Protein AF-0000000081794416 (afdb_homodimer)

Sequence (906 aa):
MSKEKRDVIIVGGGISGLSAAKLLQDQGQNVLVLEARDRVGGRTYTVRDPAFQYLDLGGAYIGPTQNRIIRVAKELGIQNLIVNEKERTIFFRNGKPNAFRGAIPTLPGFFTTLDINNALRLLDSLGEEVPAAAPWDAPRAVEWDSMTVQSWADATCWCQFTKEAINIICRLGFATEPCNVSFLFFLWYLKVGGGVLRFMSTTNGGQERRFIGGSMQVSEGLAKKLGKENVLLEHAVSSIVQSDDGVKVTTRNGDVFEASHMISAVPIALLSKITFQPPLPSLKNQLIQHMPMGSVIKTFMFYKKTFWRDRDYNGIILGLEGPIVGCFEDIKPDGSHPAIMGFINGENARKLCLLTKEERKKAICEYYAKAFGTGEALHPINYVEQNWMEEEFSGGCYMAAAAPGVFTQFGKVLREPMGRVYFAGTETANYWSGYMEGAIQAGERAAREHNVIMSKEKRDVIIVGGGISGLSAAKLLQDQGQNVLVLEARDRVGGRTYTVRDPAFQYLDLGGAYIGPTQNRIIRVAKELGIQNLIVNEKERTIFFRNGKPNAFRGAIPTLPGFFTTLDINNALRLLDSLGEEVPAAAPWDAPRAVEWDSMTVQSWADATCWCQFTKEAINIICRLGFATEPCNVSFLFFLWYLKVGGGVLRFMSTTNGGQERRFIGGSMQVSEGLAKKLGKENVLLEHAVSSIVQSDDGVKVTTRNGDVFEASHMISAVPIALLSKITFQPPLPSLKNQLIQHMPMGSVIKTFMFYKKTFWRDRDYNGIILGLEGPIVGCFEDIKPDGSHPAIMGFINGENARKLCLLTKEERKKAICEYYAKAFGTGEALHPINYVEQNWMEEEFSGGCYMAAAAPGVFTQFGKVLREPMGRVYFAGTETANYWSGYMEGAIQAGERAAREHNVI

Solvent-accessible surface area (backbone atoms only — not comparable to full-atom values): 44276 Å² total; per-residue (Å²): 123,89,58,73,71,30,49,31,35,24,38,26,34,18,49,14,20,38,38,18,45,48,56,39,40,76,71,70,44,49,53,35,31,31,11,50,43,91,56,62,12,64,66,21,37,49,48,72,39,88,90,58,53,53,42,52,61,32,52,47,53,41,26,80,84,34,54,62,45,51,50,53,29,56,76,65,68,53,50,66,45,73,58,71,66,85,39,28,34,30,42,36,53,93,91,38,56,42,72,27,68,82,66,58,74,78,64,95,38,71,67,49,44,53,40,37,52,48,51,53,50,49,48,40,58,57,13,69,57,36,42,61,85,45,48,54,69,19,92,56,24,67,65,35,15,40,33,26,38,40,59,49,38,65,74,70,44,84,39,70,68,44,45,48,51,51,38,50,51,31,23,74,67,33,11,31,54,32,33,45,28,7,30,37,53,51,30,42,54,32,40,35,52,67,23,58,68,25,68,59,14,40,79,77,6,55,49,22,26,32,40,59,82,24,41,26,49,54,28,49,47,45,46,58,73,62,29,72,91,29,45,41,58,61,36,36,67,36,35,37,39,55,57,98,83,21,32,40,40,27,25,74,88,65,51,67,45,38,17,50,27,35,38,36,26,48,53,58,54,54,49,60,41,39,46,46,35,71,65,65,55,40,60,49,51,43,39,38,33,48,23,25,49,16,28,34,28,36,34,34,42,24,32,94,57,61,67,48,51,78,68,49,25,31,47,33,39,37,31,82,63,67,58,44,38,40,33,34,54,42,56,45,97,88,62,46,62,24,26,41,32,32,33,19,31,17,69,41,22,66,58,48,67,76,45,53,71,66,57,45,50,49,52,47,21,55,45,44,15,59,53,71,67,39,72,70,47,63,56,55,77,46,77,50,73,38,59,32,31,61,34,85,92,60,44,15,30,68,34,59,48,42,30,27,36,38,49,64,72,35,42,83,47,64,57,56,57,58,88,55,37,33,48,11,18,26,80,57,22,53,42,32,50,51,39,68,35,0,10,36,49,11,6,45,48,38,41,50,59,53,68,74,102,123,91,58,72,71,30,48,31,35,26,38,24,34,19,48,12,21,38,38,18,45,47,55,40,40,75,71,71,44,48,52,37,31,31,11,51,43,91,56,62,10,63,67,21,37,48,49,72,40,89,90,59,54,52,41,51,61,32,53,48,52,39,26,80,86,35,54,61,43,50,50,53,30,55,74,66,66,51,49,66,46,71,55,69,66,85,38,28,34,30,43,35,53,95,91,37,56,41,72,28,66,82,68,58,72,77,63,94,38,71,68,47,44,52,41,37,52,48,50,52,50,48,48,40,58,56,14,68,57,36,43,61,86,46,47,53,69,18,92,57,24,67,66,35,16,41,34,27,38,38,57,50,39,65,74,71,44,85,37,67,67,43,47,50,52,52,40,50,51,30,23,73,66,34,11,30,56,32,34,43,28,7,31,37,54,52,31,43,55,31,40,35,54,68,24,60,68,24,67,62,16,42,78,78,5,54,48,22,27,34,41,61,82,26,41,24,49,55,27,50,49,46,46,58,73,62,29,73,90,29,46,42,58,61,36,37,65,35,34,37,39,55,57,98,82,21,30,39,40,28,25,74,88,65,52,67,45,39,17,49,26,35,37,35,26,51,53,57,54,54,50,61,42,40,46,49,35,70,65,63,55,39,61,49,50,43,40,38,33,48,23,26,48,16,28,32,29,35,36,36,42,25,32,91,57,61,65,47,50,79,69,50,26,31,47,34,40,38,30,82,64,68,57,44,40,40,32,35,54,43,59,44,96,88,63,45,63,25,26,40,32,33,33,19,31,17,68,41,23,65,58,47,67,76,45,52,72,66,56,47,50,51,52,46,22,54,44,46,15,57,54,72,68,39,72,72,46,63,56,56,78,45,76,50,73,37,62,32,32,61,34,86,93,58,44,16,29,70,33,58,47,42,31,27,36,39,49,66,73,35,42,83,46,65,56,56,59,58,88,56,37,33,47,12,20,26,80,56,22,54,42,33,51,52,39,68,35,0,10,35,50,10,7,43,48,37,41,52,59,53,68,76,103

Secondary structure (DSSP, 8-state):
-----EEEEEE--SHHHHHHHHHHHHTT--EEEE-SSSSS-TT--EEEETTTEEEESS--EE-TT-HHHHHHHHHHT--EEEPP-SSEEEEEETTEEEEE-SSSPPPS-HHHHHHHHHHHHHHHHHHHTS-SS-GGGSTTHHHHHTSBHHHHHHHH--SHHHHHHHHHHHHHHHSS-GGGSBHHHHHHHHHHTT-HHHHH-STTSTTSEEETT-THHHHHHHHHHH-GGGEESS--EEEEEE-SS-EEEEETTS-EEEEEEEEE-S-GGGGGGSEEESPPPHHHHHHHTT--B--EEEEEEE-SS-HHHHTTEEEEEE-SSSS-SEEEEE--TTS-S-EEEEEEEHHHHHHHTTS-HHHHHHHHHHHHHHHHTSGGGG--SEEEEEEGGG-TTTSSSS-B-PPTTHHHHHGGGSS--BTTEEE--GGG-SSSTTSHHHHHHHHHHHHHHHHT-/-----EEEEEE--SHHHHHHHHHHHHTT--EEEE-SSSSS-TT--EEEETTTEEEESS--EE-TT-HHHHHHHHHHT--EEEPP-SSEEEEEETTEEEEE-SSSPPPS-HHHHHHHHHHHHHHHHHHHTS-SS-GGGSTTHHHHHTSBHHHHHHHH--SHHHHHHHHHHHHHHHSS-GGGSBHHHHHHHHHHTT-HHHHH-TTTTTTSEEETT-THHHHHHHHHHH-GGGEESS--EEEEEE-SS-EEEEETTS-EEEEEEEEE-S-GGGGGGSEEESPPPHHHHHHHTT--B--EEEEEEE-SS-HHHHTTEEEEEE-SSSS-SEEEEE--TTS-S-EEEEEEEHHHHHHHTTS-HHHHHHHHHHHHHHHHTSGGGG--SEEEEEEGGG-TTTSSSS-B-PPTTHHHHHGGGSS--BTTEEE--GGG-SSSTTSHHHHHHHHHHHHHHHHT-

Structure (mmCIF, N/CA/C/O backbone):
data_AF-0000000081794416-model_v1
#
loop_
_entity.id
_entity.type
_entity.pdbx_description
1 polymer 'Amine oxidase'
#
loop_
_atom_site.group_PDB
_atom_site.id
_atom_site.type_symbol
_atom_site.label_atom_id
_atom_site.label_alt_id
_atom_site.label_comp_id
_atom_site.label_asym_id
_atom_site.label_entity_id
_atom_site.label_seq_id
_atom_site.pdbx_PDB_ins_code
_atom_site.Cartn_x
_atom_site.Cartn_y
_atom_site.Cartn_z
_atom_site.occupancy
_atom_site.B_iso_or_equiv
_atom_site.auth_seq_id
_atom_site.auth_comp_id
_atom_site.auth_asym_id
_atom_site.auth_atom_id
_atom_site.pdbx_PDB_model_num
ATOM 1 N N . MET A 1 1 ? -32 -16.703 10.547 1 35.88 1 MET A N 1
ATOM 2 C CA . MET A 1 1 ? -31.531 -17.797 11.391 1 35.88 1 MET A CA 1
ATOM 3 C C . MET A 1 1 ? -30.797 -17.266 12.609 1 35.88 1 MET A C 1
ATOM 5 O O . MET A 1 1 ? -29.875 -16.453 12.477 1 35.88 1 MET A O 1
ATOM 9 N N . SER A 1 2 ? -31.5 -17.172 13.641 1 45.66 2 SER A N 1
ATOM 10 C CA . SER A 1 2 ? -31 -16.734 14.945 1 45.66 2 SER A CA 1
ATOM 11 C C . SER A 1 2 ? -29.656 -17.359 15.258 1 45.66 2 SER A C 1
ATOM 13 O O . SER A 1 2 ? -29.562 -18.547 15.555 1 45.66 2 SER A O 1
ATOM 15 N N . LYS A 1 3 ? -28.656 -17.109 14.477 1 59.53 3 LYS A N 1
ATOM 16 C CA . LYS A 1 3 ? -27.422 -17.906 14.383 1 59.53 3 LYS A CA 1
ATOM 17 C C . LYS A 1 3 ? -26.719 -18 15.727 1 59.53 3 LYS A C 1
ATOM 19 O O . LYS A 1 3 ? -26.484 -17 16.391 1 59.53 3 LYS A O 1
ATOM 24 N N . GLU A 1 4 ? -26.719 -19.172 16.469 1 82.81 4 GLU A N 1
ATOM 25 C CA . GLU A 1 4 ? -26.031 -19.5 17.719 1 82.81 4 GLU A CA 1
ATOM 26 C C . GLU A 1 4 ? -24.594 -18.984 17.703 1 82.81 4 GLU A C 1
ATOM 28 O O . GLU A 1 4 ? -23.938 -18.984 16.656 1 82.81 4 GLU A O 1
ATOM 33 N N . LYS A 1 5 ? -24.281 -18.406 18.812 1 93.44 5 LYS A N 1
ATOM 34 C CA . LYS A 1 5 ? -22.938 -17.859 19 1 93.44 5 LYS A CA 1
ATOM 35 C C . LYS A 1 5 ? -21.875 -18.938 18.922 1 93.44 5 LYS A C 1
ATOM 37 O O . LYS A 1 5 ? -22 -19.984 19.578 1 93.44 5 LYS A O 1
ATOM 42 N N . ARG A 1 6 ? -20.969 -18.828 18.016 1 97.25 6 ARG A N 1
ATOM 43 C CA . ARG A 1 6 ? -19.859 -19.766 17.844 1 97.25 6 ARG A CA 1
ATOM 44 C C . ARG A 1 6 ? -18.719 -19.438 18.797 1 97.25 6 ARG A C 1
ATOM 46 O O . ARG A 1 6 ? -18.688 -18.344 19.375 1 97.25 6 ARG A O 1
ATOM 53 N N . ASP A 1 7 ? -17.859 -20.422 19.031 1 97.25 7 ASP A N 1
ATOM 54 C CA . ASP A 1 7 ? -16.641 -20.125 19.781 1 97.25 7 ASP A CA 1
ATOM 55 C C . ASP A 1 7 ? -15.695 -19.234 18.953 1 97.25 7 ASP A C 1
ATOM 57 O O . ASP A 1 7 ? -15.203 -18.219 19.453 1 97.25 7 ASP A O 1
ATOM 61 N N . VAL A 1 8 ? -15.477 -19.672 17.719 1 98.31 8 VAL A N 1
ATOM 62 C CA . VAL A 1 8 ? -14.547 -18.922 16.875 1 98.31 8 VAL A CA 1
ATOM 63 C C . VAL A 1 8 ? -15.109 -18.812 15.453 1 98.31 8 VAL A C 1
ATOM 65 O O . VAL A 1 8 ? -15.586 -19.812 14.898 1 98.31 8 VAL A O 1
ATOM 68 N N . ILE A 1 9 ? -15.109 -17.656 14.867 1 98.62 9 ILE A N 1
ATOM 69 C CA . ILE A 1 9 ? -15.375 -17.453 13.445 1 98.62 9 ILE A CA 1
ATOM 70 C C . ILE A 1 9 ? -14.055 -17.266 12.695 1 98.62 9 ILE A C 1
ATOM 72 O O . ILE A 1 9 ? -13.172 -16.531 13.156 1 98.62 9 ILE A O 1
ATOM 76 N N . ILE A 1 10 ? -13.883 -18.016 11.648 1 98.81 10 ILE A N 1
ATOM 77 C CA . ILE A 1 10 ? -12.734 -17.859 10.758 1 98.81 10 ILE A CA 1
ATOM 78 C C . ILE A 1 10 ? -13.164 -17.156 9.477 1 98.81 10 ILE A C 1
ATOM 80 O O . ILE A 1 10 ? -14.102 -17.609 8.797 1 98.81 10 ILE A O 1
ATOM 84 N N . VAL A 1 11 ? -12.5 -16.062 9.156 1 98.69 11 VAL A N 1
ATOM 85 C CA . VAL A 1 11 ? -12.797 -15.344 7.922 1 98.69 11 VAL A CA 1
ATOM 86 C C . VAL A 1 11 ? -11.758 -15.703 6.859 1 98.69 11 VAL A C 1
ATOM 88 O O . VAL A 1 11 ? -10.586 -15.328 6.973 1 98.69 11 VAL A O 1
ATOM 91 N N . GLY A 1 12 ? -12.18 -16.344 5.812 1 98.44 12 GLY A N 1
ATOM 92 C CA . GLY A 1 12 ? -11.32 -16.844 4.75 1 98.44 12 GLY A CA 1
ATOM 93 C C . GLY A 1 12 ? -11.258 -18.359 4.68 1 98.44 12 GLY A C 1
ATOM 94 O O . GLY A 1 12 ? -10.82 -19.016 5.629 1 98.44 12 GLY A O 1
ATOM 95 N N . GLY A 1 13 ? -11.672 -18.844 3.602 1 98.56 13 GLY A N 1
ATOM 96 C CA . GLY A 1 13 ? -11.711 -20.281 3.408 1 98.56 13 GLY A CA 1
ATOM 97 C C . GLY A 1 13 ? -10.562 -20.812 2.566 1 98.56 13 GLY A C 1
ATOM 98 O O . GLY A 1 13 ? -10.727 -21.75 1.781 1 98.56 13 GLY A O 1
ATOM 99 N N . GLY A 1 14 ? -9.398 -20.172 2.629 1 98.31 14 GLY A N 1
ATOM 100 C CA . GLY A 1 14 ? -8.172 -20.719 2.078 1 98.31 14 GLY A CA 1
ATOM 101 C C . GLY A 1 14 ? -7.508 -21.719 2.994 1 98.31 14 GLY A C 1
ATOM 102 O O . GLY A 1 14 ? -8.07 -22.094 4.027 1 98.31 14 GLY A O 1
ATOM 103 N N . ILE A 1 15 ? -6.305 -22.062 2.648 1 98.62 15 ILE A N 1
ATOM 104 C CA . ILE A 1 15 ? -5.594 -23.094 3.398 1 98.62 15 ILE A CA 1
ATOM 105 C C . ILE A 1 15 ? -5.359 -22.625 4.832 1 98.62 15 ILE A C 1
ATOM 107 O O . ILE A 1 15 ? -5.543 -23.391 5.781 1 98.62 15 ILE A O 1
ATOM 111 N N . SER A 1 16 ? -5 -21.391 5.027 1 98.62 16 SER A N 1
ATOM 112 C CA . SER A 1 16 ? -4.727 -20.844 6.352 1 98.62 16 SER A CA 1
ATOM 113 C C . SER A 1 16 ? -5.957 -20.938 7.25 1 98.62 16 SER A C 1
ATOM 115 O O . SER A 1 16 ? -5.891 -21.469 8.359 1 98.62 16 SER A O 1
ATOM 117 N N . GLY A 1 17 ? -7.059 -20.438 6.75 1 98.81 17 GLY A N 1
ATOM 118 C CA . GLY A 1 17 ? -8.281 -20.422 7.531 1 98.81 17 GLY A CA 1
ATOM 119 C C . GLY A 1 17 ? -8.812 -21.797 7.844 1 98.81 17 GLY A C 1
ATOM 120 O O . GLY A 1 17 ? -9.203 -22.078 8.977 1 98.81 17 GLY A O 1
ATOM 121 N N . LEU A 1 18 ? -8.797 -22.656 6.859 1 98.88 18 LEU A N 1
ATOM 122 C CA . LEU A 1 18 ? -9.32 -24 7.039 1 98.88 18 LEU A CA 1
ATOM 123 C C . LEU A 1 18 ? -8.445 -24.797 7.992 1 98.88 18 LEU A C 1
ATOM 125 O O . LEU A 1 18 ? -8.945 -25.641 8.75 1 98.88 18 LEU A O 1
ATOM 129 N N . SER A 1 19 ? -7.109 -24.547 7.887 1 98.69 19 SER A N 1
ATOM 130 C CA . SER A 1 19 ? -6.211 -25.234 8.812 1 98.69 19 SER A CA 1
ATOM 131 C C . SER A 1 19 ? -6.445 -24.766 10.25 1 98.69 19 SER A C 1
ATOM 133 O O . SER A 1 19 ? -6.406 -25.578 11.18 1 98.69 19 SER A O 1
ATOM 135 N N . ALA A 1 20 ? -6.645 -23.469 10.445 1 98.75 20 ALA A N 1
ATOM 136 C CA . ALA A 1 20 ? -6.988 -22.938 11.766 1 98.75 20 ALA A CA 1
ATOM 137 C C . ALA A 1 20 ? -8.281 -23.562 12.281 1 98.75 20 ALA A C 1
ATOM 139 O O . ALA A 1 20 ? -8.344 -24.031 13.422 1 98.75 20 ALA A O 1
ATOM 140 N N . ALA A 1 21 ? -9.297 -23.594 11.422 1 98.75 21 ALA A N 1
ATOM 141 C CA . ALA A 1 21 ? -10.602 -24.141 11.781 1 98.75 21 ALA A CA 1
ATOM 142 C C . ALA A 1 21 ? -10.5 -25.609 12.172 1 98.75 21 ALA A C 1
ATOM 144 O O . ALA A 1 21 ? -11.062 -26.031 13.188 1 98.75 21 ALA A O 1
ATOM 145 N N . LYS A 1 22 ? -9.82 -26.375 11.383 1 98.56 22 LYS A N 1
ATOM 146 C CA . LYS A 1 22 ? -9.672 -27.812 11.633 1 98.56 22 LYS A CA 1
ATOM 147 C C . LYS A 1 22 ? -9.008 -28.062 12.984 1 98.56 22 LYS A C 1
ATOM 149 O O . LYS A 1 22 ? -9.477 -28.906 13.758 1 98.56 22 LYS A O 1
ATOM 154 N N . LEU A 1 23 ? -7.906 -27.344 13.219 1 98.19 23 LEU A N 1
ATOM 155 C CA . LEU A 1 23 ? -7.203 -27.516 14.484 1 98.19 23 LEU A CA 1
ATOM 156 C C . LEU A 1 23 ? -8.109 -27.188 15.664 1 98.19 23 LEU A C 1
ATOM 158 O O . LEU A 1 23 ? -8.156 -27.922 16.656 1 98.19 23 LEU A O 1
ATOM 162 N N . LEU A 1 24 ? -8.812 -26.094 15.578 1 98.38 24 LEU A N 1
ATOM 163 C CA . LEU A 1 24 ? -9.711 -25.672 16.641 1 98.38 24 LEU A CA 1
ATOM 164 C C . LEU A 1 24 ? -10.844 -26.672 16.828 1 98.38 24 LEU A C 1
ATOM 166 O O . LEU A 1 24 ? -11.219 -26.984 17.969 1 98.38 24 LEU A O 1
ATOM 170 N N . GLN A 1 25 ? -11.406 -27.094 15.727 1 97.81 25 GLN A N 1
ATOM 171 C CA . GLN A 1 25 ? -12.469 -28.094 15.812 1 97.81 25 GLN A CA 1
ATOM 172 C C . GLN A 1 25 ? -11.961 -29.375 16.484 1 97.81 25 GLN A C 1
ATOM 174 O O . GLN A 1 25 ? -12.656 -29.969 17.297 1 97.81 25 GLN A O 1
ATOM 179 N N . ASP A 1 26 ? -10.773 -29.828 16.094 1 96.88 26 ASP A N 1
ATOM 180 C CA . ASP A 1 26 ? -10.164 -31 16.703 1 96.88 26 ASP A CA 1
ATOM 181 C C . ASP A 1 26 ? -10.008 -30.812 18.219 1 96.88 26 ASP A C 1
ATOM 183 O O . ASP A 1 26 ? -9.969 -31.781 18.969 1 96.88 26 ASP A O 1
ATOM 187 N N . GLN A 1 27 ? -9.914 -29.609 18.625 1 96.5 27 GLN A N 1
ATOM 188 C CA . GLN A 1 27 ? -9.75 -29.297 20.047 1 96.5 27 GLN A CA 1
ATOM 189 C C . GLN A 1 27 ? -11.109 -29.109 20.719 1 96.5 27 GLN A C 1
ATOM 191 O O . GLN A 1 27 ? -11.18 -28.688 21.875 1 96.5 27 GLN A O 1
ATOM 196 N N . GLY A 1 28 ? -12.203 -29.281 20.031 1 96.44 28 GLY A N 1
ATOM 197 C CA . GLY A 1 28 ? -13.539 -29.312 20.609 1 96.44 28 GLY A CA 1
ATOM 198 C C . GLY A 1 28 ? -14.25 -27.969 20.5 1 96.44 28 GLY A C 1
ATOM 199 O O . GLY A 1 28 ? -15.305 -27.781 21.125 1 96.44 28 GLY A O 1
ATOM 200 N N . GLN A 1 29 ? -13.75 -27.062 19.75 1 97.25 29 GLN A N 1
ATOM 201 C CA . GLN A 1 29 ? -14.359 -25.75 19.641 1 97.25 29 GLN A CA 1
ATOM 202 C C . GLN A 1 29 ? -15.391 -25.719 18.516 1 97.25 29 GLN A C 1
ATOM 204 O O . GLN A 1 29 ? -15.219 -26.375 17.484 1 97.25 29 GLN A O 1
ATOM 209 N N . ASN A 1 30 ? -16.422 -24.984 18.766 1 97.5 30 ASN A N 1
ATOM 210 C CA . ASN A 1 30 ? -17.422 -24.703 17.734 1 97.5 30 ASN A CA 1
ATOM 211 C C . ASN A 1 30 ? -16.984 -23.594 16.797 1 97.5 30 ASN A C 1
ATOM 213 O O . ASN A 1 30 ? -17 -22.422 17.172 1 97.5 30 ASN A O 1
ATOM 217 N N . VAL A 1 31 ? -16.672 -23.969 15.531 1 98.12 31 VAL A N 1
ATOM 218 C CA . VAL A 1 31 ? -16.062 -23.016 14.625 1 98.12 31 VAL A CA 1
ATOM 219 C C . VAL A 1 31 ? -16.953 -22.797 13.414 1 98.12 31 VAL A C 1
ATOM 221 O O . VAL A 1 31 ? -17.766 -23.656 13.062 1 98.12 31 VAL A O 1
ATOM 224 N N . LEU A 1 32 ? -16.875 -21.641 12.828 1 98.69 32 LEU A N 1
ATOM 225 C CA . LEU A 1 32 ? -17.547 -21.281 11.586 1 98.69 32 LEU A CA 1
ATOM 226 C C . LEU A 1 32 ? -16.594 -20.578 10.633 1 98.69 32 LEU A C 1
ATOM 228 O O . LEU A 1 32 ? -15.945 -19.594 11.008 1 98.69 32 LEU A O 1
ATOM 232 N N . VAL A 1 33 ? -16.453 -21.141 9.422 1 98.88 33 VAL A N 1
ATOM 233 C CA . VAL A 1 33 ? -15.633 -20.516 8.391 1 98.88 33 VAL A CA 1
ATOM 234 C C . VAL A 1 33 ? -16.531 -19.75 7.418 1 98.88 33 VAL A C 1
ATOM 236 O O . VAL A 1 33 ? -17.5 -20.297 6.898 1 98.88 33 VAL A O 1
ATOM 239 N N . LEU A 1 34 ? -16.25 -18.5 7.25 1 98.75 34 LEU A N 1
ATOM 240 C CA . LEU A 1 34 ? -16.906 -17.672 6.242 1 98.75 34 LEU A CA 1
ATOM 241 C C . LEU A 1 34 ? -15.984 -17.422 5.059 1 98.75 34 LEU A C 1
ATOM 243 O O . LEU A 1 34 ? -14.891 -16.859 5.227 1 98.75 34 LEU A O 1
ATOM 247 N N . GLU A 1 35 ? -16.344 -17.859 3.902 1 98.69 35 GLU A N 1
ATOM 248 C CA . GLU A 1 35 ? -15.578 -17.672 2.672 1 98.69 35 GLU A CA 1
ATOM 249 C C . GLU A 1 35 ? -16.328 -16.797 1.677 1 98.69 35 GLU A C 1
ATOM 251 O O . GLU A 1 35 ? -17.531 -16.953 1.482 1 98.69 35 GLU A O 1
ATOM 256 N N . ALA A 1 36 ? -15.609 -15.852 1.109 1 97.38 36 ALA A N 1
ATOM 257 C CA . ALA A 1 36 ? -16.203 -14.852 0.226 1 97.38 36 ALA A CA 1
ATOM 258 C C . ALA A 1 36 ? -16.625 -15.469 -1.104 1 97.38 36 ALA A C 1
ATOM 260 O O . ALA A 1 36 ? -17.672 -15.117 -1.659 1 97.38 36 ALA A O 1
ATOM 261 N N . ARG A 1 37 ? -15.844 -16.406 -1.67 1 97.44 37 ARG A N 1
ATOM 262 C CA . ARG A 1 37 ? -16.078 -17 -2.986 1 97.44 37 ARG A CA 1
ATOM 263 C C . ARG A 1 37 ? -17.078 -18.141 -2.904 1 97.44 37 ARG A C 1
ATOM 265 O O . ARG A 1 37 ? -17.531 -18.5 -1.818 1 97.44 37 ARG A O 1
ATOM 272 N N . ASP A 1 38 ? -17.453 -18.672 -4.062 1 97.81 38 ASP A N 1
ATOM 273 C CA . ASP A 1 38 ? -18.344 -19.828 -4.137 1 97.81 38 ASP A CA 1
ATOM 274 C C . ASP A 1 38 ? -17.562 -21.141 -4.047 1 97.81 38 ASP A C 1
ATOM 276 O O . ASP A 1 38 ? -18.078 -22.203 -4.387 1 97.81 38 ASP A O 1
ATOM 280 N N . ARG A 1 39 ? -16.359 -20.969 -3.646 1 98.12 39 ARG A N 1
ATOM 281 C CA . ARG A 1 39 ? -15.453 -22.109 -3.48 1 98.12 39 ARG A CA 1
ATOM 282 C C . ARG A 1 39 ? -14.469 -21.859 -2.346 1 98.12 39 ARG A C 1
ATOM 284 O O . ARG A 1 39 ? -14.164 -20.703 -2.018 1 98.12 39 ARG A O 1
ATOM 291 N N . VAL A 1 40 ? -13.938 -22.969 -1.736 1 98.5 40 VAL A N 1
ATOM 292 C CA . VAL A 1 40 ? -12.805 -22.859 -0.828 1 98.5 40 VAL A CA 1
ATOM 293 C C . VAL A 1 40 ? -11.5 -22.844 -1.627 1 98.5 40 VAL A C 1
ATOM 295 O O . VAL A 1 40 ? -11.508 -23.078 -2.838 1 98.5 40 VAL A O 1
ATOM 298 N N . GLY A 1 41 ? -10.461 -22.5 -0.968 1 97.88 41 GLY A N 1
ATOM 299 C CA . GLY A 1 41 ? -9.156 -22.672 -1.577 1 97.88 41 GLY A CA 1
ATOM 300 C C . GLY A 1 41 ? -8.359 -21.391 -1.676 1 97.88 41 GLY A C 1
ATOM 301 O O . GLY A 1 41 ? -7.133 -21.422 -1.803 1 97.88 41 GLY A O 1
ATOM 302 N N . GLY A 1 42 ? -9.055 -20.219 -1.606 1 96.44 42 GLY A N 1
ATOM 303 C CA . GLY A 1 42 ? -8.336 -18.953 -1.716 1 96.44 42 GLY A CA 1
ATOM 304 C C . GLY A 1 42 ? -7.473 -18.875 -2.961 1 96.44 42 GLY A C 1
ATOM 305 O O . GLY A 1 42 ? -7.969 -19.016 -4.078 1 96.44 42 GLY A O 1
ATOM 306 N N . ARG A 1 43 ? -6.137 -18.812 -2.822 1 96.25 43 ARG A N 1
ATOM 307 C CA . ARG A 1 43 ? -5.211 -18.625 -3.938 1 96.25 43 ARG A CA 1
ATOM 308 C C . ARG A 1 43 ? -4.781 -19.969 -4.52 1 96.25 43 ARG A C 1
ATOM 310 O O . ARG A 1 43 ? -3.955 -20.031 -5.43 1 96.25 43 ARG A O 1
ATOM 317 N N . THR A 1 44 ? -5.328 -20.984 -3.896 1 97.12 44 THR A N 1
ATOM 318 C CA . THR A 1 44 ? -5.309 -22.266 -4.582 1 97.12 44 THR A CA 1
ATOM 319 C C . THR A 1 44 ? -6.594 -22.484 -5.379 1 97.12 44 THR A C 1
ATOM 321 O O . THR A 1 44 ? -7.691 -22.406 -4.828 1 97.12 44 THR A O 1
ATOM 324 N N . TYR A 1 45 ? -6.539 -22.484 -6.688 1 97.75 45 TYR A N 1
ATOM 325 C CA . TYR A 1 45 ? -7.699 -22.594 -7.562 1 97.75 45 TYR A CA 1
ATOM 326 C C . TYR A 1 45 ? -7.469 -23.656 -8.641 1 97.75 45 TYR A C 1
ATOM 328 O O . TYR A 1 45 ? -6.641 -23.469 -9.539 1 97.75 45 TYR A O 1
ATOM 336 N N . THR A 1 46 ? -8.156 -24.766 -8.516 1 98.5 46 THR A N 1
ATOM 337 C CA . THR A 1 46 ? -8.117 -25.844 -9.5 1 98.5 46 THR A CA 1
ATOM 338 C C . THR A 1 46 ? -9.406 -25.891 -10.305 1 98.5 46 THR A C 1
ATOM 340 O O . THR A 1 46 ? -10.5 -26 -9.742 1 98.5 46 THR A O 1
ATOM 343 N N . VAL A 1 47 ? -9.266 -25.75 -11.562 1 97.88 47 VAL A N 1
ATOM 344 C CA . VAL A 1 47 ? -10.422 -25.891 -12.438 1 97.88 47 VAL A CA 1
ATOM 345 C C . VAL A 1 47 ? -10.461 -27.297 -13.016 1 97.88 47 VAL A C 1
ATOM 347 O O . VAL A 1 47 ? -9.422 -27.859 -13.367 1 97.88 47 VAL A O 1
ATOM 350 N N . ARG A 1 48 ? -11.602 -27.844 -13.016 1 97.44 48 ARG A N 1
ATOM 351 C CA . ARG A 1 48 ? -11.797 -29.172 -13.57 1 97.44 48 ARG A CA 1
ATOM 352 C C . ARG A 1 48 ? -12.641 -29.125 -14.844 1 97.44 48 ARG A C 1
ATOM 354 O O . ARG A 1 48 ? -13.672 -28.453 -14.883 1 97.44 48 ARG A O 1
ATOM 361 N N . ASP A 1 49 ? -12.148 -29.719 -15.781 1 96.62 49 ASP A N 1
ATOM 362 C CA . ASP A 1 49 ? -12.789 -29.766 -17.094 1 96.62 49 ASP A CA 1
ATOM 363 C C . ASP A 1 49 ? -12.359 -31.016 -17.875 1 96.62 49 ASP A C 1
ATOM 365 O O . ASP A 1 49 ? -11.18 -31.375 -17.859 1 96.62 49 ASP A O 1
ATOM 369 N N . PRO A 1 50 ? -13.344 -31.719 -18.5 1 94.12 50 PRO A N 1
ATOM 370 C CA . PRO A 1 50 ? -12.984 -32.906 -19.281 1 94.12 50 PRO A CA 1
ATOM 371 C C . PRO A 1 50 ? -11.938 -32.625 -20.344 1 94.12 50 PRO A C 1
ATOM 373 O O . PRO A 1 50 ? -11.164 -33.5 -20.719 1 94.12 50 PRO A O 1
ATOM 376 N N . ALA A 1 51 ? -11.867 -31.422 -20.797 1 93.88 51 ALA A N 1
ATOM 377 C CA . ALA A 1 51 ? -10.938 -31.047 -21.859 1 93.88 51 ALA A CA 1
ATOM 378 C C . ALA A 1 51 ? -9.492 -31.188 -21.391 1 93.88 51 ALA A C 1
ATOM 380 O O . ALA A 1 51 ? -8.586 -31.375 -22.219 1 93.88 51 ALA A O 1
ATOM 381 N N . PHE A 1 52 ? -9.258 -31.094 -20.062 1 95.75 52 PHE A N 1
ATOM 382 C CA . PHE A 1 52 ? -7.887 -31.188 -19.578 1 95.75 52 PHE A CA 1
ATOM 383 C C . PHE A 1 52 ? -7.836 -31.844 -18.203 1 95.75 52 PHE A C 1
ATOM 385 O O . PHE A 1 52 ? -6.809 -31.797 -17.531 1 95.75 52 PHE A O 1
ATOM 392 N N . GLN A 1 53 ? -8.922 -32.438 -17.719 1 95.88 53 GLN A N 1
ATOM 393 C CA . GLN A 1 53 ? -9.07 -33.125 -16.438 1 95.88 53 GLN A CA 1
ATOM 394 C C . GLN A 1 53 ? -9.055 -32.125 -15.273 1 95.88 53 GLN A C 1
ATOM 396 O O . GLN A 1 53 ? -10.109 -31.797 -14.727 1 95.88 53 GLN A O 1
ATOM 401 N N . TYR A 1 54 ? -7.934 -31.578 -14.891 1 97.56 54 TYR A N 1
ATOM 402 C CA . TYR A 1 54 ? -7.812 -30.547 -13.859 1 97.56 54 TYR A CA 1
ATOM 403 C C . TYR A 1 54 ? -6.625 -29.641 -14.141 1 97.56 54 TYR A C 1
ATOM 405 O O . TYR A 1 54 ? -5.66 -30.047 -14.789 1 97.56 54 TYR A O 1
ATOM 413 N N . LEU A 1 55 ? -6.762 -28.391 -13.703 1 97.62 55 LEU A N 1
ATOM 414 C CA . LEU A 1 55 ? -5.723 -27.375 -13.891 1 97.62 55 LEU A CA 1
ATOM 415 C C . LEU A 1 55 ? -5.609 -26.484 -12.672 1 97.62 55 LEU A C 1
ATOM 417 O O . LEU A 1 55 ? -6.602 -25.891 -12.227 1 97.62 55 LEU A O 1
ATOM 421 N N . ASP A 1 56 ? -4.418 -26.422 -12.117 1 98.12 56 ASP A N 1
ATOM 422 C CA . ASP A 1 56 ? -4.191 -25.484 -11.016 1 98.12 56 ASP A CA 1
ATOM 423 C C . ASP A 1 56 ? -3.926 -24.078 -11.531 1 98.12 56 ASP A C 1
ATOM 425 O O . ASP A 1 56 ? -2.793 -23.75 -11.883 1 98.12 56 ASP A O 1
ATOM 429 N N . LEU A 1 57 ? -4.914 -23.234 -11.438 1 97.81 57 LEU A N 1
ATOM 430 C CA . LEU A 1 57 ? -4.762 -21.828 -11.828 1 97.81 57 LEU A CA 1
ATOM 431 C C . LEU A 1 57 ? -4.07 -21.031 -10.727 1 97.81 57 LEU A C 1
ATOM 433 O O . LEU A 1 57 ? -3.529 -19.953 -10.984 1 97.81 57 LEU A O 1
ATOM 437 N N . GLY A 1 58 ? -4.141 -21.516 -9.508 1 97 58 GLY A N 1
ATOM 438 C CA . GLY A 1 58 ? -3.457 -20.906 -8.375 1 97 58 GLY A CA 1
ATOM 439 C C . GLY A 1 58 ? -2.24 -21.688 -7.922 1 97 58 GLY A C 1
ATOM 440 O O . GLY A 1 58 ? -1.512 -22.25 -8.75 1 97 58 GLY A O 1
ATOM 441 N N . GLY A 1 59 ? -1.896 -21.656 -6.652 1 96.31 59 GLY A N 1
ATOM 442 C CA . GLY A 1 59 ? -0.761 -22.391 -6.113 1 96.31 59 GLY A CA 1
ATOM 443 C C . GLY A 1 59 ? -0.8 -23.875 -6.445 1 96.31 59 GLY A C 1
ATOM 444 O O . GLY A 1 59 ? -1.855 -24.5 -6.363 1 96.31 59 GLY A O 1
ATOM 445 N N . ALA A 1 60 ? 0.398 -24.406 -6.801 1 97 60 ALA A N 1
ATOM 446 C CA . ALA A 1 60 ? 0.354 -25.766 -7.34 1 97 60 ALA A CA 1
ATOM 447 C C . ALA A 1 60 ? 1.514 -26.594 -6.812 1 97 60 ALA A C 1
ATOM 449 O O . ALA A 1 60 ? 1.465 -27.828 -6.848 1 97 60 ALA A O 1
ATOM 450 N N . TYR A 1 61 ? 2.529 -25.969 -6.305 1 95.69 61 TYR A N 1
ATOM 451 C CA . TYR A 1 61 ? 3.771 -26.703 -6.094 1 95.69 61 TYR A CA 1
ATOM 452 C C . TYR A 1 61 ? 4.109 -26.781 -4.609 1 95.69 61 TYR A C 1
ATOM 454 O O . TYR A 1 61 ? 3.744 -25.891 -3.832 1 95.69 61 TYR A O 1
ATOM 462 N N . ILE A 1 62 ? 4.762 -27.859 -4.238 1 96.06 62 ILE A N 1
ATOM 463 C CA . ILE A 1 62 ? 5.254 -28.047 -2.879 1 96.06 62 ILE A CA 1
ATOM 464 C C . ILE A 1 62 ? 6.664 -28.641 -2.916 1 96.06 62 ILE A C 1
ATOM 466 O O . ILE A 1 62 ? 7.082 -29.203 -3.934 1 96.06 62 ILE A O 1
ATOM 470 N N . GLY A 1 63 ? 7.367 -28.422 -1.848 1 93.88 63 GLY A N 1
ATOM 471 C CA . GLY A 1 63 ? 8.727 -28.922 -1.741 1 93.88 63 GLY A CA 1
ATOM 472 C C . GLY A 1 63 ? 8.93 -29.875 -0.573 1 93.88 63 GLY A C 1
ATOM 473 O O . GLY A 1 63 ? 8.023 -30.078 0.231 1 93.88 63 GLY A O 1
ATOM 474 N N . PRO A 1 64 ? 10.148 -30.422 -0.464 1 91.5 64 PRO A N 1
ATOM 475 C CA . PRO A 1 64 ? 10.383 -31.516 0.489 1 91.5 64 PRO A CA 1
ATOM 476 C C . PRO A 1 64 ? 10.445 -31.016 1.936 1 91.5 64 PRO A C 1
ATOM 478 O O . PRO A 1 64 ? 10.242 -31.812 2.865 1 91.5 64 PRO A O 1
ATOM 481 N N . THR A 1 65 ? 10.758 -29.766 2.154 1 92.56 65 THR A N 1
ATOM 482 C CA . THR A 1 65 ? 10.859 -29.281 3.529 1 92.56 65 THR A CA 1
ATOM 483 C C . THR A 1 65 ? 9.539 -28.688 3.99 1 92.56 65 THR A C 1
ATOM 485 O O . THR A 1 65 ? 9.453 -28.125 5.09 1 92.56 65 THR A O 1
ATOM 488 N N . GLN A 1 66 ? 8.578 -28.766 3.119 1 96.25 66 GLN A N 1
ATOM 489 C CA . GLN A 1 66 ? 7.25 -28.25 3.447 1 96.25 66 GLN A CA 1
ATOM 490 C C . GLN A 1 66 ? 6.395 -29.328 4.113 1 96.25 66 GLN A C 1
ATOM 492 O O . GLN A 1 66 ? 5.449 -29.844 3.51 1 96.25 66 GLN A O 1
ATOM 497 N N . ASN A 1 67 ? 6.664 -29.547 5.375 1 96.62 67 ASN A N 1
ATOM 498 C CA . ASN A 1 67 ? 6.203 -30.719 6.109 1 96.62 67 ASN A CA 1
ATOM 499 C C . ASN A 1 67 ? 4.723 -30.625 6.453 1 96.62 67 ASN A C 1
ATOM 501 O O . ASN A 1 67 ? 4.012 -31.625 6.469 1 96.62 67 ASN A O 1
ATOM 505 N N . ARG A 1 68 ? 4.246 -29.484 6.711 1 97.81 68 ARG A N 1
ATOM 506 C CA . ARG A 1 68 ? 2.857 -29.344 7.141 1 97.81 68 ARG A CA 1
ATOM 507 C C . ARG A 1 68 ? 1.899 -29.641 5.992 1 97.81 68 ARG A C 1
ATOM 509 O O . ARG A 1 68 ? 0.901 -30.344 6.18 1 97.81 68 ARG A O 1
ATOM 516 N N . ILE A 1 69 ? 2.223 -29.109 4.84 1 98.19 69 ILE A N 1
ATOM 517 C CA . ILE A 1 69 ? 1.338 -29.359 3.705 1 98.19 69 ILE A CA 1
ATOM 518 C C . ILE A 1 69 ? 1.414 -30.828 3.299 1 98.19 69 ILE A C 1
ATOM 520 O O . ILE A 1 69 ? 0.412 -31.406 2.885 1 98.19 69 ILE A O 1
ATOM 524 N N . ILE A 1 70 ? 2.6 -31.391 3.404 1 97.56 70 ILE A N 1
ATOM 525 C CA . ILE A 1 70 ? 2.77 -32.812 3.105 1 97.56 70 ILE A CA 1
ATOM 526 C C . ILE A 1 70 ? 1.957 -33.656 4.09 1 97.56 70 ILE A C 1
ATOM 528 O O . ILE A 1 70 ? 1.276 -34.594 3.693 1 97.56 70 ILE A O 1
ATOM 532 N N . ARG A 1 71 ? 2.018 -33.25 5.328 1 97.94 71 ARG A N 1
ATOM 533 C CA . ARG A 1 71 ? 1.255 -33.938 6.363 1 97.94 71 ARG A CA 1
ATOM 534 C C . ARG A 1 71 ? -0.241 -33.875 6.074 1 97.94 71 ARG A C 1
ATOM 536 O O . ARG A 1 71 ? -0.927 -34.906 6.113 1 97.94 71 ARG A O 1
ATOM 543 N N . VAL A 1 72 ? -0.75 -32.719 5.773 1 98.25 72 VAL A N 1
ATOM 544 C CA . VAL A 1 72 ? -2.176 -32.531 5.523 1 98.25 72 VAL A CA 1
ATOM 545 C C . VAL A 1 72 ? -2.584 -33.312 4.273 1 98.25 72 VAL A C 1
ATOM 547 O O . VAL A 1 72 ? -3.635 -33.969 4.25 1 98.25 72 VAL A O 1
ATOM 550 N N . ALA A 1 73 ? -1.808 -33.281 3.248 1 98.25 73 ALA A N 1
ATOM 551 C CA . ALA A 1 73 ? -2.09 -34 2.018 1 98.25 73 ALA A CA 1
ATOM 552 C C . ALA A 1 73 ? -2.17 -35.5 2.279 1 98.25 73 ALA A C 1
ATOM 554 O O . ALA A 1 73 ? -3.062 -36.188 1.767 1 98.25 73 ALA A O 1
ATOM 555 N N . LYS A 1 74 ? -1.231 -35.969 3.064 1 97.94 74 LYS A N 1
ATOM 556 C CA . LYS A 1 74 ? -1.221 -37.375 3.414 1 97.94 74 LYS A CA 1
ATOM 557 C C . LYS A 1 74 ? -2.484 -37.75 4.176 1 97.94 74 LYS A C 1
ATOM 559 O O . LYS A 1 74 ? -3.092 -38.781 3.895 1 97.94 74 LYS A O 1
ATOM 564 N N . GLU A 1 75 ? -2.822 -36.938 5.109 1 98 75 GLU A N 1
ATOM 565 C CA . GLU A 1 75 ? -4.035 -37.188 5.883 1 98 75 GLU A CA 1
ATOM 566 C C . GLU A 1 75 ? -5.266 -37.25 4.98 1 98 75 GLU A C 1
ATOM 568 O O . GLU A 1 75 ? -6.207 -38 5.258 1 98 75 GLU A O 1
ATOM 573 N N . LEU A 1 76 ? -5.262 -36.531 3.934 1 98.31 76 LEU A N 1
ATOM 574 C CA . LEU A 1 76 ? -6.418 -36.406 3.051 1 98.31 76 LEU A CA 1
ATOM 575 C C . LEU A 1 76 ? -6.324 -37.406 1.907 1 98.31 76 LEU A C 1
ATOM 577 O O . LEU A 1 76 ? -7.23 -37.5 1.074 1 98.31 76 LEU A O 1
ATOM 581 N N . GLY A 1 77 ? -5.195 -38.125 1.853 1 98.25 77 GLY A N 1
ATOM 582 C CA . GLY A 1 77 ? -5.008 -39.125 0.819 1 98.25 77 GLY A CA 1
ATOM 583 C C . GLY A 1 77 ? -4.699 -38.531 -0.542 1 98.25 77 GLY A C 1
ATOM 584 O O . GLY A 1 77 ? -5.02 -39.125 -1.572 1 98.25 77 GLY A O 1
ATOM 585 N N . ILE A 1 78 ? -4.152 -37.375 -0.551 1 98.38 78 ILE A N 1
ATOM 586 C CA . ILE A 1 78 ? -3.859 -36.688 -1.808 1 98.38 78 ILE A CA 1
ATOM 587 C C . ILE A 1 78 ? -2.488 -37.125 -2.322 1 98.38 78 ILE A C 1
ATOM 589 O O . ILE A 1 78 ? -1.493 -37.031 -1.6 1 98.38 78 ILE A O 1
ATOM 593 N N . GLN A 1 79 ? -2.461 -37.562 -3.51 1 97.94 79 GLN A N 1
ATOM 594 C CA . GLN A 1 79 ? -1.219 -38.031 -4.129 1 97.94 79 GLN A CA 1
ATOM 595 C C . GLN A 1 79 ? -0.503 -36.875 -4.824 1 97.94 79 GLN A C 1
ATOM 597 O O . GLN A 1 79 ? -1.105 -35.812 -5.09 1 97.94 79 GLN A O 1
ATOM 602 N N . ASN A 1 80 ? 0.741 -37.031 -4.984 1 96.12 80 ASN A N 1
ATOM 603 C CA . ASN A 1 80 ? 1.521 -36 -5.68 1 96.12 80 ASN A CA 1
ATOM 604 C C . ASN A 1 80 ? 2.438 -36.625 -6.73 1 96.12 80 ASN A C 1
ATOM 606 O O . ASN A 1 80 ? 2.594 -37.844 -6.781 1 96.12 80 ASN A O 1
ATOM 610 N N . LEU A 1 81 ? 2.959 -35.906 -7.613 1 95.31 81 LEU A N 1
ATOM 611 C CA . LEU A 1 81 ? 3.928 -36.281 -8.625 1 95.31 81 LEU A CA 1
ATOM 612 C C . LEU A 1 81 ? 5.102 -35.312 -8.664 1 95.31 81 LEU A C 1
ATOM 614 O O . LEU A 1 81 ? 4.953 -34.156 -8.305 1 95.31 81 LEU A O 1
ATOM 618 N N . ILE A 1 82 ? 6.215 -35.812 -9.062 1 94.25 82 ILE A N 1
ATOM 619 C CA . ILE A 1 82 ? 7.438 -35.031 -9.141 1 94.25 82 ILE A CA 1
ATOM 620 C C . ILE A 1 82 ? 7.445 -34.188 -10.43 1 94.25 82 ILE A C 1
ATOM 622 O O . ILE A 1 82 ? 7.059 -34.688 -11.492 1 94.25 82 ILE A O 1
ATOM 626 N N . VAL A 1 83 ? 7.84 -32.969 -10.305 1 93.5 83 VAL A N 1
ATOM 627 C CA . VAL A 1 83 ? 8.023 -32.125 -11.484 1 93.5 83 VAL A CA 1
ATOM 628 C C . VAL A 1 83 ? 9.211 -32.625 -12.305 1 93.5 83 VAL A C 1
ATOM 630 O O . VAL A 1 83 ? 10.266 -32.938 -11.75 1 93.5 83 VAL A O 1
ATOM 633 N N . ASN A 1 84 ? 9 -32.719 -13.578 1 91.88 84 ASN A N 1
ATOM 634 C CA . ASN A 1 84 ? 10.016 -33.281 -14.469 1 91.88 84 ASN A CA 1
ATOM 635 C C . ASN A 1 84 ? 11.219 -32.344 -14.594 1 91.88 84 ASN A C 1
ATOM 637 O O . ASN A 1 84 ? 11.062 -31.156 -14.891 1 91.88 84 ASN A O 1
ATOM 641 N N . GLU A 1 85 ? 12.328 -32.875 -14.289 1 91.19 85 GLU A N 1
ATOM 642 C CA . GLU A 1 85 ? 13.586 -32.156 -14.5 1 91.19 85 GLU A CA 1
ATOM 643 C C . GLU A 1 85 ? 14.641 -33.094 -15.102 1 91.19 85 GLU A C 1
ATOM 645 O O . GLU A 1 85 ? 15.844 -32.906 -14.875 1 91.19 85 GLU A O 1
ATOM 650 N N . LYS A 1 86 ? 14.172 -34.094 -15.75 1 90.94 86 LYS A N 1
ATOM 651 C CA . LYS A 1 86 ? 15.086 -35.094 -16.328 1 90.94 86 LYS A CA 1
ATOM 652 C C . LYS A 1 86 ? 15.828 -34.5 -17.531 1 90.94 86 LYS A C 1
ATOM 654 O O . LYS A 1 86 ? 17.047 -34.656 -17.641 1 90.94 86 LYS A O 1
ATOM 659 N N . GLU A 1 87 ? 15.062 -33.812 -18.422 1 94.19 87 GLU A N 1
ATOM 660 C CA . GLU A 1 87 ? 15.664 -33.188 -19.594 1 94.19 87 GLU A CA 1
ATOM 661 C C . GLU A 1 87 ? 16.266 -31.812 -19.25 1 94.19 87 GLU A C 1
ATOM 663 O O . GLU A 1 87 ? 16.438 -31.484 -18.062 1 94.19 87 GLU A O 1
ATOM 668 N N . ARG A 1 88 ? 16.719 -31.125 -20.328 1 94.12 88 ARG A N 1
ATOM 669 C CA . ARG A 1 88 ? 17.438 -29.859 -20.125 1 94.12 88 ARG A CA 1
ATOM 670 C C . ARG A 1 88 ? 16.469 -28.703 -19.891 1 94.12 88 ARG A C 1
ATOM 672 O O . ARG A 1 88 ? 15.383 -28.688 -20.453 1 94.12 88 ARG A O 1
ATOM 679 N N . THR A 1 89 ? 16.859 -27.844 -19.031 1 95.5 89 THR A N 1
ATOM 680 C CA . THR A 1 89 ? 16.172 -26.578 -18.797 1 95.5 89 THR A CA 1
ATOM 681 C C . THR A 1 89 ? 16.719 -25.484 -19.703 1 95.5 89 THR A C 1
ATOM 683 O O . THR A 1 89 ? 17.906 -25.5 -20.047 1 95.5 89 THR A O 1
ATOM 686 N N . ILE A 1 90 ? 15.875 -24.531 -20.125 1 95.44 90 ILE A N 1
ATOM 687 C CA . ILE A 1 90 ? 16.312 -23.453 -21 1 95.44 90 ILE A CA 1
ATOM 688 C C . ILE A 1 90 ? 16.438 -22.156 -20.203 1 95.44 90 ILE A C 1
ATOM 690 O O . ILE A 1 90 ? 15.5 -21.766 -19.5 1 95.44 90 ILE A O 1
ATOM 694 N N . PHE A 1 91 ? 17.562 -21.562 -20.234 1 94.5 91 PHE A N 1
ATOM 695 C CA . PHE A 1 91 ? 17.703 -20.156 -19.891 1 94.5 91 PHE A CA 1
ATOM 696 C C . PHE A 1 91 ? 17.688 -19.281 -21.125 1 94.5 91 PHE A C 1
ATOM 698 O O . PHE A 1 91 ? 18.625 -19.297 -21.922 1 94.5 91 PHE A O 1
ATOM 705 N N . PHE A 1 92 ? 16.656 -18.547 -21.375 1 95 92 PHE A N 1
ATOM 706 C CA . PHE A 1 92 ? 16.484 -17.75 -22.578 1 95 92 PHE A CA 1
ATOM 707 C C . PHE A 1 92 ? 17.031 -16.344 -22.391 1 95 92 PHE A C 1
ATOM 709 O O . PHE A 1 92 ? 16.531 -15.586 -21.562 1 95 92 PHE A O 1
ATOM 716 N N . ARG A 1 93 ? 18 -15.984 -23.125 1 93.25 93 ARG A N 1
ATOM 717 C CA . ARG A 1 93 ? 18.688 -14.703 -22.984 1 93.25 93 ARG A CA 1
ATOM 718 C C . ARG A 1 93 ? 19.312 -14.266 -24.312 1 93.25 93 ARG A C 1
ATOM 720 O O . ARG A 1 93 ? 19.859 -15.094 -25.047 1 93.25 93 ARG A O 1
ATOM 727 N N . ASN A 1 94 ? 19.203 -12.961 -24.531 1 92.44 94 ASN A N 1
ATOM 728 C CA . ASN A 1 94 ? 19.781 -12.367 -25.75 1 92.44 94 ASN A CA 1
ATOM 729 C C . ASN A 1 94 ? 19.219 -13.031 -27 1 92.44 94 ASN A C 1
ATOM 731 O O . ASN A 1 94 ? 19.969 -13.328 -27.938 1 92.44 94 ASN A O 1
ATOM 735 N N . GLY A 1 95 ? 18.016 -13.445 -26.922 1 92.56 95 GLY A N 1
ATOM 736 C CA . GLY A 1 95 ? 17.297 -13.977 -28.078 1 92.56 95 GLY A CA 1
ATOM 737 C C . GLY A 1 95 ? 17.641 -15.422 -28.375 1 92.56 95 GLY A C 1
ATOM 738 O O . GLY A 1 95 ? 17.281 -15.938 -29.438 1 92.56 95 GLY A O 1
ATOM 739 N N . LYS A 1 96 ? 18.312 -16.047 -27.469 1 93 96 LYS A N 1
ATOM 740 C CA . LYS A 1 96 ? 18.734 -17.406 -27.734 1 93 96 LYS A CA 1
ATOM 741 C C . LYS A 1 96 ? 18.469 -18.312 -26.531 1 93 96 LYS A C 1
ATOM 743 O O . LYS A 1 96 ? 18.609 -17.891 -25.391 1 93 96 LYS A O 1
ATOM 748 N N . PRO A 1 97 ? 18.094 -19.531 -26.844 1 94.62 97 PRO A N 1
ATOM 749 C CA . PRO A 1 97 ? 17.969 -20.516 -25.766 1 94.62 97 PRO A CA 1
ATOM 750 C C . PRO A 1 97 ? 19.328 -21.047 -25.297 1 94.62 97 PRO A C 1
ATOM 752 O O . PRO A 1 97 ? 20.188 -21.391 -26.125 1 94.62 97 PRO A O 1
ATOM 755 N N . ASN A 1 98 ? 19.578 -21.016 -24.062 1 92.94 98 ASN A N 1
ATOM 756 C CA . ASN A 1 98 ? 20.734 -21.641 -23.438 1 92.94 98 ASN A CA 1
ATOM 757 C C . ASN A 1 98 ? 20.328 -22.828 -22.562 1 92.94 98 ASN A C 1
ATOM 759 O O . ASN A 1 98 ? 19.844 -22.641 -21.438 1 92.94 98 ASN A O 1
ATOM 763 N N . ALA A 1 99 ? 20.641 -23.984 -23.016 1 93.44 99 ALA A N 1
ATOM 764 C CA . ALA A 1 99 ? 20.203 -25.188 -22.328 1 93.44 99 ALA A CA 1
ATOM 765 C C . ALA A 1 99 ? 21.203 -25.578 -21.234 1 93.44 99 ALA A C 1
ATOM 767 O O . ALA A 1 99 ? 22.406 -25.422 -21.406 1 93.44 99 ALA A O 1
ATOM 768 N N . PHE A 1 100 ? 20.656 -26.016 -20.172 1 91.25 100 PHE A N 1
ATOM 769 C CA . PHE A 1 100 ? 21.531 -26.484 -19.094 1 91.25 100 PHE A CA 1
ATOM 770 C C . PHE A 1 100 ? 20.828 -27.547 -18.25 1 91.25 100 PHE A C 1
ATOM 772 O O . PHE A 1 100 ? 19.641 -27.797 -18.422 1 91.25 100 PHE A O 1
ATOM 779 N N . ARG A 1 101 ? 21.609 -28.203 -17.391 1 88 101 ARG A N 1
ATOM 780 C CA . ARG A 1 101 ? 21.109 -29.172 -16.422 1 88 101 ARG A CA 1
ATOM 781 C C . ARG A 1 101 ? 21.422 -28.719 -15 1 88 101 ARG A C 1
ATOM 783 O O . ARG A 1 101 ? 22.453 -28.109 -14.742 1 88 101 ARG A O 1
ATOM 790 N N . GLY A 1 102 ? 20.516 -28.969 -14.117 1 76.5 102 GLY A N 1
ATOM 791 C CA . GLY A 1 102 ? 20.734 -28.609 -12.727 1 76.5 102 GLY A CA 1
ATOM 792 C C . GLY A 1 102 ? 20.016 -27.344 -12.328 1 76.5 102 GLY A C 1
ATOM 793 O O . GLY A 1 102 ? 19.094 -26.891 -13.023 1 76.5 102 GLY A O 1
ATOM 794 N N . ALA A 1 103 ? 20.422 -26.812 -11.164 1 70.94 103 ALA A N 1
ATOM 795 C CA . ALA A 1 103 ? 19.719 -25.688 -10.562 1 70.94 103 ALA A CA 1
ATOM 796 C C . ALA A 1 103 ? 20.188 -24.359 -11.148 1 70.94 103 ALA A C 1
ATOM 798 O O . ALA A 1 103 ? 19.422 -23.391 -11.234 1 70.94 103 ALA A O 1
ATOM 799 N N . ILE A 1 104 ? 21.406 -24.266 -11.57 1 73.81 104 ILE A N 1
ATOM 800 C CA . ILE A 1 104 ? 22 -23 -12.016 1 73.81 104 ILE A CA 1
ATOM 801 C C . ILE A 1 104 ? 22.406 -23.125 -13.484 1 73.81 104 ILE A C 1
ATOM 803 O O . ILE A 1 104 ? 23.031 -24.125 -13.875 1 73.81 104 ILE A O 1
ATOM 807 N N . PRO A 1 105 ? 22.016 -22.094 -14.219 1 78.75 105 PRO A N 1
ATOM 808 C CA . PRO A 1 105 ? 22.422 -22.125 -15.625 1 78.75 105 PRO A CA 1
ATOM 809 C C . PRO A 1 105 ? 23.938 -22.141 -15.797 1 78.75 105 PRO A C 1
ATOM 811 O O . PRO A 1 105 ? 24.672 -21.641 -14.938 1 78.75 105 PRO A O 1
ATOM 814 N N . THR A 1 106 ? 24.312 -22.812 -16.891 1 72.25 106 THR A N 1
ATOM 815 C CA . THR A 1 106 ? 25.719 -22.766 -17.234 1 72.25 106 THR A CA 1
ATOM 816 C C . THR A 1 106 ? 26.156 -21.344 -17.562 1 72.25 106 THR A C 1
ATOM 818 O O . THR A 1 106 ? 25.5 -20.656 -18.359 1 72.25 106 THR A O 1
ATOM 821 N N . LEU A 1 107 ? 27.125 -20.859 -16.844 1 73.19 107 LEU A N 1
ATOM 822 C CA . LEU A 1 107 ? 27.484 -19.438 -16.859 1 73.19 107 LEU A CA 1
ATOM 823 C C . LEU A 1 107 ? 28.562 -19.156 -17.906 1 73.19 107 LEU A C 1
ATOM 825 O O . LEU A 1 107 ? 29.453 -19.984 -18.109 1 73.19 107 LEU A O 1
ATOM 829 N N . PRO A 1 108 ? 28.312 -18.141 -18.656 1 66.94 108 PRO A N 1
ATOM 830 C CA . PRO A 1 108 ? 29.141 -17.859 -19.844 1 66.94 108 PRO A CA 1
ATOM 831 C C . PRO A 1 108 ? 30.594 -17.578 -19.484 1 66.94 108 PRO A C 1
ATOM 833 O O . PRO A 1 108 ? 31.469 -17.625 -20.359 1 66.94 108 PRO A O 1
ATOM 836 N N . GLY A 1 109 ? 30.953 -17.266 -18.266 1 81.06 109 GLY A N 1
ATOM 837 C CA . GLY A 1 109 ? 32.312 -16.797 -18.047 1 81.06 109 GLY A CA 1
ATOM 838 C C . GLY A 1 109 ? 32.781 -16.906 -16.609 1 81.06 109 GLY A C 1
ATOM 839 O O . GLY A 1 109 ? 31.938 -17.047 -15.703 1 81.06 109 GLY A O 1
ATOM 840 N N . PHE A 1 110 ? 34.062 -16.828 -16.547 1 88.19 110 PHE A N 1
ATOM 841 C CA . PHE A 1 110 ? 34.688 -16.953 -15.25 1 88.19 110 PHE A CA 1
ATOM 842 C C . PHE A 1 110 ? 34.219 -15.867 -14.289 1 88.19 110 PHE A C 1
ATOM 844 O O . PHE A 1 110 ? 33.812 -16.172 -13.172 1 88.19 110 PHE A O 1
ATOM 851 N N . PHE A 1 111 ? 34.188 -14.633 -14.727 1 90.62 111 PHE A N 1
ATOM 852 C CA . PHE A 1 111 ? 33.812 -13.516 -13.875 1 90.62 111 PHE A CA 1
ATOM 853 C C . PHE A 1 111 ? 32.312 -13.602 -13.5 1 90.62 111 PHE A C 1
ATOM 855 O O . PHE A 1 111 ? 31.938 -13.258 -12.383 1 90.62 111 PHE A O 1
ATOM 862 N N . THR A 1 112 ? 31.562 -14.047 -14.406 1 92 112 THR A N 1
ATOM 863 C CA . THR A 1 112 ? 30.141 -14.227 -14.141 1 92 112 THR A CA 1
ATOM 864 C C . THR A 1 112 ? 29.906 -15.305 -13.086 1 92 112 THR A C 1
ATOM 866 O O . THR A 1 112 ? 29.094 -15.133 -12.18 1 92 112 THR A O 1
ATOM 869 N N . THR A 1 113 ? 30.672 -16.359 -13.227 1 91.62 113 THR A N 1
ATOM 870 C CA . THR A 1 113 ? 30.562 -17.438 -12.266 1 91.62 113 THR A CA 1
ATOM 871 C C . THR A 1 113 ? 30.969 -16.969 -10.867 1 91.62 113 THR A C 1
ATOM 873 O O . THR A 1 113 ? 30.297 -17.281 -9.883 1 91.62 113 THR A O 1
ATOM 876 N N . LEU A 1 114 ? 32.031 -16.25 -10.859 1 93.62 114 LEU A N 1
ATOM 877 C CA . LEU A 1 114 ? 32.5 -15.719 -9.578 1 93.62 114 LEU A CA 1
ATOM 878 C C . LEU A 1 114 ? 31.469 -14.766 -8.984 1 93.62 114 LEU A C 1
ATOM 880 O O . LEU A 1 114 ? 31.219 -14.797 -7.781 1 93.62 114 LEU A O 1
ATOM 884 N N . ASP A 1 115 ? 30.938 -13.953 -9.797 1 95.12 115 ASP A N 1
ATOM 885 C CA . ASP A 1 115 ? 30 -12.922 -9.367 1 95.12 115 ASP A CA 1
ATOM 886 C C . ASP A 1 115 ? 28.719 -13.547 -8.812 1 95.12 115 ASP A C 1
ATOM 888 O O . ASP A 1 115 ? 28.281 -13.195 -7.719 1 95.12 115 ASP A O 1
ATOM 892 N N . ILE A 1 116 ? 28.188 -14.477 -9.555 1 92.94 116 ILE A N 1
ATOM 893 C CA . ILE A 1 116 ? 26.922 -15.078 -9.141 1 92.94 116 ILE A CA 1
ATOM 894 C C . ILE A 1 116 ? 27.141 -15.922 -7.891 1 92.94 116 ILE A C 1
ATOM 896 O O . ILE A 1 116 ? 26.297 -15.922 -6.984 1 92.94 116 ILE A O 1
ATOM 900 N N . ASN A 1 117 ? 28.219 -16.656 -7.828 1 92.94 117 ASN A N 1
ATOM 901 C CA . ASN A 1 117 ? 28.516 -17.422 -6.625 1 92.94 117 ASN A CA 1
ATOM 902 C C . ASN A 1 117 ? 28.656 -16.531 -5.402 1 92.94 117 ASN A C 1
ATOM 904 O O . ASN A 1 117 ? 28.172 -16.859 -4.32 1 92.94 117 ASN A O 1
ATOM 908 N N . ASN A 1 118 ? 29.344 -15.477 -5.625 1 95.56 118 ASN A N 1
ATOM 909 C CA . ASN A 1 118 ? 29.5 -14.516 -4.535 1 95.56 118 ASN A CA 1
ATOM 910 C C . ASN A 1 118 ? 28.156 -13.961 -4.082 1 95.56 118 ASN A C 1
ATOM 912 O O . ASN A 1 118 ? 27.875 -13.898 -2.883 1 95.56 118 ASN A O 1
ATOM 916 N N . ALA A 1 119 ? 27.344 -13.555 -4.996 1 95.56 119 ALA A N 1
ATOM 917 C CA . ALA A 1 119 ? 26.047 -12.977 -4.684 1 95.56 119 ALA A CA 1
ATOM 918 C C . ALA A 1 119 ? 25.172 -13.977 -3.916 1 95.56 119 ALA A C 1
ATOM 920 O O . ALA A 1 119 ? 24.594 -13.633 -2.889 1 95.56 119 ALA A O 1
ATOM 921 N N . LEU A 1 120 ? 25.125 -15.188 -4.387 1 93.69 120 LEU A N 1
ATOM 922 C CA . LEU A 1 120 ? 24.297 -16.203 -3.764 1 93.69 120 LEU A CA 1
ATOM 923 C C . LEU A 1 120 ? 24.781 -16.531 -2.361 1 93.69 120 LEU A C 1
ATOM 925 O O . LEU A 1 120 ? 24 -16.656 -1.429 1 93.69 120 LEU A O 1
ATOM 929 N N . ARG A 1 121 ? 26.062 -16.625 -2.213 1 95.19 121 ARG A N 1
ATOM 930 C CA . ARG A 1 121 ? 26.641 -16.906 -0.902 1 95.19 121 ARG A CA 1
ATOM 931 C C . ARG A 1 121 ? 26.375 -15.758 0.066 1 95.19 121 ARG A C 1
ATOM 933 O O . ARG A 1 121 ? 26.078 -15.984 1.239 1 95.19 121 ARG A O 1
ATOM 940 N N . LEU A 1 122 ? 26.547 -14.602 -0.429 1 97 122 LEU A N 1
ATOM 941 C CA . LEU A 1 122 ? 26.297 -13.422 0.397 1 97 122 LEU A CA 1
ATOM 942 C C . LEU A 1 122 ? 24.844 -13.359 0.845 1 97 122 LEU A C 1
ATOM 944 O O . LEU A 1 122 ? 24.562 -13.062 2.008 1 97 122 LEU A O 1
ATOM 948 N N . LEU A 1 123 ? 23.953 -13.625 -0.047 1 97.19 123 LEU A N 1
ATOM 949 C CA . LEU A 1 123 ? 22.531 -13.625 0.293 1 97.19 123 LEU A CA 1
ATOM 950 C C . LEU A 1 123 ? 22.234 -14.625 1.4 1 97.19 123 LEU A C 1
ATOM 952 O O . LEU A 1 123 ? 21.547 -14.305 2.369 1 97.19 123 LEU A O 1
ATOM 956 N N . ASP A 1 124 ? 22.766 -15.781 1.267 1 96.81 124 ASP A N 1
ATOM 957 C CA . ASP A 1 124 ? 22.531 -16.812 2.275 1 96.81 124 ASP A CA 1
ATOM 958 C C . ASP A 1 124 ? 23.188 -16.438 3.604 1 96.81 124 ASP A C 1
ATOM 960 O O . ASP A 1 124 ? 22.578 -16.609 4.668 1 96.81 124 ASP A O 1
ATOM 964 N N . SER A 1 125 ? 24.438 -15.953 3.535 1 97.5 125 SER A N 1
ATOM 965 C CA . SER A 1 125 ? 25.141 -15.562 4.75 1 97.5 125 SER A CA 1
ATOM 966 C C . SER A 1 125 ? 24.406 -14.438 5.477 1 97.5 125 SER A C 1
ATOM 968 O O . SER A 1 125 ? 24.234 -14.484 6.695 1 97.5 125 SER A O 1
ATOM 970 N N . LEU A 1 126 ? 24 -13.414 4.77 1 97.81 126 LEU A N 1
ATOM 971 C CA . LEU A 1 126 ? 23.234 -12.312 5.359 1 97.81 126 LEU A CA 1
ATOM 972 C C . LEU A 1 126 ? 21.891 -12.797 5.887 1 97.81 126 LEU A C 1
ATOM 974 O O . LEU A 1 126 ? 21.453 -12.375 6.957 1 97.81 126 LEU A O 1
ATOM 978 N N . GLY A 1 127 ? 21.25 -13.727 5.098 1 97.31 127 GLY A N 1
ATOM 979 C CA . GLY A 1 127 ? 19.969 -14.289 5.527 1 97.31 127 GLY A CA 1
ATOM 980 C C . GLY A 1 127 ? 20.062 -14.992 6.867 1 97.31 127 GLY A C 1
ATOM 981 O O . GLY A 1 127 ? 19.094 -14.977 7.645 1 97.31 127 GLY A O 1
ATOM 982 N N . GLU A 1 128 ? 21.125 -15.57 7.121 1 96.62 128 GLU A N 1
ATOM 983 C CA . GLU A 1 128 ? 21.312 -16.297 8.375 1 96.62 128 GLU A CA 1
ATOM 984 C C . GLU A 1 128 ? 21.25 -15.359 9.578 1 96.62 128 GLU A C 1
ATOM 986 O O . GLU A 1 128 ? 20.906 -15.781 10.68 1 96.62 128 GLU A O 1
ATOM 991 N N . GLU A 1 129 ? 21.547 -14.141 9.375 1 97.5 129 GLU A N 1
ATOM 992 C CA . GLU A 1 129 ? 21.547 -13.164 10.461 1 97.5 129 GLU A CA 1
ATOM 993 C C . GLU A 1 129 ? 20.141 -12.656 10.742 1 97.5 129 GLU A C 1
ATOM 995 O O . GLU A 1 129 ? 19.906 -11.961 11.734 1 97.5 129 GLU A O 1
ATOM 1000 N N . VAL A 1 130 ? 19.188 -12.992 9.93 1 98 130 VAL A N 1
ATOM 1001 C CA . VAL A 1 130 ? 17.812 -12.492 10.055 1 98 130 VAL A CA 1
ATOM 1002 C C . VAL A 1 130 ? 16.969 -13.477 10.852 1 98 130 VAL A C 1
ATOM 1004 O O . VAL A 1 130 ? 16.734 -14.602 10.406 1 98 130 VAL A O 1
ATOM 1007 N N . PRO A 1 131 ? 16.484 -13.094 12.023 1 97.94 131 PRO A N 1
ATOM 1008 C CA . PRO A 1 131 ? 15.586 -13.992 12.75 1 97.94 131 PRO A CA 1
ATOM 1009 C C . PRO A 1 131 ? 14.273 -14.25 12.008 1 97.94 131 PRO A C 1
ATOM 1011 O O . PRO A 1 131 ? 13.609 -13.297 11.578 1 97.94 131 PRO A O 1
ATOM 1014 N N . ALA A 1 132 ? 13.867 -15.5 11.922 1 95.94 132 ALA A N 1
ATOM 1015 C CA . ALA A 1 132 ? 12.672 -15.898 11.172 1 95.94 132 ALA A CA 1
ATOM 1016 C C . ALA A 1 132 ? 11.422 -15.258 11.758 1 95.94 132 ALA A C 1
ATOM 1018 O O . ALA A 1 132 ? 10.57 -14.758 11.023 1 95.94 132 ALA A O 1
ATOM 1019 N N . ALA A 1 133 ? 11.328 -15.195 13.039 1 95.88 133 ALA A N 1
ATOM 1020 C CA . ALA A 1 133 ? 10.102 -14.758 13.703 1 95.88 133 ALA A CA 1
ATOM 1021 C C . ALA A 1 133 ? 10.055 -13.234 13.82 1 95.88 133 ALA A C 1
ATOM 1023 O O . ALA A 1 133 ? 8.977 -12.648 13.961 1 95.88 133 ALA A O 1
ATOM 1024 N N . ALA A 1 134 ? 11.203 -12.562 13.82 1 97.62 134 ALA A N 1
ATOM 1025 C CA . ALA A 1 134 ? 11.281 -11.117 14.016 1 97.62 134 ALA A CA 1
ATOM 1026 C C . ALA A 1 134 ? 12.391 -10.508 13.172 1 97.62 134 ALA A C 1
ATOM 1028 O O . ALA A 1 134 ? 13.383 -10.008 13.711 1 97.62 134 ALA A O 1
ATOM 1029 N N . PRO A 1 135 ? 12.195 -10.461 11.859 1 97.88 135 PRO A N 1
ATOM 1030 C CA . PRO A 1 135 ? 13.25 -9.953 10.984 1 97.88 135 PRO A CA 1
ATOM 1031 C C . PRO A 1 135 ? 13.641 -8.508 11.312 1 97.88 135 PRO A C 1
ATOM 1033 O O . PRO A 1 135 ? 14.781 -8.102 11.07 1 97.88 135 PRO A O 1
ATOM 1036 N N . TRP A 1 136 ? 12.812 -7.723 11.922 1 97.88 136 TRP A N 1
ATOM 1037 C CA . TRP A 1 136 ? 13.078 -6.336 12.289 1 97.88 136 TRP A CA 1
ATOM 1038 C C . TRP A 1 136 ? 14.055 -6.258 13.453 1 97.88 136 TRP A C 1
ATOM 1040 O O . TRP A 1 136 ? 14.531 -5.172 13.805 1 97.88 136 TRP A O 1
ATOM 1050 N N . ASP A 1 137 ? 14.375 -7.379 14.023 1 97.75 137 ASP A N 1
ATOM 1051 C CA . ASP A 1 137 ? 15.336 -7.422 15.125 1 97.75 137 ASP A CA 1
ATOM 1052 C C . ASP A 1 137 ? 16.719 -7.852 14.633 1 97.75 137 ASP A C 1
ATOM 1054 O O . ASP A 1 137 ? 17.641 -8.039 15.43 1 97.75 137 ASP A O 1
ATOM 1058 N N . ALA A 1 138 ? 16.891 -8.039 13.344 1 98.19 138 ALA A N 1
ATOM 1059 C CA . ALA A 1 138 ? 18.203 -8.375 12.812 1 98.19 138 ALA A CA 1
ATOM 1060 C C . ALA A 1 138 ? 19.234 -7.289 13.141 1 98.19 138 ALA A C 1
ATOM 1062 O O . ALA A 1 138 ? 18.875 -6.113 13.281 1 98.19 138 ALA A O 1
ATOM 1063 N N . PRO A 1 139 ? 20.547 -7.621 13.281 1 97.38 139 PRO A N 1
ATOM 1064 C CA . PRO A 1 139 ? 21.562 -6.645 13.656 1 97.38 139 PRO A CA 1
ATOM 1065 C C . PRO A 1 139 ? 21.625 -5.457 12.703 1 97.38 139 PRO A C 1
ATOM 1067 O O . PRO A 1 139 ? 21.844 -4.32 13.133 1 97.38 139 PRO A O 1
ATOM 1070 N N . ARG A 1 140 ? 21.422 -5.684 11.445 1 97.81 140 ARG A N 1
ATOM 1071 C CA . ARG A 1 140 ? 21.469 -4.617 10.453 1 97.81 140 ARG A CA 1
ATOM 1072 C C . ARG A 1 140 ? 20.109 -4.414 9.797 1 97.81 140 ARG A C 1
ATOM 1074 O O . ARG A 1 140 ? 20.031 -4.109 8.609 1 97.81 140 ARG A O 1
ATOM 1081 N N . ALA A 1 141 ? 19.078 -4.625 10.578 1 98.5 141 ALA A N 1
ATOM 1082 C CA . ALA A 1 141 ? 17.719 -4.586 10.055 1 98.5 141 ALA A CA 1
ATOM 1083 C C . ALA A 1 141 ? 17.406 -3.225 9.438 1 98.5 141 ALA A C 1
ATOM 1085 O O . ALA A 1 141 ? 16.891 -3.146 8.328 1 98.5 141 ALA A O 1
ATOM 1086 N N . VAL A 1 142 ? 17.703 -2.086 10.109 1 97.5 142 VAL A N 1
ATOM 1087 C CA . VAL A 1 142 ? 17.359 -0.748 9.641 1 97.5 142 VAL A CA 1
ATOM 1088 C C . VAL A 1 142 ? 18.062 -0.47 8.312 1 97.5 142 VAL A C 1
ATOM 1090 O O . VAL A 1 142 ? 17.453 0.026 7.367 1 97.5 142 VAL A O 1
ATOM 1093 N N . GLU A 1 143 ? 19.344 -0.827 8.258 1 97.56 143 GLU A N 1
ATOM 1094 C CA . GLU A 1 143 ? 20.109 -0.638 7.035 1 97.56 143 GLU A CA 1
ATOM 1095 C C . GLU A 1 143 ? 19.531 -1.446 5.879 1 97.56 143 GLU A C 1
ATOM 109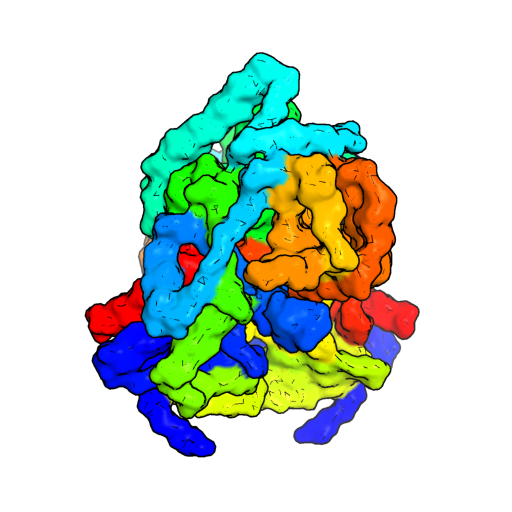7 O O . GLU A 1 143 ? 19.234 -0.895 4.82 1 97.56 143 GLU A O 1
ATOM 1102 N N . TRP A 1 144 ? 19.312 -2.76 6.109 1 98.44 144 TRP A N 1
ATOM 1103 C CA . TRP A 1 144 ? 18.844 -3.658 5.059 1 98.44 144 TRP A CA 1
ATOM 1104 C C . TRP A 1 144 ? 17.422 -3.322 4.645 1 98.44 144 TRP A C 1
ATOM 1106 O O . TRP A 1 144 ? 17.047 -3.48 3.479 1 98.44 144 TRP A O 1
ATOM 1116 N N . ASP A 1 145 ? 16.625 -2.812 5.562 1 98.44 145 ASP A N 1
ATOM 1117 C CA . ASP A 1 145 ? 15.227 -2.5 5.281 1 98.44 145 ASP A CA 1
ATOM 1118 C C . ASP A 1 145 ? 15.094 -1.146 4.586 1 98.44 145 ASP A C 1
ATOM 1120 O O . ASP A 1 145 ? 14.031 -0.814 4.059 1 98.44 145 ASP A O 1
ATOM 1124 N N . SER A 1 146 ? 16.141 -0.344 4.586 1 97.12 146 SER A N 1
ATOM 1125 C CA . SER A 1 146 ? 16.062 0.99 4 1 97.12 146 SER A CA 1
ATOM 1126 C C . SER A 1 146 ? 16.484 0.974 2.533 1 97.12 146 SER A C 1
ATOM 1128 O O . SER A 1 146 ? 16.438 2.004 1.857 1 97.12 146 SER A O 1
ATOM 1130 N N . MET A 1 147 ? 16.875 -0.121 2.014 1 96.25 147 MET A N 1
ATOM 1131 C CA . MET A 1 147 ? 17.297 -0.208 0.617 1 96.25 147 MET A CA 1
ATOM 1132 C C . MET A 1 147 ? 16.438 -1.214 -0.144 1 96.25 147 MET A C 1
ATOM 1134 O O . MET A 1 147 ? 15.758 -2.047 0.464 1 96.25 147 MET A O 1
ATOM 1138 N N . THR A 1 148 ? 16.422 -1.139 -1.45 1 97.75 148 THR A N 1
ATOM 1139 C CA . THR A 1 148 ? 15.719 -2.092 -2.307 1 97.75 148 THR A CA 1
ATOM 1140 C C . THR A 1 148 ? 16.641 -3.246 -2.691 1 97.75 148 THR A C 1
ATOM 1142 O O . THR A 1 148 ? 17.859 -3.129 -2.596 1 97.75 148 THR A O 1
ATOM 1145 N N . VAL A 1 149 ? 16.031 -4.32 -3.113 1 98.25 149 VAL A N 1
ATOM 1146 C CA . VAL A 1 149 ? 16.812 -5.422 -3.658 1 98.25 149 VAL A CA 1
ATOM 1147 C C . VAL A 1 149 ? 17.641 -4.926 -4.844 1 98.25 149 VAL A C 1
ATOM 1149 O O . VAL A 1 149 ? 18.812 -5.309 -5 1 98.25 149 VAL A O 1
ATOM 1152 N N . GLN A 1 150 ? 17.078 -4.07 -5.676 1 98 150 GLN A N 1
ATOM 1153 C CA . GLN A 1 150 ? 17.781 -3.539 -6.84 1 98 150 GLN A CA 1
ATOM 1154 C C . GLN A 1 150 ? 19.016 -2.758 -6.422 1 98 150 GLN A C 1
ATOM 1156 O O . GLN A 1 150 ? 20.094 -2.93 -7.008 1 98 150 GLN A O 1
ATOM 1161 N N . SER A 1 151 ? 18.859 -1.874 -5.41 1 96.56 151 SER A N 1
ATOM 1162 C CA . SER A 1 151 ? 20 -1.07 -4.996 1 96.56 151 SER A CA 1
ATOM 1163 C C . SER A 1 151 ? 21.109 -1.945 -4.426 1 96.56 151 SER A C 1
ATOM 1165 O O . SER A 1 151 ? 22.297 -1.664 -4.625 1 96.56 151 SER A O 1
ATOM 1167 N N . TRP A 1 152 ? 20.75 -2.973 -3.701 1 97.38 152 TRP A N 1
ATOM 1168 C CA . TRP A 1 152 ? 21.75 -3.91 -3.211 1 97.38 152 TRP A CA 1
ATOM 1169 C C . TRP A 1 152 ? 22.484 -4.586 -4.367 1 97.38 152 TRP A C 1
ATOM 1171 O O . TRP A 1 152 ? 23.719 -4.66 -4.379 1 97.38 152 TRP A O 1
ATOM 1181 N N . ALA A 1 153 ? 21.719 -5.121 -5.34 1 97.81 153 ALA A N 1
ATOM 1182 C CA . ALA A 1 153 ? 22.297 -5.816 -6.484 1 97.81 153 ALA A CA 1
ATOM 1183 C C . ALA A 1 153 ? 23.234 -4.898 -7.27 1 97.81 153 ALA A C 1
ATOM 1185 O O . ALA A 1 153 ? 24.312 -5.312 -7.68 1 97.81 153 ALA A O 1
ATOM 1186 N N . ASP A 1 154 ? 22.797 -3.686 -7.477 1 96.44 154 ASP A N 1
ATOM 1187 C CA . ASP A 1 154 ? 23.594 -2.717 -8.227 1 96.44 154 ASP A CA 1
ATOM 1188 C C . ASP A 1 154 ? 24.906 -2.434 -7.512 1 96.44 154 ASP A C 1
ATOM 1190 O O . ASP A 1 154 ? 25.938 -2.221 -8.164 1 96.44 154 ASP A O 1
ATOM 1194 N N . ALA A 1 155 ? 24.891 -2.406 -6.223 1 95.44 155 ALA A N 1
ATOM 1195 C CA . ALA A 1 155 ? 26.062 -2.078 -5.43 1 95.44 155 ALA A CA 1
ATOM 1196 C C . ALA A 1 155 ? 27 -3.283 -5.305 1 95.44 155 ALA A C 1
ATOM 1198 O O . ALA A 1 155 ? 28.219 -3.127 -5.191 1 95.44 155 ALA A O 1
ATOM 1199 N N . THR A 1 156 ? 26.453 -4.453 -5.375 1 96.69 156 THR A N 1
ATOM 1200 C CA . THR A 1 156 ? 27.203 -5.641 -4.961 1 96.69 156 THR A CA 1
ATOM 1201 C C . THR A 1 156 ? 27.578 -6.488 -6.172 1 96.69 156 THR A C 1
ATOM 1203 O O . THR A 1 156 ? 28.656 -7.09 -6.195 1 96.69 156 THR A O 1
ATOM 1206 N N . CYS A 1 157 ? 26.688 -6.551 -7.176 1 96.5 157 CYS A N 1
ATOM 1207 C CA . CYS A 1 157 ? 26.891 -7.43 -8.32 1 96.5 157 CYS A CA 1
ATOM 1208 C C . CYS A 1 157 ? 27.562 -6.688 -9.469 1 96.5 157 CYS A C 1
ATOM 1210 O O . CYS A 1 157 ? 27.156 -5.582 -9.82 1 96.5 157 CYS A O 1
ATOM 1212 N N . TRP A 1 158 ? 28.547 -7.297 -10.102 1 94.88 158 TRP A N 1
ATOM 1213 C CA . TRP A 1 158 ? 29.328 -6.637 -11.133 1 94.88 158 TRP A CA 1
ATOM 1214 C C . TRP A 1 158 ? 28.859 -7.047 -12.523 1 94.88 158 TRP A C 1
ATOM 1216 O O . TRP A 1 158 ? 29.078 -6.324 -13.5 1 94.88 158 TRP A O 1
ATOM 1226 N N . CYS A 1 159 ? 28.188 -8.227 -12.594 1 94.56 159 CYS A N 1
ATOM 1227 C CA . CYS A 1 159 ? 27.812 -8.758 -13.898 1 94.56 159 CYS A CA 1
ATOM 1228 C C . CYS A 1 159 ? 26.312 -8.617 -14.125 1 94.56 159 CYS A C 1
ATOM 1230 O O . CYS A 1 159 ? 25.516 -8.828 -13.203 1 94.56 159 CYS A O 1
ATOM 1232 N N . GLN A 1 160 ? 26.016 -8.289 -15.359 1 93.56 160 GLN A N 1
ATOM 1233 C CA . GLN A 1 160 ? 24.609 -8.133 -15.734 1 93.56 160 GLN A CA 1
ATOM 1234 C C . GLN A 1 160 ? 23.844 -9.438 -15.547 1 93.56 160 GLN A C 1
ATOM 1236 O O . GLN A 1 160 ? 22.672 -9.422 -15.141 1 93.56 160 GLN A O 1
ATOM 1241 N N . PHE A 1 161 ? 24.469 -10.523 -15.828 1 92.75 161 PHE A N 1
ATOM 1242 C CA . PHE A 1 161 ? 23.828 -11.828 -15.664 1 92.75 161 PHE A CA 1
ATOM 1243 C C . PHE A 1 161 ? 23.359 -12.016 -14.234 1 92.75 161 PHE A C 1
ATOM 1245 O O . PHE A 1 161 ? 22.25 -12.508 -14 1 92.75 161 PHE A O 1
ATOM 1252 N N . THR A 1 162 ? 24.203 -11.648 -13.289 1 94.38 162 THR A N 1
ATOM 1253 C CA . THR A 1 162 ? 23.875 -11.828 -11.875 1 94.38 162 THR A CA 1
ATOM 1254 C C . THR A 1 162 ? 22.688 -10.953 -11.477 1 94.38 162 THR A C 1
ATOM 1256 O O . THR A 1 162 ? 21.781 -11.406 -10.781 1 94.38 162 THR A O 1
ATOM 1259 N N . LYS A 1 163 ? 22.672 -9.758 -11.953 1 96 163 LYS A N 1
ATOM 1260 C CA . LYS A 1 163 ? 21.562 -8.852 -11.695 1 96 163 LYS A CA 1
ATOM 1261 C C . LYS A 1 163 ? 20.266 -9.391 -12.289 1 96 163 LYS A C 1
ATOM 1263 O O . LYS A 1 163 ? 19.203 -9.305 -11.664 1 96 163 LYS A O 1
ATOM 1268 N N . GLU A 1 164 ? 20.359 -9.977 -13.43 1 94.25 164 GLU A N 1
ATOM 1269 C CA . GLU A 1 164 ? 19.203 -10.586 -14.07 1 94.25 164 GLU A CA 1
ATOM 1270 C C . GLU A 1 164 ? 18.688 -11.773 -13.266 1 94.25 164 GLU A C 1
ATOM 1272 O O . GLU A 1 164 ? 17.469 -11.961 -13.141 1 94.25 164 GLU A O 1
ATOM 1277 N N . ALA A 1 165 ? 19.594 -12.57 -12.766 1 92.75 165 ALA A N 1
ATOM 1278 C CA . ALA A 1 165 ? 19.203 -13.719 -11.945 1 92.75 165 ALA A CA 1
ATOM 1279 C C . ALA A 1 165 ? 18.453 -13.266 -10.703 1 92.75 165 ALA A C 1
ATOM 1281 O O . ALA A 1 165 ? 17.422 -13.852 -10.352 1 92.75 165 ALA A O 1
ATOM 1282 N N . ILE A 1 166 ? 18.891 -12.211 -10.094 1 95.5 166 ILE A N 1
ATOM 1283 C CA . ILE A 1 166 ? 18.234 -11.664 -8.922 1 95.5 166 ILE A CA 1
ATOM 1284 C C . ILE A 1 166 ? 16.844 -11.156 -9.297 1 95.5 166 ILE A C 1
ATOM 1286 O O . ILE A 1 166 ? 15.883 -11.344 -8.547 1 95.5 166 ILE A O 1
ATOM 1290 N N . ASN A 1 167 ? 16.781 -10.531 -10.414 1 96.5 167 ASN A N 1
ATOM 1291 C CA . ASN A 1 167 ? 15.492 -10.062 -10.914 1 96.5 167 ASN A CA 1
ATOM 1292 C C . ASN A 1 167 ? 14.516 -11.219 -11.125 1 96.5 167 ASN A C 1
ATOM 1294 O O . ASN A 1 167 ? 13.344 -11.125 -10.758 1 96.5 167 ASN A O 1
ATOM 1298 N N . ILE A 1 168 ? 14.977 -12.305 -11.656 1 94.81 168 ILE A N 1
ATOM 1299 C CA . ILE A 1 168 ? 14.156 -13.484 -11.875 1 94.81 168 ILE A CA 1
ATOM 1300 C C . ILE A 1 168 ? 13.656 -14.023 -10.539 1 94.81 168 ILE A C 1
ATOM 1302 O O . ILE A 1 168 ? 12.477 -14.352 -10.391 1 94.81 168 ILE A O 1
ATOM 1306 N N . ILE A 1 169 ? 14.523 -14.047 -9.547 1 93.75 169 ILE A N 1
ATOM 1307 C CA . ILE A 1 169 ? 14.141 -14.516 -8.219 1 93.75 169 ILE A CA 1
ATOM 1308 C C . ILE A 1 169 ? 13.031 -13.633 -7.656 1 93.75 169 ILE A C 1
ATOM 1310 O O . ILE A 1 169 ? 12.039 -14.133 -7.121 1 93.75 169 ILE A O 1
ATOM 1314 N N . CYS A 1 170 ? 13.141 -12.336 -7.828 1 95.44 170 CYS A N 1
ATOM 1315 C CA . CYS A 1 170 ? 12.148 -11.398 -7.32 1 95.44 170 CYS A CA 1
ATOM 1316 C C . CYS A 1 170 ? 10.805 -11.586 -8.023 1 95.44 170 CYS A C 1
ATOM 1318 O O . CYS A 1 170 ? 9.758 -11.633 -7.375 1 95.44 170 CYS A O 1
ATOM 1320 N N . ARG A 1 171 ? 10.875 -11.75 -9.297 1 96.12 171 ARG A N 1
ATOM 1321 C CA . ARG A 1 171 ? 9.633 -11.867 -10.062 1 96.12 171 ARG A CA 1
ATOM 1322 C C . ARG A 1 171 ? 8.945 -13.203 -9.789 1 96.12 171 ARG A C 1
ATOM 1324 O O . ARG A 1 171 ? 7.727 -13.258 -9.641 1 96.12 171 ARG A O 1
ATOM 1331 N N . LEU A 1 172 ? 9.695 -14.211 -9.703 1 93.75 172 LEU A N 1
ATOM 1332 C CA . LEU A 1 172 ? 9.102 -15.516 -9.461 1 93.75 172 LEU A CA 1
ATOM 1333 C C . LEU A 1 172 ? 8.656 -15.648 -8.008 1 93.75 172 LEU A C 1
ATOM 1335 O O . LEU A 1 172 ? 7.672 -16.328 -7.711 1 93.75 172 LEU A O 1
ATOM 1339 N N . GLY A 1 173 ? 9.359 -14.984 -7.137 1 93.75 173 GLY A N 1
ATOM 1340 C CA . GLY A 1 173 ? 9.031 -15.086 -5.723 1 93.75 173 GLY A CA 1
ATOM 1341 C C . GLY A 1 173 ? 7.91 -14.156 -5.305 1 93.75 173 GLY A C 1
ATOM 1342 O O . GLY A 1 173 ? 7.059 -14.523 -4.492 1 93.75 173 GLY A O 1
ATOM 1343 N N . PHE A 1 174 ? 7.898 -12.922 -5.887 1 95.12 174 PHE A N 1
ATOM 1344 C CA . PHE A 1 174 ? 7.008 -11.891 -5.367 1 95.12 174 PHE A CA 1
ATOM 1345 C C . PHE A 1 174 ? 6.137 -11.32 -6.48 1 95.12 174 PHE A C 1
ATOM 1347 O O . PHE A 1 174 ? 5.273 -10.477 -6.227 1 95.12 174 PHE A O 1
ATOM 1354 N N . ALA A 1 175 ? 6.305 -11.719 -7.684 1 97.12 175 ALA A N 1
ATOM 1355 C CA . ALA A 1 175 ? 5.59 -11.211 -8.852 1 97.12 175 ALA A CA 1
ATOM 1356 C C . ALA A 1 175 ? 5.742 -9.695 -8.969 1 97.12 175 ALA A C 1
ATOM 1358 O O . ALA A 1 175 ? 4.785 -9 -9.32 1 97.12 175 ALA A O 1
ATOM 1359 N N . THR A 1 176 ? 6.867 -9.18 -8.578 1 96.69 176 THR A N 1
ATOM 1360 C CA . THR A 1 176 ? 7.176 -7.762 -8.695 1 96.69 176 THR A CA 1
ATOM 1361 C C . THR A 1 176 ? 8.664 -7.547 -8.969 1 96.69 176 THR A C 1
ATOM 1363 O O . THR A 1 176 ? 9.391 -8.508 -9.227 1 96.69 176 THR A O 1
ATOM 1366 N N . GLU A 1 177 ? 9.141 -6.285 -9.039 1 97.62 177 GLU A N 1
ATOM 1367 C CA . GLU A 1 177 ? 10.5 -5.934 -9.43 1 97.62 177 GLU A CA 1
ATOM 1368 C C . GLU A 1 177 ? 11.398 -5.742 -8.211 1 97.62 177 GLU A C 1
ATOM 1370 O O . GLU A 1 177 ? 10.914 -5.426 -7.121 1 97.62 177 GLU A O 1
ATOM 1375 N N . PRO A 1 178 ? 12.703 -5.898 -8.438 1 98 178 PRO A N 1
ATOM 1376 C CA . PRO A 1 178 ? 13.648 -5.723 -7.328 1 98 178 PRO A CA 1
ATOM 1377 C C . PRO A 1 178 ? 13.586 -4.324 -6.715 1 98 178 PRO A C 1
ATOM 1379 O O . PRO A 1 178 ? 13.938 -4.141 -5.547 1 98 178 PRO A O 1
ATOM 1382 N N . CYS A 1 179 ? 13.109 -3.352 -7.43 1 97.88 179 CYS A N 1
ATOM 1383 C CA . CYS A 1 179 ? 13.07 -1.992 -6.902 1 97.88 179 CYS A CA 1
ATOM 1384 C C . CYS A 1 179 ? 11.875 -1.797 -5.98 1 97.88 179 CYS A C 1
ATOM 1386 O O . CYS A 1 179 ? 11.805 -0.805 -5.25 1 97.88 179 CYS A O 1
ATOM 1388 N N . ASN A 1 180 ? 10.977 -2.75 -6.008 1 97.44 180 ASN A N 1
ATOM 1389 C CA . ASN A 1 180 ? 9.773 -2.639 -5.191 1 97.44 180 ASN A CA 1
ATOM 1390 C C . ASN A 1 180 ? 9.945 -3.316 -3.838 1 97.44 180 ASN A C 1
ATOM 1392 O O . ASN A 1 180 ? 9.109 -3.158 -2.945 1 97.44 180 ASN A O 1
ATOM 1396 N N . VAL A 1 181 ? 11.055 -4.062 -3.633 1 97.75 181 VAL A N 1
ATOM 1397 C CA . VAL A 1 181 ? 11.141 -4.98 -2.502 1 97.75 181 VAL A CA 1
ATOM 1398 C C . VAL A 1 181 ? 12.273 -4.555 -1.573 1 97.75 181 VAL A C 1
ATOM 1400 O O . VAL A 1 181 ? 13.383 -4.27 -2.029 1 97.75 181 VAL A O 1
ATOM 1403 N N . SER A 1 182 ? 11.953 -4.453 -0.246 1 98.38 182 SER A N 1
ATOM 1404 C CA . SER A 1 182 ? 12.992 -4.258 0.763 1 98.38 182 SER A CA 1
ATOM 1405 C C . SER A 1 182 ? 14.023 -5.387 0.726 1 98.38 182 SER A C 1
ATOM 1407 O O . SER A 1 182 ? 13.656 -6.559 0.624 1 98.38 182 SER A O 1
ATOM 1409 N N . PHE A 1 183 ? 15.289 -5 0.88 1 98.56 183 PHE A N 1
ATOM 1410 C CA . PHE A 1 183 ? 16.328 -6.023 0.911 1 98.56 183 PHE A CA 1
ATOM 1411 C C . PHE A 1 183 ? 16.203 -6.895 2.152 1 98.56 183 PHE A C 1
ATOM 1413 O O . PHE A 1 183 ? 16.406 -8.109 2.09 1 98.56 183 PHE A O 1
ATOM 1420 N N . LEU A 1 184 ? 15.812 -6.309 3.291 1 98.75 184 LEU A N 1
ATOM 1421 C CA . LEU A 1 184 ? 15.586 -7.105 4.492 1 98.75 184 LEU A CA 1
ATOM 1422 C C . LEU A 1 184 ? 14.477 -8.125 4.27 1 98.75 184 LEU A C 1
ATOM 1424 O O . LEU A 1 184 ? 14.609 -9.289 4.652 1 98.75 184 LEU A O 1
ATOM 1428 N N . PHE A 1 185 ? 13.398 -7.699 3.736 1 98.38 185 PHE A N 1
ATOM 1429 C CA . PHE A 1 185 ? 12.281 -8.602 3.453 1 98.38 185 PHE A CA 1
ATOM 1430 C C . PHE A 1 185 ? 12.727 -9.742 2.547 1 98.38 185 PHE A C 1
ATOM 1432 O O . PHE A 1 185 ? 12.359 -10.898 2.771 1 98.38 185 PHE A O 1
ATOM 1439 N N . PHE A 1 186 ? 13.484 -9.367 1.507 1 98.31 186 PHE A N 1
ATOM 1440 C CA . PHE A 1 186 ? 14.01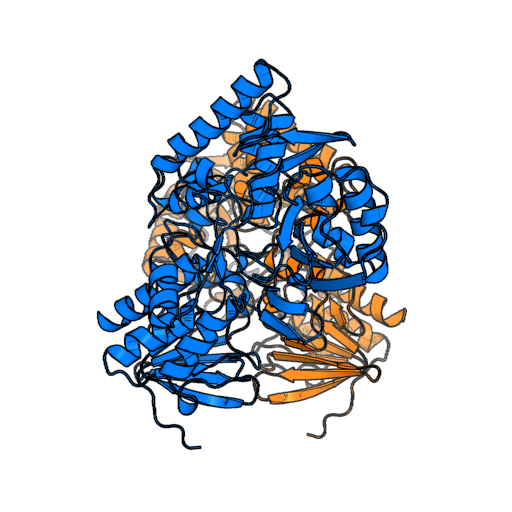6 -10.352 0.568 1 98.31 186 PHE A CA 1
ATOM 1441 C C . PHE A 1 186 ? 14.875 -11.383 1.289 1 98.31 186 PHE A C 1
ATOM 1443 O O . PHE A 1 186 ? 14.703 -12.586 1.094 1 98.31 186 PHE A O 1
ATOM 1450 N N . LEU A 1 187 ? 15.773 -10.906 2.109 1 98.31 187 LEU A N 1
ATOM 1451 C CA . LEU A 1 187 ? 16.625 -11.789 2.891 1 98.31 187 LEU A CA 1
ATOM 1452 C C . LEU A 1 187 ? 15.789 -12.719 3.771 1 98.31 187 LEU A C 1
ATOM 1454 O O . LEU A 1 187 ? 16.062 -13.914 3.842 1 98.31 187 LEU A O 1
ATOM 1458 N N . TRP A 1 188 ? 14.852 -12.133 4.406 1 98.06 188 TRP A N 1
ATOM 1459 C CA . TRP A 1 188 ? 13.969 -12.891 5.285 1 98.06 188 TRP A CA 1
ATOM 1460 C C . TRP A 1 188 ? 13.242 -13.992 4.516 1 98.06 188 TRP A C 1
ATOM 1462 O O . TRP A 1 188 ? 13.203 -15.141 4.953 1 98.06 188 TRP A O 1
ATOM 1472 N N . TYR A 1 189 ? 12.711 -13.648 3.393 1 96.88 189 TYR A N 1
ATOM 1473 C CA . TYR A 1 189 ? 11.953 -14.586 2.57 1 96.88 189 TYR A CA 1
ATOM 1474 C C . TYR A 1 189 ? 12.828 -15.766 2.154 1 96.88 189 TYR A C 1
ATOM 1476 O O . TYR A 1 189 ? 12.391 -16.922 2.232 1 96.88 189 TYR A O 1
ATOM 1484 N N . LEU A 1 190 ? 14.062 -15.492 1.702 1 96 190 LEU A N 1
ATOM 1485 C CA . LEU A 1 190 ? 14.992 -16.547 1.317 1 96 190 LEU A CA 1
ATOM 1486 C C . LEU A 1 190 ? 15.336 -17.438 2.512 1 96 190 LEU A C 1
ATOM 1488 O O . LEU A 1 190 ? 15.352 -18.656 2.398 1 96 190 LEU A O 1
ATOM 1492 N N . LYS A 1 191 ? 15.523 -16.781 3.592 1 95.75 191 LYS A N 1
ATOM 1493 C CA . LYS A 1 191 ? 15.914 -17.484 4.809 1 95.75 191 LYS A CA 1
ATOM 1494 C C . LYS A 1 191 ? 14.82 -18.453 5.25 1 95.75 191 LYS A C 1
ATOM 1496 O O . LYS A 1 191 ? 15.094 -19.625 5.527 1 95.75 191 LYS A O 1
ATOM 1501 N N . VAL A 1 192 ? 13.609 -18 5.273 1 94.56 192 VAL A N 1
ATOM 1502 C CA . VAL A 1 192 ? 12.523 -18.812 5.832 1 94.56 192 VAL A CA 1
ATOM 1503 C C . VAL A 1 192 ? 12.117 -19.891 4.836 1 94.56 192 VAL A C 1
ATOM 1505 O O . VAL A 1 192 ? 11.406 -20.828 5.188 1 94.56 192 VAL A O 1
ATOM 1508 N N . GLY A 1 193 ? 12.562 -19.766 3.586 1 92.75 193 GLY A N 1
ATOM 1509 C CA . GLY A 1 193 ? 12.367 -20.797 2.59 1 92.75 193 GLY A CA 1
ATOM 1510 C C . GLY A 1 193 ? 13.516 -21.797 2.525 1 92.75 193 GLY A C 1
ATOM 1511 O O . GLY A 1 193 ? 13.477 -22.75 1.752 1 92.75 193 GLY A O 1
ATOM 1512 N N . GLY A 1 194 ? 14.547 -21.578 3.242 1 91.06 194 GLY A N 1
ATOM 1513 C CA . GLY A 1 194 ? 15.641 -22.531 3.336 1 91.06 194 GLY A CA 1
ATOM 1514 C C . GLY A 1 194 ? 16.859 -22.125 2.535 1 91.06 194 GLY A C 1
ATOM 1515 O O . GLY A 1 194 ? 17.703 -22.953 2.213 1 91.06 194 GLY A O 1
ATOM 1516 N N . GLY A 1 195 ? 16.891 -20.906 2.033 1 90.88 195 GLY A N 1
ATOM 1517 C CA . GLY A 1 195 ? 18.062 -20.422 1.33 1 90.88 195 GLY A CA 1
ATOM 1518 C C . GLY A 1 195 ? 17.828 -20.203 -0.15 1 90.88 195 GLY A C 1
ATOM 1519 O O . GLY A 1 195 ? 16.812 -20.641 -0.695 1 90.88 195 GLY A O 1
ATOM 1520 N N . VAL A 1 196 ? 18.781 -19.562 -0.78 1 89 196 VAL A N 1
ATOM 1521 C CA . VAL A 1 196 ? 18.609 -19.109 -2.154 1 89 196 VAL A CA 1
ATOM 1522 C C . VAL A 1 196 ? 18.594 -20.297 -3.102 1 89 196 VAL A C 1
ATOM 1524 O O . VAL A 1 196 ? 17.828 -20.328 -4.059 1 89 196 VAL A O 1
ATOM 1527 N N . LEU A 1 197 ? 19.422 -21.297 -2.859 1 81.69 197 LEU A N 1
ATOM 1528 C CA . LEU A 1 197 ? 19.5 -22.453 -3.746 1 81.69 197 LEU A CA 1
ATOM 1529 C C . LEU A 1 197 ? 18.188 -23.219 -3.744 1 81.69 197 LEU A C 1
ATOM 1531 O O . LEU A 1 197 ? 17.734 -23.703 -4.789 1 81.69 197 LEU A O 1
ATOM 1535 N N . ARG A 1 198 ? 17.594 -23.328 -2.654 1 83.5 198 ARG A N 1
ATOM 1536 C CA . ARG A 1 198 ? 16.312 -24 -2.566 1 83.5 198 ARG A CA 1
ATOM 1537 C C . ARG A 1 198 ? 15.234 -23.234 -3.334 1 83.5 198 ARG A C 1
ATOM 1539 O O . ARG A 1 198 ? 14.352 -23.844 -3.945 1 83.5 198 ARG A O 1
ATOM 1546 N N . PHE A 1 199 ? 15.32 -22 -3.289 1 80.31 199 PHE A N 1
ATOM 1547 C CA . PHE A 1 199 ? 14.352 -21.172 -4.004 1 80.31 199 PHE A CA 1
ATOM 1548 C C . PHE A 1 199 ? 14.555 -21.297 -5.512 1 80.31 199 PHE A C 1
ATOM 1550 O O . PHE A 1 199 ? 13.594 -21.188 -6.277 1 80.31 199 PHE A O 1
ATOM 1557 N N . MET A 1 200 ? 15.711 -21.5 -5.902 1 78.75 200 MET A N 1
ATOM 1558 C CA . MET A 1 200 ? 16.031 -21.5 -7.324 1 78.75 200 MET A CA 1
ATOM 1559 C C . MET A 1 200 ? 15.914 -22.906 -7.906 1 78.75 200 MET A C 1
ATOM 1561 O O . MET A 1 200 ? 15.898 -23.078 -9.125 1 78.75 200 MET A O 1
ATOM 1565 N N . SER A 1 201 ? 15.766 -23.844 -7.078 1 80 201 SER A N 1
ATOM 1566 C CA . SER A 1 201 ? 15.773 -25.234 -7.539 1 80 201 SER A CA 1
ATOM 1567 C C . SER A 1 201 ? 14.359 -25.797 -7.625 1 80 201 SER A C 1
ATOM 1569 O O . SER A 1 201 ? 13.461 -25.344 -6.914 1 80 201 SER A O 1
ATOM 1571 N N . THR A 1 202 ? 14.273 -26.703 -8.562 1 85.88 202 THR A N 1
ATOM 1572 C CA . THR A 1 202 ? 13.055 -27.5 -8.594 1 85.88 202 THR A CA 1
ATOM 1573 C C . THR A 1 202 ? 13.188 -28.734 -7.691 1 85.88 202 THR A C 1
ATOM 1575 O O . THR A 1 202 ? 12.492 -28.844 -6.684 1 85.88 202 THR A O 1
ATOM 1578 N N . THR A 1 203 ? 14.227 -29.516 -8.031 1 83.75 203 THR A N 1
ATOM 1579 C CA . THR A 1 203 ? 14.523 -30.641 -7.152 1 83.75 203 THR A CA 1
ATOM 1580 C C . THR A 1 203 ? 15.055 -30.141 -5.809 1 83.75 203 THR A C 1
ATOM 1582 O O . THR A 1 203 ? 15.961 -29.312 -5.762 1 83.75 203 THR A O 1
ATOM 1585 N N . ASN A 1 204 ? 14.398 -30.609 -4.824 1 84.19 204 ASN A N 1
ATOM 1586 C CA . ASN A 1 204 ? 14.727 -30.203 -3.465 1 84.19 204 ASN A CA 1
ATOM 1587 C C . ASN A 1 204 ? 14.383 -28.734 -3.221 1 84.19 204 ASN A C 1
ATOM 1589 O O . ASN A 1 204 ? 14.906 -28.109 -2.291 1 84.19 204 ASN A O 1
ATOM 1593 N N . GLY A 1 205 ? 13.664 -28.188 -4.09 1 87.12 205 GLY A N 1
ATOM 1594 C CA . GLY A 1 205 ? 13.219 -26.812 -3.959 1 87.12 205 GLY A CA 1
ATOM 1595 C C . GLY A 1 205 ? 11.758 -26.688 -3.551 1 87.12 205 GLY A C 1
ATOM 1596 O O . GLY A 1 205 ? 11.156 -27.672 -3.1 1 87.12 205 GLY A O 1
ATOM 1597 N N . GLY A 1 206 ? 11.227 -25.5 -3.619 1 85.31 206 GLY A N 1
ATOM 1598 C CA . GLY A 1 206 ? 9.852 -25.25 -3.229 1 85.31 206 GLY A CA 1
ATOM 1599 C C . GLY A 1 206 ? 8.836 -25.703 -4.262 1 85.31 206 GLY A C 1
ATOM 1600 O O . GLY A 1 206 ? 7.637 -25.734 -3.99 1 85.31 206 GLY A O 1
ATOM 1601 N N . GLN A 1 207 ? 9.289 -26.094 -5.469 1 89 207 GLN A N 1
ATOM 1602 C CA . GLN A 1 207 ? 8.406 -26.469 -6.57 1 89 207 GLN A CA 1
ATOM 1603 C C . GLN A 1 207 ? 8.711 -27.891 -7.059 1 89 207 GLN A C 1
ATOM 1605 O O . GLN A 1 207 ? 8.625 -28.172 -8.258 1 89 207 GLN A O 1
ATOM 1610 N N . GLU A 1 208 ? 9.031 -28.766 -6.191 1 91.44 208 GLU A N 1
ATOM 1611 C CA . GLU A 1 208 ? 9.492 -30.109 -6.543 1 91.44 208 GLU A CA 1
ATOM 1612 C C . GLU A 1 208 ? 8.32 -31 -6.965 1 91.44 208 GLU A C 1
ATOM 1614 O O . GLU A 1 208 ? 8.477 -31.875 -7.816 1 91.44 208 GLU A O 1
ATOM 1619 N N . ARG A 1 209 ? 7.184 -30.766 -6.367 1 95.88 209 ARG A N 1
ATOM 1620 C CA . ARG A 1 209 ? 6.051 -31.656 -6.578 1 95.88 209 ARG A CA 1
ATOM 1621 C C . ARG A 1 209 ? 4.77 -30.875 -6.816 1 95.88 209 ARG A C 1
ATOM 1623 O O . ARG A 1 209 ? 4.695 -29.688 -6.496 1 95.88 209 ARG A O 1
ATOM 1630 N N . ARG A 1 210 ? 3.83 -31.547 -7.391 1 96.75 210 ARG A N 1
ATOM 1631 C CA . ARG A 1 210 ? 2.463 -31.047 -7.516 1 96.75 210 ARG A CA 1
ATOM 1632 C C . ARG A 1 210 ? 1.453 -32.125 -7.137 1 96.75 210 ARG A C 1
ATOM 1634 O O . ARG A 1 210 ? 1.748 -33.312 -7.227 1 96.75 210 ARG A O 1
ATOM 1641 N N . PHE A 1 211 ? 0.318 -31.75 -6.742 1 97.94 211 PHE A N 1
ATOM 1642 C CA . PHE A 1 211 ? -0.699 -32.688 -6.32 1 97.94 211 PHE A CA 1
ATOM 1643 C C . PHE A 1 211 ? -1.451 -33.25 -7.52 1 97.94 211 PHE A C 1
ATOM 1645 O O . PHE A 1 211 ? -1.884 -32.5 -8.391 1 97.94 211 PHE A O 1
ATOM 1652 N N . ILE A 1 212 ? -1.579 -34.562 -7.562 1 98 212 ILE A N 1
ATOM 1653 C CA . ILE A 1 212 ? -2.443 -35.188 -8.555 1 98 212 ILE A CA 1
ATOM 1654 C C . ILE A 1 212 ? -3.9 -34.844 -8.266 1 98 212 ILE A C 1
ATOM 1656 O O . ILE A 1 212 ? -4.398 -35.094 -7.168 1 98 212 ILE A O 1
ATOM 1660 N N . GLY A 1 213 ? -4.543 -34.281 -9.164 1 97.44 213 GLY A N 1
ATOM 1661 C CA . GLY A 1 213 ? -5.918 -33.875 -8.969 1 97.44 213 GLY A CA 1
ATOM 1662 C C . GLY A 1 213 ? -6.039 -32.406 -8.594 1 97.44 213 GLY A C 1
ATOM 1663 O O . GLY A 1 213 ? -7.148 -31.875 -8.5 1 97.44 213 GLY A O 1
ATOM 1664 N N . GLY A 1 214 ? -4.906 -31.75 -8.336 1 98 214 GLY A N 1
ATOM 1665 C CA . GLY A 1 214 ? -4.91 -30.328 -8.094 1 98 214 GLY A CA 1
ATOM 1666 C C . GLY A 1 214 ? -4.773 -29.969 -6.621 1 98 214 GLY A C 1
ATOM 1667 O O . GLY A 1 214 ? -5.156 -30.766 -5.75 1 98 214 GLY A O 1
ATOM 1668 N N . SER A 1 215 ? -4.34 -28.781 -6.367 1 98.19 215 SER A N 1
ATOM 1669 C CA . SER A 1 215 ? -3.988 -28.359 -5.016 1 98.19 215 SER A CA 1
ATOM 1670 C C . SER A 1 215 ? -5.23 -27.984 -4.215 1 98.19 215 SER A C 1
ATOM 1672 O O . SER A 1 215 ? -5.215 -28.016 -2.982 1 98.19 215 SER A O 1
ATOM 1674 N N . MET A 1 216 ? -6.305 -27.609 -4.895 1 98.5 216 MET A N 1
ATOM 1675 C CA . MET A 1 216 ? -7.52 -27.188 -4.207 1 98.5 216 MET A CA 1
ATOM 1676 C C . MET A 1 216 ? -8.117 -28.328 -3.398 1 98.5 216 MET A C 1
ATOM 1678 O O . MET A 1 216 ? -8.969 -28.109 -2.537 1 98.5 216 MET A O 1
ATOM 1682 N N . GLN A 1 217 ? -7.664 -29.578 -3.707 1 98.5 217 GLN A N 1
ATOM 1683 C CA . GLN A 1 217 ? -8.109 -30.75 -2.967 1 98.5 217 GLN A CA 1
ATOM 1684 C C . GLN A 1 217 ? -7.82 -30.609 -1.476 1 98.5 217 GLN A C 1
ATOM 1686 O O . GLN A 1 217 ? -8.562 -31.125 -0.639 1 98.5 217 GLN A O 1
ATOM 1691 N N . VAL A 1 218 ? -6.742 -29.891 -1.175 1 98.69 218 VAL A N 1
ATOM 1692 C CA . VAL A 1 218 ? -6.367 -29.688 0.222 1 98.69 218 VAL A CA 1
ATOM 1693 C C . VAL A 1 218 ? -7.48 -28.938 0.953 1 98.69 218 VAL A C 1
ATOM 1695 O O . VAL A 1 218 ? -7.973 -29.406 1.985 1 98.69 218 VAL A O 1
ATOM 1698 N N . SER A 1 219 ? -7.875 -27.844 0.382 1 98.81 219 SER A N 1
ATOM 1699 C CA . SER A 1 219 ? -8.922 -27.031 0.985 1 98.81 219 SER A CA 1
ATOM 1700 C C . SER A 1 219 ? -10.266 -27.75 0.966 1 98.81 219 SER A C 1
ATOM 1702 O O . SER A 1 219 ? -11.031 -27.672 1.931 1 98.81 219 SER A O 1
ATOM 1704 N N . GLU A 1 220 ? -10.555 -28.406 -0.122 1 98.75 220 GLU A N 1
ATOM 1705 C CA . GLU A 1 220 ? -11.797 -29.172 -0.219 1 98.75 220 GLU A CA 1
ATOM 1706 C C . GLU A 1 220 ? -11.859 -30.266 0.845 1 98.75 220 GLU A C 1
ATOM 1708 O O . GLU A 1 220 ? -12.898 -30.469 1.476 1 98.75 220 GLU A O 1
ATOM 1713 N N . GLY A 1 221 ? -10.742 -31 0.988 1 98.75 221 GLY A N 1
ATOM 1714 C CA . GLY A 1 221 ? -10.672 -32.031 2 1 98.75 221 GLY A CA 1
ATOM 1715 C C . GLY A 1 221 ? -10.852 -31.516 3.412 1 98.75 221 GLY A C 1
ATOM 1716 O O . GLY A 1 221 ? -11.586 -32.094 4.211 1 98.75 221 GLY A O 1
ATOM 1717 N N . LEU A 1 222 ? -10.164 -30.375 3.734 1 98.81 222 LEU A N 1
ATOM 1718 C CA . LEU A 1 222 ? -10.297 -29.766 5.051 1 98.81 222 LEU A CA 1
ATOM 1719 C C . LEU A 1 222 ? -11.727 -29.297 5.297 1 98.81 222 LEU A C 1
ATOM 1721 O O . LEU A 1 222 ? -12.266 -29.484 6.391 1 98.81 222 LEU A O 1
ATOM 1725 N N . ALA A 1 223 ? -12.281 -28.672 4.273 1 98.81 223 ALA A N 1
ATOM 1726 C CA . ALA A 1 223 ? -13.664 -28.203 4.391 1 98.81 223 ALA A CA 1
ATOM 1727 C C . ALA A 1 223 ? -14.617 -29.359 4.656 1 98.81 223 ALA A C 1
ATOM 1729 O O . ALA A 1 223 ? -15.539 -29.25 5.465 1 98.81 223 ALA A O 1
ATOM 1730 N N . LYS A 1 224 ? -14.422 -30.453 3.971 1 98.5 224 LYS A N 1
ATOM 1731 C CA . LYS A 1 224 ? -15.25 -31.656 4.156 1 98.5 224 LYS A CA 1
ATOM 1732 C C . LYS A 1 224 ? -15.156 -32.156 5.59 1 98.5 224 LYS A C 1
ATOM 1734 O O . LYS A 1 224 ? -16.172 -32.531 6.188 1 98.5 224 LYS A O 1
ATOM 1739 N N . LYS A 1 225 ? -13.992 -32.188 6.129 1 98.06 225 LYS A N 1
ATOM 1740 C CA . LYS A 1 225 ? -13.797 -32.625 7.504 1 98.06 225 LYS A CA 1
ATOM 1741 C C . LYS A 1 225 ? -14.516 -31.703 8.492 1 98.06 225 LYS A C 1
ATOM 1743 O O . LYS A 1 225 ? -15.008 -32.156 9.523 1 98.06 225 LYS A O 1
ATOM 1748 N N . LEU A 1 226 ? -14.539 -30.438 8.18 1 98.31 226 LEU A N 1
ATOM 1749 C CA . LEU A 1 226 ? -15.172 -29.453 9.062 1 98.31 226 LEU A CA 1
ATOM 1750 C C . LEU A 1 226 ? -16.688 -29.594 9.023 1 98.31 226 LEU A C 1
ATOM 1752 O O . LEU A 1 226 ? -17.375 -29.266 10 1 98.31 226 LEU A O 1
ATOM 1756 N N . GLY A 1 227 ? -17.234 -30.016 7.859 1 97.94 227 GLY A N 1
ATOM 1757 C CA . GLY A 1 227 ? -18.672 -30.109 7.684 1 97.94 227 GLY A CA 1
ATOM 1758 C C . GLY A 1 227 ? -19.266 -28.906 6.98 1 97.94 227 GLY A C 1
ATOM 1759 O O . GLY A 1 227 ? -18.922 -27.766 7.281 1 97.94 227 GLY A O 1
ATOM 1760 N N . LYS A 1 228 ? -20.172 -29.219 6.102 1 96.38 228 LYS A N 1
ATOM 1761 C CA . LYS A 1 228 ? -20.781 -28.188 5.25 1 96.38 228 LYS A CA 1
ATOM 1762 C C . LYS A 1 228 ? -21.453 -27.109 6.082 1 96.38 228 LYS A C 1
ATOM 1764 O O . LYS A 1 228 ? -21.516 -25.953 5.668 1 96.38 228 LYS A O 1
ATOM 1769 N N . GLU A 1 229 ? -21.922 -27.469 7.199 1 96.31 229 GLU A N 1
ATOM 1770 C CA . GLU A 1 229 ? -22.625 -26.531 8.055 1 96.31 229 GLU A CA 1
ATOM 1771 C C . GLU A 1 229 ? -21.656 -25.547 8.711 1 96.31 229 GLU A C 1
ATOM 1773 O O . GLU A 1 229 ? -22.062 -24.5 9.227 1 96.31 229 GLU A O 1
ATOM 1778 N N . ASN A 1 230 ? -20.391 -25.906 8.703 1 98.12 230 ASN A N 1
ATOM 1779 C CA . ASN A 1 230 ? -19.391 -25.094 9.383 1 98.12 230 ASN A CA 1
ATOM 1780 C C . ASN A 1 230 ? -18.547 -24.297 8.398 1 98.12 230 ASN A C 1
ATOM 1782 O O . ASN A 1 230 ? -17.609 -23.609 8.789 1 98.12 230 ASN A O 1
ATOM 1786 N N . VAL A 1 231 ? -18.797 -24.438 7.137 1 98.81 231 VAL A N 1
ATOM 1787 C CA . VAL A 1 231 ? -18.109 -23.688 6.086 1 98.81 231 VAL A CA 1
ATOM 1788 C C . VAL A 1 231 ? -19.141 -23.047 5.16 1 98.81 231 VAL A C 1
ATOM 1790 O O . VAL A 1 231 ? -19.766 -23.734 4.344 1 98.81 231 VAL A O 1
ATOM 1793 N N . LEU A 1 232 ? -19.297 -21.781 5.309 1 98.5 232 LEU A N 1
ATOM 1794 C CA . LEU A 1 232 ? -20.281 -21.062 4.496 1 98.5 232 LEU A CA 1
ATOM 1795 C C . LEU A 1 232 ? -19.594 -20.328 3.35 1 98.5 232 LEU A C 1
ATOM 1797 O O . LEU A 1 232 ? -18.75 -19.469 3.584 1 98.5 232 LEU A O 1
ATOM 1801 N N . LEU A 1 233 ? -19.953 -20.656 2.139 1 98.44 233 LEU A N 1
ATOM 1802 C CA . LEU A 1 233 ? -19.453 -20 0.938 1 98.44 233 LEU A CA 1
ATOM 1803 C C . LEU A 1 233 ? -20.297 -18.766 0.591 1 98.44 233 LEU A C 1
ATOM 1805 O O . LEU A 1 233 ? -21.375 -18.578 1.152 1 98.44 233 LEU A O 1
ATOM 1809 N N . GLU A 1 234 ? -19.766 -17.891 -0.257 1 97.62 234 GLU A N 1
ATOM 1810 C CA . GLU A 1 234 ? -20.453 -16.688 -0.729 1 97.62 234 GLU A CA 1
ATOM 1811 C C . GLU A 1 234 ? -20.875 -15.789 0.435 1 97.62 234 GLU A C 1
ATOM 1813 O O . GLU A 1 234 ? -21.969 -15.234 0.437 1 97.62 234 GLU A O 1
ATOM 1818 N N . HIS A 1 235 ? -20.078 -15.797 1.45 1 97.94 235 HIS A N 1
ATOM 1819 C CA . HIS A 1 235 ? -20.25 -14.93 2.611 1 97.94 235 HIS A CA 1
ATOM 1820 C C . HIS A 1 235 ? -19.047 -14.008 2.783 1 97.94 235 HIS A C 1
ATOM 1822 O O . HIS A 1 235 ? -18.219 -14.219 3.674 1 97.94 235 HIS A O 1
ATOM 1828 N N . ALA A 1 236 ? -18.953 -12.953 1.922 1 96.25 236 ALA A N 1
ATOM 1829 C CA . ALA A 1 236 ? -17.906 -11.953 2.021 1 96.25 236 ALA A CA 1
ATOM 1830 C C . ALA A 1 236 ? -18.109 -11.039 3.225 1 96.25 236 ALA A C 1
ATOM 1832 O O . ALA A 1 236 ? -19.141 -10.359 3.318 1 96.25 236 ALA A O 1
ATOM 1833 N N . VAL A 1 237 ? -17.172 -11.078 4.121 1 96.94 237 VAL A N 1
ATOM 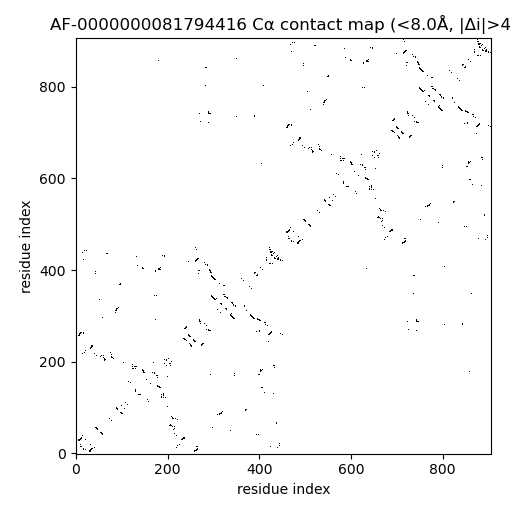1834 C CA . VAL A 1 237 ? -17.297 -10.281 5.34 1 96.94 237 VAL A CA 1
ATOM 1835 C C . VAL A 1 237 ? -17.016 -8.812 5.031 1 96.94 237 VAL A C 1
ATOM 1837 O O . VAL A 1 237 ? -16.047 -8.492 4.324 1 96.94 237 VAL A O 1
ATOM 1840 N N . SER A 1 238 ? -17.828 -7.91 5.617 1 94 238 SER A N 1
ATOM 1841 C CA . SER A 1 238 ? -17.688 -6.484 5.34 1 94 238 SER A CA 1
ATOM 1842 C C . SER A 1 238 ? -17.359 -5.703 6.605 1 94 238 SER A C 1
ATOM 1844 O O . SER A 1 238 ? -16.75 -4.633 6.543 1 94 238 SER A O 1
ATOM 1846 N N . SER A 1 239 ? -17.781 -6.246 7.734 1 94.81 239 SER A N 1
ATOM 1847 C CA . SER A 1 239 ? -17.562 -5.5 8.969 1 94.81 239 SER A CA 1
ATOM 1848 C C . SER A 1 239 ? -17.438 -6.438 10.164 1 94.81 239 SER A C 1
ATOM 1850 O O . SER A 1 239 ? -18.062 -7.504 10.195 1 94.81 239 SER A O 1
ATOM 1852 N N . ILE A 1 240 ? -16.641 -6.031 11.102 1 96.75 240 ILE A N 1
ATOM 1853 C CA . ILE A 1 240 ? -16.406 -6.746 12.352 1 96.75 240 ILE A CA 1
ATOM 1854 C C . ILE A 1 240 ? -16.562 -5.793 13.531 1 96.75 240 ILE A C 1
ATOM 1856 O O . ILE A 1 240 ? -15.922 -4.742 13.578 1 96.75 240 ILE A O 1
ATOM 1860 N N . VAL A 1 241 ? -17.391 -6.102 14.43 1 96.62 241 VAL A N 1
ATOM 1861 C CA . VAL A 1 241 ? -17.562 -5.352 15.672 1 96.62 241 VAL A CA 1
ATOM 1862 C C . VAL A 1 241 ? -17.125 -6.207 16.859 1 96.62 241 VAL A C 1
ATOM 1864 O O . VAL A 1 241 ? -17.594 -7.34 17.016 1 96.62 241 VAL A O 1
ATOM 1867 N N . GLN A 1 242 ? -16.203 -5.734 17.578 1 96.19 242 GLN A N 1
ATOM 1868 C CA . GLN A 1 242 ? -15.758 -6.473 18.75 1 96.19 242 GLN A CA 1
ATOM 1869 C C . GLN A 1 242 ? -16.156 -5.754 20.031 1 96.19 242 GLN A C 1
ATOM 1871 O O . GLN A 1 242 ? -16.188 -4.523 20.078 1 96.19 242 GLN A O 1
ATOM 1876 N N . SER A 1 243 ? -16.547 -6.473 21.031 1 94.5 243 SER A N 1
ATOM 1877 C CA . SER A 1 243 ? -16.812 -6.027 22.391 1 94.5 243 SER A CA 1
ATOM 1878 C C . SER A 1 243 ? -16.219 -6.98 23.422 1 94.5 243 SER A C 1
ATOM 1880 O O . SER A 1 243 ? -15.5 -7.918 23.062 1 94.5 243 SER A O 1
ATOM 1882 N N . ASP A 1 244 ? -16.422 -6.695 24.703 1 92.31 244 ASP A N 1
ATOM 1883 C CA . ASP A 1 244 ? -15.922 -7.562 25.766 1 92.31 244 ASP A CA 1
ATOM 1884 C C . ASP A 1 244 ? -16.609 -8.93 25.734 1 92.31 244 ASP A C 1
ATOM 1886 O O . ASP A 1 244 ? -16.078 -9.914 26.25 1 92.31 244 ASP A O 1
ATOM 1890 N N . ASP A 1 245 ? -17.75 -8.938 25.078 1 92.12 245 ASP A N 1
ATOM 1891 C CA . ASP A 1 245 ? -18.547 -10.156 25.109 1 92.12 245 ASP A CA 1
ATOM 1892 C C . ASP A 1 245 ? -18.281 -11.031 23.891 1 92.12 245 ASP A C 1
ATOM 1894 O O . ASP A 1 245 ? -18.672 -12.195 23.844 1 92.12 245 ASP A O 1
ATOM 1898 N N . GLY A 1 246 ? -17.703 -10.422 22.938 1 97 246 GLY A N 1
ATOM 1899 C CA . GLY A 1 246 ? -17.438 -11.219 21.75 1 97 246 GLY A CA 1
ATOM 1900 C C . GLY A 1 246 ? -17.266 -10.391 20.5 1 97 246 GLY A C 1
ATOM 1901 O O . GLY A 1 246 ? -16.953 -9.203 20.578 1 97 246 GLY A O 1
ATOM 1902 N N . VAL A 1 247 ? -17.391 -11.102 19.328 1 97.94 247 VAL A N 1
ATOM 1903 C CA . VAL A 1 247 ? -17.25 -10.453 18.031 1 97.94 247 VAL A CA 1
ATOM 1904 C C . VAL A 1 247 ? -18.531 -10.664 17.219 1 97.94 247 VAL A C 1
ATOM 1906 O O . VAL A 1 247 ? -19.141 -11.727 17.281 1 97.94 247 VAL A O 1
ATOM 1909 N N . LYS A 1 248 ? -18.938 -9.672 16.547 1 97.94 248 LYS A N 1
ATOM 1910 C CA . LYS A 1 248 ? -20.016 -9.703 15.578 1 97.94 248 LYS A CA 1
ATOM 1911 C C . LYS A 1 248 ? -19.5 -9.469 14.164 1 97.94 248 LYS A C 1
ATOM 1913 O O . LYS A 1 248 ? -18.859 -8.453 13.883 1 97.94 248 LYS A O 1
ATOM 1918 N N . VAL A 1 249 ? -19.734 -10.445 13.258 1 97.94 249 VAL A N 1
ATOM 1919 C CA . VAL A 1 249 ? -19.25 -10.414 11.883 1 97.94 249 VAL A CA 1
ATOM 1920 C C . VAL A 1 249 ? -20.422 -10.227 10.922 1 97.94 249 VAL A C 1
ATOM 1922 O O . VAL A 1 249 ? -21.375 -11.008 10.938 1 97.94 249 VAL A O 1
ATOM 1925 N N . THR A 1 250 ? -20.359 -9.203 10.117 1 96.38 250 THR A N 1
ATOM 1926 C CA . THR A 1 250 ? -21.406 -8.938 9.141 1 96.38 250 THR A CA 1
ATOM 1927 C C . THR A 1 250 ? -20.891 -9.117 7.719 1 96.38 250 THR A C 1
ATOM 1929 O O . THR A 1 250 ? -19.797 -8.648 7.391 1 96.38 250 THR A O 1
ATOM 1932 N N . THR A 1 251 ? -21.641 -9.797 6.883 1 95.88 251 THR A N 1
ATOM 1933 C CA . THR A 1 251 ? -21.234 -10.008 5.496 1 95.88 251 THR A CA 1
ATOM 1934 C C . THR A 1 251 ? -21.812 -8.914 4.598 1 95.88 251 THR A C 1
ATOM 1936 O O . THR A 1 251 ? -22.672 -8.141 5.027 1 95.88 251 THR A O 1
ATOM 1939 N N . ARG A 1 252 ? -21.375 -8.828 3.379 1 90.75 252 ARG A N 1
ATOM 1940 C CA . ARG A 1 252 ? -21.828 -7.848 2.396 1 90.75 252 ARG A CA 1
ATOM 1941 C C . ARG A 1 252 ? -23.328 -7.996 2.127 1 90.75 252 ARG A C 1
ATOM 1943 O O . ARG A 1 252 ? -24 -7.016 1.818 1 90.75 252 ARG A O 1
ATOM 1950 N N . ASN A 1 253 ? -23.812 -9.211 2.279 1 88.75 253 ASN A N 1
ATOM 1951 C CA . ASN A 1 253 ? -25.234 -9.461 2.02 1 88.75 253 ASN A CA 1
ATOM 1952 C C . ASN A 1 253 ? -26.094 -9.148 3.242 1 88.75 253 ASN A C 1
ATOM 1954 O O . ASN A 1 253 ? -27.312 -9.336 3.213 1 88.75 253 ASN A O 1
ATOM 1958 N N . GLY A 1 254 ? -25.469 -8.844 4.359 1 90.44 254 GLY A N 1
ATOM 1959 C CA . GLY A 1 254 ? -26.219 -8.406 5.527 1 90.44 254 GLY A CA 1
ATOM 1960 C C . GLY A 1 254 ? -26.359 -9.484 6.586 1 90.44 254 GLY A C 1
ATOM 1961 O O . GLY A 1 254 ? -26.938 -9.25 7.648 1 90.44 254 GLY A O 1
ATOM 1962 N N . ASP A 1 255 ? -25.828 -10.688 6.324 1 95.5 255 ASP A N 1
ATOM 1963 C CA . ASP A 1 255 ? -25.859 -11.734 7.34 1 95.5 255 ASP A CA 1
ATOM 1964 C C . ASP A 1 255 ? -24.953 -11.375 8.523 1 95.5 255 ASP A C 1
ATOM 1966 O O . ASP A 1 255 ? -23.891 -10.781 8.336 1 95.5 255 ASP A O 1
ATOM 1970 N N . VAL A 1 256 ? -25.438 -11.75 9.68 1 96.88 256 VAL A N 1
ATOM 1971 C CA . VAL A 1 256 ? -24.688 -11.445 10.891 1 96.88 256 VAL A CA 1
ATOM 1972 C C . VAL A 1 256 ? -24.375 -12.734 11.648 1 96.88 256 VAL A C 1
ATOM 1974 O O . VAL A 1 256 ? -25.25 -13.578 11.836 1 96.88 256 VAL A O 1
ATOM 1977 N N . PHE A 1 257 ? -23.188 -12.875 12.047 1 97.94 257 PHE A N 1
ATOM 1978 C CA . PHE A 1 257 ? -22.703 -14.016 12.828 1 97.94 257 PHE A CA 1
ATOM 1979 C C . PHE A 1 257 ? -22 -13.539 14.094 1 97.94 257 PHE A C 1
ATOM 1981 O O . PHE A 1 257 ? -21.391 -12.477 14.109 1 97.94 257 PHE A O 1
ATOM 1988 N N . GLU A 1 258 ? -22.109 -14.305 15.141 1 98 258 GLU A N 1
ATOM 1989 C CA . GLU A 1 258 ? -21.484 -13.938 16.406 1 98 258 GLU A CA 1
ATOM 1990 C C . GLU A 1 258 ? -20.562 -15.062 16.906 1 98 258 GLU A C 1
ATOM 1992 O O . GLU A 1 258 ? -20.844 -16.234 16.672 1 98 258 GLU A O 1
ATOM 1997 N N . ALA A 1 259 ? -19.484 -14.68 17.562 1 98 259 ALA A N 1
ATOM 1998 C CA . ALA A 1 259 ? -18.547 -15.633 18.172 1 98 259 ALA A CA 1
ATOM 1999 C C . ALA A 1 259 ? -17.797 -14.992 19.328 1 98 259 ALA A C 1
ATOM 2001 O O . ALA A 1 259 ? -17.922 -13.789 19.578 1 98 259 ALA A O 1
ATOM 2002 N N . SER A 1 260 ? -17.109 -15.836 20.125 1 97.38 260 SER A N 1
ATOM 2003 C CA . SER A 1 260 ? -16.25 -15.328 21.188 1 97.38 260 SER A CA 1
ATOM 2004 C C . SER A 1 260 ? -15 -14.664 20.609 1 97.38 260 SER A C 1
ATOM 2006 O O . SER A 1 260 ? -14.531 -13.648 21.125 1 97.38 260 SER A O 1
ATOM 2008 N N . HIS A 1 261 ? -14.438 -15.266 19.578 1 97.69 261 HIS A N 1
ATOM 2009 C CA . HIS A 1 261 ? -13.219 -14.789 18.938 1 97.69 261 HIS A CA 1
ATOM 2010 C C . HIS A 1 261 ? -13.305 -14.93 17.422 1 97.69 261 HIS A C 1
ATOM 2012 O O . HIS A 1 261 ? -14.227 -15.562 16.906 1 97.69 261 HIS A O 1
ATOM 2018 N N . MET A 1 262 ? -12.406 -14.297 16.812 1 98.06 262 MET A N 1
ATOM 2019 C CA . MET A 1 262 ? -12.336 -14.383 15.352 1 98.06 262 MET A CA 1
ATOM 2020 C C . MET A 1 262 ? -10.891 -14.539 14.891 1 98.06 262 MET A C 1
ATOM 2022 O O . MET A 1 262 ? -9.977 -13.969 15.484 1 98.06 262 MET A O 1
ATOM 2026 N N . ILE A 1 263 ? -10.641 -15.344 13.867 1 98.56 263 ILE A N 1
ATOM 2027 C CA . ILE A 1 263 ? -9.367 -15.43 13.156 1 98.56 263 ILE A CA 1
ATOM 2028 C C . ILE A 1 263 ? -9.539 -14.945 11.719 1 98.56 263 ILE A C 1
ATOM 2030 O O . ILE A 1 263 ? -10.398 -15.445 10.992 1 98.56 263 ILE A O 1
ATOM 2034 N N . SER A 1 264 ? -8.82 -13.961 11.367 1 98.38 264 SER A N 1
ATOM 2035 C CA . SER A 1 264 ? -8.812 -13.492 9.984 1 98.38 264 SER A CA 1
ATOM 2036 C C . SER A 1 264 ? -7.707 -14.172 9.18 1 98.38 264 SER A C 1
ATOM 2038 O O . SER A 1 264 ? -6.523 -13.992 9.461 1 98.38 264 SER A O 1
ATOM 2040 N N . ALA A 1 265 ? -8.078 -14.883 8.188 1 98.12 265 ALA A N 1
ATOM 2041 C CA . ALA A 1 265 ? -7.129 -15.492 7.258 1 98.12 265 ALA A CA 1
ATOM 2042 C C . ALA A 1 265 ? -7.129 -14.766 5.918 1 98.12 265 ALA A C 1
ATOM 2044 O O . ALA A 1 265 ? -6.715 -15.32 4.898 1 98.12 265 ALA A O 1
ATOM 2045 N N . VAL A 1 266 ? -7.605 -13.508 5.895 1 95.94 266 VAL A N 1
ATOM 2046 C CA . VAL A 1 266 ? -7.605 -12.641 4.723 1 95.94 266 VAL A CA 1
ATOM 2047 C C . VAL A 1 266 ? -6.195 -12.109 4.469 1 95.94 266 VAL A C 1
ATOM 2049 O O . VAL A 1 266 ? -5.465 -11.797 5.41 1 95.94 266 VAL A O 1
ATOM 2052 N N . PRO A 1 267 ? -5.82 -12.078 3.113 1 94.25 267 PRO A N 1
ATOM 2053 C CA . PRO A 1 267 ? -4.523 -11.453 2.84 1 94.25 267 PRO A CA 1
ATOM 2054 C C . PRO A 1 267 ? -4.395 -10.062 3.447 1 94.25 267 PRO A C 1
ATOM 2056 O O . PRO A 1 267 ? -5.359 -9.289 3.438 1 94.25 267 PRO A O 1
ATOM 2059 N N . ILE A 1 268 ? -3.238 -9.734 3.957 1 93.44 268 ILE A N 1
ATOM 2060 C CA . ILE A 1 268 ? -2.994 -8.492 4.684 1 93.44 268 ILE A CA 1
ATOM 2061 C C . ILE A 1 268 ? -3.359 -7.301 3.807 1 93.44 268 ILE A C 1
ATOM 2063 O O . ILE A 1 268 ? -3.93 -6.32 4.289 1 93.44 268 ILE A O 1
ATOM 2067 N N . ALA A 1 269 ? -3.055 -7.367 2.504 1 91.12 269 ALA A N 1
ATOM 2068 C CA . ALA A 1 269 ? -3.303 -6.266 1.577 1 91.12 269 ALA A CA 1
ATOM 2069 C C . ALA A 1 269 ? -4.797 -5.988 1.443 1 91.12 269 ALA A C 1
ATOM 2071 O O . ALA A 1 269 ? -5.195 -4.891 1.046 1 91.12 269 ALA A O 1
ATOM 2072 N N . LEU A 1 270 ? -5.668 -6.941 1.812 1 91.94 270 LEU A N 1
ATOM 2073 C CA . LEU A 1 270 ? -7.102 -6.816 1.561 1 91.94 270 LEU A CA 1
ATOM 2074 C C . LEU A 1 270 ? -7.863 -6.586 2.861 1 91.94 270 LEU A C 1
ATOM 2076 O O . LEU A 1 270 ? -9.086 -6.426 2.85 1 91.94 270 LEU A O 1
ATOM 2080 N N . LEU A 1 271 ? -7.16 -6.535 3.949 1 93.25 271 LEU A N 1
ATOM 2081 C CA . LEU A 1 271 ? -7.793 -6.332 5.25 1 93.25 271 LEU A CA 1
ATOM 2082 C C . LEU A 1 271 ? -8.508 -4.988 5.301 1 93.25 271 LEU A C 1
ATOM 2084 O O . LEU A 1 271 ? -9.477 -4.82 6.051 1 93.25 271 LEU A O 1
ATOM 2088 N N . SER A 1 272 ? -8.07 -4.07 4.461 1 90 272 SER A N 1
ATOM 2089 C CA . SER A 1 272 ? -8.672 -2.74 4.461 1 90 272 SER A CA 1
ATOM 2090 C C . SER A 1 272 ? -10.109 -2.789 3.945 1 90 272 SER A C 1
ATOM 2092 O O . SER A 1 272 ? -10.883 -1.856 4.164 1 90 272 SER A O 1
ATOM 2094 N N . LYS A 1 273 ? -10.469 -3.848 3.268 1 91.69 273 LYS A N 1
ATOM 2095 C CA . LYS A 1 273 ? -11.82 -3.998 2.727 1 91.69 273 LYS A CA 1
ATOM 2096 C C . LYS A 1 273 ? -12.836 -4.242 3.84 1 91.69 273 LYS A C 1
ATOM 2098 O O . LYS A 1 273 ? -14.039 -4.102 3.629 1 91.69 273 LYS A O 1
ATOM 2103 N N . ILE A 1 274 ? -12.336 -4.605 4.984 1 93.88 274 ILE A N 1
ATOM 2104 C CA . ILE A 1 274 ? -13.203 -4.922 6.117 1 93.88 274 ILE A CA 1
ATOM 2105 C C . ILE A 1 274 ? -13.195 -3.758 7.109 1 93.88 274 ILE A C 1
ATOM 2107 O O . ILE A 1 274 ? -12.141 -3.205 7.422 1 93.88 274 ILE A O 1
ATOM 2111 N N . THR A 1 275 ? -14.367 -3.361 7.523 1 92.5 275 THR A N 1
ATOM 2112 C CA . THR A 1 275 ? -14.484 -2.322 8.539 1 92.5 275 THR A CA 1
ATOM 2113 C C . THR A 1 275 ? -14.422 -2.928 9.938 1 92.5 275 THR A C 1
ATOM 2115 O O . THR A 1 275 ? -15.133 -3.891 10.242 1 92.5 275 THR A O 1
ATOM 2118 N N . PHE A 1 276 ? -13.586 -2.42 10.773 1 93.81 276 PHE A N 1
ATOM 2119 C CA . PHE A 1 276 ? -13.438 -2.891 12.148 1 93.81 276 PHE A CA 1
ATOM 2120 C C . PHE A 1 276 ? -13.969 -1.859 13.133 1 93.81 276 PHE A C 1
ATOM 2122 O O . PHE A 1 276 ? -13.75 -0.658 12.961 1 93.81 276 PHE A O 1
ATOM 2129 N N . GLN A 1 277 ? -14.664 -2.277 14.062 1 93.62 277 GLN A N 1
ATOM 2130 C CA . GLN A 1 277 ? -15.094 -1.482 15.211 1 93.62 277 GLN A CA 1
ATOM 2131 C C . GLN A 1 277 ? -14.797 -2.199 16.516 1 93.62 277 GLN A C 1
ATOM 2133 O O . GLN A 1 277 ? -15.336 -3.275 16.781 1 93.62 277 GLN A O 1
ATOM 2138 N N . PRO A 1 278 ? -14.039 -1.583 17.453 1 93 278 PRO A N 1
ATOM 2139 C CA . PRO A 1 278 ? -13.25 -0.371 17.203 1 93 278 PRO A CA 1
ATOM 2140 C C . PRO A 1 278 ? -12.312 -0.51 16 1 93 278 PRO A C 1
ATOM 2142 O O . PRO A 1 278 ? -12.062 -1.624 15.547 1 93 278 PRO A O 1
ATOM 2145 N N . PRO A 1 279 ? -11.844 0.635 15.453 1 91.31 279 PRO A N 1
ATOM 2146 C CA . PRO A 1 279 ? -10.922 0.566 14.32 1 91.31 279 PRO A CA 1
ATOM 2147 C C . PRO A 1 279 ? -9.609 -0.144 14.672 1 91.31 279 PRO A C 1
ATOM 2149 O O . PRO A 1 279 ? -9.25 -0.223 15.852 1 91.31 279 PRO A O 1
ATOM 2152 N N . LEU A 1 280 ? -8.977 -0.66 13.641 1 92.06 280 LEU A N 1
ATOM 2153 C CA . LEU A 1 280 ? -7.652 -1.241 13.828 1 92.06 280 LEU A CA 1
ATOM 2154 C C . LEU A 1 280 ? -6.695 -0.225 14.445 1 92.06 280 LEU A C 1
ATOM 2156 O O . LEU A 1 280 ? -6.805 0.974 14.18 1 92.06 280 LEU A O 1
ATOM 2160 N N . PRO A 1 281 ? -5.762 -0.741 15.258 1 93.44 281 PRO A N 1
ATOM 2161 C CA . PRO A 1 281 ? -4.746 0.173 15.789 1 93.44 281 PRO A CA 1
ATOM 2162 C C . PRO A 1 281 ? -3.967 0.89 14.688 1 93.44 281 PRO A C 1
ATOM 2164 O O . PRO A 1 281 ? -3.826 0.361 13.578 1 93.44 281 PRO A O 1
ATOM 2167 N N . SER A 1 282 ? -3.416 2.055 15.031 1 94.31 282 SER A N 1
ATOM 2168 C CA . SER A 1 282 ? -2.76 2.951 14.086 1 94.31 282 SER A CA 1
ATOM 2169 C C . SER A 1 282 ? -1.693 2.219 13.281 1 94.31 282 SER A C 1
ATOM 2171 O O . SER A 1 282 ? -1.68 2.291 12.047 1 94.31 282 SER A O 1
ATOM 2173 N N . LEU A 1 283 ? -0.862 1.481 13.938 1 95.94 283 LEU A N 1
ATOM 2174 C CA . LEU A 1 283 ? 0.263 0.845 13.258 1 95.94 283 LEU A CA 1
ATOM 2175 C C . LEU A 1 283 ? -0.217 -0.27 12.336 1 95.94 283 LEU A C 1
ATOM 2177 O O . LEU A 1 283 ? 0.331 -0.46 11.25 1 95.94 283 LEU A O 1
ATOM 2181 N N . LYS A 1 284 ? -1.237 -1.014 12.766 1 95.12 284 LYS A N 1
ATOM 2182 C CA . LYS A 1 284 ? -1.793 -2.066 11.922 1 95.12 284 LYS A CA 1
ATOM 2183 C C . LYS A 1 284 ? -2.465 -1.479 10.68 1 95.12 284 LYS A C 1
ATOM 2185 O O . LYS A 1 284 ? -2.293 -1.992 9.578 1 95.12 284 LYS A O 1
ATOM 2190 N N . ASN A 1 285 ? -3.182 -0.399 10.93 1 92.75 285 ASN A N 1
ATOM 2191 C CA . ASN A 1 285 ? -3.816 0.292 9.812 1 92.75 285 ASN A CA 1
ATOM 2192 C C . ASN A 1 285 ? -2.789 0.784 8.797 1 92.75 285 ASN A C 1
ATOM 2194 O O . ASN A 1 285 ? -3.02 0.714 7.59 1 92.75 285 ASN A O 1
ATOM 2198 N N . GLN A 1 286 ? -1.698 1.24 9.289 1 93.81 286 GLN A N 1
ATOM 2199 C CA . GLN A 1 286 ? -0.623 1.701 8.414 1 93.81 286 GLN A CA 1
ATOM 2200 C C . GLN A 1 286 ? 0.059 0.529 7.715 1 93.81 286 GLN A C 1
ATOM 2202 O O . GLN A 1 286 ? 0.343 0.594 6.516 1 93.81 286 GLN A O 1
ATOM 2207 N N . LEU A 1 287 ? 0.303 -0.524 8.422 1 95.12 287 LEU A N 1
ATOM 2208 C CA . LEU A 1 287 ? 0.955 -1.699 7.855 1 95.12 287 LEU A CA 1
ATOM 2209 C C . LEU A 1 287 ? 0.179 -2.221 6.648 1 95.12 287 LEU A C 1
ATOM 2211 O O . LEU A 1 287 ? 0.767 -2.512 5.605 1 95.12 287 LEU A O 1
ATOM 2215 N N . ILE A 1 288 ? -1.11 -2.307 6.754 1 93.06 288 ILE A N 1
ATOM 2216 C CA . ILE A 1 288 ? -1.981 -2.867 5.727 1 93.06 288 ILE A CA 1
ATOM 2217 C C . ILE A 1 288 ? -1.847 -2.057 4.438 1 93.06 288 ILE A C 1
ATOM 2219 O O . ILE A 1 288 ? -1.917 -2.609 3.338 1 93.06 288 ILE A O 1
ATOM 2223 N N . GLN A 1 289 ? -1.512 -0.778 4.547 1 93.5 289 GLN A N 1
ATOM 2224 C CA . GLN A 1 289 ? -1.377 0.1 3.391 1 93.5 289 GLN A CA 1
ATOM 2225 C C . GLN A 1 289 ? -0.01 -0.062 2.732 1 93.5 289 GLN A C 1
ATOM 2227 O O . GLN A 1 289 ? 0.225 0.458 1.64 1 93.5 289 GLN A O 1
ATOM 2232 N N . HIS A 1 290 ? 0.908 -0.852 3.391 1 94.56 290 HIS A N 1
ATOM 2233 C CA . HIS A 1 290 ? 2.303 -0.856 2.967 1 94.56 290 HIS A CA 1
ATOM 2234 C C . HIS A 1 290 ? 2.713 -2.225 2.434 1 94.56 290 HIS A C 1
ATOM 2236 O O . HIS A 1 290 ? 3.885 -2.451 2.123 1 94.56 290 HIS A O 1
ATOM 2242 N N . MET A 1 291 ? 1.79 -3.113 2.311 1 94.06 291 MET A N 1
ATOM 2243 C CA . MET A 1 291 ? 2.129 -4.469 1.89 1 94.06 291 MET A CA 1
ATOM 2244 C C . MET A 1 291 ? 1.304 -4.887 0.677 1 94.06 291 MET A C 1
ATOM 2246 O O . MET A 1 291 ? 0.385 -5.699 0.796 1 94.06 291 MET A O 1
ATOM 2250 N N . PRO A 1 292 ? 1.691 -4.391 -0.507 1 95.12 292 PRO A N 1
ATOM 2251 C CA . PRO A 1 292 ? 0.907 -4.676 -1.71 1 95.12 292 PRO A CA 1
ATOM 2252 C C . PRO A 1 292 ? 1.16 -6.078 -2.258 1 95.12 292 PRO A C 1
ATOM 2254 O O . PRO A 1 292 ? 2.201 -6.676 -1.978 1 95.12 292 PRO A O 1
ATOM 2257 N N . MET A 1 293 ? 0.206 -6.547 -3.008 1 95.56 293 MET A N 1
ATOM 2258 C CA . MET A 1 293 ? 0.333 -7.797 -3.75 1 95.56 293 MET A CA 1
ATOM 2259 C C . MET A 1 293 ? 1.097 -7.582 -5.051 1 95.56 293 MET A C 1
ATOM 2261 O O . MET A 1 293 ? 1.125 -6.473 -5.582 1 95.56 293 MET A O 1
ATOM 2265 N N . GLY A 1 294 ? 1.731 -8.68 -5.527 1 96.38 294 GLY A N 1
ATOM 2266 C CA . GLY A 1 294 ? 2.395 -8.633 -6.82 1 96.38 294 GLY A CA 1
ATOM 2267 C C . GLY A 1 294 ? 1.441 -8.82 -7.984 1 96.38 294 GLY A C 1
ATOM 2268 O O . GLY A 1 294 ? 0.226 -8.898 -7.793 1 96.38 294 GLY A O 1
ATOM 2269 N N . SER A 1 295 ? 2.027 -8.812 -9.227 1 97.56 295 SER A N 1
ATOM 2270 C CA . SER A 1 295 ? 1.265 -8.938 -10.469 1 97.56 295 SER A CA 1
ATOM 2271 C C . SER A 1 295 ? 1.604 -10.227 -11.203 1 97.56 295 SER A C 1
ATOM 2273 O O . SER A 1 295 ? 2.76 -10.453 -11.57 1 97.56 295 SER A O 1
ATOM 2275 N N . VAL A 1 296 ? 0.498 -11.031 -11.422 1 98.06 296 VAL A N 1
ATOM 2276 C CA . VAL A 1 296 ? 0.826 -12.273 -12.109 1 98.06 296 VAL A CA 1
ATOM 2277 C C . VAL A 1 296 ? -0.382 -12.758 -12.906 1 98.06 296 VAL A C 1
ATOM 2279 O O . VAL A 1 296 ? -1.524 -12.625 -12.469 1 98.06 296 VAL A O 1
ATOM 2282 N N . ILE A 1 297 ? -0.152 -13.234 -14.07 1 98.38 297 ILE A N 1
ATOM 2283 C CA . ILE A 1 297 ? -1.063 -14.023 -14.891 1 98.38 297 ILE A CA 1
ATOM 2284 C C . ILE A 1 297 ? -0.487 -15.422 -15.094 1 98.38 297 ILE A C 1
ATOM 2286 O O . ILE A 1 297 ? 0.632 -15.57 -15.594 1 98.38 297 ILE A O 1
ATOM 2290 N N . LYS A 1 298 ? -1.196 -16.391 -14.617 1 98.5 298 LYS A N 1
ATOM 2291 C CA . LYS A 1 298 ? -0.792 -17.766 -14.844 1 98.5 298 LYS A CA 1
ATOM 2292 C C . LYS A 1 298 ? -1.422 -18.328 -16.109 1 98.5 298 LYS A C 1
ATOM 2294 O O . LYS A 1 298 ? -2.615 -18.125 -16.359 1 98.5 298 LYS A O 1
ATOM 2299 N N . THR A 1 299 ? -0.629 -19 -16.938 1 98.62 299 THR A N 1
ATOM 2300 C CA . THR A 1 299 ? -1.111 -19.438 -18.25 1 98.62 299 THR A CA 1
ATOM 2301 C C . THR A 1 299 ? -0.828 -20.922 -18.469 1 98.62 299 THR A C 1
ATOM 2303 O O . THR A 1 299 ? 0.103 -21.469 -17.891 1 98.62 299 THR A O 1
ATOM 2306 N N . PHE A 1 300 ? -1.666 -21.531 -19.328 1 98.69 300 PHE A N 1
ATOM 2307 C CA . PHE A 1 300 ? -1.497 -22.906 -19.766 1 98.69 300 PHE A CA 1
ATOM 2308 C C . PHE A 1 300 ? -1.697 -23.031 -21.266 1 98.69 300 PHE A C 1
ATOM 2310 O O . PHE A 1 300 ? -2.779 -22.734 -21.781 1 98.69 300 PHE A O 1
ATOM 2317 N N . MET A 1 301 ? -0.674 -23.453 -21.922 1 98.62 301 MET A N 1
ATOM 2318 C CA . MET A 1 301 ? -0.738 -23.75 -23.359 1 98.62 301 MET A CA 1
ATOM 2319 C C . MET A 1 301 ? -0.732 -25.25 -23.594 1 98.62 301 MET A C 1
ATOM 2321 O O . MET A 1 301 ? 0.26 -25.938 -23.328 1 98.62 301 MET A O 1
ATOM 2325 N N . PHE A 1 302 ? -1.801 -25.75 -24.156 1 98.5 302 PHE A N 1
ATOM 2326 C CA . PHE A 1 302 ? -1.917 -27.188 -24.391 1 98.5 302 PHE A CA 1
ATOM 2327 C C . PHE A 1 302 ? -1.486 -27.531 -25.812 1 98.5 302 PHE A C 1
ATOM 2329 O O . PHE A 1 302 ? -1.803 -26.797 -26.766 1 98.5 302 PHE A O 1
ATOM 2336 N N . TYR A 1 303 ? -0.811 -28.625 -25.938 1 98.31 303 TYR A N 1
ATOM 2337 C CA . TYR A 1 303 ? -0.344 -29.094 -27.234 1 98.31 303 TYR A CA 1
ATOM 2338 C C . TYR A 1 303 ? -0.774 -30.531 -27.469 1 98.31 303 TYR A C 1
ATOM 2340 O O . TYR A 1 303 ? -1.212 -31.219 -26.547 1 98.31 303 TYR A O 1
ATOM 2348 N N . LYS A 1 304 ? -0.689 -30.938 -28.734 1 97 304 LYS A N 1
ATOM 2349 C CA . LYS A 1 304 ? -1.055 -32.281 -29.125 1 97 304 LYS A CA 1
ATOM 2350 C C . LYS A 1 304 ? -0.045 -33.312 -28.578 1 97 304 LYS A C 1
ATOM 2352 O O . LYS A 1 304 ? -0.405 -34.438 -28.266 1 97 304 LYS A O 1
ATOM 2357 N N . LYS A 1 305 ? 1.151 -32.938 -28.531 1 96.5 305 LYS A N 1
ATOM 2358 C CA . LYS A 1 305 ? 2.219 -33.812 -28.062 1 96.5 305 LYS A CA 1
ATOM 2359 C C . LYS A 1 305 ? 3.256 -33.031 -27.25 1 96.5 305 LYS A C 1
ATOM 2361 O O . LYS A 1 305 ? 3.213 -31.797 -27.203 1 96.5 305 LYS A O 1
ATOM 2366 N N . THR A 1 306 ? 4.109 -33.75 -26.641 1 97.44 306 THR A N 1
ATOM 2367 C CA . THR A 1 306 ? 5.176 -33.188 -25.828 1 97.44 306 THR A CA 1
ATOM 2368 C C . THR A 1 306 ? 6.398 -32.875 -26.703 1 97.44 306 THR A C 1
ATOM 2370 O O . THR A 1 306 ? 7.488 -33.375 -26.422 1 97.44 306 THR A O 1
ATOM 2373 N N . PHE A 1 307 ? 6.316 -31.953 -27.672 1 97.62 307 PHE A N 1
ATOM 2374 C CA . PHE A 1 307 ? 7.379 -31.688 -28.625 1 97.62 307 PHE A CA 1
ATOM 2375 C C . PHE A 1 307 ? 8.656 -31.266 -27.922 1 97.62 307 PHE A C 1
ATOM 2377 O O . PHE A 1 307 ? 9.758 -31.484 -28.422 1 97.62 307 PHE A O 1
ATOM 2384 N N . TRP A 1 308 ? 8.539 -30.625 -26.734 1 97.94 308 TRP A N 1
ATOM 2385 C CA . TRP A 1 308 ? 9.727 -30.156 -26.031 1 97.94 308 TRP A CA 1
ATOM 2386 C C . TRP A 1 308 ? 10.547 -31.328 -25.516 1 97.94 308 TRP A C 1
ATOM 2388 O O . TRP A 1 308 ? 11.781 -31.281 -25.516 1 97.94 308 TRP A O 1
ATOM 2398 N N . ARG A 1 309 ? 9.914 -32.375 -25.125 1 96.94 309 ARG A N 1
ATOM 2399 C CA . ARG A 1 309 ? 10.664 -33.562 -24.688 1 96.94 309 ARG A CA 1
ATOM 2400 C C . ARG A 1 309 ? 11.406 -34.188 -25.859 1 96.94 309 ARG A C 1
ATOM 2402 O O . ARG A 1 309 ? 12.516 -34.688 -25.703 1 96.94 309 ARG A O 1
ATOM 2409 N N . ASP A 1 310 ? 10.797 -34.156 -27.016 1 96.38 310 ASP A N 1
ATOM 2410 C CA . ASP A 1 310 ? 11.438 -34.688 -28.219 1 96.38 310 ASP A CA 1
ATOM 2411 C C . ASP A 1 310 ? 12.734 -33.938 -28.516 1 96.38 310 ASP A C 1
ATOM 2413 O O . ASP A 1 310 ? 13.617 -34.469 -29.188 1 96.38 310 ASP A O 1
ATOM 2417 N N . ARG A 1 311 ? 12.875 -32.844 -27.953 1 96.19 311 ARG A N 1
ATOM 2418 C CA . ARG A 1 311 ? 14.047 -31.984 -28.188 1 96.19 311 ARG A CA 1
ATOM 2419 C C . ARG A 1 311 ? 14.961 -31.969 -26.969 1 96.19 311 ARG A C 1
ATOM 2421 O O . ARG A 1 311 ? 15.82 -31.094 -26.844 1 96.19 311 ARG A O 1
ATOM 2428 N N . ASP A 1 312 ? 14.672 -32.781 -26.031 1 97 312 ASP A N 1
ATOM 2429 C CA . ASP A 1 312 ? 15.461 -32.969 -24.812 1 97 312 ASP A CA 1
ATOM 2430 C C . ASP A 1 312 ? 15.305 -31.766 -23.875 1 97 312 ASP A C 1
ATOM 2432 O O . ASP A 1 312 ? 16.281 -31.312 -23.281 1 97 312 ASP A O 1
ATOM 2436 N N . TYR A 1 313 ? 14.195 -31.172 -23.922 1 97.12 313 TYR A N 1
ATOM 2437 C CA . TYR A 1 313 ? 13.867 -30.156 -22.938 1 97.12 313 TYR A CA 1
ATOM 2438 C C . TYR A 1 313 ? 12.82 -30.656 -21.953 1 97.12 313 TYR A C 1
ATOM 2440 O O . TYR A 1 313 ? 11.969 -31.469 -22.312 1 97.12 313 TYR A O 1
ATOM 2448 N N . ASN A 1 314 ? 12.844 -30.203 -20.734 1 95.62 314 ASN A N 1
ATOM 2449 C CA . ASN A 1 314 ? 11.906 -30.609 -19.703 1 95.62 314 ASN A CA 1
ATOM 2450 C C . ASN A 1 314 ? 10.719 -29.656 -19.609 1 95.62 314 ASN A C 1
ATOM 2452 O O . ASN A 1 314 ? 9.875 -29.797 -18.719 1 95.62 314 ASN A O 1
ATOM 2456 N N . GLY A 1 315 ? 10.648 -28.625 -20.469 1 96.12 315 GLY A N 1
ATOM 2457 C CA . GLY A 1 315 ? 9.547 -27.672 -20.469 1 96.12 315 GLY A CA 1
ATOM 2458 C C . GLY A 1 315 ? 9.812 -26.438 -19.625 1 96.12 315 GLY A C 1
ATOM 2459 O O . GLY A 1 315 ? 9.031 -25.484 -19.641 1 96.12 315 GLY A O 1
ATOM 2460 N N . ILE A 1 316 ? 10.906 -26.375 -18.891 1 96 316 ILE A N 1
ATOM 2461 C CA . ILE A 1 316 ? 11.227 -25.25 -18.016 1 96 316 ILE A CA 1
ATOM 2462 C C . ILE A 1 316 ? 12.031 -24.219 -18.797 1 96 316 ILE A C 1
ATOM 2464 O O . ILE A 1 316 ? 13.047 -24.547 -19.422 1 96 316 ILE A O 1
ATOM 2468 N N . ILE A 1 317 ? 11.555 -23.016 -18.875 1 95.81 317 ILE A N 1
ATOM 2469 C CA . ILE A 1 317 ? 12.258 -21.859 -19.422 1 95.81 317 ILE A CA 1
ATOM 2470 C C . ILE A 1 317 ? 12.344 -20.766 -18.359 1 95.81 317 ILE A C 1
ATOM 2472 O O . ILE A 1 317 ? 11.352 -20.469 -17.688 1 95.81 317 ILE A O 1
ATOM 2476 N N . LEU A 1 318 ? 13.492 -20.219 -18.141 1 94.44 318 LEU A N 1
ATOM 2477 C CA . LEU A 1 318 ? 13.711 -19.062 -17.297 1 94.44 318 LEU A CA 1
ATOM 2478 C C . LEU A 1 318 ? 14.289 -17.891 -18.094 1 94.44 318 LEU A C 1
ATOM 2480 O O . LEU A 1 318 ? 15.117 -18.109 -18.984 1 94.44 318 LEU A O 1
ATOM 2484 N N . GLY A 1 319 ? 13.852 -16.75 -17.859 1 93.56 319 GLY A N 1
ATOM 2485 C CA . GLY A 1 319 ? 14.414 -15.578 -18.516 1 93.56 319 GLY A CA 1
ATOM 2486 C C . GLY A 1 319 ? 13.57 -14.328 -18.328 1 93.56 319 GLY A C 1
ATOM 2487 O O . GLY A 1 319 ? 12.43 -14.406 -17.875 1 93.56 319 GLY A O 1
ATOM 2488 N N . LEU A 1 320 ? 14.141 -13.219 -18.688 1 93.62 320 LEU A N 1
ATOM 2489 C CA . LEU A 1 320 ? 13.461 -11.938 -18.531 1 93.62 320 LEU A CA 1
ATOM 2490 C C . LEU A 1 320 ? 12.984 -11.406 -19.875 1 93.62 320 LEU A C 1
ATOM 2492 O O . LEU A 1 320 ? 12.281 -10.391 -19.938 1 93.62 320 LEU A O 1
ATOM 2496 N N . GLU A 1 321 ? 13.453 -12.188 -20.906 1 94.38 321 GLU A N 1
ATOM 2497 C CA . GLU A 1 321 ? 13.055 -11.773 -22.25 1 94.38 321 GLU A CA 1
ATOM 2498 C C . GLU A 1 321 ? 11.742 -12.438 -22.656 1 94.38 321 GLU A C 1
ATOM 2500 O O . GLU A 1 321 ? 11.562 -13.641 -22.469 1 94.38 321 GLU A O 1
ATOM 2505 N N . GLY A 1 322 ? 10.734 -11.641 -23.109 1 94.81 322 GLY A N 1
ATOM 2506 C CA . GLY A 1 322 ? 9.438 -12.172 -23.5 1 94.81 322 GLY A CA 1
ATOM 2507 C C . GLY A 1 322 ? 8.398 -12.086 -22.391 1 94.81 322 GLY A C 1
ATOM 2508 O O . GLY A 1 322 ? 8.656 -11.5 -21.344 1 94.81 322 GLY A O 1
ATOM 2509 N N . PRO A 1 323 ? 7.234 -12.688 -22.625 1 97.69 323 PRO A N 1
ATOM 2510 C CA . PRO A 1 323 ? 6.109 -12.539 -21.688 1 97.69 323 PRO A CA 1
ATOM 2511 C C . PRO A 1 323 ? 6.25 -13.406 -20.453 1 97.69 323 PRO A C 1
ATOM 2513 O O . PRO A 1 323 ? 5.711 -13.07 -19.391 1 97.69 323 PRO A O 1
ATOM 2516 N N . ILE A 1 324 ? 7.008 -14.539 -20.609 1 98.12 324 ILE A N 1
ATOM 2517 C CA . ILE A 1 324 ? 7.059 -15.547 -19.562 1 98.12 324 ILE A CA 1
ATOM 2518 C C . ILE A 1 324 ? 8.414 -15.492 -18.859 1 98.12 324 ILE A C 1
ATOM 2520 O O . ILE A 1 324 ? 9.461 -15.57 -19.5 1 98.12 324 ILE A O 1
ATOM 2524 N N . VAL A 1 325 ? 8.336 -15.398 -17.516 1 96.88 325 VAL A N 1
ATOM 2525 C CA . VAL A 1 325 ? 9.57 -15.375 -16.734 1 96.88 325 VAL A CA 1
ATOM 2526 C C . VAL A 1 325 ? 10 -16.797 -16.406 1 96.88 325 VAL A C 1
ATOM 2528 O O . VAL A 1 325 ? 11.195 -17.109 -16.391 1 96.88 325 VAL A O 1
ATOM 2531 N N . GLY A 1 326 ? 9 -17.594 -16.078 1 95.94 326 GLY A N 1
ATOM 2532 C CA . GLY A 1 326 ? 9.203 -19 -15.766 1 95.94 326 GLY A CA 1
ATOM 2533 C C . GLY A 1 326 ? 8.039 -19.875 -16.188 1 95.94 326 GLY A C 1
ATOM 2534 O O . GLY A 1 326 ? 6.883 -19.453 -16.125 1 95.94 326 GLY A O 1
ATOM 2535 N N . CYS A 1 327 ? 8.422 -21.047 -16.625 1 96.75 327 CYS A N 1
ATOM 2536 C CA . CYS A 1 327 ? 7.371 -21.984 -17.016 1 96.75 327 CYS A CA 1
ATOM 2537 C C . CYS A 1 327 ? 7.77 -23.422 -16.672 1 96.75 327 CYS A C 1
ATOM 2539 O O . CYS A 1 327 ? 8.945 -23.688 -16.406 1 96.75 327 CYS A O 1
ATOM 2541 N N . PHE A 1 328 ? 6.801 -24.25 -16.609 1 96.56 328 PHE A N 1
ATOM 2542 C CA . PHE A 1 328 ? 6.938 -25.672 -16.312 1 96.56 328 PHE A CA 1
ATOM 2543 C C . PHE A 1 328 ? 6.02 -26.5 -17.219 1 96.56 328 PHE A C 1
ATOM 2545 O O . PHE A 1 328 ? 4.992 -26 -17.688 1 96.56 328 PHE A O 1
ATOM 2552 N N . GLU A 1 329 ? 6.449 -27.719 -17.469 1 96.75 329 GLU A N 1
ATOM 2553 C CA . GLU A 1 329 ? 5.484 -28.594 -18.141 1 96.75 329 GLU A CA 1
ATOM 2554 C C . GLU A 1 329 ? 4.363 -29 -17.188 1 96.75 329 GLU A C 1
ATOM 2556 O O . GLU A 1 329 ? 4.574 -29.109 -15.977 1 96.75 329 GLU A O 1
ATOM 2561 N N . ASP A 1 330 ? 3.227 -29.109 -17.625 1 97.12 330 ASP A N 1
ATOM 2562 C CA . ASP A 1 330 ? 2.049 -29.641 -16.938 1 97.12 330 ASP A CA 1
ATOM 2563 C C . ASP A 1 330 ? 1.411 -30.766 -17.734 1 97.12 330 ASP A C 1
ATOM 2565 O O . ASP A 1 330 ? 0.675 -30.531 -18.688 1 97.12 330 ASP A O 1
ATOM 2569 N N . ILE A 1 331 ? 1.752 -31.922 -17.312 1 96.56 331 ILE A N 1
ATOM 2570 C CA . ILE A 1 331 ? 1.277 -33.156 -17.953 1 96.56 331 ILE A CA 1
ATOM 2571 C C . ILE A 1 331 ? 0.586 -34.031 -16.938 1 96.56 331 ILE A C 1
ATOM 2573 O O . ILE A 1 331 ? 1.064 -34.188 -15.805 1 96.56 331 ILE A O 1
ATOM 2577 N N . LYS A 1 332 ? -0.558 -34.594 -17.281 1 96.38 332 LYS A N 1
ATOM 2578 C CA . LYS A 1 332 ? -1.256 -35.5 -16.359 1 96.38 332 LYS A CA 1
ATOM 2579 C C . LYS A 1 332 ? -0.464 -36.781 -16.125 1 96.38 332 LYS A C 1
ATOM 2581 O O . LYS A 1 332 ? 0.376 -37.156 -16.953 1 96.38 332 LYS A O 1
ATOM 2586 N N . PRO A 1 333 ? -0.714 -37.438 -15.016 1 94.31 333 PRO A N 1
ATOM 2587 C CA . PRO A 1 333 ? 0.046 -38.656 -14.695 1 94.31 333 PRO A CA 1
ATOM 2588 C C . PRO A 1 333 ? -0.012 -39.688 -15.812 1 94.31 333 PRO A C 1
ATOM 2590 O O . PRO A 1 333 ? 0.935 -40.469 -16 1 94.31 333 PRO A O 1
ATOM 2593 N N . ASP A 1 334 ? -1.09 -39.719 -16.578 1 94.5 334 ASP A N 1
ATOM 2594 C CA . ASP A 1 334 ? -1.254 -40.719 -17.641 1 94.5 334 ASP A CA 1
ATOM 2595 C C . ASP A 1 334 ? -0.65 -40.219 -18.953 1 94.5 334 ASP A C 1
ATOM 2597 O O . ASP A 1 334 ? -0.812 -40.844 -20 1 94.5 334 ASP A O 1
ATOM 2601 N N . GLY A 1 335 ? 0.004 -39.062 -18.875 1 94.25 335 GLY A N 1
ATOM 2602 C CA . GLY A 1 335 ? 0.673 -38.531 -20.031 1 94.25 335 GLY A CA 1
ATOM 2603 C C . GLY A 1 335 ? -0.245 -37.688 -20.922 1 94.25 335 GLY A C 1
ATOM 2604 O O . GLY A 1 335 ? 0.195 -37.125 -21.922 1 94.25 335 GLY A O 1
ATOM 2605 N N . SER A 1 336 ? -1.433 -37.562 -20.469 1 96.06 336 SER A N 1
ATOM 2606 C CA . SER A 1 336 ? -2.404 -36.844 -21.312 1 96.06 336 SER A CA 1
ATOM 2607 C C . SER A 1 336 ? -2.344 -35.344 -21.078 1 96.06 336 SER A C 1
ATOM 2609 O O . SER A 1 336 ? -1.71 -34.906 -20.125 1 96.06 336 SER A O 1
ATOM 2611 N N . HIS A 1 337 ? -2.842 -34.625 -22.078 1 97 337 HIS A N 1
ATOM 2612 C CA . HIS A 1 337 ? -3.033 -33.188 -22.031 1 97 337 HIS A CA 1
ATOM 2613 C C . HIS A 1 337 ? -1.718 -32.469 -21.766 1 97 337 HIS A C 1
ATOM 2615 O O . HIS A 1 337 ? -1.621 -31.672 -20.828 1 97 337 HIS A O 1
ATOM 2621 N N . PRO A 1 338 ? -0.744 -32.781 -22.594 1 97.62 338 PRO A N 1
ATOM 2622 C CA . PRO A 1 338 ? 0.521 -32.062 -22.406 1 97.62 338 PRO A CA 1
ATOM 2623 C C . PRO A 1 338 ? 0.365 -30.547 -22.531 1 97.62 338 PRO A C 1
ATOM 2625 O O . PRO A 1 338 ? -0.256 -30.062 -23.469 1 97.62 338 PRO A O 1
ATOM 2628 N N . ALA A 1 339 ? 0.907 -29.844 -21.578 1 98.31 339 ALA A N 1
ATOM 2629 C CA . ALA A 1 339 ? 0.81 -28.375 -21.578 1 98.31 339 ALA A CA 1
ATOM 2630 C C . ALA A 1 339 ? 2.078 -27.75 -21 1 98.31 339 ALA A C 1
ATOM 2632 O O . ALA A 1 339 ? 2.873 -28.422 -20.344 1 98.31 339 ALA A O 1
ATOM 2633 N N . ILE A 1 340 ? 2.322 -26.516 -21.344 1 98.44 340 ILE A N 1
ATOM 2634 C CA . ILE A 1 340 ? 3.318 -25.672 -20.703 1 98.44 340 ILE A CA 1
ATOM 2635 C C . ILE A 1 340 ? 2.619 -24.609 -19.859 1 98.44 340 ILE A C 1
ATOM 2637 O O . ILE A 1 340 ? 1.839 -23.797 -20.359 1 98.44 340 ILE A O 1
ATOM 2641 N N . MET A 1 341 ? 2.834 -24.75 -18.594 1 98.25 341 MET A N 1
ATOM 2642 C CA . MET A 1 341 ? 2.375 -23.719 -17.672 1 98.25 341 MET A CA 1
ATOM 2643 C C . MET A 1 341 ? 3.377 -22.578 -17.578 1 98.25 341 MET A C 1
ATOM 2645 O O . MET A 1 341 ? 4.582 -22.812 -17.484 1 98.25 341 MET A O 1
ATOM 2649 N N . GLY A 1 342 ? 2.934 -21.312 -17.75 1 98.38 342 GLY A N 1
ATOM 2650 C CA . GLY A 1 342 ? 3.822 -20.156 -17.703 1 98.38 342 GLY A CA 1
ATOM 2651 C C . GLY A 1 342 ? 3.34 -19.078 -16.766 1 98.38 342 GLY A C 1
ATOM 2652 O O . GLY A 1 342 ? 2.133 -18.891 -16.594 1 98.38 342 GLY A O 1
ATOM 2653 N N . PHE A 1 343 ? 4.301 -18.375 -16.203 1 98.25 343 PHE A N 1
ATOM 2654 C CA . PHE A 1 343 ? 4.012 -17.234 -15.336 1 98.25 343 PHE A CA 1
ATOM 2655 C C . PHE A 1 343 ? 4.355 -15.93 -16.047 1 98.25 343 PHE A C 1
ATOM 2657 O O . PHE A 1 343 ? 5.516 -15.68 -16.375 1 98.25 343 PHE A O 1
ATOM 2664 N N . ILE A 1 344 ? 3.348 -15.117 -16.312 1 98.44 344 ILE A N 1
ATOM 2665 C CA . ILE A 1 344 ? 3.564 -13.719 -16.641 1 98.44 344 ILE A CA 1
ATOM 2666 C C . ILE A 1 344 ? 3.631 -12.883 -15.367 1 98.44 344 ILE A C 1
ATOM 2668 O O . ILE A 1 344 ? 2.607 -12.648 -14.719 1 98.44 344 ILE A O 1
ATOM 2672 N N . ASN A 1 345 ? 4.812 -12.391 -15.031 1 96.81 345 ASN A N 1
ATOM 2673 C CA . ASN A 1 345 ? 5.023 -11.766 -13.734 1 96.81 345 ASN A CA 1
ATOM 2674 C C . ASN A 1 345 ? 5.414 -10.297 -13.875 1 96.81 345 ASN A C 1
ATOM 2676 O O . ASN A 1 345 ? 6.008 -9.898 -14.883 1 96.81 345 ASN A O 1
ATOM 2680 N N . GLY A 1 346 ? 5.117 -9.578 -12.789 1 96.69 346 GLY A N 1
ATOM 2681 C CA . GLY A 1 346 ? 5.668 -8.242 -12.641 1 96.69 346 GLY A CA 1
ATOM 2682 C C . GLY A 1 346 ? 5.305 -7.316 -13.781 1 96.69 346 GLY A C 1
ATOM 2683 O O . GLY A 1 346 ? 4.133 -7.195 -14.148 1 96.69 346 GLY A O 1
ATOM 2684 N N . GLU A 1 347 ? 6.309 -6.781 -14.344 1 96.44 347 GLU A N 1
ATOM 2685 C CA . GLU A 1 347 ? 6.152 -5.812 -15.422 1 96.44 347 GLU A CA 1
ATOM 2686 C C . GLU A 1 347 ? 5.414 -6.426 -16.609 1 96.44 347 GLU A C 1
ATOM 2688 O O . GLU A 1 347 ? 4.566 -5.777 -17.219 1 96.44 347 GLU A O 1
ATOM 2693 N N . ASN A 1 348 ? 5.746 -7.664 -16.891 1 97.88 348 ASN A N 1
ATOM 2694 C CA . ASN A 1 348 ? 5.098 -8.336 -18.016 1 97.88 348 ASN A CA 1
ATOM 2695 C C . ASN A 1 348 ? 3.594 -8.461 -17.797 1 97.88 348 ASN A C 1
ATOM 2697 O O . ASN A 1 348 ? 2.809 -8.242 -18.719 1 97.88 348 ASN A O 1
ATOM 2701 N N . ALA A 1 349 ? 3.262 -8.82 -16.609 1 98 349 ALA A N 1
ATOM 2702 C CA . ALA A 1 349 ? 1.842 -8.961 -16.297 1 98 349 ALA A CA 1
ATOM 2703 C C . ALA A 1 349 ? 1.115 -7.625 -16.422 1 98 349 ALA A C 1
ATOM 2705 O O . ALA A 1 349 ? 0.005 -7.566 -16.953 1 98 349 ALA A O 1
ATOM 2706 N N . ARG A 1 350 ? 1.708 -6.57 -15.984 1 96.81 350 ARG A N 1
ATOM 2707 C CA . ARG A 1 350 ? 1.104 -5.242 -16.016 1 96.81 350 ARG A CA 1
ATOM 2708 C C . ARG A 1 350 ? 0.958 -4.738 -17.453 1 96.81 350 ARG A C 1
ATOM 2710 O O . ARG A 1 350 ? -0.013 -4.051 -17.766 1 96.81 350 ARG A O 1
ATOM 2717 N N . LYS A 1 351 ? 1.922 -5.086 -18.266 1 96.62 351 LYS A N 1
ATOM 2718 C CA . LYS A 1 351 ? 1.863 -4.699 -19.672 1 96.62 351 LYS A CA 1
ATOM 2719 C C . LYS A 1 351 ? 0.858 -5.559 -20.438 1 96.62 351 LYS A C 1
ATOM 2721 O O . LYS A 1 351 ? 0.032 -5.035 -21.188 1 96.62 351 LYS A O 1
ATOM 2726 N N . LEU A 1 352 ? 0.859 -6.809 -20.172 1 97.88 352 LEU A N 1
ATOM 2727 C CA . LEU A 1 352 ? 0.112 -7.746 -21 1 97.88 352 LEU A CA 1
ATOM 2728 C C . LEU A 1 352 ? -1.34 -7.84 -20.547 1 97.88 352 LEU A C 1
ATOM 2730 O O . LEU A 1 352 ? -2.193 -8.344 -21.281 1 97.88 352 LEU A O 1
ATOM 2734 N N . CYS A 1 353 ? -1.577 -7.398 -19.344 1 96.31 353 CYS A N 1
ATOM 2735 C CA . CYS A 1 353 ? -2.965 -7.418 -18.891 1 96.31 353 CYS A CA 1
ATOM 2736 C C . CYS A 1 353 ? -3.824 -6.48 -19.734 1 96.31 353 CYS A C 1
ATOM 2738 O O . CYS A 1 353 ? -5.051 -6.578 -19.719 1 96.31 353 CYS A O 1
ATOM 2740 N N . LEU A 1 354 ? -3.209 -5.57 -20.516 1 95.19 354 LEU A N 1
ATOM 2741 C CA . LEU A 1 354 ? -3.922 -4.602 -21.344 1 95.19 354 LEU A CA 1
ATOM 2742 C C . LEU A 1 354 ? -4.242 -5.191 -22.703 1 95.19 354 LEU A C 1
ATOM 2744 O O . LEU A 1 354 ? -5.023 -4.617 -23.469 1 95.19 354 LEU A O 1
ATOM 2748 N N . LEU A 1 355 ? -3.643 -6.328 -23.016 1 97.31 355 LEU A N 1
ATOM 2749 C CA . LEU A 1 355 ? -3.891 -7.012 -24.281 1 97.31 355 LEU A CA 1
ATOM 2750 C C . LEU A 1 355 ? -5.082 -7.961 -24.172 1 97.31 355 LEU A C 1
ATOM 2752 O O . LEU A 1 355 ? -5.457 -8.352 -23.062 1 97.31 355 LEU A O 1
ATOM 2756 N N . THR A 1 356 ? -5.668 -8.258 -25.297 1 97.44 356 THR A N 1
ATOM 2757 C CA . THR A 1 356 ? -6.707 -9.281 -25.312 1 97.44 356 THR A CA 1
ATOM 2758 C C . THR A 1 356 ? -6.109 -10.656 -25.047 1 97.44 356 THR A C 1
ATOM 2760 O O . THR A 1 356 ? -4.902 -10.852 -25.188 1 97.44 356 THR A O 1
ATOM 2763 N N . LYS A 1 357 ? -6.961 -11.594 -24.641 1 97.75 357 LYS A N 1
ATOM 2764 C CA . LYS A 1 357 ? -6.539 -12.969 -24.406 1 97.75 357 LYS A CA 1
ATOM 2765 C C . LYS A 1 357 ? -5.844 -13.555 -25.625 1 97.75 357 LYS A C 1
ATOM 2767 O O . LYS A 1 357 ? -4.809 -14.211 -25.516 1 97.75 357 LYS A O 1
ATOM 2772 N N . GLU A 1 358 ? -6.348 -13.227 -26.828 1 98.19 358 GLU A N 1
ATOM 2773 C CA . GLU A 1 358 ? -5.789 -13.758 -28.062 1 98.19 358 GLU A CA 1
ATOM 2774 C C . GLU A 1 358 ? -4.418 -13.156 -28.359 1 98.19 358 GLU A C 1
ATOM 2776 O O . GLU A 1 358 ? -3.514 -13.844 -28.828 1 98.19 358 GLU A O 1
ATOM 2781 N N . GLU A 1 359 ? -4.285 -11.875 -28.062 1 98.44 359 GLU A N 1
ATOM 2782 C CA . GLU A 1 359 ? -2.992 -11.227 -28.266 1 98.44 359 GLU A CA 1
ATOM 2783 C C . GLU A 1 359 ? -1.938 -11.789 -27.312 1 98.44 359 GLU A C 1
ATOM 2785 O O . GLU A 1 359 ? -0.786 -11.992 -27.703 1 98.44 359 GLU A O 1
ATOM 2790 N N . ARG A 1 360 ? -2.332 -12.039 -26.078 1 98.5 360 ARG A N 1
ATOM 2791 C CA . ARG A 1 360 ? -1.431 -12.648 -25.109 1 98.5 360 ARG A CA 1
ATOM 2792 C C . ARG A 1 360 ? -1.032 -14.055 -25.531 1 98.5 360 ARG A C 1
ATOM 2794 O O . ARG A 1 360 ? 0.149 -14.414 -25.484 1 98.5 360 ARG A O 1
ATOM 2801 N N . LYS A 1 361 ? -2.031 -14.812 -25.953 1 98.69 361 LYS A N 1
ATOM 2802 C CA . LYS A 1 361 ? -1.785 -16.156 -26.453 1 98.69 361 LYS A CA 1
ATOM 2803 C C . LYS A 1 361 ? -0.758 -16.156 -27.578 1 98.69 361 LYS A C 1
ATOM 2805 O O . LYS A 1 361 ? 0.193 -16.938 -27.562 1 98.69 361 LYS A O 1
ATOM 2810 N N . LYS A 1 362 ? -0.947 -15.25 -28.516 1 98.5 362 LYS A N 1
ATOM 2811 C CA . LYS A 1 362 ? -0.045 -15.164 -29.656 1 98.5 362 LYS A CA 1
ATOM 2812 C C . LYS A 1 362 ? 1.377 -14.828 -29.219 1 98.5 362 LYS A C 1
ATOM 2814 O O . LYS A 1 362 ? 2.338 -15.445 -29.688 1 98.5 362 LYS A O 1
ATOM 2819 N N . ALA A 1 363 ? 1.48 -13.883 -28.312 1 98.5 363 ALA A N 1
ATOM 2820 C CA . ALA A 1 363 ? 2.793 -13.477 -27.812 1 98.5 363 ALA A CA 1
ATOM 2821 C C . ALA A 1 363 ? 3.502 -14.641 -27.125 1 98.5 363 ALA A C 1
ATOM 2823 O O . ALA A 1 363 ? 4.707 -14.828 -27.297 1 98.5 363 ALA A O 1
ATOM 2824 N N . ILE A 1 364 ? 2.766 -15.406 -26.359 1 98.69 364 ILE A N 1
ATOM 2825 C CA . ILE A 1 364 ? 3.334 -16.531 -25.641 1 98.69 364 ILE A CA 1
ATOM 2826 C C . ILE A 1 364 ? 3.768 -17.609 -26.625 1 98.69 364 ILE A C 1
ATOM 2828 O O . ILE A 1 364 ? 4.855 -18.188 -26.5 1 98.69 364 ILE A O 1
ATOM 2832 N N . CYS A 1 365 ? 2.979 -17.859 -27.625 1 98.5 365 CYS A N 1
ATOM 2833 C CA . CYS A 1 365 ? 3.309 -18.844 -28.641 1 98.5 365 CYS A CA 1
ATOM 2834 C C . CYS A 1 365 ? 4.609 -18.484 -29.344 1 98.5 365 CYS A C 1
ATOM 2836 O O . CYS A 1 365 ? 5.477 -19.344 -29.531 1 98.5 365 CYS A O 1
ATOM 2838 N N . GLU A 1 366 ? 4.66 -17.266 -29.719 1 98.44 366 GLU A N 1
ATOM 2839 C CA . GLU A 1 366 ? 5.859 -16.812 -30.406 1 98.44 366 GLU A CA 1
ATOM 2840 C C . GLU A 1 366 ? 7.098 -16.953 -29.531 1 98.44 366 GLU A C 1
ATOM 2842 O O . GLU A 1 366 ? 8.164 -17.359 -30 1 98.44 366 GLU A O 1
ATOM 2847 N N . TYR A 1 367 ? 6.934 -16.656 -28.312 1 98.25 367 TYR A N 1
ATOM 2848 C CA . TYR A 1 367 ? 8.031 -16.797 -27.359 1 98.25 367 TYR A CA 1
ATOM 2849 C C . TYR A 1 367 ? 8.453 -18.25 -27.219 1 98.25 367 TYR A C 1
ATOM 2851 O O . TYR A 1 367 ? 9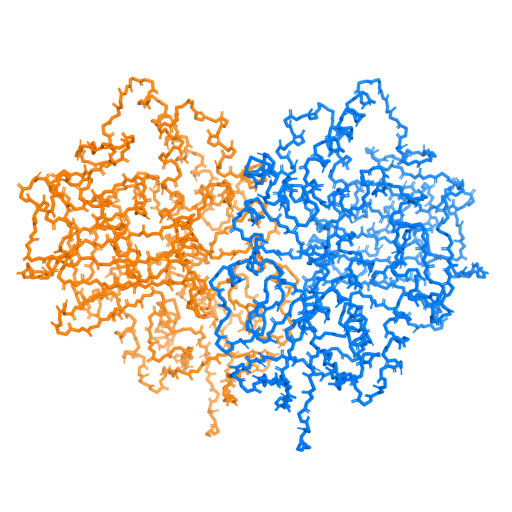.641 -18.562 -27.281 1 98.25 367 TYR A O 1
ATOM 2859 N N . TYR A 1 368 ? 7.477 -19.141 -27 1 98.44 368 TYR A N 1
ATOM 2860 C CA . TYR A 1 368 ? 7.781 -20.562 -26.844 1 98.44 368 TYR A CA 1
ATOM 2861 C C . TYR A 1 368 ? 8.438 -21.109 -28.109 1 98.44 368 TYR A C 1
ATOM 2863 O O . TYR A 1 368 ? 9.359 -21.922 -28.016 1 98.44 368 TYR A O 1
ATOM 2871 N N . ALA A 1 369 ? 7.965 -20.625 -29.266 1 98.25 369 ALA A N 1
ATOM 2872 C CA . ALA A 1 369 ? 8.555 -21.078 -30.516 1 98.25 369 ALA A CA 1
ATOM 2873 C C . ALA A 1 369 ? 10.031 -20.719 -30.594 1 98.25 369 ALA A C 1
ATOM 2875 O O . ALA A 1 369 ? 10.859 -21.547 -31 1 98.25 369 ALA A O 1
ATOM 2876 N N . LYS A 1 370 ? 10.328 -19.547 -30.203 1 97.75 370 LYS A N 1
ATOM 2877 C CA . LYS A 1 370 ? 11.719 -19.094 -30.219 1 97.75 370 LYS A CA 1
ATOM 2878 C C . LYS A 1 370 ? 12.539 -19.844 -29.172 1 97.75 370 LYS A C 1
ATOM 2880 O O . LYS A 1 370 ? 13.656 -20.281 -29.453 1 97.75 370 LYS A O 1
ATOM 2885 N N . ALA A 1 371 ? 12.008 -20.016 -28.031 1 97.69 371 ALA A N 1
ATOM 2886 C CA . ALA A 1 371 ? 12.742 -20.594 -26.906 1 97.69 371 ALA A CA 1
ATOM 2887 C C . ALA A 1 371 ? 12.992 -22.094 -27.141 1 97.69 371 ALA A C 1
ATOM 2889 O O . ALA A 1 371 ? 14.102 -22.578 -26.906 1 97.69 371 ALA A O 1
ATOM 2890 N N . PHE A 1 372 ? 11.977 -22.766 -27.625 1 97.44 372 PHE A N 1
ATOM 2891 C CA . PHE A 1 372 ? 12.109 -24.203 -27.844 1 97.44 372 PHE A CA 1
ATOM 2892 C C . PHE A 1 372 ? 12.68 -24.484 -29.219 1 97.44 372 PHE A C 1
ATOM 2894 O O . PHE A 1 372 ? 13.039 -25.625 -29.531 1 97.44 372 PHE A O 1
ATOM 2901 N N . GLY A 1 373 ? 12.727 -23.469 -30.109 1 96.44 373 GLY A N 1
ATOM 2902 C CA . GLY A 1 373 ? 13.336 -23.594 -31.422 1 96.44 373 GLY A CA 1
ATOM 2903 C C . GLY A 1 373 ? 12.5 -24.422 -32.375 1 96.44 373 GLY A C 1
ATOM 2904 O O . GLY A 1 373 ? 13.039 -25.219 -33.156 1 96.44 373 GLY A O 1
ATOM 2905 N N . THR A 1 374 ? 11.242 -24.312 -32.281 1 97 374 THR A N 1
ATOM 2906 C CA . THR A 1 374 ? 10.391 -25.125 -33.156 1 97 374 THR A CA 1
ATOM 2907 C C . THR A 1 374 ? 9.078 -24.406 -33.438 1 97 374 THR A C 1
ATOM 2909 O O . THR A 1 374 ? 8.531 -23.719 -32.562 1 97 374 THR A O 1
ATOM 2912 N N . GLY A 1 375 ? 8.477 -24.562 -34.562 1 97.31 375 GLY A N 1
ATOM 2913 C CA . GLY A 1 375 ? 7.188 -24.016 -34.969 1 97.31 375 GLY A CA 1
ATOM 2914 C C . GLY A 1 375 ? 6.016 -24.75 -34.312 1 97.31 375 GLY A C 1
ATOM 2915 O O . GLY A 1 375 ? 4.895 -24.234 -34.312 1 97.31 375 GLY A O 1
ATOM 2916 N N . GLU A 1 376 ? 6.215 -25.922 -33.75 1 97.06 376 GLU A N 1
ATOM 2917 C CA . GLU A 1 376 ? 5.152 -26.672 -33.094 1 97.06 376 GLU A CA 1
ATOM 2918 C C . GLU A 1 376 ? 4.543 -25.859 -31.953 1 97.06 376 GLU A C 1
ATOM 2920 O O . GLU A 1 376 ? 3.355 -25.984 -31.656 1 97.06 376 GLU A O 1
ATOM 2925 N N . ALA A 1 377 ? 5.359 -25.047 -31.375 1 98.06 377 ALA A N 1
ATOM 2926 C CA . ALA A 1 377 ? 4.93 -24.234 -30.25 1 98.06 377 ALA A CA 1
ATOM 2927 C C . ALA A 1 377 ? 3.92 -23.172 -30.672 1 98.06 377 ALA A C 1
ATOM 2929 O O . ALA A 1 377 ? 3.238 -22.578 -29.844 1 98.06 377 ALA A O 1
ATOM 2930 N N . LEU A 1 378 ? 3.76 -22.922 -31.969 1 98.5 378 LEU A N 1
ATOM 2931 C CA . LEU A 1 378 ? 2.859 -21.891 -32.5 1 98.5 378 LEU A CA 1
ATOM 2932 C C . LEU A 1 378 ? 1.433 -22.422 -32.594 1 98.5 378 LEU A C 1
ATOM 2934 O O . LEU A 1 378 ? 0.497 -21.656 -32.812 1 98.5 378 LEU A O 1
ATOM 2938 N N . HIS A 1 379 ? 1.275 -23.688 -32.312 1 97.62 379 HIS A N 1
ATOM 2939 C CA . HIS A 1 379 ? -0.021 -24.297 -32.625 1 97.62 379 HIS A CA 1
ATOM 2940 C C . HIS A 1 379 ? -0.588 -25 -31.391 1 97.62 379 HIS A C 1
ATOM 2942 O O . HIS A 1 379 ? -0.804 -26.219 -31.406 1 97.62 379 HIS A O 1
ATOM 2948 N N . PRO A 1 380 ? -0.869 -24.281 -30.375 1 98.31 380 PRO A N 1
ATOM 2949 C CA . PRO A 1 380 ? -1.542 -24.906 -29.234 1 98.31 380 PRO A CA 1
ATOM 2950 C C . PRO A 1 380 ? -2.965 -25.359 -29.547 1 98.31 380 PRO A C 1
ATOM 2952 O O . PRO A 1 380 ? -3.611 -24.781 -30.438 1 98.31 380 PRO A O 1
ATOM 2955 N N . ILE A 1 381 ? -3.457 -26.359 -28.859 1 97.81 381 ILE A N 1
ATOM 2956 C CA . ILE A 1 381 ? -4.797 -26.859 -29.125 1 97.81 381 ILE A CA 1
ATOM 2957 C C . ILE A 1 381 ? -5.781 -26.297 -28.109 1 97.81 381 ILE A C 1
ATOM 2959 O O . ILE A 1 381 ? -6.996 -26.453 -28.25 1 97.81 381 ILE A O 1
ATOM 2963 N N . ASN A 1 382 ? -5.328 -25.734 -27.062 1 97.38 382 ASN A N 1
ATOM 2964 C CA . ASN A 1 382 ? -6.121 -25.062 -26.031 1 97.38 382 ASN A CA 1
ATOM 2965 C C . ASN A 1 382 ? -5.285 -24.062 -25.25 1 97.38 382 ASN A C 1
ATOM 2967 O O . ASN A 1 382 ? -4.055 -24.141 -25.234 1 97.38 382 ASN A O 1
ATOM 2971 N N . TYR A 1 383 ? -5.879 -23.031 -24.75 1 98.25 383 TYR A N 1
ATOM 2972 C CA . TYR A 1 383 ? -5.234 -21.984 -23.969 1 98.25 383 TYR A CA 1
ATOM 2973 C C . TYR A 1 383 ? -6.113 -21.547 -22.797 1 98.25 383 TYR A C 1
ATOM 2975 O O . TYR A 1 383 ? -7.281 -21.203 -22.984 1 98.25 383 TYR A O 1
ATOM 2983 N N . VAL A 1 384 ? -5.559 -21.688 -21.562 1 98.31 384 VAL A N 1
ATOM 2984 C CA . VAL A 1 384 ? -6.25 -21.266 -20.344 1 98.31 384 VAL A CA 1
ATOM 2985 C C . VAL A 1 384 ? -5.379 -20.266 -19.578 1 98.31 384 VAL A C 1
ATOM 2987 O O . VAL A 1 384 ? -4.152 -20.406 -19.547 1 98.31 384 VAL A O 1
ATOM 2990 N N . GLU A 1 385 ? -5.938 -19.219 -19.047 1 98.12 385 GLU A N 1
ATOM 2991 C CA . GLU A 1 385 ? -5.18 -18.266 -18.234 1 98.12 385 GLU A CA 1
ATOM 2992 C C . GLU A 1 385 ? -5.988 -17.812 -17.031 1 98.12 385 GLU A C 1
ATOM 2994 O O . GLU A 1 385 ? -7.203 -17.984 -16.984 1 98.12 385 GLU A O 1
ATOM 2999 N N . GLN A 1 386 ? -5.344 -17.344 -16.062 1 97.81 386 GLN A N 1
ATOM 3000 C CA . GLN A 1 386 ? -5.922 -16.703 -14.883 1 97.81 386 GLN A CA 1
ATOM 3001 C C . GLN A 1 386 ? -5.156 -15.438 -14.508 1 97.81 386 GLN A C 1
ATOM 3003 O O . GLN A 1 386 ? -3.967 -15.5 -14.188 1 97.81 386 GLN A O 1
ATOM 3008 N N . ASN A 1 387 ? -5.805 -14.266 -14.672 1 97 387 ASN A N 1
ATOM 3009 C CA . ASN A 1 387 ? -5.25 -12.992 -14.211 1 97 387 ASN A CA 1
ATOM 3010 C C . ASN A 1 387 ? -5.602 -12.727 -12.75 1 97 387 ASN A C 1
ATOM 3012 O O . ASN A 1 387 ? -6.723 -12.336 -12.43 1 97 387 ASN A O 1
ATOM 3016 N N . TRP A 1 388 ? -4.68 -12.852 -11.891 1 96.81 388 TRP A N 1
ATOM 3017 C CA . TRP A 1 388 ? -4.938 -12.773 -10.453 1 96.81 388 TRP A CA 1
ATOM 3018 C C . TRP A 1 388 ? -5.094 -11.32 -10.016 1 96.81 388 TRP A C 1
ATOM 3020 O O . TRP A 1 388 ? -5.641 -11.047 -8.938 1 96.81 388 TRP A O 1
ATOM 3030 N N . MET A 1 389 ? -4.605 -10.328 -10.742 1 94.06 389 MET A N 1
ATOM 3031 C CA . MET A 1 389 ? -4.789 -8.914 -10.422 1 94.06 389 MET A CA 1
ATOM 3032 C C . MET A 1 389 ? -6.266 -8.531 -10.492 1 94.06 389 MET A C 1
ATOM 3034 O O . MET A 1 389 ? -6.688 -7.559 -9.867 1 94.06 389 MET A O 1
ATOM 3038 N N . GLU A 1 390 ? -6.977 -9.289 -11.242 1 91.5 390 GLU A N 1
ATOM 3039 C CA . GLU A 1 390 ? -8.375 -8.938 -11.492 1 91.5 390 GLU A CA 1
ATOM 3040 C C . GLU A 1 390 ? -9.297 -9.57 -10.453 1 91.5 390 GLU A C 1
ATOM 3042 O O . GLU A 1 390 ? -10.477 -9.234 -10.383 1 91.5 390 GLU A O 1
ATOM 3047 N N . GLU A 1 391 ? -8.75 -10.445 -9.633 1 91.38 391 GLU A N 1
ATOM 3048 C CA . GLU A 1 391 ? -9.562 -11.141 -8.641 1 91.38 391 GLU A CA 1
ATOM 3049 C C . GLU A 1 391 ? -9.805 -10.273 -7.414 1 91.38 391 GLU A C 1
ATOM 3051 O O . GLU A 1 391 ? -8.859 -9.891 -6.719 1 91.38 391 GLU A O 1
ATOM 3056 N N . GLU A 1 392 ? -11.016 -10.055 -7.082 1 89.56 392 GLU A N 1
ATOM 3057 C CA . GLU A 1 392 ? -11.406 -9.133 -6.016 1 89.56 392 GLU A CA 1
ATOM 3058 C C . GLU A 1 392 ? -10.836 -9.578 -4.672 1 89.56 392 GLU A C 1
ATOM 3060 O O . GLU A 1 392 ? -10.406 -8.75 -3.865 1 89.56 392 GLU A O 1
ATOM 3065 N N . PHE A 1 393 ? -10.789 -10.867 -4.426 1 93.56 393 PHE A N 1
ATOM 3066 C CA . PHE A 1 393 ? -10.477 -11.336 -3.082 1 93.56 393 PHE A CA 1
ATOM 3067 C C . PHE A 1 393 ? -9.031 -11.82 -3.004 1 93.56 393 PHE A C 1
ATOM 3069 O O . PHE A 1 393 ? -8.633 -12.445 -2.02 1 93.56 393 PHE A O 1
ATOM 3076 N N . SER A 1 394 ? -8.258 -11.578 -4.055 1 92.19 394 SER A N 1
ATOM 3077 C CA . SER A 1 394 ? -6.828 -11.875 -4.031 1 92.19 394 SER A CA 1
ATOM 3078 C C . SER A 1 394 ? -5.996 -10.609 -4.238 1 92.19 394 SER A C 1
ATOM 3080 O O . SER A 1 394 ? -4.98 -10.414 -3.568 1 92.19 394 SER A O 1
ATOM 3082 N N . GLY A 1 395 ? -6.527 -9.781 -5.195 1 88 395 GLY A N 1
ATOM 3083 C CA . GLY A 1 395 ? -5.871 -8.508 -5.445 1 88 395 GLY A CA 1
ATOM 3084 C C . GLY A 1 395 ? -4.531 -8.648 -6.137 1 88 395 GLY A C 1
ATOM 3085 O O . GLY A 1 395 ? -3.867 -7.652 -6.43 1 88 395 GLY A O 1
ATOM 3086 N N . GLY A 1 396 ? -4.066 -9.781 -6.332 1 93.12 396 GLY A N 1
ATOM 3087 C CA . GLY A 1 396 ? -2.779 -10.172 -6.887 1 93.12 396 GLY A CA 1
ATOM 3088 C C . GLY A 1 396 ? -2.297 -11.516 -6.383 1 93.12 396 GLY A C 1
ATOM 3089 O O . GLY A 1 396 ? -3.092 -12.328 -5.91 1 93.12 396 GLY A O 1
ATOM 3090 N N . CYS A 1 397 ? -1.203 -11.742 -6.496 1 88.81 397 CYS A N 1
ATOM 3091 C CA . CYS A 1 397 ? -0.539 -12.977 -6.094 1 88.81 397 CYS A CA 1
ATOM 3092 C C . CYS A 1 397 ? 0.974 -12.852 -6.219 1 88.81 397 CYS A C 1
ATOM 3094 O O . CYS A 1 397 ? 1.471 -11.961 -6.914 1 88.81 397 CYS A O 1
ATOM 3096 N N . TYR A 1 398 ? 1.744 -13.633 -5.355 1 92.44 398 TYR A N 1
ATOM 3097 C CA . TYR A 1 398 ? 1.493 -14.812 -4.535 1 92.44 398 TYR A CA 1
ATOM 3098 C C . TYR A 1 398 ? 1.238 -14.43 -3.084 1 92.44 398 TYR A C 1
ATOM 3100 O O . TYR A 1 398 ? 0.407 -15.039 -2.408 1 92.44 398 TYR A O 1
ATOM 3108 N N . MET A 1 399 ? 1.945 -13.43 -2.672 1 93 399 MET A N 1
ATOM 3109 C CA . MET A 1 399 ? 1.855 -12.844 -1.336 1 93 399 MET A CA 1
ATOM 3110 C C . MET A 1 399 ? 2.178 -11.359 -1.367 1 93 399 MET A C 1
ATOM 3112 O O . MET A 1 399 ? 2.758 -10.867 -2.336 1 93 399 MET A O 1
ATOM 3116 N N . ALA A 1 400 ? 1.778 -10.711 -0.374 1 94.94 400 ALA A N 1
ATOM 3117 C CA . ALA A 1 400 ? 2.17 -9.312 -0.237 1 94.94 400 ALA A CA 1
ATOM 3118 C C . ALA A 1 400 ? 3.662 -9.18 0.062 1 94.94 400 ALA A C 1
ATOM 3120 O O . ALA A 1 400 ? 4.227 -10.008 0.782 1 94.94 400 ALA A O 1
ATOM 3121 N N . ALA A 1 401 ? 4.277 -8.188 -0.538 1 95.12 401 ALA A N 1
ATOM 3122 C CA . ALA A 1 401 ? 5.699 -7.945 -0.316 1 95.12 401 ALA A CA 1
ATOM 3123 C C . ALA A 1 401 ? 5.934 -6.559 0.279 1 95.12 401 ALA A C 1
ATOM 3125 O O . ALA A 1 401 ? 5.289 -5.586 -0.125 1 95.12 401 ALA A O 1
ATOM 3126 N N . ALA A 1 402 ? 6.855 -6.492 1.196 1 96.44 402 ALA A N 1
ATOM 3127 C CA . ALA A 1 402 ? 7.129 -5.238 1.895 1 96.44 402 ALA A CA 1
ATOM 3128 C C . ALA A 1 402 ? 8.07 -4.352 1.083 1 96.44 402 ALA A C 1
ATOM 3130 O O . ALA A 1 402 ? 9.062 -4.828 0.537 1 96.44 402 ALA A O 1
ATOM 3131 N N . ALA A 1 403 ? 7.734 -3.084 0.971 1 96.06 403 ALA A N 1
ATOM 3132 C CA . ALA A 1 403 ? 8.617 -2.066 0.416 1 96.06 403 ALA A CA 1
ATOM 3133 C C . ALA A 1 403 ? 9.68 -1.646 1.434 1 96.06 403 ALA A C 1
ATOM 3135 O O . ALA A 1 403 ? 9.633 -2.064 2.592 1 96.06 403 ALA A O 1
ATOM 3136 N N . PRO A 1 404 ? 10.672 -0.875 1.035 1 97.25 404 PRO A N 1
ATOM 3137 C CA . PRO A 1 404 ? 11.719 -0.461 1.966 1 97.25 404 PRO A CA 1
ATOM 3138 C C . PRO A 1 404 ? 11.172 0.245 3.203 1 97.25 404 PRO A C 1
ATOM 3140 O O . PRO A 1 404 ? 10.258 1.07 3.094 1 97.25 404 PRO A O 1
ATOM 3143 N N . GLY A 1 405 ? 11.664 -0.187 4.344 1 97.5 405 GLY A N 1
ATOM 3144 C CA . GLY A 1 405 ? 11.352 0.438 5.617 1 97.5 405 GLY A CA 1
ATOM 3145 C C . GLY A 1 405 ? 10.203 -0.236 6.348 1 97.5 405 GLY A C 1
ATOM 3146 O O . GLY A 1 405 ? 10.055 -0.075 7.562 1 97.5 405 GLY A O 1
ATOM 3147 N N . VAL A 1 406 ? 9.43 -1.052 5.734 1 97.19 406 VAL A N 1
ATOM 3148 C CA . VAL A 1 406 ? 8.141 -1.504 6.25 1 97.19 406 VAL A CA 1
ATOM 3149 C C . VAL A 1 406 ? 8.367 -2.471 7.41 1 97.19 406 VAL A C 1
ATOM 3151 O O . VAL A 1 406 ? 7.691 -2.379 8.445 1 97.19 406 VAL A O 1
ATOM 3154 N N . PHE A 1 407 ? 9.312 -3.412 7.293 1 97.75 407 PHE A N 1
ATOM 3155 C CA . PHE A 1 407 ? 9.539 -4.402 8.336 1 97.75 407 PHE A CA 1
ATOM 3156 C C . PHE A 1 407 ? 9.961 -3.729 9.641 1 97.75 407 PHE A C 1
ATOM 3158 O O . PHE A 1 407 ? 9.422 -4.027 10.703 1 97.75 407 PHE A O 1
ATOM 3165 N N . THR A 1 408 ? 10.875 -2.773 9.523 1 97.88 408 THR A N 1
ATOM 3166 C CA . THR A 1 408 ? 11.383 -2.152 10.742 1 97.88 408 THR A CA 1
ATOM 3167 C C . THR A 1 408 ? 10.375 -1.15 11.297 1 97.88 408 THR A C 1
ATOM 3169 O O . THR A 1 408 ? 10.328 -0.914 12.508 1 97.88 408 THR A O 1
ATOM 3172 N N . GLN A 1 409 ? 9.594 -0.613 10.477 1 97.25 409 GLN A N 1
ATOM 3173 C CA . GLN A 1 409 ? 8.68 0.443 10.898 1 97.25 409 GLN A CA 1
ATOM 3174 C C . GLN A 1 409 ? 7.355 -0.138 11.398 1 97.25 409 GLN A C 1
ATOM 3176 O O . GLN A 1 409 ? 6.742 0.407 12.32 1 97.25 409 GLN A O 1
ATOM 3181 N N . PHE A 1 410 ? 6.922 -1.272 10.836 1 96.81 410 PHE A N 1
ATOM 3182 C CA . PHE A 1 410 ? 5.582 -1.767 11.141 1 96.81 410 PHE A CA 1
ATOM 3183 C C . PHE A 1 410 ? 5.605 -3.268 11.406 1 96.81 410 PHE A C 1
ATOM 3185 O O . PHE A 1 410 ? 4.617 -3.838 11.867 1 96.81 410 PHE A O 1
ATOM 3192 N N . GLY A 1 411 ? 6.695 -3.988 11.172 1 95.81 411 GLY A N 1
ATOM 3193 C CA . GLY A 1 411 ? 6.75 -5.441 11.172 1 95.81 411 GLY A CA 1
ATOM 3194 C C . GLY A 1 411 ? 6.27 -6.062 12.469 1 95.81 411 GLY A C 1
ATOM 3195 O O . GLY A 1 411 ? 5.672 -7.141 12.461 1 95.81 411 GLY A O 1
ATOM 3196 N N . LYS A 1 412 ? 6.418 -5.395 13.57 1 95.12 412 LYS A N 1
ATOM 3197 C CA . LYS A 1 412 ? 6.113 -5.926 14.891 1 95.12 412 LYS A CA 1
ATOM 3198 C C . LYS A 1 412 ? 4.621 -6.215 15.039 1 95.12 412 LYS A C 1
ATOM 3200 O O . LYS A 1 412 ? 4.227 -7.102 15.797 1 95.12 412 LYS A O 1
ATOM 3205 N N . VAL A 1 413 ? 3.805 -5.523 14.281 1 96.31 413 VAL A N 1
ATOM 3206 C CA . VAL A 1 413 ? 2.367 -5.672 14.492 1 96.31 413 VAL A CA 1
ATOM 3207 C C . VAL A 1 413 ? 1.784 -6.598 13.422 1 96.31 413 VAL A C 1
ATOM 3209 O O . VAL A 1 413 ? 0.566 -6.773 13.344 1 96.31 413 VAL A O 1
ATOM 3212 N N . LEU A 1 414 ? 2.627 -7.223 12.641 1 95.94 414 LEU A N 1
ATOM 3213 C CA . LEU A 1 414 ? 2.186 -8.102 11.562 1 95.94 414 LEU A CA 1
ATOM 3214 C C . LEU A 1 414 ? 1.286 -9.211 12.094 1 95.94 414 LEU A C 1
ATOM 3216 O O . LEU A 1 414 ? 0.215 -9.461 11.539 1 95.94 414 LEU A O 1
ATOM 3220 N N . ARG A 1 415 ? 1.653 -9.812 13.242 1 96.19 415 ARG A N 1
ATOM 3221 C CA . ARG A 1 415 ? 0.974 -10.977 13.781 1 96.19 415 ARG A CA 1
ATOM 3222 C C . ARG A 1 415 ? 0.173 -10.617 15.031 1 96.19 415 ARG A C 1
ATOM 3224 O O . ARG A 1 415 ? -0.606 -11.43 15.531 1 96.19 415 ARG A O 1
ATOM 3231 N N . GLU A 1 416 ? 0.359 -9.398 15.547 1 95.25 416 GLU A N 1
ATOM 3232 C CA . GLU A 1 416 ? -0.236 -9.008 16.828 1 95.25 416 GLU A CA 1
ATOM 3233 C C . GLU A 1 416 ? -1.76 -9.016 16.75 1 95.25 416 GLU A C 1
ATOM 3235 O O . GLU A 1 416 ? -2.348 -8.406 15.852 1 95.25 416 GLU A O 1
ATOM 3240 N N . PRO A 1 417 ? -2.383 -9.812 17.609 1 95.69 417 PRO A N 1
ATOM 3241 C CA . PRO A 1 417 ? -3.848 -9.773 17.656 1 95.69 417 PRO A CA 1
ATOM 3242 C C . PRO A 1 417 ? -4.395 -8.406 18.062 1 95.69 417 PRO A C 1
ATOM 3244 O O . PRO A 1 417 ? -3.658 -7.586 18.625 1 95.69 417 PRO A O 1
ATOM 3247 N N . MET A 1 418 ? -5.539 -8.133 17.781 1 94.12 418 MET A N 1
ATOM 3248 C CA . MET A 1 418 ? -6.301 -6.961 18.203 1 94.12 418 MET A CA 1
ATOM 3249 C C . MET A 1 418 ? -7.547 -7.371 18.984 1 94.12 418 MET A C 1
ATOM 3251 O O . MET A 1 418 ? -8.594 -7.641 18.391 1 94.12 418 MET A O 1
ATOM 3255 N N . GLY A 1 419 ? -7.434 -7.316 20.281 1 94.31 419 GLY A N 1
ATOM 3256 C CA . GLY A 1 419 ? -8.531 -7.82 21.094 1 94.31 419 GLY A CA 1
ATOM 3257 C C . GLY A 1 419 ? -8.828 -9.289 20.844 1 94.31 419 GLY A C 1
ATOM 3258 O O . GLY A 1 419 ? -7.961 -10.141 21.047 1 94.31 419 GLY A O 1
ATOM 3259 N N . ARG A 1 420 ? -10.039 -9.5 20.328 1 96.5 420 ARG A N 1
ATOM 3260 C CA . ARG A 1 420 ? -10.516 -10.867 20.125 1 96.5 420 ARG A CA 1
ATOM 3261 C C . ARG A 1 420 ? -10.312 -11.312 18.672 1 96.5 420 ARG A C 1
ATOM 3263 O O . ARG A 1 420 ? -10.781 -12.375 18.281 1 96.5 420 ARG A O 1
ATOM 3270 N N . VAL A 1 421 ? -9.57 -10.523 17.922 1 96.88 421 VAL A N 1
ATOM 3271 C CA . VAL A 1 421 ? -9.344 -10.812 16.5 1 96.88 421 VAL A CA 1
ATOM 3272 C C . VAL A 1 421 ? -7.891 -11.219 16.281 1 96.88 421 VAL A C 1
ATOM 3274 O O . VAL A 1 421 ? -6.973 -10.469 16.625 1 96.88 421 VAL A O 1
ATOM 3277 N N . TYR A 1 422 ? -7.664 -12.383 15.727 1 97.75 422 TYR A N 1
ATOM 3278 C CA . TYR A 1 422 ? -6.344 -12.906 15.398 1 97.75 422 TYR A CA 1
ATOM 3279 C C . TYR A 1 422 ? -6.117 -12.922 13.891 1 97.75 422 TYR A C 1
ATOM 3281 O O . TYR A 1 422 ? -7.074 -12.922 13.117 1 97.75 422 TYR A O 1
ATOM 3289 N N . PHE A 1 423 ? -4.848 -12.953 13.484 1 97.81 423 PHE A N 1
ATOM 3290 C CA . PHE A 1 423 ? -4.52 -12.844 12.062 1 97.81 423 PHE A CA 1
ATOM 3291 C C . PHE A 1 423 ? -3.678 -14.023 11.609 1 97.81 423 PHE A C 1
ATOM 3293 O O . PHE A 1 423 ? -2.699 -14.391 12.258 1 97.81 423 PHE A O 1
ATOM 3300 N N . ALA A 1 424 ? -4.039 -14.562 10.391 1 97.62 424 ALA A N 1
ATOM 3301 C CA . ALA A 1 424 ? -3.438 -15.836 10 1 97.62 424 ALA A CA 1
ATOM 3302 C C . ALA A 1 424 ? -3.127 -15.859 8.508 1 97.62 424 ALA A C 1
ATOM 3304 O O . ALA A 1 424 ? -2.988 -16.922 7.914 1 97.62 424 ALA A O 1
ATOM 3305 N N . GLY A 1 425 ? -3.051 -14.773 7.777 1 94.56 425 GLY A N 1
ATOM 3306 C CA . GLY A 1 425 ? -2.592 -14.812 6.398 1 94.56 425 GLY A CA 1
ATOM 3307 C C . GLY A 1 425 ? -1.202 -15.406 6.246 1 94.56 425 GLY A C 1
ATOM 3308 O O . GLY A 1 425 ? -0.379 -15.305 7.16 1 94.56 425 GLY A O 1
ATOM 3309 N N . THR A 1 426 ? -0.925 -15.969 5.086 1 95.31 426 THR A N 1
ATOM 3310 C CA . THR A 1 426 ? 0.347 -16.641 4.863 1 95.31 426 THR A CA 1
ATOM 3311 C C . THR A 1 426 ? 1.517 -15.703 5.125 1 95.31 426 THR A C 1
ATOM 3313 O O . THR A 1 426 ? 2.605 -16.141 5.504 1 95.31 426 THR A O 1
ATOM 3316 N N . GLU A 1 427 ? 1.335 -14.406 4.992 1 94.62 427 GLU A N 1
ATOM 3317 C CA . GLU A 1 427 ? 2.371 -13.406 5.223 1 94.62 427 GLU A CA 1
ATOM 3318 C C . GLU A 1 427 ? 2.842 -13.422 6.676 1 94.62 427 GLU A C 1
ATOM 3320 O O . GLU A 1 427 ? 3.936 -12.945 6.984 1 94.62 427 GLU A O 1
ATOM 3325 N N . THR A 1 428 ? 1.995 -13.984 7.562 1 96.31 428 THR A N 1
ATOM 3326 C CA . THR A 1 428 ? 2.311 -13.977 8.984 1 96.31 428 THR A CA 1
ATOM 3327 C C . THR A 1 428 ? 3.107 -15.219 9.375 1 96.31 428 THR A C 1
ATOM 3329 O O . THR A 1 428 ? 3.498 -15.383 10.531 1 96.31 428 THR A O 1
ATOM 3332 N N . ALA A 1 429 ? 3.398 -16.094 8.398 1 97.12 429 ALA A N 1
ATOM 3333 C CA . ALA A 1 429 ? 4.113 -17.328 8.672 1 97.12 429 ALA A CA 1
ATOM 3334 C C . ALA A 1 429 ? 5.598 -17.062 8.922 1 97.12 429 ALA A C 1
ATOM 3336 O O . ALA A 1 429 ? 6.18 -16.156 8.328 1 97.12 429 ALA A O 1
ATOM 3337 N N . ASN A 1 430 ? 6.191 -17.891 9.75 1 93.81 430 ASN A N 1
ATOM 3338 C CA . ASN A 1 430 ? 7.617 -17.812 10.031 1 93.81 430 ASN A CA 1
ATOM 3339 C C . ASN A 1 430 ? 8.414 -18.812 9.18 1 93.81 430 ASN A C 1
ATOM 3341 O O . ASN A 1 430 ? 9.641 -18.859 9.273 1 93.81 430 ASN A O 1
ATOM 3345 N N . TYR A 1 431 ? 7.734 -19.609 8.438 1 93 431 TYR A N 1
ATOM 3346 C CA . TYR A 1 431 ? 8.344 -20.594 7.559 1 93 431 TYR A CA 1
ATOM 3347 C C . TYR A 1 431 ? 7.543 -20.734 6.27 1 93 431 TYR A C 1
ATOM 3349 O O . TYR A 1 431 ? 6.32 -20.906 6.301 1 93 431 TYR A O 1
ATOM 3357 N N . TRP A 1 432 ? 8.312 -20.625 5.191 1 95.12 432 TRP A N 1
ATOM 3358 C CA . TRP A 1 432 ? 7.738 -20.766 3.859 1 95.12 432 TRP A CA 1
ATOM 3359 C C . TRP A 1 432 ? 6.547 -19.828 3.674 1 95.12 432 TRP A C 1
ATOM 3361 O O . TRP A 1 432 ? 5.5 -20.234 3.174 1 95.12 432 TRP A O 1
ATOM 3371 N N . SER A 1 433 ? 6.672 -18.609 4.188 1 94.94 433 SER A N 1
ATOM 3372 C CA . SER A 1 433 ? 5.664 -17.578 3.932 1 94.94 433 SER A CA 1
ATOM 3373 C C . SER A 1 433 ? 5.367 -17.469 2.441 1 94.94 433 SER A C 1
ATOM 3375 O O . SER A 1 433 ? 6.281 -17.484 1.616 1 94.94 433 SER A O 1
ATOM 3377 N N . GLY A 1 434 ? 4.121 -17.406 2.078 1 94.12 434 GLY A N 1
ATOM 3378 C CA . GLY A 1 434 ? 3.738 -17.266 0.682 1 94.12 434 GLY A CA 1
ATOM 3379 C C . GLY A 1 434 ? 3.449 -18.594 0.007 1 94.12 434 GLY A C 1
ATOM 3380 O O . GLY A 1 434 ? 2.951 -18.625 -1.12 1 94.12 434 GLY A O 1
ATOM 3381 N N . TYR A 1 435 ? 3.76 -19.672 0.63 1 96.06 435 TYR A N 1
ATOM 3382 C CA . TYR A 1 435 ? 3.5 -21.016 0.124 1 96.06 435 TYR A CA 1
ATOM 3383 C C . TYR A 1 435 ? 2.35 -21.672 0.88 1 96.06 435 TYR A C 1
ATOM 3385 O O . TYR A 1 435 ? 1.888 -21.141 1.896 1 96.06 435 TYR A O 1
ATOM 3393 N N . MET A 1 436 ? 1.878 -22.797 0.365 1 97.81 436 MET A N 1
ATOM 3394 C CA . MET A 1 436 ? 0.841 -23.562 1.052 1 97.81 436 MET A CA 1
ATOM 3395 C C . MET A 1 436 ? 1.301 -23.969 2.447 1 97.81 436 MET A C 1
ATOM 3397 O O . MET A 1 436 ? 0.52 -23.922 3.4 1 97.81 436 MET A O 1
ATOM 3401 N N . GLU A 1 437 ? 2.584 -24.297 2.537 1 97.56 437 GLU A N 1
ATOM 3402 C CA . GLU A 1 437 ? 3.197 -24.641 3.816 1 97.56 437 GLU A CA 1
ATOM 3403 C C . GLU A 1 437 ? 3.043 -23.5 4.828 1 97.56 437 GLU A C 1
ATOM 3405 O O . GLU A 1 437 ? 2.631 -23.734 5.965 1 97.56 437 GLU A O 1
ATOM 3410 N N . GLY A 1 438 ? 3.396 -22.312 4.418 1 97.69 438 GLY A N 1
ATOM 3411 C CA . GLY A 1 438 ? 3.275 -21.156 5.289 1 97.69 438 GLY A CA 1
ATOM 3412 C C . GLY A 1 438 ? 1.842 -20.844 5.672 1 97.69 438 GLY A C 1
ATOM 3413 O O . GLY A 1 438 ? 1.578 -20.391 6.781 1 97.69 438 GLY A O 1
ATOM 3414 N N . ALA A 1 439 ? 0.935 -21.078 4.812 1 98.31 439 ALA A N 1
ATOM 3415 C CA . ALA A 1 439 ? -0.482 -20.859 5.105 1 98.31 439 ALA A CA 1
ATOM 3416 C C . ALA A 1 439 ? -0.943 -21.75 6.254 1 98.31 439 ALA A C 1
ATOM 3418 O O . ALA A 1 439 ? -1.619 -21.297 7.176 1 98.31 439 ALA A O 1
ATOM 3419 N N . ILE A 1 440 ? -0.591 -23.016 6.184 1 98.62 440 ILE A N 1
ATOM 3420 C CA . ILE A 1 440 ? -0.961 -23.938 7.262 1 98.62 440 ILE A CA 1
ATOM 3421 C C . ILE A 1 440 ? -0.321 -23.469 8.57 1 98.62 440 ILE A C 1
ATOM 3423 O O . ILE A 1 440 ? -0.984 -23.422 9.609 1 98.62 440 ILE A O 1
ATOM 3427 N N . GLN A 1 441 ? 0.961 -23.156 8.477 1 98.38 441 GLN A N 1
ATOM 3428 C CA . GLN A 1 441 ? 1.677 -22.703 9.672 1 98.38 441 GLN A CA 1
ATOM 3429 C C . GLN A 1 441 ? 1.008 -21.484 10.289 1 98.38 441 GLN A C 1
ATOM 3431 O O . GLN A 1 441 ? 0.832 -21.422 11.508 1 98.38 441 GLN A O 1
ATOM 3436 N N . ALA A 1 442 ? 0.65 -20.516 9.531 1 98.19 442 ALA A N 1
ATOM 3437 C CA . ALA A 1 442 ? -0.005 -19.297 9.992 1 98.19 442 ALA A CA 1
ATOM 3438 C C . ALA A 1 442 ? -1.353 -19.609 10.641 1 98.19 442 ALA A C 1
ATOM 3440 O O . ALA A 1 442 ? -1.676 -19.078 11.703 1 98.19 442 ALA A O 1
ATOM 3441 N N . GLY A 1 443 ? -2.158 -20.469 9.961 1 98.56 443 GLY A N 1
ATOM 3442 C CA . GLY A 1 443 ? -3.445 -20.875 10.508 1 98.56 443 GLY A CA 1
ATOM 3443 C C . GLY A 1 443 ? -3.332 -21.578 11.852 1 98.56 443 GLY A C 1
ATOM 3444 O O . GLY A 1 443 ? -4.027 -21.219 12.805 1 98.56 443 GLY A O 1
ATOM 3445 N N . GLU A 1 444 ? -2.457 -22.5 11.93 1 98.19 444 GLU A N 1
ATOM 3446 C CA . GLU A 1 444 ? -2.262 -23.266 13.156 1 98.19 444 GLU A CA 1
ATOM 3447 C C . GLU A 1 444 ? -1.718 -22.375 14.273 1 98.19 444 GLU A C 1
ATOM 3449 O O . GLU A 1 444 ? -2.113 -22.516 15.438 1 98.19 444 GLU A O 1
ATOM 3454 N N . ARG A 1 445 ? -0.798 -21.5 13.914 1 97.44 445 ARG A N 1
ATOM 3455 C CA . ARG A 1 445 ? -0.277 -20.562 14.898 1 97.44 445 ARG A CA 1
ATOM 3456 C C . ARG A 1 445 ? -1.398 -19.719 15.5 1 97.44 445 ARG A C 1
ATOM 3458 O O . ARG A 1 445 ? -1.499 -19.578 16.719 1 97.44 445 ARG A O 1
ATOM 3465 N N . ALA A 1 446 ? -2.191 -19.109 14.68 1 97.75 446 ALA A N 1
ATOM 3466 C CA . ALA A 1 446 ? -3.277 -18.25 15.141 1 97.75 446 ALA A CA 1
ATOM 3467 C C . ALA A 1 446 ? -4.246 -19.031 16.031 1 97.75 446 ALA A C 1
ATOM 3469 O O . ALA A 1 446 ? -4.734 -18.5 17.031 1 97.75 446 ALA A O 1
ATOM 3470 N N . ALA A 1 447 ? -4.551 -20.281 15.672 1 97.88 447 ALA A N 1
ATOM 3471 C CA . ALA A 1 447 ? -5.418 -21.141 16.484 1 97.88 447 ALA A CA 1
ATOM 3472 C C . ALA A 1 447 ? -4.828 -21.375 17.859 1 97.88 447 ALA A C 1
ATOM 3474 O O . ALA A 1 447 ? -5.539 -21.312 18.875 1 97.88 447 ALA A O 1
ATOM 3475 N N . ARG A 1 448 ? -3.541 -21.594 17.891 1 96.12 448 ARG A N 1
ATOM 3476 C CA . ARG A 1 448 ? -2.871 -21.844 19.156 1 96.12 448 ARG A CA 1
ATOM 3477 C C . ARG A 1 448 ? -2.814 -20.594 20.016 1 96.12 448 ARG A C 1
ATOM 3479 O O . ARG A 1 448 ? -2.918 -20.656 21.234 1 96.12 448 ARG A O 1
ATOM 3486 N N . GLU A 1 449 ? -2.529 -19.438 19.359 1 92.5 449 GLU A N 1
ATOM 3487 C CA . GLU A 1 449 ? -2.529 -18.172 20.078 1 92.5 449 GLU A CA 1
ATOM 3488 C C . GLU A 1 449 ? -3.871 -17.906 20.75 1 92.5 449 GLU A C 1
ATOM 3490 O O . GLU A 1 449 ? -3.92 -17.391 21.859 1 92.5 449 GLU A O 1
ATOM 3495 N N . HIS A 1 450 ? -4.879 -18.266 20.172 1 85.5 450 HIS A N 1
ATOM 3496 C CA . HIS A 1 450 ? -6.234 -18.156 20.688 1 85.5 450 HIS A CA 1
ATOM 3497 C C . HIS A 1 450 ? -6.43 -19.031 21.922 1 85.5 450 HIS A C 1
ATOM 3499 O O . HIS A 1 450 ? -7.055 -18.609 22.906 1 85.5 450 HIS A O 1
ATOM 3505 N N . ASN A 1 451 ? -5.98 -20.25 21.922 1 82.75 451 ASN A N 1
ATOM 3506 C CA . ASN A 1 451 ? -6.176 -21.203 23 1 82.75 451 ASN A CA 1
ATOM 3507 C C . ASN A 1 451 ? -5.398 -20.812 24.25 1 82.75 451 ASN A C 1
ATOM 3509 O O . ASN A 1 451 ? -5.723 -21.25 25.359 1 82.75 451 ASN A O 1
ATOM 3513 N N . VAL A 1 452 ? -4.383 -20.031 24.078 1 64.19 452 VAL A N 1
ATOM 3514 C CA . VAL A 1 452 ? -3.568 -19.641 25.219 1 64.19 452 VAL A CA 1
ATOM 3515 C C . VAL A 1 452 ? -4.27 -18.531 26 1 64.19 452 VAL A C 1
ATOM 3517 O O . VAL A 1 452 ? -3.91 -18.25 27.141 1 64.19 452 VAL A O 1
ATOM 3520 N N . ILE A 1 453 ? -5.312 -17.969 25.438 1 52.09 453 ILE A N 1
ATOM 3521 C CA . ILE A 1 453 ? -6.035 -16.953 26.188 1 52.09 453 ILE A CA 1
ATOM 3522 C C . ILE A 1 453 ? -7.195 -17.594 26.953 1 52.09 453 ILE A C 1
ATOM 3524 O O . ILE A 1 453 ? -7.973 -18.359 26.375 1 52.09 453 ILE A O 1
ATOM 3528 N N . MET B 1 1 ? -36.875 6.602 1.056 1 35.75 1 MET B N 1
ATOM 3529 C CA . MET B 1 1 ? -37.031 7.742 0.157 1 35.75 1 MET B CA 1
ATOM 3530 C C . MET B 1 1 ? -36.594 7.383 -1.26 1 35.75 1 MET B C 1
ATOM 3532 O O . MET B 1 1 ? -35.5 6.879 -1.464 1 35.75 1 MET B O 1
ATOM 3536 N N . SER B 1 2 ? -37.562 7.047 -2.014 1 45.31 2 SER B N 1
ATOM 3537 C CA . SER B 1 2 ? -37.375 6.715 -3.426 1 45.31 2 SER B CA 1
ATOM 3538 C C . SER B 1 2 ? -36.438 7.68 -4.117 1 45.31 2 SER B C 1
ATOM 3540 O O . SER B 1 2 ? -36.75 8.844 -4.332 1 45.31 2 SER B O 1
ATOM 3542 N N . LYS B 1 3 ? -35.219 7.77 -3.693 1 59.44 3 LYS B N 1
ATOM 3543 C CA . LYS B 1 3 ? -34.312 8.891 -3.943 1 59.44 3 LYS B CA 1
ATOM 3544 C C . LYS B 1 3 ? -34.125 9.117 -5.441 1 59.44 3 LYS B C 1
ATOM 3546 O O . LYS B 1 3 ? -33.875 8.172 -6.191 1 59.44 3 LYS B O 1
ATOM 3551 N N . GLU B 1 4 ? -34.656 10.227 -6.094 1 82.75 4 GLU B N 1
ATOM 3552 C CA . GLU B 1 4 ? -34.5 10.68 -7.473 1 82.75 4 GLU B CA 1
ATOM 3553 C C . GLU B 1 4 ? -33.062 10.555 -7.949 1 82.75 4 GLU B C 1
ATOM 3555 O O . GLU B 1 4 ? -32.125 10.766 -7.172 1 82.75 4 GLU B O 1
ATOM 3560 N N . LYS B 1 5 ? -32.969 10.016 -9.117 1 93.25 5 LYS B N 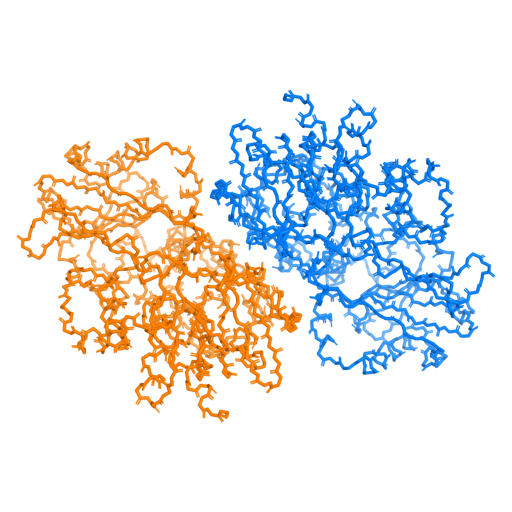1
ATOM 3561 C CA . LYS B 1 5 ? -31.672 9.828 -9.758 1 93.25 5 LYS B CA 1
ATOM 3562 C C . LYS B 1 5 ? -30.969 11.172 -9.977 1 93.25 5 LYS B C 1
ATOM 3564 O O . LYS B 1 5 ? -31.562 12.109 -10.516 1 93.25 5 LYS B O 1
ATOM 3569 N N . ARG B 1 6 ? -29.828 11.344 -9.422 1 97.19 6 ARG B N 1
ATOM 3570 C CA . ARG B 1 6 ? -29.016 12.547 -9.57 1 97.19 6 ARG B CA 1
ATOM 3571 C C . ARG B 1 6 ? -28.188 12.484 -10.852 1 97.19 6 ARG B C 1
ATOM 3573 O O . ARG B 1 6 ? -28.062 11.43 -11.469 1 97.19 6 ARG B O 1
ATOM 3580 N N . ASP B 1 7 ? -27.75 13.664 -11.312 1 97.25 7 ASP B N 1
ATOM 3581 C CA . ASP B 1 7 ? -26.797 13.664 -12.422 1 97.25 7 ASP B CA 1
ATOM 3582 C C . ASP B 1 7 ? -25.438 13.102 -11.984 1 97.25 7 ASP B C 1
ATOM 3584 O O . ASP B 1 7 ? -24.875 12.234 -12.656 1 97.25 7 ASP B O 1
ATOM 3588 N N . VAL B 1 8 ? -24.953 13.625 -10.867 1 98.31 8 VAL B N 1
ATOM 3589 C CA . VAL B 1 8 ? -23.641 13.195 -10.398 1 98.31 8 VAL B CA 1
ATOM 3590 C C . VAL B 1 8 ? -23.672 13.008 -8.883 1 98.31 8 VAL B C 1
ATOM 3592 O O . VAL B 1 8 ? -24.188 13.859 -8.156 1 98.31 8 VAL B O 1
ATOM 3595 N N . ILE B 1 9 ? -23.172 11.922 -8.375 1 98.56 9 ILE B N 1
ATOM 3596 C CA . ILE B 1 9 ? -22.891 11.719 -6.957 1 98.56 9 ILE B CA 1
ATOM 3597 C C . ILE B 1 9 ? -21.406 11.922 -6.684 1 98.56 9 ILE B C 1
ATOM 3599 O O . ILE B 1 9 ? -20.547 11.43 -7.434 1 98.56 9 ILE B O 1
ATOM 3603 N N . ILE B 1 10 ? -21.109 12.727 -5.707 1 98.81 10 ILE B N 1
ATOM 3604 C CA . ILE B 1 10 ? -19.75 12.93 -5.246 1 98.81 10 ILE B CA 1
ATOM 3605 C C . ILE B 1 10 ? -19.531 12.195 -3.92 1 98.81 10 ILE B C 1
ATOM 3607 O O . ILE B 1 10 ? -20.281 12.414 -2.963 1 98.81 10 ILE B O 1
ATOM 3611 N N . VAL B 1 11 ? -18.531 11.344 -3.885 1 98.69 11 VAL B N 1
ATOM 3612 C CA . VAL B 1 11 ? -18.203 10.625 -2.656 1 98.69 11 VAL B CA 1
ATOM 3613 C C . VAL B 1 11 ? -17.016 11.289 -1.971 1 98.69 11 VAL B C 1
ATOM 3615 O O . VAL B 1 11 ? -15.898 11.234 -2.473 1 98.69 11 VAL B O 1
ATOM 3618 N N . GLY B 1 12 ? -17.25 11.859 -0.818 1 98.44 12 GLY B N 1
ATOM 3619 C CA . GLY B 1 12 ? -16.25 12.609 -0.074 1 98.44 12 GLY B CA 1
ATOM 3620 C C . GLY B 1 12 ? -16.578 14.086 0.042 1 98.44 12 GLY B C 1
ATOM 3621 O O . GLY B 1 12 ? -16.656 14.789 -0.966 1 98.44 12 GLY B O 1
ATOM 3622 N N . GLY B 1 13 ? -16.719 14.5 1.225 1 98.56 13 GLY B N 1
ATOM 3623 C CA . GLY B 1 13 ? -17.078 15.883 1.486 1 98.56 13 GLY B CA 1
ATOM 3624 C C . GLY B 1 13 ? -15.906 16.734 1.931 1 98.56 13 GLY B C 1
ATOM 3625 O O . GLY B 1 13 ? -16.062 17.625 2.77 1 98.56 13 GLY B O 1
ATOM 3626 N N . GLY B 1 14 ? -14.703 16.406 1.46 1 98.31 14 GLY B N 1
ATOM 3627 C CA . GLY B 1 14 ? -13.562 17.297 1.606 1 98.31 14 GLY B CA 1
ATOM 3628 C C . GLY B 1 14 ? -13.523 18.406 0.57 1 98.31 14 GLY B C 1
ATOM 3629 O O . GLY B 1 14 ? -14.461 18.562 -0.213 1 98.31 14 GLY B O 1
ATOM 3630 N N . ILE B 1 15 ? -12.406 19.078 0.53 1 98.62 15 ILE B N 1
ATOM 3631 C CA . ILE B 1 15 ? -12.281 20.219 -0.365 1 98.62 15 ILE B CA 1
ATOM 3632 C C . ILE B 1 15 ? -12.398 19.75 -1.815 1 98.62 15 ILE B C 1
ATOM 3634 O O . ILE B 1 15 ? -13.078 20.391 -2.623 1 98.62 15 ILE B O 1
ATOM 3638 N N . SER B 1 16 ? -11.812 18.656 -2.174 1 98.56 16 SER B N 1
ATOM 3639 C CA . SER B 1 16 ? -11.844 18.141 -3.539 1 98.56 16 SER B CA 1
ATOM 3640 C C . SER B 1 16 ? -13.273 17.844 -3.986 1 98.56 16 SER B C 1
ATOM 3642 O O . SER B 1 16 ? -13.719 18.344 -5.027 1 98.56 16 SER B O 1
ATOM 3644 N N . GLY B 1 17 ? -13.977 17.109 -3.182 1 98.81 17 GLY B N 1
ATOM 3645 C CA . GLY B 1 17 ? -15.336 16.734 -3.523 1 98.81 17 GLY B CA 1
ATOM 3646 C C . GLY B 1 17 ? -16.281 17.906 -3.586 1 98.81 17 GLY B C 1
ATOM 3647 O O . GLY B 1 17 ? -17.094 18.016 -4.516 1 98.81 17 GLY B O 1
ATOM 3648 N N . LEU B 1 18 ? -16.188 18.766 -2.625 1 98.88 18 LEU B N 1
ATOM 3649 C CA . LEU B 1 18 ? -17.078 19.922 -2.564 1 98.88 18 LEU B CA 1
ATOM 3650 C C . LEU B 1 18 ? -16.797 20.891 -3.711 1 98.88 18 LEU B C 1
ATOM 3652 O O . LEU B 1 18 ? -17.719 21.516 -4.227 1 98.88 18 LEU B O 1
ATOM 3656 N N . SER B 1 19 ? -15.5 21 -4.055 1 98.69 19 SER B N 1
ATOM 3657 C CA . SER B 1 19 ? -15.164 21.859 -5.191 1 98.69 19 SER B CA 1
ATOM 3658 C C . SER B 1 19 ? -15.711 21.281 -6.492 1 98.69 19 SER B C 1
ATOM 3660 O O . SER B 1 19 ? -16.188 22.031 -7.348 1 98.69 19 SER B O 1
ATOM 3662 N N . ALA B 1 20 ? -15.602 19.969 -6.664 1 98.75 20 ALA B N 1
ATOM 3663 C CA . ALA B 1 20 ? -16.203 19.312 -7.828 1 98.75 20 ALA B CA 1
ATOM 3664 C C . ALA B 1 20 ? -17.719 19.547 -7.867 1 98.75 20 ALA B C 1
ATOM 3666 O O . ALA B 1 20 ? -18.266 19.922 -8.906 1 98.75 20 ALA B O 1
ATOM 3667 N N . ALA B 1 21 ? -18.359 19.344 -6.73 1 98.75 21 ALA B N 1
ATOM 3668 C CA . ALA B 1 21 ? -19.812 19.5 -6.629 1 98.75 21 ALA B CA 1
ATOM 3669 C C . ALA B 1 21 ? -20.234 20.922 -6.969 1 98.75 21 ALA B C 1
ATOM 3671 O O . ALA B 1 21 ? -21.188 21.125 -7.723 1 98.75 21 ALA B O 1
ATOM 3672 N N . LYS B 1 22 ? -19.578 21.875 -6.398 1 98.56 22 LYS B N 1
ATOM 3673 C CA . LYS B 1 22 ? -19.906 23.281 -6.621 1 98.56 22 LYS B CA 1
ATOM 3674 C C . LYS B 1 22 ? -19.797 23.641 -8.102 1 98.56 22 LYS B C 1
ATOM 3676 O O . LYS B 1 22 ? -20.703 24.297 -8.648 1 98.56 22 LYS B O 1
ATOM 3681 N N . LEU B 1 23 ? -18.688 23.234 -8.711 1 98.19 23 LEU B N 1
ATOM 3682 C CA . LEU B 1 23 ? -18.5 23.531 -10.133 1 98.19 23 LEU B CA 1
ATOM 3683 C C . LEU B 1 23 ? -19.625 22.922 -10.969 1 98.19 23 LEU B C 1
ATOM 3685 O O . LEU B 1 23 ? -20.172 23.562 -11.859 1 98.19 23 LEU B O 1
ATOM 3689 N N . LEU B 1 24 ? -19.938 21.688 -10.711 1 98.31 24 LEU B N 1
ATOM 3690 C CA . LEU B 1 24 ? -20.984 20.984 -11.453 1 98.31 24 LEU B CA 1
ATOM 3691 C C . LEU B 1 24 ? -22.344 21.641 -11.219 1 98.31 24 LEU B C 1
ATOM 3693 O O . LEU B 1 24 ? -23.125 21.797 -12.156 1 98.31 24 LEU B O 1
ATOM 3697 N N . GLN B 1 25 ? -22.609 21.938 -9.969 1 97.81 25 GLN B N 1
ATOM 3698 C CA . GLN B 1 25 ? -23.859 22.625 -9.664 1 97.81 25 GLN B CA 1
ATOM 3699 C C . GLN B 1 25 ? -23.953 23.953 -10.398 1 97.81 25 GLN B C 1
ATOM 3701 O O . GLN B 1 25 ? -25.016 24.312 -10.914 1 97.81 25 GLN B O 1
ATOM 3706 N N . ASP B 1 26 ? -22.891 24.719 -10.391 1 96.88 26 ASP B N 1
ATOM 3707 C CA . ASP B 1 26 ? -22.828 25.984 -11.117 1 96.88 26 ASP B CA 1
ATOM 3708 C C . ASP B 1 26 ? -23.141 25.781 -12.602 1 96.88 26 ASP B C 1
ATOM 3710 O O . ASP B 1 26 ? -23.594 26.703 -13.281 1 96.88 26 ASP B O 1
ATOM 3714 N N . GLN B 1 27 ? -22.859 24.641 -13.078 1 96.5 27 GLN B N 1
ATOM 3715 C CA . GLN B 1 27 ? -23.094 24.312 -14.477 1 96.5 27 GLN B CA 1
ATOM 3716 C C . GLN B 1 27 ? -24.484 23.734 -14.688 1 96.5 27 GLN B C 1
ATOM 3718 O O . GLN B 1 27 ? -24.812 23.266 -15.781 1 96.5 27 GLN B O 1
ATOM 3723 N N . GLY B 1 28 ? -25.297 23.641 -13.672 1 96.44 28 GLY B N 1
ATOM 3724 C CA . GLY B 1 28 ? -26.688 23.281 -13.781 1 96.44 28 GLY B CA 1
ATOM 3725 C C . GLY B 1 28 ? -26.953 21.812 -13.523 1 96.44 28 GLY B C 1
ATOM 3726 O O . GLY B 1 28 ? -28.062 21.328 -13.773 1 96.44 28 GLY B O 1
ATOM 3727 N N . GLN B 1 29 ? -26.016 21.109 -13.008 1 97.31 29 GLN B N 1
ATOM 3728 C CA . GLN B 1 29 ? -26.188 19.688 -12.766 1 97.31 29 GLN B CA 1
ATOM 3729 C C . GLN B 1 29 ? -26.766 19.422 -11.375 1 97.31 29 GLN B C 1
ATOM 3731 O O . GLN B 1 29 ? -26.438 20.156 -10.422 1 97.31 29 GLN B O 1
ATOM 3736 N N . ASN B 1 30 ? -27.578 18.438 -11.305 1 97.5 30 ASN B N 1
ATOM 3737 C CA . ASN B 1 30 ? -28.094 17.953 -10.031 1 97.5 30 ASN B CA 1
ATOM 3738 C C . ASN B 1 30 ? -27.078 17.047 -9.336 1 97.5 30 ASN B C 1
ATOM 3740 O O . ASN B 1 30 ? -26.906 15.891 -9.727 1 97.5 30 ASN B O 1
ATOM 3744 N N . VAL B 1 31 ? -26.5 17.547 -8.219 1 98.12 31 VAL B N 1
ATOM 3745 C CA . VAL B 1 31 ? -25.391 16.828 -7.605 1 98.12 31 VAL B CA 1
ATOM 3746 C C . VAL B 1 31 ? -25.75 16.438 -6.176 1 98.12 31 VAL B C 1
ATOM 3748 O O . VAL B 1 31 ? -26.609 17.062 -5.551 1 98.12 31 VAL B O 1
ATOM 3751 N N . LEU B 1 32 ? -25.188 15.375 -5.703 1 98.69 32 LEU B N 1
ATOM 3752 C CA . LEU B 1 32 ? -25.297 14.914 -4.324 1 98.69 32 LEU B CA 1
ATOM 3753 C C . LEU B 1 32 ? -23.922 14.531 -3.766 1 98.69 32 LEU B C 1
ATOM 3755 O O . LEU B 1 32 ? -23.203 13.734 -4.371 1 98.69 32 LEU B O 1
ATOM 3759 N N . VAL B 1 33 ? -23.562 15.164 -2.643 1 98.88 33 VAL B N 1
ATOM 3760 C CA . VAL B 1 33 ? -22.328 14.828 -1.954 1 98.88 33 VAL B CA 1
ATOM 3761 C C . VAL B 1 33 ? -22.625 13.891 -0.785 1 98.88 33 VAL B C 1
ATOM 3763 O O . VAL B 1 33 ? -23.484 14.18 0.047 1 98.88 33 VAL B O 1
ATOM 3766 N N . LEU B 1 34 ? -21.969 12.766 -0.775 1 98.75 34 LEU B N 1
ATOM 3767 C CA . LEU B 1 34 ? -22.031 11.844 0.354 1 98.75 34 LEU B CA 1
ATOM 3768 C C . LEU B 1 34 ? -20.734 11.898 1.165 1 98.75 34 LEU B C 1
ATOM 3770 O O . LEU B 1 34 ? -19.656 11.641 0.631 1 98.75 34 LEU B O 1
ATOM 3774 N N . GLU B 1 35 ? -20.812 12.273 2.398 1 98.69 35 GLU B N 1
ATOM 3775 C CA . GLU B 1 35 ? -19.672 12.359 3.307 1 98.69 35 GLU B CA 1
ATOM 3776 C C . GLU B 1 35 ? -19.797 11.359 4.449 1 98.69 35 GLU B C 1
ATOM 3778 O O . GLU B 1 35 ? -20.875 11.203 5.027 1 98.69 35 GLU B O 1
ATOM 3783 N N . ALA B 1 36 ? -18.703 10.664 4.711 1 97.38 36 ALA B N 1
ATOM 3784 C CA . ALA B 1 36 ? -18.703 9.586 5.691 1 97.38 36 ALA B CA 1
ATOM 3785 C C . ALA B 1 36 ? -18.812 10.133 7.113 1 97.38 36 ALA B C 1
ATOM 3787 O O . ALA B 1 36 ? -19.484 9.539 7.961 1 97.38 36 ALA B O 1
ATOM 3788 N N . ARG B 1 37 ? -18.172 11.266 7.441 1 97.44 37 ARG B N 1
ATOM 3789 C CA . ARG B 1 37 ? -18.109 11.828 8.789 1 97.44 37 ARG B CA 1
ATOM 3790 C C . ARG B 1 37 ? -19.359 12.664 9.086 1 97.44 37 ARG B C 1
ATOM 3792 O O . ARG B 1 37 ? -20.219 12.828 8.227 1 97.44 37 ARG B O 1
ATOM 3799 N N . ASP B 1 38 ? -19.469 13.125 10.328 1 97.81 38 ASP B N 1
ATOM 3800 C CA . ASP B 1 38 ? -20.562 14 10.742 1 97.81 38 ASP B CA 1
ATOM 3801 C C . ASP B 1 38 ? -20.234 15.469 10.461 1 97.81 38 ASP B C 1
ATOM 3803 O O . ASP B 1 38 ? -20.891 16.359 11 1 97.81 38 ASP B O 1
ATOM 3807 N N . ARG B 1 39 ? -19.219 15.609 9.68 1 98.12 39 ARG B N 1
ATOM 3808 C CA . ARG B 1 39 ? -18.766 16.938 9.281 1 98.12 39 ARG B CA 1
ATOM 3809 C C . ARG B 1 39 ? -18.156 16.906 7.879 1 98.12 39 ARG B C 1
ATOM 3811 O O . ARG B 1 39 ? -17.688 15.859 7.418 1 98.12 39 ARG B O 1
ATOM 3818 N N . VAL B 1 40 ? -18.172 18.078 7.18 1 98.5 40 VAL B N 1
ATOM 3819 C CA . VAL B 1 40 ? -17.406 18.25 5.949 1 98.5 40 VAL B CA 1
ATOM 3820 C C . VAL B 1 40 ? -15.961 18.625 6.285 1 98.5 40 VAL B C 1
ATOM 3822 O O . VAL B 1 40 ? -15.641 18.891 7.441 1 98.5 40 VAL B O 1
ATOM 3825 N N . GLY B 1 41 ? -15.133 18.531 5.312 1 97.88 41 GLY B N 1
ATOM 3826 C CA . GLY B 1 41 ? -13.797 19.094 5.473 1 97.88 41 GLY B CA 1
ATOM 3827 C C . GLY B 1 41 ? -12.703 18.062 5.25 1 97.88 41 GLY B C 1
ATOM 3828 O O . GLY B 1 41 ? -11.555 18.438 4.977 1 97.88 41 GLY B O 1
ATOM 3829 N N . GLY B 1 42 ? -13.055 16.734 5.363 1 96.38 42 GLY B N 1
ATOM 3830 C CA . GLY B 1 42 ? -12.023 15.727 5.176 1 96.38 42 GLY B CA 1
ATOM 3831 C C . GLY B 1 42 ? -10.82 15.93 6.07 1 96.38 42 GLY B C 1
ATOM 3832 O O . GLY B 1 42 ? -10.945 15.992 7.297 1 96.38 42 GLY B O 1
ATOM 3833 N N . ARG B 1 43 ? -9.625 16.234 5.516 1 96.19 43 ARG B N 1
ATOM 3834 C CA . ARG B 1 43 ? -8.383 16.359 6.266 1 96.19 43 ARG B CA 1
ATOM 3835 C C . ARG B 1 43 ? -8.164 17.781 6.738 1 96.19 43 ARG B C 1
ATOM 3837 O O . ARG B 1 43 ? -7.145 18.094 7.355 1 96.19 43 ARG B O 1
ATOM 3844 N N . THR B 1 44 ? -9.117 18.578 6.363 1 97.19 44 THR B N 1
ATOM 3845 C CA . THR B 1 44 ? -9.227 19.859 7.066 1 97.19 44 THR B CA 1
ATOM 3846 C C . THR B 1 44 ? -10.203 19.75 8.234 1 97.19 44 THR B C 1
ATOM 3848 O O . THR B 1 44 ? -11.359 19.359 8.055 1 97.19 44 THR B O 1
ATOM 3851 N N . TYR B 1 45 ? -9.742 19.859 9.445 1 97.81 45 TYR B N 1
ATOM 3852 C CA . TYR B 1 45 ? -10.539 19.703 10.656 1 97.81 45 TYR B CA 1
ATOM 3853 C C . TYR B 1 45 ? -10.273 20.812 11.648 1 97.81 45 TYR B C 1
ATOM 3855 O O . TYR B 1 45 ? -9.18 20.906 12.219 1 97.81 45 TYR B O 1
ATOM 3863 N N . THR B 1 46 ? -11.234 21.703 11.805 1 98.5 46 THR B N 1
ATOM 3864 C CA . THR B 1 46 ? -11.172 22.797 12.773 1 98.5 46 THR B CA 1
ATOM 3865 C C . THR B 1 46 ? -12.102 22.531 13.953 1 98.5 46 THR B C 1
ATOM 3867 O O . THR B 1 46 ? -13.297 22.312 13.773 1 98.5 46 THR B O 1
ATOM 3870 N N . VAL B 1 47 ? -11.531 22.484 15.094 1 97.88 47 VAL B N 1
ATOM 3871 C CA . VAL B 1 47 ? -12.344 22.344 16.297 1 97.88 47 VAL B CA 1
ATOM 3872 C C . VAL B 1 47 ? -12.57 23.719 16.922 1 97.88 47 VAL B C 1
ATOM 3874 O O . VAL B 1 47 ? -11.664 24.562 16.938 1 97.88 47 VAL B O 1
ATOM 3877 N N . ARG B 1 48 ? -13.75 23.938 17.312 1 97.38 48 ARG B N 1
ATOM 3878 C CA . ARG B 1 48 ? -14.109 25.188 17.953 1 97.38 48 ARG B CA 1
ATOM 3879 C C . ARG B 1 48 ? -14.453 24.984 19.422 1 97.38 48 ARG B C 1
ATOM 3881 O O . ARG B 1 48 ? -15.188 24.047 19.766 1 97.38 48 ARG B O 1
ATOM 3888 N N . ASP B 1 49 ? -13.859 25.734 20.188 1 96.56 49 ASP B N 1
ATOM 3889 C CA . ASP B 1 49 ? -14.039 25.672 21.625 1 96.56 49 ASP B CA 1
ATOM 3890 C C . ASP B 1 49 ? -13.734 27.031 22.281 1 96.56 49 ASP B C 1
ATOM 3892 O O . ASP B 1 49 ? -12.773 27.703 21.906 1 96.56 49 ASP B O 1
ATOM 3896 N N . PRO B 1 50 ? -14.625 27.469 23.219 1 94 50 PRO B N 1
ATOM 3897 C CA . PRO B 1 50 ? -14.367 28.75 23.891 1 94 50 PRO B CA 1
ATOM 3898 C C . PRO B 1 50 ? -12.992 28.797 24.562 1 94 50 PRO B C 1
ATOM 3900 O O . PRO B 1 50 ? -12.414 29.875 24.703 1 94 50 PRO B O 1
ATOM 3903 N N . ALA B 1 51 ? -12.461 27.688 24.906 1 93.81 51 ALA B N 1
ATOM 3904 C CA . ALA B 1 51 ? -11.172 27.625 25.594 1 93.81 51 ALA B CA 1
ATOM 3905 C C . ALA B 1 51 ? -10.047 28.125 24.703 1 93.81 51 ALA B C 1
ATOM 3907 O O . ALA B 1 51 ? -9.016 28.594 25.188 1 93.81 51 ALA B O 1
ATOM 3908 N N . PHE B 1 52 ? -10.234 28.031 23.359 1 95.69 52 PHE B N 1
ATOM 3909 C CA . PHE B 1 52 ? -9.164 28.469 22.469 1 95.69 52 PHE B CA 1
ATOM 3910 C C . PHE B 1 52 ? -9.742 29.031 21.172 1 95.69 52 PHE B C 1
ATOM 3912 O O . PHE B 1 52 ? -9.008 29.25 20.203 1 95.69 52 PHE B O 1
ATOM 3919 N N . GLN B 1 53 ? -11.039 29.312 21.078 1 95.88 53 GLN B N 1
ATOM 3920 C CA . GLN B 1 53 ? -11.766 29.875 19.953 1 95.88 53 GLN B CA 1
ATOM 3921 C C . GLN B 1 53 ? -11.859 28.859 18.797 1 95.88 53 GLN B C 1
ATOM 3923 O O . GLN B 1 53 ? -12.898 28.234 18.609 1 95.88 53 GLN B O 1
ATOM 3928 N N . TYR B 1 54 ? -10.82 28.609 18.062 1 97.5 54 TYR B N 1
ATOM 3929 C CA . TYR B 1 54 ? -10.758 27.594 17 1 97.5 54 TYR B CA 1
ATOM 3930 C C . TYR B 1 54 ? -9.344 27.047 16.859 1 97.5 54 TYR B C 1
ATOM 3932 O O . TYR B 1 54 ? -8.367 27.734 17.172 1 97.5 54 TYR B O 1
ATOM 3940 N N . LEU B 1 55 ? -9.273 25.797 16.422 1 97.62 55 LEU B N 1
ATOM 3941 C CA . LEU B 1 55 ? -8 25.109 16.234 1 97.62 55 LEU B CA 1
ATOM 3942 C C . LEU B 1 55 ? -8.039 24.219 15.008 1 97.62 55 LEU B C 1
ATOM 3944 O O . LEU B 1 55 ? -8.93 23.359 14.875 1 97.62 55 LEU B O 1
ATOM 3948 N N . ASP B 1 56 ? -7.113 24.453 14.094 1 98.12 56 ASP B N 1
ATOM 3949 C CA . ASP B 1 56 ? -7.012 23.562 12.938 1 98.12 56 ASP B CA 1
ATOM 3950 C C . ASP B 1 56 ? -6.227 22.297 13.281 1 98.12 56 ASP B C 1
ATOM 3952 O O . ASP B 1 56 ? -4.996 22.297 13.227 1 98.12 56 ASP B O 1
ATOM 3956 N N . LEU B 1 57 ? -6.938 21.219 13.477 1 97.81 57 LEU B N 1
ATOM 3957 C CA . LEU B 1 57 ? -6.301 19.938 13.734 1 97.81 57 LEU B CA 1
ATOM 3958 C C . LEU B 1 57 ? -5.816 19.297 12.43 1 97.81 57 LEU B C 1
ATOM 3960 O O . LEU B 1 57 ? -4.957 18.406 12.453 1 97.81 57 LEU B O 1
ATOM 3964 N N . GLY B 1 58 ? -6.406 19.688 11.328 1 97.06 58 GLY B N 1
ATOM 3965 C CA . GLY B 1 58 ? -5.996 19.234 10.008 1 97.06 58 GLY B CA 1
ATOM 3966 C C . GLY B 1 58 ? -5.238 20.297 9.227 1 97.06 58 GLY B C 1
ATOM 3967 O O . GLY B 1 58 ? -4.465 21.062 9.805 1 97.06 58 GLY B O 1
ATOM 3968 N N . GLY B 1 59 ? -5.312 20.281 7.91 1 96.31 59 GLY B N 1
ATOM 3969 C CA . GLY B 1 59 ? -4.645 21.266 7.07 1 96.31 59 GLY B CA 1
ATOM 3970 C C . GLY B 1 59 ? -4.973 22.688 7.449 1 96.31 59 GLY B C 1
ATOM 3971 O O . GLY B 1 59 ? -6.129 23.016 7.73 1 96.31 59 GLY B O 1
ATOM 3972 N N . ALA B 1 60 ? -3.914 23.531 7.434 1 97 60 ALA B N 1
ATOM 3973 C CA . ALA B 1 60 ? -4.148 24.859 8.008 1 97 60 ALA B CA 1
ATOM 3974 C C . ALA B 1 60 ? -3.486 25.953 7.172 1 97 60 ALA B C 1
ATOM 3976 O O . ALA B 1 60 ? -3.848 27.125 7.27 1 97 60 ALA B O 1
ATOM 3977 N N . TYR B 1 61 ? -2.557 25.594 6.332 1 95.62 61 TYR B N 1
ATOM 3978 C CA . TYR B 1 61 ? -1.69 26.609 5.762 1 95.62 61 TYR B CA 1
ATOM 3979 C C . TYR B 1 61 ? -1.883 26.719 4.254 1 95.62 61 TYR B C 1
ATOM 3981 O O . TYR B 1 61 ? -2.229 25.734 3.6 1 95.62 61 TYR B O 1
ATOM 3989 N N . ILE B 1 62 ? -1.706 27.906 3.74 1 96 62 ILE B N 1
ATOM 3990 C CA . ILE B 1 62 ? -1.742 28.156 2.303 1 96 62 ILE B CA 1
ATOM 3991 C C . ILE B 1 62 ? -0.611 29.109 1.913 1 96 62 ILE B C 1
ATOM 3993 O O . ILE B 1 62 ? -0.053 29.797 2.766 1 96 62 ILE B O 1
ATOM 3997 N N . GLY B 1 63 ? -0.256 29.047 0.664 1 93.75 63 GLY B N 1
ATOM 3998 C CA . GLY B 1 63 ? 0.817 29.891 0.151 1 93.75 63 GLY B CA 1
ATOM 3999 C C . GLY B 1 63 ? 0.376 30.797 -0.981 1 93.75 63 GLY B C 1
ATOM 4000 O O . GLY B 1 63 ? -0.766 30.719 -1.438 1 93.75 63 GLY B O 1
ATOM 4001 N N . PRO B 1 64 ? 1.301 31.656 -1.454 1 91.25 64 PRO B N 1
ATOM 4002 C CA . PRO B 1 64 ? 0.916 32.719 -2.383 1 91.25 64 PRO B CA 1
ATOM 4003 C C . PRO B 1 64 ? 0.64 32.188 -3.793 1 91.25 64 PRO B C 1
ATOM 4005 O O . PRO B 1 64 ? -0.053 32.844 -4.57 1 91.25 64 PRO B O 1
ATOM 4008 N N . THR B 1 65 ? 1.185 31.047 -4.152 1 92.38 65 THR B N 1
ATOM 4009 C CA . THR B 1 65 ? 0.967 30.562 -5.508 1 92.38 65 THR B CA 1
ATOM 4010 C C . THR B 1 65 ? -0.22 29.594 -5.547 1 92.38 65 THR B C 1
ATOM 4012 O O . THR B 1 65 ? -0.502 29 -6.582 1 92.38 65 THR B O 1
ATOM 4015 N N . GLN B 1 66 ? -0.841 29.469 -4.414 1 96.12 66 GLN B N 1
ATOM 4016 C CA . GLN B 1 66 ? -2.016 28.609 -4.32 1 96.12 66 GLN B CA 1
ATOM 4017 C C . GLN B 1 66 ? -3.293 29.375 -4.629 1 96.12 66 GLN B C 1
ATOM 4019 O O . GLN B 1 66 ? -4.09 29.656 -3.729 1 96.12 66 GLN B O 1
ATOM 4024 N N . ASN B 1 67 ? -3.514 29.594 -5.902 1 96.56 67 ASN B N 1
ATOM 4025 C CA . ASN B 1 67 ? -4.48 30.578 -6.398 1 96.56 67 ASN B CA 1
ATOM 4026 C C . ASN B 1 67 ? -5.91 30.062 -6.25 1 96.56 67 ASN B C 1
ATOM 4028 O O . ASN B 1 67 ? -6.828 30.844 -5.992 1 96.56 67 ASN B O 1
ATOM 4032 N N . ARG B 1 68 ? -6.117 28.828 -6.387 1 97.75 68 ARG B N 1
ATOM 4033 C CA . ARG B 1 68 ? -7.48 28.312 -6.352 1 97.75 68 ARG B CA 1
ATOM 4034 C C . ARG B 1 68 ? -8.062 28.406 -4.945 1 97.75 68 ARG B C 1
ATOM 4036 O O . ARG B 1 68 ? -9.219 28.797 -4.77 1 97.75 68 ARG B O 1
ATOM 4043 N N . ILE B 1 69 ? -7.254 28.031 -3.984 1 98.19 69 ILE B N 1
ATOM 4044 C CA . ILE B 1 69 ? -7.758 28.078 -2.617 1 98.19 69 ILE B CA 1
ATOM 4045 C C . ILE B 1 69 ? -7.949 29.531 -2.193 1 98.19 69 ILE B C 1
ATOM 4047 O O . ILE B 1 69 ? -8.875 29.859 -1.444 1 98.19 69 ILE B O 1
ATOM 4051 N N . ILE B 1 70 ? -7.062 30.391 -2.648 1 97.5 70 ILE B N 1
ATOM 4052 C CA . ILE B 1 70 ? -7.188 31.812 -2.357 1 97.5 70 ILE B CA 1
ATOM 4053 C C . ILE B 1 70 ? -8.469 32.344 -2.988 1 97.5 70 ILE B C 1
ATOM 4055 O O . ILE B 1 70 ? -9.211 33.094 -2.354 1 97.5 70 ILE B O 1
ATOM 4059 N N . ARG B 1 71 ? -8.711 31.953 -4.191 1 97.94 71 ARG B N 1
ATOM 4060 C CA . ARG B 1 71 ? -9.922 32.344 -4.898 1 97.94 71 ARG B CA 1
ATOM 4061 C C . ARG B 1 71 ? -11.172 31.906 -4.141 1 97.94 71 ARG B C 1
ATOM 4063 O O . ARG B 1 71 ? -12.078 32.719 -3.912 1 97.94 71 ARG B O 1
ATOM 4070 N N . VAL B 1 72 ? -11.227 30.672 -3.748 1 98.25 72 VAL B N 1
ATOM 4071 C CA . VAL B 1 72 ? -12.391 30.125 -3.059 1 98.25 72 VAL B CA 1
ATOM 4072 C C . VAL B 1 72 ? -12.562 30.828 -1.711 1 98.25 72 VAL B C 1
ATOM 4074 O O . VAL B 1 72 ? -13.688 31.156 -1.321 1 98.25 72 VAL B O 1
ATOM 4077 N N . ALA B 1 73 ? -11.516 31.016 -0.994 1 98.25 73 ALA B N 1
ATOM 4078 C CA . ALA B 1 73 ? -11.57 31.703 0.294 1 98.25 73 ALA B CA 1
ATOM 4079 C C . ALA B 1 73 ? -12.133 33.125 0.139 1 98.25 73 ALA B C 1
ATOM 4081 O O . ALA B 1 73 ? -12.961 33.562 0.943 1 98.25 73 ALA B O 1
ATOM 4082 N N . LYS B 1 74 ? -11.656 33.781 -0.888 1 97.88 74 LYS B N 1
ATOM 4083 C CA . LYS B 1 74 ? -12.141 35.125 -1.16 1 97.88 74 LYS B CA 1
ATOM 4084 C C . LYS B 1 74 ? -13.633 35.125 -1.455 1 97.88 74 LYS B C 1
ATOM 4086 O O . LYS B 1 74 ? -14.375 35.969 -0.947 1 97.88 74 LYS B O 1
ATOM 4091 N N . GLU B 1 75 ? -14.023 34.188 -2.26 1 98 75 GLU B N 1
ATOM 4092 C CA . GLU B 1 75 ? -15.438 34.062 -2.592 1 98 75 GLU B CA 1
ATOM 4093 C C . GLU B 1 75 ? -16.281 33.844 -1.338 1 98 75 GLU B C 1
ATOM 4095 O O . GLU B 1 75 ? -17.422 34.281 -1.264 1 98 75 GLU B O 1
ATOM 4100 N N . LEU B 1 76 ? -15.742 33.188 -0.38 1 98.31 76 LEU B N 1
ATOM 4101 C CA . LEU B 1 76 ? -16.484 32.812 0.822 1 98.31 76 LEU B CA 1
ATOM 4102 C C . LEU B 1 76 ? -16.297 33.875 1.919 1 98.31 76 LEU B C 1
ATOM 4104 O O . LEU B 1 76 ? -16.875 33.75 3 1 98.31 76 LEU B O 1
ATOM 4108 N N . GLY B 1 77 ? -15.445 34.844 1.637 1 98.25 77 GLY B N 1
ATOM 4109 C CA . GLY B 1 77 ? -15.211 35.906 2.598 1 98.25 77 GLY B CA 1
ATOM 4110 C C . GLY B 1 77 ? -14.328 35.469 3.76 1 98.25 77 GLY B C 1
ATOM 4111 O O . GLY B 1 77 ? -14.453 36.031 4.863 1 98.25 77 GLY B O 1
ATOM 4112 N N . ILE B 1 78 ? -13.523 34.531 3.533 1 98.38 78 ILE B N 1
ATOM 4113 C CA . ILE B 1 78 ? -12.672 34 4.598 1 98.38 78 ILE B CA 1
ATOM 4114 C C . ILE B 1 78 ? -11.375 34.812 4.66 1 98.38 78 ILE B C 1
ATOM 4116 O O . ILE B 1 78 ? -10.68 34.969 3.654 1 98.38 78 ILE B O 1
ATOM 4120 N N . GLN B 1 79 ? -11.086 35.312 5.801 1 97.94 79 GLN B N 1
ATOM 4121 C CA . GLN B 1 79 ? -9.883 36.094 6.004 1 97.94 79 GLN B CA 1
ATOM 4122 C C . GLN B 1 79 ? -8.695 35.219 6.383 1 97.94 79 GLN B C 1
ATOM 4124 O O . GLN B 1 79 ? -8.883 34.062 6.781 1 97.94 79 GLN B O 1
ATOM 4129 N N . ASN B 1 80 ? -7.551 35.688 6.137 1 96.12 80 ASN B N 1
ATOM 4130 C CA . ASN B 1 80 ? -6.348 34.969 6.5 1 96.12 80 ASN B CA 1
ATOM 4131 C C . ASN B 1 80 ? -5.344 35.844 7.234 1 96.12 80 ASN B C 1
ATOM 4133 O O . ASN B 1 80 ? -5.516 37.062 7.293 1 96.12 80 ASN B O 1
ATOM 4137 N N . LEU B 1 81 ? -4.391 35.312 7.867 1 95.31 81 LEU B N 1
ATOM 4138 C CA . LEU B 1 81 ? -3.291 36 8.539 1 95.31 81 LEU B CA 1
ATOM 4139 C C . LEU B 1 81 ? -1.951 35.375 8.156 1 95.31 81 LEU B C 1
ATOM 4141 O O . LEU B 1 81 ? -1.887 34.188 7.816 1 95.31 81 LEU B O 1
ATOM 4145 N N . ILE B 1 82 ? -0.948 36.156 8.203 1 94.31 82 ILE B N 1
ATOM 4146 C CA . ILE B 1 82 ? 0.398 35.719 7.848 1 94.31 82 ILE B CA 1
ATOM 4147 C C . ILE B 1 82 ? 1.036 35 9.031 1 94.31 82 ILE B C 1
ATOM 4149 O O . ILE B 1 82 ? 0.89 35.406 10.18 1 94.31 82 ILE B O 1
ATOM 4153 N N . VAL B 1 83 ? 1.683 33.906 8.727 1 93.56 83 VAL B N 1
ATOM 4154 C CA . VAL B 1 83 ? 2.457 33.188 9.734 1 93.56 83 VAL B CA 1
ATOM 4155 C C . VAL B 1 83 ? 3.66 34.031 10.156 1 93.56 83 VAL B C 1
ATOM 4157 O O . VAL B 1 83 ? 4.359 34.594 9.312 1 93.56 83 VAL B O 1
ATOM 4160 N N . ASN B 1 84 ? 3.859 34.125 11.438 1 91.94 84 ASN B N 1
ATOM 4161 C CA . ASN B 1 84 ? 4.918 34.969 11.977 1 91.94 84 ASN B CA 1
ATOM 4162 C C . ASN B 1 84 ? 6.301 34.406 11.664 1 91.94 84 ASN B C 1
ATOM 4164 O O . ASN B 1 84 ? 6.578 33.25 11.945 1 91.94 84 ASN B O 1
ATOM 4168 N N . GLU B 1 85 ? 7.066 35.188 11.047 1 91.25 85 GLU B N 1
ATOM 4169 C CA . GLU B 1 85 ? 8.469 34.875 10.812 1 91.25 85 GLU B CA 1
ATOM 4170 C C . GLU B 1 85 ? 9.367 36.094 11.086 1 91.25 85 GLU B C 1
ATOM 4172 O O . GLU B 1 85 ? 10.43 36.219 10.477 1 91.25 85 GLU B O 1
ATOM 4177 N N . LYS B 1 86 ? 8.875 36.969 11.898 1 91.06 86 LYS B N 1
ATOM 4178 C CA . LYS B 1 86 ? 9.625 38.188 12.195 1 91.06 86 LYS B CA 1
ATOM 4179 C C . LYS B 1 86 ? 10.836 37.875 13.07 1 91.06 86 LYS B C 1
ATOM 4181 O O . LYS B 1 86 ? 11.938 38.344 12.797 1 91.06 86 LYS B O 1
ATOM 4186 N N . GLU B 1 87 ? 10.617 37.031 14.125 1 94.19 87 GLU B N 1
ATOM 4187 C CA . GLU B 1 87 ? 11.711 36.656 15.016 1 94.19 87 GLU B CA 1
ATOM 4188 C C . GLU B 1 87 ? 12.516 35.5 14.438 1 94.19 87 GLU B C 1
ATOM 4190 O O . GLU B 1 87 ? 12.383 35.188 13.258 1 94.19 87 GLU B O 1
ATOM 4195 N N . ARG B 1 88 ? 13.445 35 15.281 1 94.19 88 ARG B N 1
ATOM 4196 C CA . ARG B 1 88 ? 14.375 33.969 14.797 1 94.19 88 ARG B CA 1
ATOM 4197 C C . ARG B 1 88 ? 13.742 32.594 14.836 1 94.19 88 ARG B C 1
ATOM 4199 O O . ARG B 1 88 ? 12.922 32.281 15.719 1 94.19 88 ARG B O 1
ATOM 4206 N N . THR B 1 89 ? 14.055 31.812 13.875 1 95.44 89 THR B N 1
ATOM 4207 C CA . THR B 1 89 ? 13.688 30.406 13.805 1 95.44 89 THR B CA 1
ATOM 4208 C C . THR B 1 89 ? 14.773 29.531 14.438 1 95.44 89 THR B C 1
ATOM 4210 O O . THR B 1 89 ? 15.953 29.875 14.383 1 95.44 89 THR B O 1
ATOM 4213 N N . ILE B 1 90 ? 14.391 28.422 15.055 1 95.5 90 ILE B N 1
ATOM 4214 C CA . ILE B 1 90 ? 15.359 27.547 15.695 1 95.5 90 ILE B CA 1
ATOM 4215 C C . ILE B 1 90 ? 15.562 26.297 14.836 1 95.5 90 ILE B C 1
ATOM 4217 O O . ILE B 1 90 ? 14.594 25.625 14.461 1 95.5 90 ILE B O 1
ATOM 4221 N N . PHE B 1 91 ? 16.75 26.016 14.492 1 94.5 91 PHE B N 1
ATOM 4222 C CA . PHE B 1 91 ? 17.156 24.688 14.047 1 94.5 91 PHE B CA 1
ATOM 4223 C C . PHE B 1 91 ? 17.766 23.891 15.195 1 94.5 91 PHE B C 1
ATOM 4225 O O . PHE B 1 91 ? 18.875 24.188 15.641 1 94.5 91 PHE B O 1
ATOM 4232 N N . PHE B 1 92 ? 17.109 22.922 15.711 1 95.06 92 PHE B N 1
ATOM 4233 C CA . PHE B 1 92 ? 17.547 22.172 16.875 1 95.06 92 PHE B CA 1
ATOM 4234 C C . PHE B 1 92 ? 18.375 20.953 16.453 1 95.06 92 PHE B C 1
ATOM 4236 O O . PHE B 1 92 ? 17.859 20.047 15.797 1 95.06 92 PHE B O 1
ATOM 4243 N N . ARG B 1 93 ? 19.578 20.891 16.828 1 93.31 93 ARG B N 1
ATOM 4244 C CA . ARG B 1 93 ? 20.484 19.828 16.422 1 93.31 93 ARG B CA 1
ATOM 4245 C C . ARG B 1 93 ? 21.609 19.641 17.438 1 93.31 93 ARG B C 1
ATOM 4247 O O . ARG B 1 93 ? 22.109 20.609 18.016 1 93.31 93 ARG B O 1
ATOM 4254 N N . ASN B 1 94 ? 21.938 18.375 17.625 1 92.44 94 ASN B N 1
ATOM 4255 C CA . ASN B 1 94 ? 23 18.016 18.562 1 92.44 94 ASN B CA 1
ATOM 4256 C C . ASN B 1 94 ? 22.719 18.562 19.969 1 92.44 94 ASN B C 1
ATOM 4258 O O . ASN B 1 94 ? 23.625 19.078 20.625 1 92.44 94 ASN B O 1
ATOM 4262 N N . GLY B 1 95 ? 21.484 18.625 20.297 1 92.56 95 GLY B N 1
ATOM 4263 C CA . GLY B 1 95 ? 21.062 18.984 21.641 1 92.56 95 GLY B CA 1
ATOM 4264 C C . GLY B 1 95 ? 21.078 20.484 21.891 1 92.56 95 GLY B C 1
ATOM 4265 O O . GLY B 1 95 ? 20.953 20.938 23.031 1 92.56 95 GLY B O 1
ATOM 4266 N N . LYS B 1 96 ? 21.234 21.234 20.844 1 93.06 96 LYS B N 1
ATOM 4267 C CA . LYS B 1 96 ? 21.328 22.688 21.016 1 93.06 96 LYS B CA 1
ATOM 4268 C C . LYS B 1 96 ? 20.469 23.422 20.016 1 93.06 96 LYS B C 1
ATOM 4270 O O . LYS B 1 96 ? 20.328 23 18.859 1 93.06 96 LYS B O 1
ATOM 4275 N N . PRO B 1 97 ? 19.891 24.5 20.484 1 94.69 97 PRO B N 1
ATOM 4276 C CA . PRO B 1 97 ? 19.172 25.359 19.547 1 94.69 97 PRO B CA 1
ATOM 4277 C C . PRO B 1 97 ? 20.109 26.219 18.703 1 94.69 97 PRO B C 1
ATOM 4279 O O . PRO B 1 97 ? 21.047 26.828 19.234 1 94.69 97 PRO B O 1
ATOM 4282 N N . ASN B 1 98 ? 19.969 26.203 17.438 1 93.06 98 ASN B N 1
ATOM 4283 C CA . ASN B 1 98 ? 20.656 27.094 16.5 1 93.06 98 ASN B CA 1
ATOM 4284 C C . ASN B 1 98 ? 19.688 28.078 15.859 1 93.06 98 ASN B C 1
ATOM 4286 O O . ASN B 1 98 ? 18.938 27.719 14.938 1 93.06 98 ASN B O 1
ATOM 4290 N N . ALA B 1 99 ? 19.797 29.281 16.25 1 93.5 99 ALA B N 1
ATOM 4291 C CA . ALA B 1 99 ? 18.859 30.297 15.781 1 93.5 99 ALA B CA 1
ATOM 4292 C C . ALA B 1 99 ? 19.312 30.891 14.445 1 93.5 99 ALA B C 1
ATOM 4294 O O . ALA B 1 99 ? 20.5 31.062 14.211 1 93.5 99 ALA B O 1
ATOM 4295 N N . PHE B 1 100 ? 18.359 31.141 13.633 1 91.31 100 PHE B N 1
ATOM 4296 C CA . PHE B 1 100 ? 18.672 31.75 12.352 1 91.31 100 PHE B CA 1
ATOM 4297 C C . PHE B 1 100 ? 17.5 32.562 11.836 1 91.31 100 PHE B C 1
ATOM 4299 O O . PHE B 1 100 ? 16.391 32.5 12.391 1 91.31 100 PHE B O 1
ATOM 4306 N N . ARG B 1 101 ? 17.75 33.375 10.805 1 88 101 ARG B N 1
ATOM 4307 C CA . ARG B 1 101 ? 16.734 34.125 10.094 1 88 101 ARG B CA 1
ATOM 4308 C C . ARG B 1 101 ? 16.672 33.719 8.625 1 88 101 ARG B C 1
ATOM 4310 O O . ARG B 1 101 ? 17.688 33.375 8.023 1 88 101 ARG B O 1
ATOM 4317 N N . GLY B 1 102 ? 15.508 33.688 8.102 1 76.38 102 GLY B N 1
ATOM 4318 C CA . GLY B 1 102 ? 15.352 33.344 6.703 1 76.38 102 GLY B CA 1
ATOM 4319 C C . GLY B 1 102 ? 14.906 31.891 6.496 1 76.38 102 GLY B C 1
ATOM 4320 O O . GLY B 1 102 ? 14.438 31.25 7.434 1 76.38 102 GLY B O 1
ATOM 4321 N N . ALA B 1 103 ? 15.055 31.453 5.238 1 70.5 103 ALA B N 1
ATOM 4322 C CA . ALA B 1 103 ? 14.516 30.156 4.848 1 70.5 103 ALA B CA 1
ATOM 4323 C C . ALA B 1 103 ? 15.492 29.031 5.188 1 70.5 103 ALA B C 1
ATOM 4325 O O . ALA B 1 103 ? 15.086 27.891 5.457 1 70.5 103 ALA B O 1
ATOM 4326 N N . ILE B 1 104 ? 16.766 29.281 5.199 1 73.88 104 ILE B N 1
ATOM 4327 C CA . ILE B 1 104 ? 17.781 28.25 5.371 1 73.88 104 ILE B CA 1
ATOM 4328 C C . ILE B 1 104 ? 18.594 28.531 6.633 1 73.88 104 ILE B C 1
ATOM 4330 O O . ILE B 1 104 ? 19 29.672 6.875 1 73.88 104 ILE B O 1
ATOM 4334 N N . PRO B 1 105 ? 18.734 27.469 7.398 1 78.94 105 PRO B N 1
ATOM 4335 C CA . PRO B 1 105 ? 19.547 27.656 8.609 1 78.94 105 PRO B CA 1
ATOM 4336 C C . PRO B 1 105 ? 20.984 28.062 8.297 1 78.94 105 PRO B C 1
ATOM 4338 O O . PRO B 1 105 ? 21.5 27.781 7.219 1 78.94 105 PRO B O 1
ATOM 4341 N N . THR B 1 106 ? 21.5 28.812 9.281 1 73.69 106 THR B N 1
ATOM 4342 C CA . THR B 1 106 ? 22.922 29.125 9.164 1 73.69 106 THR B CA 1
ATOM 4343 C C . THR B 1 106 ? 23.766 27.844 9.195 1 73.69 106 THR B C 1
ATOM 4345 O O . THR B 1 106 ? 23.594 27.016 10.078 1 73.69 106 THR B O 1
ATOM 4348 N N . LEU B 1 107 ? 24.578 27.688 8.195 1 74.38 107 LEU B N 1
ATOM 4349 C CA . LEU B 1 107 ? 25.266 26.422 7.953 1 74.38 107 LEU B CA 1
ATOM 4350 C C . LEU B 1 107 ? 26.609 26.391 8.656 1 74.38 107 LEU B C 1
ATOM 4352 O O . LEU B 1 107 ? 27.297 27.422 8.734 1 74.38 107 LEU B O 1
ATOM 4356 N N . PRO B 1 108 ? 26.875 25.312 9.266 1 68.06 108 PRO B N 1
ATOM 4357 C CA . PRO B 1 108 ? 28.031 25.172 10.156 1 68.06 108 PRO B CA 1
ATOM 4358 C C . PRO B 1 108 ? 29.359 25.391 9.438 1 68.06 108 PRO B C 1
ATOM 4360 O O . PRO B 1 108 ? 30.391 25.641 10.07 1 68.06 108 PRO B O 1
ATOM 4363 N N . GLY B 1 109 ? 29.391 25.234 8.094 1 82.5 109 GLY B N 1
ATOM 4364 C CA . GLY B 1 109 ? 30.703 25.266 7.465 1 82.5 109 GLY B CA 1
ATOM 4365 C C . GLY B 1 109 ? 30.641 25.391 5.953 1 82.5 109 GLY B C 1
ATOM 4366 O O . GLY B 1 109 ? 29.562 25.25 5.363 1 82.5 109 GLY B O 1
ATOM 4367 N N . PHE B 1 110 ? 31.828 25.656 5.477 1 88.25 110 PHE B N 1
ATOM 4368 C CA . PHE B 1 110 ? 31.969 25.891 4.047 1 88.25 110 PHE B CA 1
ATOM 4369 C C . PHE B 1 110 ? 31.5 24.672 3.252 1 88.25 110 PHE B C 1
ATOM 4371 O O . PHE B 1 110 ? 30.688 24.797 2.334 1 88.25 110 PHE B O 1
ATOM 4378 N N . PHE B 1 111 ? 31.938 23.5 3.619 1 90.81 111 PHE B N 1
ATOM 4379 C CA . PHE B 1 111 ? 31.609 22.281 2.889 1 90.81 111 PHE B CA 1
ATOM 4380 C C . PHE B 1 111 ? 30.141 21.953 3.02 1 90.81 111 PHE B C 1
ATOM 4382 O O . PHE B 1 111 ? 29.516 21.453 2.07 1 90.81 111 PHE B O 1
ATOM 4389 N N . THR B 1 112 ? 29.625 22.219 4.145 1 92.12 112 THR B N 1
ATOM 4390 C CA . THR B 1 112 ? 28.188 22 4.359 1 92.12 112 THR B CA 1
ATOM 4391 C C . THR B 1 112 ? 27.359 22.922 3.475 1 92.12 112 THR B C 1
ATOM 4393 O O . THR B 1 112 ? 26.375 22.5 2.879 1 92.12 112 THR B O 1
ATOM 4396 N N . THR B 1 113 ? 27.812 24.156 3.408 1 91.94 113 THR B N 1
ATOM 4397 C CA . THR B 1 113 ? 27.125 25.125 2.574 1 91.94 113 THR B CA 1
ATOM 4398 C C . THR B 1 113 ? 27.172 24.703 1.106 1 91.94 113 THR B C 1
ATOM 4400 O O . THR B 1 113 ? 26.156 24.781 0.405 1 91.94 113 THR B O 1
ATOM 4403 N N . LEU B 1 114 ? 28.344 24.297 0.714 1 93.69 114 LEU B N 1
ATOM 4404 C CA . LEU B 1 114 ? 28.484 23.844 -0.666 1 93.69 114 LEU B CA 1
ATOM 4405 C C . LEU B 1 114 ? 27.609 22.625 -0.936 1 93.69 114 LEU B C 1
ATOM 4407 O O . LEU B 1 114 ? 26.984 22.531 -1.99 1 93.69 114 LEU B O 1
ATOM 4411 N N . ASP B 1 115 ? 27.609 21.734 -0.028 1 95.31 115 ASP B N 1
ATOM 4412 C CA . ASP B 1 115 ? 26.891 20.484 -0.178 1 95.31 115 ASP B CA 1
ATOM 4413 C C . ASP B 1 115 ? 25.375 20.719 -0.261 1 95.31 115 ASP B C 1
ATOM 4415 O O . ASP B 1 115 ? 24.719 20.203 -1.163 1 95.31 115 ASP B O 1
ATOM 4419 N N . ILE B 1 116 ? 24.891 21.5 0.651 1 93 116 ILE B N 1
ATOM 4420 C CA . ILE B 1 116 ? 23.438 21.719 0.693 1 93 116 ILE B CA 1
ATOM 4421 C C . ILE B 1 116 ? 23.016 22.531 -0.525 1 93 116 ILE B C 1
ATOM 4423 O O . ILE B 1 116 ? 21.953 22.266 -1.11 1 93 116 ILE B O 1
ATOM 4427 N N . ASN B 1 117 ? 23.781 23.531 -0.899 1 92.94 117 ASN B N 1
ATOM 4428 C CA . ASN B 1 117 ? 23.453 24.297 -2.096 1 92.94 117 ASN B CA 1
ATOM 4429 C C . ASN B 1 117 ? 23.438 23.422 -3.34 1 92.94 117 ASN B C 1
ATOM 4431 O O . ASN B 1 117 ? 22.547 23.562 -4.191 1 92.94 117 ASN B O 1
ATOM 4435 N N . ASN B 1 118 ? 24.406 22.594 -3.389 1 95.56 118 ASN B N 1
ATOM 4436 C CA . ASN B 1 118 ? 24.453 21.656 -4.516 1 95.56 118 ASN B CA 1
ATOM 4437 C C . ASN B 1 118 ? 23.234 20.75 -4.531 1 95.56 118 ASN B C 1
ATOM 4439 O O . ASN B 1 118 ? 22.609 20.547 -5.578 1 95.56 118 ASN B O 1
ATOM 4443 N N . ALA B 1 119 ? 22.891 20.188 -3.424 1 95.56 119 ALA B N 1
ATOM 4444 C CA . ALA B 1 119 ? 21.766 19.266 -3.318 1 95.56 119 ALA B CA 1
ATOM 4445 C C . ALA B 1 119 ? 20.469 19.969 -3.725 1 95.56 119 ALA B C 1
ATOM 4447 O O . ALA B 1 119 ? 19.688 19.438 -4.527 1 95.56 119 ALA B O 1
ATOM 4448 N N . LEU B 1 120 ? 20.25 21.141 -3.215 1 93.56 120 LEU B N 1
ATOM 4449 C CA . LEU B 1 120 ? 19.016 21.875 -3.49 1 93.56 120 LEU B CA 1
ATOM 4450 C C . LEU B 1 120 ? 18.938 22.266 -4.961 1 93.56 120 LEU B C 1
ATOM 4452 O O . LEU B 1 120 ? 17.875 22.141 -5.582 1 93.56 120 LEU B O 1
ATOM 4456 N N . ARG B 1 121 ? 20.031 22.688 -5.504 1 95.06 121 ARG B N 1
ATOM 4457 C CA . ARG B 1 121 ? 20.062 23.047 -6.918 1 95.06 121 ARG B CA 1
ATOM 4458 C C . ARG B 1 121 ? 19.797 21.828 -7.797 1 95.06 121 ARG B C 1
ATOM 4460 O O . ARG B 1 121 ? 19.094 21.922 -8.805 1 95.06 121 ARG B O 1
ATOM 4467 N N . LEU B 1 122 ? 20.422 20.781 -7.438 1 96.88 122 LEU B N 1
ATOM 4468 C CA . LEU B 1 122 ? 20.25 19.547 -8.195 1 96.88 122 LEU B CA 1
ATOM 4469 C C . LEU B 1 122 ? 18.797 19.078 -8.156 1 96.88 122 LEU B C 1
ATOM 4471 O O . LEU B 1 122 ? 18.25 18.656 -9.18 1 96.88 122 LEU B O 1
ATOM 4475 N N . LEU B 1 123 ? 18.203 19.125 -7.012 1 97.12 123 LEU B N 1
ATOM 4476 C CA . LEU B 1 123 ? 16.797 18.734 -6.879 1 97.12 123 LEU B CA 1
ATOM 4477 C C . LEU B 1 123 ? 15.906 19.578 -7.785 1 97.12 123 LEU B C 1
ATOM 4479 O O . LEU B 1 123 ? 15.055 19.047 -8.492 1 97.12 123 LEU B O 1
ATOM 4483 N N . ASP B 1 124 ? 16.125 20.844 -7.773 1 96.69 124 ASP B N 1
ATOM 4484 C CA . ASP B 1 124 ? 15.32 21.719 -8.609 1 96.69 124 ASP B CA 1
ATOM 4485 C C . ASP B 1 124 ? 15.586 21.469 -10.086 1 96.69 124 ASP B C 1
ATOM 4487 O O . ASP B 1 124 ? 14.656 21.438 -10.898 1 96.69 124 ASP B O 1
ATOM 4491 N N . SER B 1 125 ? 16.875 21.359 -10.438 1 97.38 125 SER B N 1
ATOM 4492 C CA . SER B 1 125 ? 17.234 21.109 -11.836 1 97.38 125 SER B CA 1
ATOM 4493 C C . SER B 1 125 ? 16.641 19.797 -12.336 1 97.38 125 SER B C 1
ATOM 4495 O O . SER B 1 125 ? 16.078 19.75 -13.438 1 97.38 125 SER B O 1
ATOM 4497 N N . LEU B 1 126 ? 16.766 18.734 -11.586 1 97.75 126 LEU B N 1
ATOM 4498 C CA . LEU B 1 126 ? 16.172 17.453 -11.953 1 97.75 126 LEU B CA 1
ATOM 4499 C C . LEU B 1 126 ? 14.648 17.531 -12 1 97.75 126 LEU B C 1
ATOM 4501 O O . LEU B 1 126 ? 14.023 16.953 -12.891 1 97.75 126 LEU B O 1
ATOM 4505 N N . GLY B 1 127 ? 14.062 18.281 -11.016 1 97.19 127 GLY B N 1
ATOM 4506 C CA . GLY B 1 127 ? 12.625 18.469 -10.984 1 97.19 127 GLY B CA 1
ATOM 4507 C C . GLY B 1 127 ? 12.078 19.109 -12.25 1 97.19 127 GLY B C 1
ATOM 4508 O O . GLY B 1 127 ? 10.961 18.812 -12.672 1 97.19 127 GLY B O 1
ATOM 4509 N N . GLU B 1 128 ? 12.82 19.938 -12.812 1 96.5 128 GLU B N 1
ATOM 4510 C CA . GLU B 1 128 ? 12.398 20.625 -14.023 1 96.5 128 GLU B CA 1
ATOM 4511 C C . GLU B 1 128 ? 12.203 19.656 -15.18 1 96.5 128 GLU B C 1
ATOM 4513 O O . GLU B 1 128 ? 11.422 19.922 -16.094 1 96.5 128 GLU B O 1
ATOM 4518 N N . GLU B 1 129 ? 12.852 18.562 -15.141 1 97.38 129 GLU B N 1
ATOM 4519 C CA . GLU B 1 129 ? 12.758 17.578 -16.203 1 97.38 129 GLU B CA 1
ATOM 4520 C C . GLU B 1 129 ? 11.516 16.703 -16.047 1 97.38 129 GLU B C 1
ATOM 4522 O O . GLU B 1 129 ? 11.172 15.93 -16.938 1 97.38 129 GLU B O 1
ATOM 4527 N N . VAL B 1 130 ? 10.828 16.812 -14.953 1 98 130 VAL B N 1
ATOM 4528 C CA . VAL B 1 130 ? 9.68 15.953 -14.648 1 98 130 VAL B CA 1
ATOM 4529 C C . VAL B 1 130 ? 8.391 16.641 -15.094 1 98 130 VAL B C 1
ATOM 4531 O O . VAL B 1 130 ? 8.016 17.688 -14.539 1 98 130 VAL B O 1
ATOM 4534 N N . PRO B 1 131 ? 7.664 16.094 -16.047 1 97.88 131 PRO B N 1
ATOM 4535 C CA . PRO B 1 131 ? 6.375 16.672 -16.406 1 97.88 131 PRO B CA 1
ATOM 4536 C C . PRO B 1 131 ? 5.355 16.609 -15.273 1 97.88 131 PRO B C 1
ATOM 4538 O O . PRO B 1 131 ? 5.152 15.539 -14.688 1 97.88 131 PRO B O 1
ATOM 4541 N N . ALA B 1 132 ? 4.68 17.703 -15.008 1 95.88 132 ALA B N 1
ATOM 4542 C CA . ALA B 1 132 ? 3.736 17.797 -13.898 1 95.88 132 ALA B CA 1
ATOM 4543 C C . ALA B 1 132 ? 2.576 16.828 -14.07 1 95.88 132 ALA B C 1
ATOM 4545 O O . ALA B 1 132 ? 2.18 16.156 -13.125 1 95.88 132 ALA B O 1
ATOM 4546 N N . ALA B 1 133 ? 2.1 16.688 -15.266 1 95.81 133 ALA B N 1
ATOM 4547 C CA . ALA B 1 133 ? 0.89 15.906 -15.516 1 95.81 133 ALA B CA 1
ATOM 4548 C C . ALA B 1 133 ? 1.217 14.422 -15.672 1 95.81 133 ALA B C 1
ATOM 4550 O O . ALA B 1 133 ? 0.352 13.562 -15.484 1 95.81 133 ALA B O 1
ATOM 4551 N N . ALA B 1 134 ? 2.443 14.086 -16.078 1 97.62 134 ALA B N 1
ATOM 4552 C CA . ALA B 1 134 ? 2.834 12.711 -16.344 1 97.62 134 ALA B CA 1
ATOM 4553 C C . ALA B 1 134 ? 4.281 12.461 -15.938 1 97.62 134 ALA B C 1
ATOM 4555 O O . ALA B 1 134 ? 5.141 12.211 -16.781 1 97.62 134 ALA B O 1
ATOM 4556 N N . PRO B 1 135 ? 4.531 12.422 -14.633 1 97.88 135 PRO B N 1
ATOM 4557 C CA . PRO B 1 135 ? 5.91 12.25 -14.164 1 97.88 135 PRO B CA 1
ATOM 4558 C C . PRO B 1 135 ? 6.547 10.953 -14.664 1 97.88 135 PRO B C 1
ATOM 4560 O O . PRO B 1 135 ? 7.766 10.875 -14.812 1 97.88 135 PRO B O 1
ATOM 4563 N N . TRP B 1 136 ? 5.805 9.945 -15 1 97.81 136 TRP B N 1
ATOM 4564 C CA . TRP B 1 136 ? 6.301 8.664 -15.492 1 97.81 136 TRP B CA 1
ATOM 4565 C C . TRP B 1 136 ? 6.836 8.797 -16.922 1 97.81 136 TRP B C 1
ATOM 4567 O O . TRP B 1 136 ? 7.438 7.863 -17.453 1 97.81 136 TRP B O 1
ATOM 4577 N N . ASP B 1 137 ? 6.645 9.93 -17.516 1 97.69 137 ASP B N 1
ATOM 4578 C CA . ASP B 1 137 ? 7.148 10.18 -18.859 1 97.69 137 ASP B CA 1
ATOM 4579 C C . ASP B 1 137 ? 8.445 10.984 -18.812 1 97.69 137 ASP B C 1
ATOM 4581 O O . ASP B 1 137 ? 8.977 11.367 -19.859 1 97.69 137 ASP B O 1
ATOM 4585 N N . ALA B 1 138 ? 8.969 11.266 -17.656 1 98.19 138 ALA B N 1
ATOM 4586 C CA . ALA B 1 138 ? 10.25 11.961 -17.562 1 98.19 138 ALA B CA 1
ATOM 4587 C C . ALA B 1 138 ? 11.359 11.172 -18.25 1 98.19 138 ALA B C 1
ATOM 4589 O O . ALA B 1 138 ? 11.305 9.945 -18.312 1 98.19 138 ALA B O 1
ATOM 4590 N N . PRO B 1 139 ? 12.422 11.844 -18.781 1 97.31 139 PRO B N 1
ATOM 4591 C CA . PRO B 1 139 ? 13.492 11.164 -19.516 1 97.31 139 PRO B CA 1
ATOM 4592 C C . PRO B 1 139 ? 14.172 10.078 -18.688 1 97.31 139 PRO B C 1
ATOM 4594 O O . PRO B 1 139 ? 14.523 9.023 -19.203 1 97.31 139 PRO B O 1
ATOM 4597 N N . ARG B 1 140 ? 14.328 10.297 -17.422 1 97.81 140 ARG B N 1
ATOM 4598 C CA . ARG B 1 140 ? 14.984 9.336 -16.547 1 97.81 140 ARG B CA 1
ATOM 4599 C C . ARG B 1 140 ? 14.008 8.805 -15.5 1 97.81 140 ARG B C 1
ATOM 4601 O O . ARG B 1 140 ? 14.398 8.531 -14.359 1 97.81 140 ARG B O 1
ATOM 4608 N N . ALA B 1 141 ? 12.773 8.695 -15.898 1 98.5 141 ALA B N 1
ATOM 4609 C CA . ALA B 1 141 ? 11.711 8.32 -14.969 1 98.5 141 ALA B CA 1
ATOM 4610 C C . ALA B 1 141 ? 11.992 6.953 -14.344 1 98.5 141 ALA B C 1
ATOM 4612 O O . ALA B 1 141 ? 11.898 6.785 -13.125 1 98.5 141 ALA B O 1
ATOM 4613 N N . VAL B 1 142 ? 12.344 5.91 -15.117 1 97.5 142 VAL B N 1
ATOM 4614 C CA . VAL B 1 142 ? 12.547 4.551 -14.625 1 97.5 142 VAL B CA 1
ATOM 4615 C C . VAL B 1 142 ? 13.688 4.535 -13.609 1 97.5 142 VAL B C 1
ATOM 4617 O O . VAL B 1 142 ? 13.562 3.938 -12.539 1 97.5 142 VAL B O 1
ATOM 4620 N N . GLU B 1 143 ? 14.766 5.219 -13.961 1 97.56 143 GLU B N 1
ATOM 4621 C CA . GLU B 1 143 ? 15.914 5.301 -13.062 1 97.56 143 GLU B CA 1
ATOM 4622 C C . GLU B 1 143 ? 15.539 5.973 -11.742 1 97.56 143 GLU B C 1
ATOM 4624 O O . GLU B 1 143 ? 15.758 5.41 -10.672 1 97.56 143 GLU B O 1
ATOM 4629 N N . TRP B 1 144 ? 14.898 7.164 -11.828 1 98.44 144 TRP B N 1
ATOM 4630 C CA . TRP B 1 144 ? 14.578 7.949 -10.641 1 98.44 144 TRP B CA 1
ATOM 4631 C C . TRP B 1 144 ? 13.5 7.262 -9.805 1 98.44 144 TRP B C 1
ATOM 4633 O O . TRP B 1 144 ? 13.492 7.367 -8.578 1 98.44 144 TRP B O 1
ATOM 4643 N N . ASP B 1 145 ? 12.633 6.52 -10.438 1 98.44 145 ASP B N 1
ATOM 4644 C CA . ASP B 1 145 ? 11.539 5.855 -9.742 1 98.44 145 ASP B CA 1
ATOM 4645 C C . ASP B 1 145 ? 12 4.547 -9.109 1 98.44 145 ASP B C 1
ATOM 4647 O O . ASP B 1 145 ? 11.281 3.957 -8.297 1 98.44 145 ASP B O 1
ATOM 4651 N N . SER B 1 146 ? 13.164 4.059 -9.477 1 97.19 146 SER B N 1
ATOM 4652 C CA . SER B 1 146 ? 13.641 2.779 -8.961 1 97.19 146 SER B CA 1
ATOM 4653 C C . SER B 1 146 ? 14.484 2.967 -7.707 1 97.19 146 SER B C 1
ATOM 4655 O O . SER B 1 146 ? 14.945 1.991 -7.109 1 97.19 146 SER B O 1
ATOM 4657 N N . MET B 1 147 ? 14.719 4.152 -7.297 1 96.31 147 MET B N 1
ATOM 4658 C CA . MET B 1 147 ? 15.516 4.406 -6.102 1 96.31 147 MET B CA 1
ATOM 4659 C C . MET B 1 147 ? 14.719 5.184 -5.062 1 96.31 147 MET B C 1
ATOM 4661 O O . MET B 1 147 ? 13.688 5.785 -5.387 1 96.31 147 MET B O 1
ATOM 4665 N N . THR B 1 148 ? 15.133 5.16 -3.818 1 97.81 148 THR B N 1
ATOM 4666 C CA . THR B 1 148 ? 14.523 5.934 -2.74 1 97.81 148 THR B CA 1
ATOM 4667 C C . THR B 1 148 ? 15.18 7.305 -2.619 1 97.81 148 THR B C 1
ATOM 4669 O O . THR B 1 148 ? 16.297 7.512 -3.105 1 97.81 148 THR B O 1
ATOM 4672 N N . VAL B 1 149 ? 14.469 8.203 -1.984 1 98.25 149 VAL B N 1
ATOM 4673 C CA . VAL B 1 149 ? 15.07 9.492 -1.671 1 98.25 149 VAL B CA 1
ATOM 4674 C C . VAL B 1 149 ? 16.328 9.289 -0.837 1 98.25 149 VAL B C 1
ATOM 4676 O O . VAL B 1 149 ? 17.344 9.977 -1.043 1 98.25 149 VAL B O 1
ATOM 4679 N N . GLN B 1 150 ? 16.312 8.344 0.102 1 98 150 GLN B N 1
ATOM 4680 C CA . GLN B 1 150 ? 17.469 8.078 0.952 1 98 150 GLN B CA 1
ATOM 4681 C C . GLN B 1 150 ? 18.672 7.637 0.123 1 98 150 GLN B C 1
ATOM 4683 O O . GLN B 1 150 ? 19.781 8.109 0.34 1 98 150 GLN B O 1
ATOM 4688 N N . SER B 1 151 ? 18.438 6.703 -0.826 1 96.5 151 SER B N 1
ATOM 4689 C CA . SER B 1 151 ? 19.547 6.219 -1.622 1 96.5 151 SER B CA 1
ATOM 4690 C C . SER B 1 151 ? 20.141 7.332 -2.477 1 96.5 151 SER B C 1
ATOM 4692 O O . SER B 1 151 ? 21.359 7.387 -2.678 1 96.5 151 SER B O 1
ATOM 4694 N N . TRP B 1 152 ? 19.312 8.188 -3.002 1 97.38 152 TRP B N 1
ATOM 4695 C CA . TRP B 1 152 ? 19.812 9.336 -3.748 1 97.38 152 TRP B CA 1
ATOM 4696 C C . TRP B 1 152 ? 20.656 10.234 -2.854 1 97.38 152 TRP B C 1
ATOM 4698 O O . TRP B 1 152 ? 21.766 10.633 -3.234 1 97.38 152 TRP B O 1
ATOM 4708 N N . ALA B 1 153 ? 20.141 10.594 -1.662 1 97.81 153 ALA B N 1
ATOM 4709 C CA . ALA B 1 153 ? 20.844 11.469 -0.731 1 97.81 153 ALA B CA 1
ATOM 4710 C C . ALA B 1 153 ? 22.188 10.867 -0.331 1 97.81 153 ALA B C 1
ATOM 4712 O O . ALA B 1 153 ? 23.203 11.578 -0.271 1 97.81 153 ALA B O 1
ATOM 4713 N N . ASP B 1 154 ? 22.188 9.594 -0.049 1 96.44 154 ASP B N 1
ATOM 4714 C CA . ASP B 1 154 ? 23.406 8.906 0.356 1 96.44 154 ASP B CA 1
ATOM 4715 C C . ASP B 1 154 ? 24.453 8.953 -0.752 1 96.44 154 ASP B C 1
ATOM 4717 O O . ASP B 1 154 ? 25.656 9.055 -0.476 1 96.44 154 ASP B O 1
ATOM 4721 N N . ALA B 1 155 ? 24.031 8.867 -1.967 1 95.38 155 ALA B N 1
ATOM 4722 C CA . ALA B 1 155 ? 24.938 8.828 -3.109 1 95.38 155 ALA B CA 1
ATOM 4723 C C . ALA B 1 155 ? 25.422 10.227 -3.473 1 95.38 155 ALA B C 1
ATOM 4725 O O . ALA B 1 155 ? 26.531 10.398 -3.979 1 95.38 155 ALA B O 1
ATOM 4726 N N . THR B 1 156 ? 24.641 11.219 -3.182 1 96.69 156 THR B N 1
ATOM 4727 C CA . THR B 1 156 ? 24.859 12.539 -3.758 1 96.69 156 THR B CA 1
ATOM 4728 C C . THR B 1 156 ? 25.375 13.508 -2.699 1 96.69 156 THR B C 1
ATOM 4730 O O . THR B 1 156 ? 26.188 14.383 -2.992 1 96.69 156 THR B O 1
ATOM 4733 N N . CYS B 1 157 ? 24.859 13.375 -1.456 1 96.56 157 CYS B N 1
ATOM 4734 C CA . CYS B 1 157 ? 25.172 14.32 -0.397 1 96.56 157 CYS B CA 1
ATOM 4735 C C . CYS B 1 157 ? 26.359 13.828 0.443 1 96.56 157 CYS B C 1
ATOM 4737 O O . CYS B 1 157 ? 26.391 12.672 0.854 1 96.56 157 CYS B O 1
ATOM 4739 N N . TRP B 1 158 ? 27.281 14.711 0.76 1 95 158 TRP B N 1
ATOM 4740 C CA . TRP B 1 158 ? 28.5 14.32 1.459 1 95 158 TRP B CA 1
ATOM 4741 C C . TRP B 1 158 ? 28.406 14.672 2.941 1 95 158 TRP B C 1
ATOM 4743 O O . TRP B 1 158 ? 29.109 14.07 3.768 1 95 158 TRP B O 1
ATOM 4753 N N . CYS B 1 159 ? 27.531 15.633 3.273 1 94.75 159 CYS B N 1
ATOM 4754 C CA . CYS B 1 159 ? 27.453 16.109 4.648 1 94.75 159 CYS B CA 1
ATOM 4755 C C . CYS B 1 159 ? 26.203 15.586 5.34 1 94.75 159 CYS B C 1
ATOM 4757 O O . CYS B 1 159 ? 25.125 15.547 4.738 1 94.75 159 CYS B O 1
ATOM 4759 N N . GLN B 1 160 ? 26.406 15.258 6.578 1 93.62 160 GLN B N 1
ATOM 4760 C CA . GLN B 1 160 ? 25.297 14.75 7.379 1 93.62 160 GLN B CA 1
ATOM 4761 C C . GLN B 1 160 ? 24.188 15.789 7.504 1 93.62 160 GLN B C 1
ATOM 4763 O O . GLN B 1 160 ? 23 15.445 7.496 1 93.62 160 GLN B O 1
ATOM 4768 N N . PHE B 1 161 ? 24.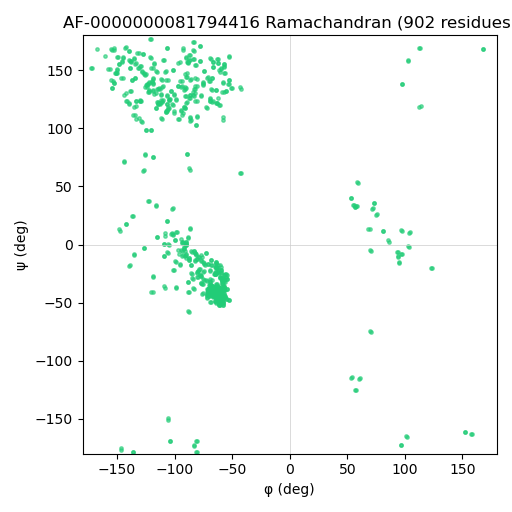562 17.016 7.621 1 92.81 161 PHE B N 1
ATOM 4769 C CA . PHE B 1 161 ? 23.594 18.094 7.723 1 92.81 161 PHE B CA 1
ATOM 4770 C C . PHE B 1 161 ? 22.641 18.078 6.527 1 92.81 161 PHE B C 1
ATOM 4772 O O . PHE B 1 161 ? 21.438 18.25 6.688 1 92.81 161 PHE B O 1
ATOM 4779 N N . THR B 1 162 ? 23.203 17.906 5.348 1 94.62 162 THR B N 1
ATOM 4780 C CA . THR B 1 162 ? 22.406 17.922 4.121 1 94.62 162 THR B CA 1
ATOM 4781 C C . THR B 1 162 ? 21.438 16.734 4.094 1 94.62 162 THR B C 1
ATOM 4783 O O . THR B 1 162 ? 20.266 16.906 3.744 1 94.62 162 THR B O 1
ATOM 4786 N N . LYS B 1 163 ? 21.891 15.617 4.5 1 96.06 163 LYS B N 1
ATOM 4787 C CA . LYS B 1 163 ? 21.031 14.43 4.574 1 96.06 163 LYS B CA 1
ATOM 4788 C C . LYS B 1 163 ? 19.906 14.633 5.582 1 96.06 163 LYS B C 1
ATOM 4790 O O . LYS B 1 163 ? 18.766 14.234 5.328 1 96.06 163 LYS B O 1
ATOM 4795 N N . GLU B 1 164 ? 20.203 15.266 6.652 1 94.31 164 GLU B N 1
ATOM 4796 C CA . GLU B 1 164 ? 19.203 15.578 7.66 1 94.31 164 GLU B CA 1
ATOM 4797 C C . GLU B 1 164 ? 18.156 16.547 7.113 1 94.31 164 GLU B C 1
ATOM 4799 O O . GLU B 1 164 ? 16.953 16.406 7.391 1 94.31 164 GLU B O 1
ATOM 4804 N N . ALA B 1 165 ? 18.625 17.531 6.371 1 92.88 165 ALA B N 1
ATOM 4805 C CA . ALA B 1 165 ? 17.703 18.5 5.77 1 92.88 165 ALA B CA 1
ATOM 4806 C C . ALA B 1 165 ? 16.719 17.797 4.824 1 92.88 165 ALA B C 1
ATOM 4808 O O . ALA B 1 165 ? 15.523 18.078 4.844 1 92.88 165 ALA B O 1
ATOM 4809 N N . ILE B 1 166 ? 17.219 16.875 4.062 1 95.5 166 ILE B N 1
ATOM 4810 C CA . ILE B 1 166 ? 16.375 16.109 3.141 1 95.5 166 ILE B CA 1
ATOM 4811 C C . ILE B 1 166 ? 15.375 15.281 3.928 1 95.5 166 ILE B C 1
ATOM 4813 O O . ILE B 1 166 ? 14.211 15.164 3.539 1 95.5 166 ILE B O 1
ATOM 4817 N N . ASN B 1 167 ? 15.836 14.719 4.98 1 96.5 167 ASN B N 1
ATOM 4818 C CA . ASN B 1 167 ? 14.945 13.945 5.848 1 96.5 167 ASN B CA 1
ATOM 4819 C C . ASN B 1 167 ? 13.82 14.812 6.41 1 96.5 167 ASN B C 1
ATOM 4821 O O . ASN B 1 167 ? 12.664 14.391 6.445 1 96.5 167 ASN B O 1
ATOM 4825 N N . ILE B 1 168 ? 14.125 16 6.812 1 94.81 168 ILE B N 1
ATOM 4826 C CA . ILE B 1 168 ? 13.133 16.938 7.336 1 94.81 168 ILE B CA 1
ATOM 4827 C C . ILE B 1 168 ? 12.109 17.25 6.25 1 94.81 168 ILE B C 1
ATOM 4829 O O . ILE B 1 168 ? 10.906 17.25 6.508 1 94.81 168 ILE B O 1
ATOM 4833 N N . ILE B 1 169 ? 12.57 17.453 5.035 1 93.75 169 ILE B N 1
ATOM 4834 C CA . ILE B 1 169 ? 11.672 17.75 3.922 1 93.75 169 ILE B CA 1
ATOM 4835 C C . ILE B 1 169 ? 10.719 16.578 3.705 1 93.75 169 ILE B C 1
ATOM 4837 O O . ILE B 1 169 ? 9.516 16.766 3.535 1 93.75 169 ILE B O 1
ATOM 4841 N N . CYS B 1 170 ? 11.219 15.367 3.783 1 95.44 170 CYS B N 1
ATOM 4842 C CA . CYS B 1 170 ? 10.406 14.18 3.578 1 95.44 170 CYS B CA 1
ATOM 4843 C C . CYS B 1 170 ? 9.359 14.039 4.684 1 95.44 170 CYS B C 1
ATOM 4845 O O . CYS B 1 170 ? 8.188 13.766 4.406 1 95.44 170 CYS B O 1
ATOM 4847 N N . ARG B 1 171 ? 9.789 14.258 5.875 1 96.19 171 ARG B N 1
ATOM 4848 C CA . ARG B 1 171 ? 8.883 14.086 7 1 96.19 171 ARG B CA 1
ATOM 4849 C C . ARG B 1 171 ? 7.812 15.172 7.016 1 96.19 171 ARG B C 1
ATOM 4851 O O . ARG B 1 171 ? 6.637 14.891 7.27 1 96.19 171 ARG B O 1
ATOM 4858 N N . LEU B 1 172 ? 8.188 16.344 6.734 1 93.75 172 LEU B N 1
ATOM 4859 C CA . LEU B 1 172 ? 7.219 17.422 6.754 1 93.75 172 LEU B CA 1
ATOM 4860 C C . LEU B 1 172 ? 6.316 17.375 5.523 1 93.75 172 LEU B C 1
ATOM 4862 O O . LEU B 1 172 ? 5.145 17.75 5.59 1 93.75 172 LEU B O 1
ATOM 4866 N N . GLY B 1 173 ? 6.855 16.875 4.445 1 93.69 173 GLY B N 1
ATOM 4867 C CA . GLY B 1 173 ? 6.082 16.828 3.217 1 93.69 173 GLY B CA 1
ATOM 4868 C C . GLY B 1 173 ? 5.176 15.609 3.137 1 93.69 173 GLY B C 1
ATOM 4869 O O . GLY B 1 173 ? 4.047 15.703 2.654 1 93.69 173 GLY B O 1
ATOM 4870 N N . PHE B 1 174 ? 5.688 14.445 3.645 1 95.12 174 PHE B N 1
ATOM 4871 C CA . PHE B 1 174 ? 4.984 13.195 3.391 1 95.12 174 PHE B CA 1
ATOM 4872 C C . PHE B 1 174 ? 4.699 12.461 4.695 1 95.12 174 PHE B C 1
ATOM 4874 O O . PHE B 1 174 ? 4.062 11.406 4.691 1 95.12 174 PHE B O 1
ATOM 4881 N N . ALA B 1 175 ? 5.129 12.945 5.805 1 97.12 175 ALA B N 1
ATOM 4882 C CA . ALA B 1 175 ? 4.988 12.312 7.113 1 97.12 175 ALA B CA 1
ATOM 4883 C C . ALA B 1 175 ? 5.562 10.906 7.109 1 97.12 175 ALA B C 1
ATOM 4885 O O . ALA B 1 175 ? 4.988 9.992 7.707 1 97.12 175 ALA B O 1
ATOM 4886 N N . THR B 1 176 ? 6.598 10.688 6.359 1 96.69 176 THR B N 1
ATOM 4887 C CA . THR B 1 176 ? 7.293 9.406 6.312 1 96.69 176 THR B CA 1
ATOM 4888 C C . THR B 1 176 ? 8.789 9.602 6.09 1 96.69 176 THR B C 1
ATOM 4890 O O . THR B 1 176 ? 9.289 10.727 6.172 1 96.69 176 THR B O 1
ATOM 4893 N N . GLU B 1 177 ? 9.578 8.516 5.918 1 97.62 177 GLU B N 1
ATOM 4894 C CA . GLU B 1 177 ? 11.039 8.555 5.844 1 97.62 177 GLU B CA 1
ATOM 4895 C C . GLU B 1 177 ? 11.516 8.555 4.395 1 97.62 177 GLU B C 1
ATOM 4897 O O . GLU B 1 177 ? 10.812 8.07 3.504 1 97.62 177 GLU B O 1
ATOM 4902 N N . PRO B 1 178 ? 12.734 9.07 4.191 1 98 178 PRO B N 1
ATOM 4903 C CA . PRO B 1 178 ? 13.281 9.102 2.836 1 98 178 PRO B CA 1
ATOM 4904 C C . PRO B 1 178 ? 13.414 7.711 2.217 1 98 178 PRO B C 1
ATOM 4906 O O . PRO B 1 178 ? 13.414 7.574 0.991 1 98 178 PRO B O 1
ATOM 4909 N N . CYS B 1 179 ? 13.469 6.684 3.004 1 97.88 179 CYS B N 1
ATOM 4910 C CA . CYS B 1 179 ? 13.633 5.34 2.461 1 97.88 179 CYS B CA 1
ATOM 4911 C C . CYS B 1 179 ? 12.305 4.789 1.958 1 97.88 179 CYS B C 1
ATOM 4913 O O . CYS B 1 179 ? 12.273 3.783 1.249 1 97.88 179 CYS B O 1
ATOM 4915 N N . ASN B 1 180 ? 11.234 5.461 2.307 1 97.5 180 ASN B N 1
ATOM 4916 C CA . ASN B 1 180 ? 9.906 4.992 1.914 1 97.5 180 ASN B CA 1
ATOM 4917 C C . ASN B 1 180 ? 9.453 5.633 0.607 1 97.5 180 ASN B C 1
ATOM 4919 O O . ASN B 1 180 ? 8.445 5.219 0.025 1 97.5 180 ASN B O 1
ATOM 4923 N N . VAL B 1 181 ? 10.188 6.648 0.102 1 97.75 181 VAL B N 1
ATOM 4924 C CA . VAL B 1 181 ? 9.664 7.504 -0.954 1 97.75 181 VAL B CA 1
ATOM 4925 C C . VAL B 1 181 ? 10.508 7.352 -2.215 1 97.75 181 VAL B C 1
ATOM 4927 O O . VAL B 1 181 ? 11.742 7.398 -2.152 1 97.75 181 VAL B O 1
ATOM 4930 N N . SER B 1 182 ? 9.82 7.117 -3.381 1 98.38 182 SER B N 1
ATOM 4931 C CA . SER B 1 182 ? 10.492 7.16 -4.676 1 98.38 182 SER B CA 1
ATOM 4932 C C . SER B 1 182 ? 11.141 8.523 -4.918 1 98.38 182 SER B C 1
ATOM 4934 O O . SER B 1 182 ? 10.523 9.555 -4.652 1 98.38 182 SER B O 1
ATOM 4936 N N . PHE B 1 183 ? 12.336 8.484 -5.496 1 98.56 183 PHE B N 1
ATOM 4937 C CA . PHE B 1 183 ? 13 9.742 -5.816 1 98.56 183 PHE B CA 1
ATOM 4938 C C . PHE B 1 183 ? 12.242 10.492 -6.902 1 98.56 183 PHE B C 1
ATOM 4940 O O . PHE B 1 183 ? 12.125 11.719 -6.855 1 98.56 183 PHE B O 1
ATOM 4947 N N . LEU B 1 184 ? 11.688 9.773 -7.883 1 98.75 184 LEU B N 1
ATOM 4948 C CA . LEU B 1 184 ? 10.883 10.43 -8.914 1 98.75 184 LEU B CA 1
ATOM 4949 C C . LEU B 1 184 ? 9.672 11.117 -8.297 1 98.75 184 LEU B C 1
ATOM 4951 O O . LEU B 1 184 ? 9.359 12.258 -8.648 1 98.75 184 LEU B O 1
ATOM 4955 N N . PHE B 1 185 ? 8.977 10.445 -7.453 1 98.38 185 PHE B N 1
ATOM 4956 C CA . PHE B 1 185 ? 7.82 11.031 -6.789 1 98.38 185 PHE B CA 1
ATOM 4957 C C . PHE B 1 185 ? 8.211 12.289 -6.023 1 98.38 185 PHE B C 1
ATOM 4959 O O . PHE B 1 185 ? 7.5 13.289 -6.066 1 98.38 185 PHE B O 1
ATOM 4966 N N . PHE B 1 186 ? 9.336 12.18 -5.305 1 98.31 186 PHE B N 1
ATOM 4967 C CA . PHE B 1 186 ? 9.852 13.305 -4.543 1 98.31 186 PHE B CA 1
ATOM 4968 C C . PHE B 1 186 ? 10.133 14.492 -5.453 1 98.31 186 PHE B C 1
ATOM 4970 O O . PHE B 1 186 ? 9.719 15.617 -5.156 1 98.31 186 PHE B O 1
ATOM 4977 N N . LEU B 1 187 ? 10.805 14.242 -6.543 1 98.31 187 LEU B N 1
ATOM 4978 C CA . LEU B 1 187 ? 11.094 15.289 -7.516 1 98.31 187 LEU B CA 1
ATOM 4979 C C . LEU B 1 187 ? 9.805 15.914 -8.039 1 98.31 187 LEU B C 1
ATOM 4981 O O . LEU B 1 187 ? 9.703 17.141 -8.133 1 98.31 187 LEU B O 1
ATOM 4985 N N . TRP B 1 188 ? 8.914 15.07 -8.359 1 98 188 TRP B N 1
ATOM 4986 C CA . TRP B 1 188 ? 7.625 15.523 -8.875 1 98 188 TRP B CA 1
ATOM 4987 C C . TRP B 1 188 ? 6.918 16.422 -7.863 1 98 188 TRP B C 1
ATOM 4989 O O . TRP B 1 188 ? 6.434 17.5 -8.211 1 98 188 TRP B O 1
ATOM 4999 N N . TYR B 1 189 ? 6.887 16 -6.648 1 96.81 189 TYR B N 1
ATOM 5000 C CA . TYR B 1 189 ? 6.211 16.734 -5.586 1 96.81 189 TYR B CA 1
ATOM 5001 C C . TYR B 1 189 ? 6.82 18.125 -5.418 1 96.81 189 TYR B C 1
ATOM 5003 O O . TYR B 1 189 ? 6.094 19.125 -5.297 1 96.81 189 TYR B O 1
ATOM 5011 N N . LEU B 1 190 ? 8.148 18.219 -5.395 1 95.88 190 LEU B N 1
ATOM 5012 C CA . LEU B 1 190 ? 8.844 19.5 -5.281 1 95.88 190 LEU B CA 1
ATOM 5013 C C . LEU B 1 190 ? 8.539 20.391 -6.484 1 95.88 190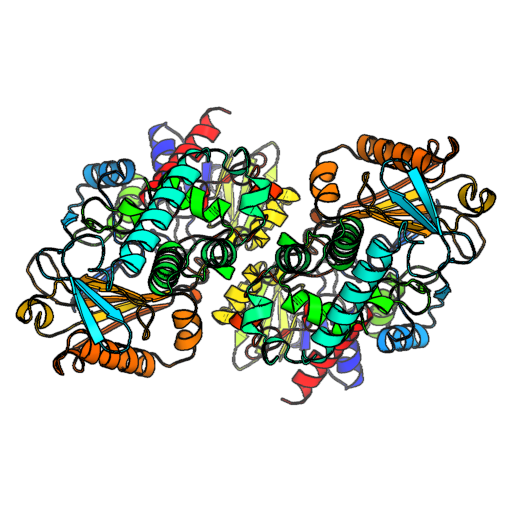 LEU B C 1
ATOM 5015 O O . LEU B 1 190 ? 8.258 21.578 -6.328 1 95.88 190 LEU B O 1
ATOM 5019 N N . LYS B 1 191 ? 8.531 19.766 -7.602 1 95.62 191 LYS B N 1
ATOM 5020 C CA . LYS B 1 191 ? 8.305 20.5 -8.844 1 95.62 191 LYS B CA 1
ATOM 5021 C C . LYS B 1 191 ? 6.914 21.109 -8.875 1 95.62 191 LYS B C 1
ATOM 5023 O O . LYS B 1 191 ? 6.762 22.297 -9.172 1 95.62 191 LYS B O 1
ATOM 5028 N N . VAL B 1 192 ? 5.93 20.359 -8.523 1 94.5 192 VAL B N 1
ATOM 5029 C CA . VAL B 1 192 ? 4.555 20.812 -8.672 1 94.5 192 VAL B CA 1
ATOM 5030 C C . VAL B 1 192 ? 4.215 21.797 -7.547 1 94.5 192 VAL B C 1
ATOM 5032 O O . VAL B 1 192 ? 3.203 22.5 -7.609 1 94.5 192 VAL B O 1
ATOM 5035 N N . GLY B 1 193 ? 5.055 21.844 -6.52 1 92.62 193 GLY B N 1
ATOM 5036 C CA . GLY B 1 193 ? 4.918 22.844 -5.465 1 92.62 193 GLY B CA 1
ATOM 5037 C C . GLY B 1 193 ? 5.719 24.094 -5.723 1 92.62 193 GLY B C 1
ATOM 5038 O O . GLY B 1 193 ? 5.684 25.047 -4.926 1 92.62 193 GLY B O 1
ATOM 5039 N N . GLY B 1 194 ? 6.469 24.141 -6.742 1 90.88 194 GLY B N 1
ATOM 5040 C CA . GLY B 1 194 ? 7.18 25.344 -7.133 1 90.88 194 GLY B CA 1
ATOM 5041 C C . GLY B 1 194 ? 8.656 25.312 -6.789 1 90.88 194 GLY B C 1
ATOM 5042 O O . GLY B 1 194 ? 9.312 26.359 -6.73 1 90.88 194 GLY B O 1
ATOM 5043 N N . GLY B 1 195 ? 9.156 24.188 -6.383 1 90.62 195 GLY B N 1
ATOM 5044 C CA . GLY B 1 195 ? 10.578 24.062 -6.121 1 90.62 195 GLY B CA 1
ATOM 5045 C C . GLY B 1 195 ? 10.898 23.844 -4.652 1 90.62 195 GLY B C 1
ATOM 5046 O O . GLY B 1 195 ? 10.031 24.016 -3.791 1 90.62 195 GLY B O 1
ATOM 5047 N N . VAL B 1 196 ? 12.141 23.5 -4.395 1 88.5 196 VAL B N 1
ATOM 5048 C CA . VAL B 1 196 ? 12.555 23.078 -3.061 1 88.5 196 VAL B CA 1
ATOM 5049 C C . VAL B 1 196 ? 12.523 24.281 -2.107 1 88.5 196 VAL B C 1
ATOM 5051 O O . VAL B 1 196 ? 12.125 24.141 -0.948 1 88.5 196 VAL B O 1
ATOM 5054 N N . LEU B 1 197 ? 12.922 25.438 -2.557 1 80.81 197 LEU B N 1
ATOM 5055 C CA . LEU B 1 197 ? 12.969 26.609 -1.688 1 80.81 197 LEU B CA 1
ATOM 5056 C C . LEU B 1 197 ? 11.57 27 -1.23 1 80.81 197 LEU B C 1
ATOM 5058 O O . LEU B 1 197 ? 11.375 27.391 -0.077 1 80.81 197 LEU B O 1
ATOM 5062 N N . ARG B 1 198 ? 10.656 26.906 -2.068 1 82.88 198 ARG B N 1
ATOM 5063 C CA . ARG B 1 198 ? 9.281 27.203 -1.705 1 82.88 198 ARG B CA 1
ATOM 5064 C C . ARG B 1 198 ? 8.75 26.219 -0.672 1 82.88 198 ARG B C 1
ATOM 5066 O O . ARG B 1 198 ? 7.977 26.578 0.211 1 82.88 198 ARG B O 1
ATOM 5073 N N . PHE B 1 199 ? 9.148 25.047 -0.804 1 80.06 199 PHE B N 1
ATOM 5074 C CA . PHE B 1 199 ? 8.727 24.016 0.141 1 80.06 199 PHE B CA 1
ATOM 5075 C C . PHE B 1 199 ? 9.352 24.25 1.511 1 80.06 199 PHE B C 1
ATOM 5077 O O . PHE B 1 199 ? 8.75 23.938 2.537 1 80.06 199 PHE B O 1
ATOM 5084 N N . MET B 1 200 ? 10.477 24.766 1.525 1 78.44 200 MET B N 1
ATOM 5085 C CA . MET B 1 200 ? 11.219 24.922 2.773 1 78.44 200 MET B CA 1
ATOM 5086 C C . MET B 1 200 ? 10.914 26.266 3.428 1 78.44 200 MET B C 1
ATOM 5088 O O . MET B 1 200 ? 11.219 26.469 4.605 1 78.44 200 MET B O 1
ATOM 5092 N N . SER B 1 201 ? 10.281 27.109 2.725 1 79.5 201 SER B N 1
ATOM 5093 C CA . SER B 1 201 ? 10.07 28.469 3.225 1 79.5 201 SER B CA 1
ATOM 5094 C C . SER B 1 201 ? 8.664 28.641 3.777 1 79.5 201 SER B C 1
ATOM 5096 O O . SER B 1 201 ? 7.734 27.938 3.365 1 79.5 201 SER B O 1
ATOM 5098 N N . THR B 1 202 ? 8.625 29.531 4.738 1 85.62 202 THR B N 1
ATOM 5099 C CA . THR B 1 202 ? 7.316 29.969 5.191 1 85.62 202 THR B CA 1
ATOM 5100 C C . THR B 1 202 ? 6.828 31.156 4.355 1 85.62 202 THR B C 1
ATOM 5102 O O . THR B 1 202 ? 5.832 31.031 3.635 1 85.62 202 THR B O 1
ATOM 5105 N N . THR B 1 203 ? 7.68 32.188 4.375 1 83.5 203 THR B N 1
ATOM 5106 C CA . THR B 1 203 ? 7.371 33.312 3.5 1 83.5 203 THR B CA 1
ATOM 5107 C C . THR B 1 203 ? 7.555 32.938 2.035 1 83.5 203 THR B C 1
ATOM 5109 O O . THR B 1 203 ? 8.586 32.375 1.659 1 83.5 203 THR B O 1
ATOM 5112 N N . ASN B 1 204 ? 6.508 33.156 1.342 1 83.94 204 ASN B N 1
ATOM 5113 C CA . ASN B 1 204 ? 6.484 32.812 -0.071 1 83.94 204 ASN B CA 1
ATOM 5114 C C . ASN B 1 204 ? 6.488 31.281 -0.262 1 83.94 204 ASN B C 1
ATOM 5116 O O . ASN B 1 204 ? 6.832 30.797 -1.336 1 83.94 204 ASN B O 1
ATOM 5120 N N . GLY B 1 205 ? 6.254 30.609 0.765 1 86.94 205 GLY B N 1
ATOM 5121 C CA . GLY B 1 205 ? 6.176 29.156 0.719 1 86.94 205 GLY B CA 1
ATOM 5122 C C . GLY B 1 205 ? 4.758 28.641 0.792 1 86.94 205 GLY B C 1
ATOM 5123 O O . GLY B 1 205 ? 3.799 29.391 0.602 1 86.94 205 GLY B O 1
ATOM 5124 N N . GLY B 1 206 ? 4.617 27.359 0.972 1 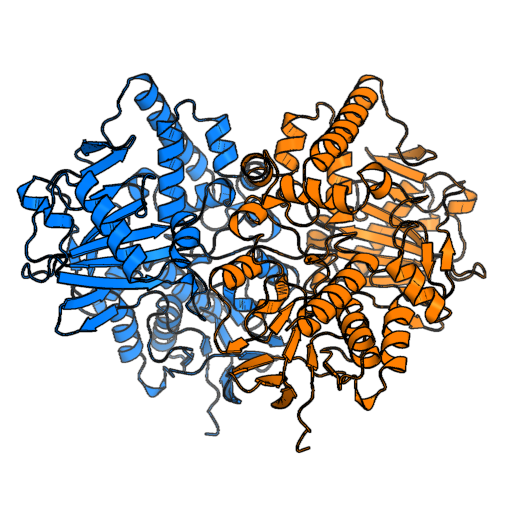85.31 206 GLY B N 1
ATOM 5125 C CA . GLY B 1 206 ? 3.312 26.719 1.025 1 85.31 206 GLY B CA 1
ATOM 5126 C C . GLY B 1 206 ? 2.598 26.938 2.346 1 85.31 206 GLY B C 1
ATOM 5127 O O . GLY B 1 206 ? 1.409 26.625 2.471 1 85.31 206 GLY B O 1
ATOM 5128 N N . GLN B 1 207 ? 3.297 27.484 3.365 1 89.06 207 GLN B N 1
ATOM 5129 C CA . GLN B 1 207 ? 2.742 27.656 4.703 1 89.06 207 GLN B CA 1
ATOM 5130 C C . GLN B 1 207 ? 2.793 29.125 5.133 1 89.06 207 GLN B C 1
ATOM 5132 O O . GLN B 1 207 ? 3.01 29.422 6.312 1 89.06 207 GLN B O 1
ATOM 5137 N N . GLU B 1 208 ? 2.572 30.016 4.254 1 91.44 208 GLU B N 1
ATOM 5138 C CA . GLU B 1 208 ? 2.742 31.453 4.504 1 91.44 208 GLU B CA 1
ATOM 5139 C C . GLU B 1 208 ? 1.579 32 5.316 1 91.44 208 GLU B C 1
ATOM 5141 O O . GLU B 1 208 ? 1.76 32.938 6.113 1 91.44 208 GLU B O 1
ATOM 5146 N N . ARG B 1 209 ? 0.406 31.453 5.102 1 95.88 209 ARG B N 1
ATOM 5147 C CA . ARG B 1 209 ? -0.795 32.031 5.703 1 95.88 209 ARG B CA 1
ATOM 5148 C C . ARG B 1 209 ? -1.675 30.938 6.305 1 95.88 209 ARG B C 1
ATOM 5150 O O . ARG B 1 209 ? -1.533 29.766 5.965 1 95.88 209 ARG B O 1
ATOM 5157 N N . ARG B 1 210 ? -2.518 31.344 7.188 1 96.69 210 ARG B N 1
ATOM 5158 C CA . ARG B 1 210 ? -3.588 30.516 7.723 1 96.69 210 ARG B CA 1
ATOM 5159 C C . ARG B 1 210 ? -4.914 31.266 7.738 1 96.69 210 ARG B C 1
ATOM 5161 O O . ARG B 1 210 ? -4.934 32.5 7.781 1 96.69 210 ARG B O 1
ATOM 5168 N N . PHE B 1 211 ? -5.973 30.578 7.723 1 97.94 211 PHE B N 1
ATOM 5169 C CA . PHE B 1 211 ? -7.285 31.219 7.691 1 97.94 211 PHE B CA 1
ATOM 5170 C C . PHE B 1 211 ? -7.73 31.594 9.094 1 97.94 211 PHE B C 1
ATOM 5172 O O . PHE B 1 211 ? -7.645 30.797 10.023 1 97.94 211 PHE B O 1
ATOM 5179 N N . ILE B 1 212 ? -8.18 32.844 9.242 1 98 212 ILE B N 1
ATOM 5180 C CA . ILE B 1 212 ? -8.812 33.25 10.484 1 98 212 ILE B CA 1
ATOM 5181 C C . ILE B 1 212 ? -10.133 32.5 10.664 1 98 212 ILE B C 1
ATOM 5183 O O . ILE B 1 212 ? -11.008 32.562 9.789 1 98 212 ILE B O 1
ATOM 5187 N N . GLY B 1 213 ? -10.289 31.844 11.688 1 97.44 213 GLY B N 1
ATOM 5188 C CA . GLY B 1 213 ? -11.492 31.062 11.93 1 97.44 213 GLY B CA 1
ATOM 5189 C C . GLY B 1 213 ? -11.328 29.594 11.555 1 97.44 213 GLY B C 1
ATOM 5190 O O . GLY B 1 213 ? -12.219 28.781 11.797 1 97.44 213 GLY B O 1
ATOM 5191 N N . GLY B 1 214 ? -10.203 29.266 10.914 1 98 214 GLY B N 1
ATOM 5192 C CA . GLY B 1 214 ? -9.906 27.875 10.609 1 98 214 GLY B CA 1
ATOM 5193 C C . GLY B 1 214 ? -10.156 27.516 9.164 1 98 214 GLY B C 1
ATOM 5194 O O . GLY B 1 214 ? -10.992 28.125 8.5 1 98 214 GLY B O 1
ATOM 5195 N N . SER B 1 215 ? -9.531 26.469 8.734 1 98.19 215 SER B N 1
ATOM 5196 C CA . SER B 1 215 ? -9.531 26.094 7.324 1 98.19 215 SER B CA 1
ATOM 5197 C C . SER B 1 215 ? -10.812 25.359 6.949 1 98.19 215 SER B C 1
ATOM 5199 O O . SER B 1 215 ? -11.203 25.344 5.777 1 98.19 215 SER B O 1
ATOM 5201 N N . MET B 1 216 ? -11.469 24.75 7.922 1 98.5 216 MET B N 1
ATOM 5202 C CA . MET B 1 216 ? -12.688 23.984 7.637 1 98.5 216 MET B CA 1
ATOM 5203 C C . MET B 1 216 ? -13.789 24.891 7.113 1 98.5 216 MET B C 1
ATOM 5205 O O . MET B 1 216 ? -14.781 24.422 6.559 1 98.5 216 MET B O 1
ATOM 5209 N N . GLN B 1 217 ? -13.625 26.219 7.312 1 98.5 217 GLN B N 1
ATOM 5210 C CA . GLN B 1 217 ? -14.578 27.203 6.805 1 98.5 217 GLN B CA 1
ATOM 5211 C C . GLN B 1 217 ? -14.75 27.062 5.297 1 98.5 217 GLN B C 1
ATOM 5213 O O . GLN B 1 217 ? -15.836 27.328 4.762 1 98.5 217 GLN B O 1
ATOM 5218 N N . VAL B 1 218 ? -13.68 26.656 4.629 1 98.69 218 VAL B N 1
ATOM 5219 C CA . VAL B 1 218 ? -13.734 26.5 3.18 1 98.69 218 VAL B CA 1
ATOM 5220 C C . VAL B 1 218 ? -14.781 25.453 2.814 1 98.69 218 VAL B C 1
ATOM 5222 O O . VAL B 1 218 ? -15.68 25.719 2.018 1 98.69 218 VAL B O 1
ATOM 5225 N N . SER B 1 219 ? -14.656 24.312 3.434 1 98.81 219 SER B N 1
ATOM 5226 C CA . SER B 1 219 ? -15.586 23.219 3.168 1 98.81 219 SER B CA 1
ATOM 5227 C C . SER B 1 219 ? -17 23.562 3.652 1 98.81 219 SER B C 1
ATOM 5229 O O . SER B 1 219 ? -17.984 23.234 2.984 1 98.81 219 SER B O 1
ATOM 5231 N N . GLU B 1 220 ? -17.094 24.156 4.805 1 98.75 220 GLU B N 1
ATOM 5232 C CA . GLU B 1 220 ? -18.391 24.578 5.328 1 98.75 220 GLU B CA 1
ATOM 5233 C C . GLU B 1 220 ? -19.078 25.562 4.391 1 98.75 220 GLU B C 1
ATOM 5235 O O . GLU B 1 220 ? -20.281 25.453 4.137 1 98.75 220 GLU B O 1
ATOM 5240 N N . GLY B 1 221 ? -18.297 26.547 3.924 1 98.75 221 GLY B N 1
ATOM 5241 C CA . GLY B 1 221 ? -18.828 27.516 2.99 1 98.75 221 GLY B CA 1
ATOM 5242 C C . GLY B 1 221 ? -19.312 26.906 1.69 1 98.75 221 GLY B C 1
ATOM 5243 O O . GLY B 1 221 ? -20.391 27.234 1.201 1 98.75 221 GLY B O 1
ATOM 5244 N N . LEU B 1 222 ? -18.484 25.984 1.111 1 98.81 222 LEU B N 1
ATOM 5245 C CA . LEU B 1 222 ? -18.875 25.297 -0.122 1 98.81 222 LEU B CA 1
ATOM 5246 C C . LEU B 1 222 ? -20.125 24.453 0.086 1 98.81 222 LEU B C 1
ATOM 5248 O O . LEU B 1 222 ? -21.016 24.438 -0.764 1 98.81 222 LEU B O 1
ATOM 5252 N N . ALA B 1 223 ? -20.141 23.75 1.21 1 98.81 223 ALA B N 1
ATOM 5253 C CA . ALA B 1 223 ? -21.297 22.922 1.525 1 98.81 223 ALA B CA 1
ATOM 5254 C C . ALA B 1 223 ? -22.562 23.781 1.631 1 98.81 223 ALA B C 1
ATOM 5256 O O . ALA B 1 223 ? -23.625 23.391 1.162 1 98.81 223 ALA B O 1
ATOM 5257 N N . LYS B 1 224 ? -22.453 24.922 2.271 1 98.5 224 LYS B N 1
ATOM 5258 C CA . LYS B 1 224 ? -23.578 25.828 2.412 1 98.5 224 LYS B CA 1
ATOM 5259 C C . LYS B 1 224 ? -24.094 26.281 1.049 1 98.5 224 LYS B C 1
ATOM 5261 O O . LYS B 1 224 ? -25.312 26.359 0.828 1 98.5 224 LYS B O 1
ATOM 5266 N N . LYS B 1 225 ? -23.219 26.578 0.159 1 98.06 225 LYS B N 1
ATOM 5267 C CA . LYS B 1 225 ? -23.609 27 -1.187 1 98.06 225 LYS B CA 1
ATOM 5268 C C . LYS B 1 225 ? -24.328 25.891 -1.927 1 98.06 225 LYS B C 1
ATOM 5270 O O . LYS B 1 225 ? -25.234 26.141 -2.729 1 98.06 225 LYS B O 1
ATOM 5275 N N . LEU B 1 226 ? -23.922 24.672 -1.682 1 98.31 226 LEU B N 1
ATOM 5276 C CA . LEU B 1 226 ? -24.516 23.531 -2.352 1 98.31 226 LEU B CA 1
ATOM 5277 C C . LEU B 1 226 ? -25.922 23.25 -1.818 1 98.31 226 LEU B C 1
ATOM 5279 O O . LEU B 1 226 ? -26.766 22.719 -2.539 1 98.31 226 LEU B O 1
ATOM 5283 N N . GLY B 1 227 ? -26.156 23.562 -0.526 1 97.94 227 GLY B N 1
ATOM 5284 C CA . GLY B 1 227 ? -27.422 23.281 0.112 1 97.94 227 GLY B CA 1
ATOM 5285 C C . GLY B 1 227 ? -27.422 22 0.919 1 97.94 227 GLY B C 1
ATOM 5286 O O . GLY B 1 227 ? -26.891 20.984 0.475 1 97.94 227 GLY B O 1
ATOM 5287 N N . LYS B 1 228 ? -28.031 22.094 2.059 1 96.38 228 LYS B N 1
ATOM 5288 C CA . LYS B 1 228 ? -28.031 20.984 3.018 1 96.38 228 LYS B CA 1
ATOM 5289 C C . LYS B 1 228 ? -28.625 19.719 2.402 1 96.38 228 LYS B C 1
ATOM 5291 O O . LYS B 1 228 ? -28.25 18.609 2.773 1 96.38 228 LYS B O 1
ATOM 5296 N N . GLU B 1 229 ? -29.5 19.891 1.504 1 96.25 229 GLU B N 1
ATOM 5297 C CA . GLU B 1 229 ? -30.172 18.75 0.881 1 96.25 229 GLU B CA 1
ATOM 5298 C C . GLU B 1 229 ? -29.234 18.047 -0.096 1 96.25 229 GLU B C 1
ATOM 5300 O O . GLU B 1 229 ? -29.5 16.906 -0.487 1 96.25 229 GLU B O 1
ATOM 5305 N N . ASN B 1 230 ? -28.188 18.719 -0.475 1 98.12 230 ASN B N 1
ATOM 5306 C CA . ASN B 1 230 ? -27.281 18.172 -1.479 1 98.12 230 ASN B CA 1
ATOM 5307 C C . ASN B 1 230 ? -25.969 17.688 -0.851 1 98.12 230 ASN B C 1
ATOM 5309 O O . ASN B 1 230 ? -25.062 17.25 -1.559 1 98.12 230 ASN B O 1
ATOM 5313 N N . VAL B 1 231 ? -25.828 17.812 0.421 1 98.81 231 VAL B N 1
ATOM 5314 C CA . VAL B 1 231 ? -24.672 17.312 1.16 1 98.81 231 VAL B CA 1
ATOM 5315 C C . VAL B 1 231 ? -25.141 16.469 2.34 1 98.81 231 VAL B C 1
ATOM 5317 O O . VAL B 1 231 ? -25.625 17 3.342 1 98.81 231 VAL B O 1
ATOM 5320 N N . LEU B 1 232 ? -24.984 15.195 2.191 1 98.5 232 LEU B N 1
ATOM 5321 C CA . LEU B 1 232 ? -25.438 14.297 3.248 1 98.5 232 LEU B CA 1
ATOM 5322 C C . LEU B 1 232 ? -24.25 13.812 4.078 1 98.5 232 LEU B C 1
ATOM 5324 O O . LEU B 1 232 ? -23.312 13.195 3.545 1 98.5 232 LEU B O 1
ATOM 5328 N N . LEU B 1 233 ? -24.266 14.078 5.355 1 98.44 233 LEU B N 1
ATOM 5329 C CA . LEU B 1 233 ? -23.25 13.641 6.301 1 98.44 233 LEU B CA 1
ATOM 5330 C C . LEU B 1 233 ? -23.578 12.25 6.844 1 98.44 233 LEU B C 1
ATOM 5332 O O . LEU B 1 233 ? -24.688 11.75 6.652 1 98.44 233 LEU B O 1
ATOM 5336 N N . GLU B 1 234 ? -22.594 11.57 7.434 1 97.69 234 GLU B N 1
ATOM 5337 C CA . GLU B 1 234 ? -22.75 10.258 8.047 1 97.69 234 GLU B CA 1
ATOM 5338 C C . GLU B 1 234 ? -23.266 9.234 7.043 1 97.69 234 GLU B C 1
ATOM 5340 O O . GLU B 1 234 ? -24.109 8.406 7.371 1 97.69 234 GLU B O 1
ATOM 5345 N N . HIS B 1 235 ? -22.875 9.406 5.824 1 97.94 235 HIS B N 1
ATOM 5346 C CA . HIS B 1 235 ? -23.156 8.469 4.742 1 97.94 235 HIS B CA 1
ATOM 5347 C C . HIS B 1 235 ? -21.875 7.898 4.148 1 97.94 235 HIS B C 1
ATOM 5349 O O . HIS B 1 235 ? -21.469 8.281 3.051 1 97.94 235 HIS B O 1
ATOM 5355 N N . ALA B 1 236 ? -21.25 6.949 4.898 1 96.31 236 ALA B N 1
ATOM 5356 C CA . ALA B 1 236 ? -20.047 6.266 4.418 1 96.31 236 ALA B CA 1
ATOM 5357 C C . ALA B 1 236 ? -20.391 5.273 3.309 1 96.31 236 ALA B C 1
ATOM 5359 O O . ALA B 1 236 ? -21.156 4.34 3.52 1 96.31 236 ALA B O 1
ATOM 5360 N N . VAL B 1 237 ? -19.828 5.52 2.156 1 96.94 237 VAL B N 1
ATOM 5361 C CA . VAL B 1 237 ? -20.109 4.672 1.003 1 96.94 237 VAL B CA 1
ATOM 5362 C C . VAL B 1 237 ? -19.375 3.344 1.14 1 96.94 237 VAL B C 1
ATOM 5364 O O . VAL B 1 237 ? -18.188 3.322 1.493 1 96.94 237 VAL B O 1
ATOM 5367 N N . SER B 1 238 ? -20.047 2.23 0.812 1 94.12 238 SER B N 1
ATOM 5368 C CA . SER B 1 238 ? -19.453 0.907 0.966 1 94.12 238 SER B CA 1
ATOM 5369 C C . SER B 1 238 ? -19.359 0.186 -0.375 1 94.12 238 SER B C 1
ATOM 5371 O O . SER B 1 238 ? -18.5 -0.674 -0.561 1 94.12 238 SER B O 1
ATOM 5373 N N . SER B 1 239 ? -20.266 0.54 -1.276 1 94.81 239 SER B N 1
ATOM 5374 C CA . SER B 1 239 ? -20.266 -0.174 -2.549 1 94.81 239 SER B CA 1
ATOM 5375 C C . SER B 1 239 ? -20.766 0.711 -3.68 1 94.81 239 SER B C 1
ATOM 5377 O O . SER B 1 239 ? -21.641 1.567 -3.465 1 94.81 239 SER B O 1
ATOM 5379 N N . ILE B 1 240 ? -20.234 0.49 -4.844 1 96.75 240 ILE B N 1
ATOM 5380 C CA . ILE B 1 240 ? -20.609 1.188 -6.066 1 96.75 240 ILE B CA 1
ATOM 5381 C C . ILE B 1 240 ? -20.875 0.174 -7.176 1 96.75 240 ILE B C 1
ATOM 5383 O O . ILE B 1 240 ? -20.031 -0.661 -7.484 1 96.75 240 ILE B O 1
ATOM 5387 N N . VAL B 1 241 ? -22.016 0.204 -7.742 1 96.62 241 VAL B N 1
ATOM 5388 C CA . VAL B 1 241 ? -22.359 -0.62 -8.898 1 96.62 241 VAL B CA 1
ATOM 5389 C C . VAL B 1 241 ? -22.578 0.268 -10.117 1 96.62 241 VAL B C 1
ATOM 5391 O O . VAL B 1 241 ? -23.375 1.219 -10.07 1 96.62 241 VAL B O 1
ATOM 5394 N N . GLN B 1 242 ? -21.844 0.032 -11.117 1 96.19 242 GLN B N 1
ATOM 5395 C CA . GLN B 1 242 ? -22.031 0.813 -12.336 1 96.19 242 GLN B CA 1
ATOM 5396 C C . GLN B 1 242 ? -22.594 -0.05 -13.461 1 96.19 242 GLN B C 1
ATOM 5398 O O . GLN B 1 242 ? -22.281 -1.239 -13.555 1 96.19 242 GLN B O 1
ATOM 5403 N N . SER B 1 243 ? -23.453 0.495 -14.25 1 94.44 243 SER B N 1
ATOM 5404 C CA . SER B 1 243 ? -24.016 -0.071 -15.469 1 94.44 243 SER B CA 1
ATOM 5405 C C . SER B 1 243 ? -24.062 0.962 -16.594 1 94.44 243 SER B C 1
ATOM 5407 O O . SER B 1 243 ? -23.547 2.072 -16.438 1 94.44 243 SER B O 1
ATOM 5409 N N . ASP B 1 244 ? -24.578 0.574 -17.75 1 92.25 244 ASP B N 1
ATOM 5410 C CA . ASP B 1 244 ? -24.703 1.494 -18.875 1 92.25 244 ASP B CA 1
ATOM 5411 C C . ASP B 1 244 ? -25.672 2.627 -18.547 1 92.25 244 ASP B C 1
ATOM 5413 O O . ASP B 1 244 ? -25.625 3.691 -19.172 1 92.25 244 ASP B O 1
ATOM 5417 N N . ASP B 1 245 ? -26.5 2.359 -17.562 1 92.06 245 ASP B N 1
ATOM 5418 C CA . ASP B 1 245 ? -27.578 3.314 -17.297 1 92.06 245 ASP B CA 1
ATOM 5419 C C . ASP B 1 245 ? -27.172 4.289 -16.188 1 92.06 245 ASP B C 1
ATOM 5421 O O . ASP B 1 245 ? -27.828 5.305 -15.969 1 92.06 245 ASP B O 1
ATOM 5425 N N . GLY B 1 246 ? -26.188 3.893 -15.492 1 97 246 GLY B N 1
ATOM 5426 C CA . GLY B 1 246 ? -25.781 4.789 -14.422 1 97 246 GLY B CA 1
ATOM 5427 C C . GLY B 1 246 ? -25 4.09 -13.328 1 97 246 GLY B C 1
ATOM 5428 O O . GLY B 1 246 ? -24.422 3.029 -13.547 1 97 246 GLY B O 1
ATOM 5429 N N . VAL B 1 247 ? -24.922 4.801 -12.148 1 97.94 247 VAL B N 1
ATOM 5430 C CA . VAL B 1 247 ? -24.203 4.266 -10.992 1 97.94 247 VAL B CA 1
ATOM 5431 C C . VAL B 1 247 ? -25.156 4.172 -9.805 1 97.94 247 VAL B C 1
ATOM 5433 O O . VAL B 1 247 ? -26.031 5.023 -9.625 1 97.94 247 VAL B O 1
ATOM 5436 N N . LYS B 1 248 ? -25.047 3.133 -9.094 1 97.94 248 LYS B N 1
ATOM 5437 C CA . LYS B 1 248 ? -25.734 2.92 -7.824 1 97.94 248 LYS B CA 1
ATOM 5438 C C . LYS B 1 248 ? -24.734 2.896 -6.66 1 97.94 248 LYS B C 1
ATOM 5440 O O . LYS B 1 248 ? -23.812 2.096 -6.652 1 97.94 248 LYS B O 1
ATOM 5445 N N . VAL B 1 249 ? -24.938 3.807 -5.688 1 97.94 249 VAL B N 1
ATOM 5446 C CA . VAL B 1 249 ? -24.031 3.967 -4.551 1 97.94 249 VAL B CA 1
ATOM 5447 C C . VAL B 1 249 ? -24.734 3.525 -3.27 1 97.94 249 VAL B C 1
ATOM 5449 O O . VAL B 1 249 ? -25.812 4.023 -2.945 1 97.94 249 VAL B O 1
ATOM 5452 N N . THR B 1 250 ? -24.141 2.598 -2.57 1 96.38 250 THR B N 1
ATOM 5453 C CA . THR B 1 250 ? -24.719 2.102 -1.321 1 96.38 250 THR B CA 1
ATOM 5454 C C . THR B 1 250 ? -23.828 2.479 -0.137 1 96.38 250 THR B C 1
ATOM 5456 O O . THR B 1 250 ? -22.609 2.338 -0.2 1 96.38 250 THR B O 1
ATOM 5459 N N . THR B 1 251 ? -24.422 2.969 0.92 1 95.88 251 THR B N 1
ATOM 5460 C CA . THR B 1 251 ? -23.672 3.34 2.117 1 95.88 251 THR B CA 1
ATOM 5461 C C . THR B 1 251 ? -23.625 2.178 3.104 1 95.88 251 THR B C 1
ATOM 5463 O O . THR B 1 251 ? -24.328 1.182 2.936 1 95.88 251 THR B O 1
ATOM 5466 N N . ARG B 1 252 ? -22.797 2.258 4.109 1 90.81 252 ARG B N 1
ATOM 5467 C CA . ARG B 1 252 ? -22.641 1.241 5.145 1 90.81 252 ARG B CA 1
ATOM 5468 C C . ARG B 1 252 ? -23.953 1.002 5.887 1 90.81 252 ARG B C 1
ATOM 5470 O O . ARG B 1 252 ? -24.219 -0.108 6.355 1 90.81 252 ARG B O 1
ATOM 5477 N N . ASN B 1 253 ? -24.781 2.035 5.957 1 88.75 253 ASN B N 1
ATOM 5478 C CA . ASN B 1 253 ? -26.047 1.915 6.672 1 88.75 253 ASN B CA 1
ATOM 5479 C C . ASN B 1 253 ? -27.141 1.338 5.777 1 88.75 253 ASN B C 1
ATOM 5481 O O . ASN B 1 253 ? -28.281 1.196 6.203 1 88.75 253 ASN B O 1
ATOM 5485 N N . GLY B 1 254 ? -26.859 1.145 4.508 1 90.5 254 GLY B N 1
ATOM 5486 C CA . GLY B 1 254 ? -27.797 0.472 3.625 1 90.5 254 GLY B CA 1
ATOM 5487 C C . GLY B 1 254 ? -28.547 1.427 2.717 1 90.5 254 GLY B C 1
ATOM 5488 O O . GLY B 1 254 ? -29.359 0.998 1.891 1 90.5 254 GLY B O 1
ATOM 5489 N N . ASP B 1 255 ? -28.297 2.738 2.84 1 95.5 255 ASP B N 1
ATOM 5490 C CA . ASP B 1 255 ? -28.922 3.695 1.934 1 95.5 255 ASP B CA 1
ATOM 5491 C C . ASP B 1 255 ? -28.391 3.533 0.511 1 95.5 255 ASP B C 1
ATOM 5493 O O . ASP B 1 255 ? -27.203 3.248 0.312 1 95.5 255 ASP B O 1
ATOM 5497 N N . VAL B 1 256 ? -29.312 3.717 -0.407 1 96.88 256 VAL B N 1
ATOM 5498 C CA . VAL B 1 256 ? -28.938 3.561 -1.81 1 96.88 256 VAL B CA 1
ATOM 5499 C C . VAL B 1 256 ? -29.234 4.852 -2.568 1 96.88 256 VAL B C 1
ATOM 5501 O O . VAL B 1 256 ? -30.312 5.43 -2.426 1 96.88 256 VAL B O 1
ATOM 5504 N N . PHE B 1 257 ? -28.312 5.297 -3.324 1 97.94 257 PHE B N 1
ATOM 5505 C CA . PHE B 1 257 ? -28.438 6.484 -4.164 1 97.94 257 PHE B CA 1
ATOM 5506 C C . PHE B 1 257 ? -28.078 6.16 -5.609 1 97.94 257 PHE B C 1
ATOM 5508 O O . PHE B 1 257 ? -27.25 5.289 -5.867 1 97.94 257 PHE B O 1
ATOM 5515 N N . GLU B 1 258 ? -28.703 6.812 -6.527 1 98 258 GLU B N 1
ATOM 5516 C CA . GLU B 1 258 ? -28.453 6.574 -7.941 1 98 258 GLU B CA 1
ATOM 5517 C C . GLU B 1 258 ? -28.094 7.871 -8.664 1 98 258 GLU B C 1
ATOM 5519 O O . GLU B 1 258 ? -28.578 8.945 -8.305 1 98 258 GLU B O 1
ATOM 5524 N N . ALA B 1 259 ? -27.219 7.77 -9.656 1 97.94 259 ALA B N 1
ATOM 5525 C CA . ALA B 1 259 ? -26.828 8.906 -10.484 1 97.94 259 ALA B CA 1
ATOM 5526 C C . ALA B 1 259 ? -26.344 8.438 -11.852 1 97.94 259 ALA B C 1
ATOM 5528 O O . ALA B 1 259 ? -26.203 7.234 -12.102 1 97.94 259 ALA B O 1
ATOM 5529 N N . SER B 1 260 ? -26.188 9.398 -12.781 1 97.31 260 SER B N 1
ATOM 5530 C CA . SER B 1 260 ? -25.609 9.086 -14.086 1 97.31 260 SER B CA 1
ATOM 5531 C C . SER B 1 260 ? -24.125 8.805 -13.977 1 97.31 260 SER B C 1
ATOM 5533 O O . SER B 1 260 ? -23.594 7.926 -14.656 1 97.31 260 SER B O 1
ATOM 5535 N N . HIS B 1 261 ? -23.422 9.578 -13.164 1 97.69 261 HIS B N 1
ATOM 5536 C CA . HIS B 1 261 ? -21.984 9.469 -12.969 1 97.69 261 HIS B CA 1
ATOM 5537 C C . HIS B 1 261 ? -21.609 9.648 -11.5 1 97.69 261 HIS B C 1
ATOM 5539 O O . HIS B 1 261 ? -22.453 10.039 -10.68 1 97.69 261 HIS B O 1
ATOM 5545 N N . MET B 1 262 ? -20.438 9.312 -11.234 1 98.06 262 MET B N 1
ATOM 5546 C CA . MET B 1 262 ? -19.922 9.484 -9.875 1 98.06 262 MET B CA 1
ATOM 5547 C C . MET B 1 262 ? -18.5 10.039 -9.898 1 98.06 262 MET B C 1
ATOM 5549 O O . MET B 1 262 ? -17.719 9.703 -10.781 1 98.06 262 MET B O 1
ATOM 5553 N N . ILE B 1 263 ? -18.172 10.922 -8.977 1 98.56 263 ILE B N 1
ATOM 5554 C CA . ILE B 1 263 ? -16.812 11.375 -8.711 1 98.56 263 ILE B CA 1
ATOM 5555 C C . ILE B 1 263 ? -16.375 10.93 -7.32 1 98.56 263 ILE B C 1
ATOM 5557 O O . ILE B 1 263 ? -17.047 11.219 -6.328 1 98.56 263 ILE B O 1
ATOM 5561 N N . SER B 1 264 ? -15.344 10.188 -7.254 1 98.38 264 SER B N 1
ATOM 5562 C CA . SER B 1 264 ? -14.766 9.805 -5.969 1 98.38 264 SER B CA 1
ATOM 5563 C C . SER B 1 264 ? -13.688 10.789 -5.535 1 98.38 264 SER B C 1
ATOM 5565 O O . SER B 1 264 ? -12.656 10.93 -6.199 1 98.38 264 SER B O 1
ATOM 5567 N N . ALA B 1 265 ? -13.891 11.43 -4.441 1 98.06 265 ALA B N 1
ATOM 5568 C CA . ALA B 1 265 ? -12.891 12.312 -3.846 1 98.06 265 ALA B CA 1
ATOM 5569 C C . ALA B 1 265 ? -12.266 11.672 -2.611 1 98.06 265 ALA B C 1
ATOM 5571 O O . ALA B 1 265 ? -11.711 12.367 -1.757 1 98.06 265 ALA B O 1
ATOM 5572 N N . VAL B 1 266 ? -12.359 10.336 -2.49 1 95.81 266 VAL B N 1
ATOM 5573 C CA . VAL B 1 266 ? -11.75 9.555 -1.419 1 95.81 266 VAL B CA 1
ATOM 5574 C C . VAL B 1 266 ? -10.242 9.43 -1.659 1 95.81 266 VAL B C 1
ATOM 5576 O O . VAL B 1 266 ? -9.805 9.281 -2.801 1 95.81 266 VAL B O 1
ATOM 5579 N N . PRO B 1 267 ? -9.453 9.555 -0.5 1 94.06 267 PRO B N 1
ATOM 5580 C CA . PRO B 1 267 ? -8.023 9.312 -0.69 1 94.06 267 PRO B CA 1
ATOM 5581 C C . PRO B 1 267 ? -7.73 7.977 -1.368 1 94.06 267 PRO B C 1
ATOM 5583 O O . PRO B 1 267 ? -8.398 6.977 -1.084 1 94.06 267 PRO B O 1
ATOM 5586 N N . ILE B 1 268 ? -6.75 7.953 -2.238 1 93.31 268 ILE B N 1
ATOM 5587 C CA . ILE B 1 268 ? -6.426 6.793 -3.057 1 93.31 268 ILE B CA 1
ATOM 5588 C C . ILE B 1 268 ? -6.16 5.586 -2.16 1 93.31 268 ILE B C 1
ATOM 5590 O O . ILE B 1 268 ? -6.574 4.469 -2.475 1 93.31 268 ILE B O 1
ATOM 5594 N N . ALA B 1 269 ? -5.492 5.785 -1.033 1 90.94 269 ALA B N 1
ATOM 5595 C CA . ALA B 1 269 ? -5.125 4.699 -0.125 1 90.94 269 ALA B CA 1
ATOM 5596 C C . ALA B 1 269 ? -6.363 4.039 0.469 1 90.94 269 ALA B C 1
ATOM 5598 O O . ALA B 1 269 ? -6.309 2.893 0.92 1 90.94 269 ALA B O 1
ATOM 5599 N N . LEU B 1 270 ? -7.527 4.715 0.451 1 91.88 270 LEU B N 1
ATOM 5600 C CA . LEU B 1 270 ? -8.711 4.227 1.144 1 91.88 270 LEU B CA 1
ATOM 5601 C C . LEU B 1 270 ? -9.766 3.74 0.148 1 91.88 270 LEU B C 1
ATOM 5603 O O . LEU B 1 270 ? -10.828 3.256 0.545 1 91.88 270 LEU B O 1
ATOM 5607 N N . LEU B 1 271 ? -9.461 3.83 -1.108 1 93.25 271 LEU B N 1
ATOM 5608 C CA . LEU B 1 271 ? -10.398 3.406 -2.141 1 93.25 271 LEU B CA 1
ATOM 5609 C C . LEU B 1 271 ? -10.711 1.918 -2.018 1 93.25 271 LEU B C 1
ATOM 5611 O O . LEU B 1 271 ? -11.781 1.466 -2.428 1 93.25 271 LEU B O 1
ATOM 5615 N N . SER B 1 272 ? -9.781 1.187 -1.415 1 90 272 SER B N 1
ATOM 5616 C CA . SER B 1 272 ? -9.977 -0.253 -1.273 1 90 272 SER B CA 1
ATOM 5617 C C . SER B 1 272 ? -11.125 -0.564 -0.323 1 90 272 SER B C 1
ATOM 5619 O O . SER B 1 272 ? -11.656 -1.68 -0.32 1 90 272 SER B O 1
ATOM 5621 N N . LYS B 1 273 ? -11.523 0.387 0.485 1 91.69 273 LYS B N 1
ATOM 5622 C CA . LYS B 1 273 ? -12.617 0.195 1.437 1 91.69 273 LYS B CA 1
ATOM 5623 C C . LYS B 1 273 ? -13.961 0.112 0.722 1 91.69 273 LYS B C 1
ATOM 5625 O O . LYS B 1 273 ? -14.953 -0.336 1.303 1 91.69 273 LYS B O 1
ATOM 5630 N N . ILE B 1 274 ? -13.977 0.545 -0.5 1 93.88 274 ILE B N 1
ATOM 5631 C CA . ILE B 1 274 ? -15.211 0.567 -1.282 1 93.88 274 ILE B CA 1
ATOM 5632 C C . ILE B 1 274 ? -15.211 -0.597 -2.27 1 93.88 274 ILE B C 1
ATOM 5634 O O . ILE B 1 274 ? -14.203 -0.863 -2.93 1 93.88 274 ILE B O 1
ATOM 5638 N N . THR B 1 275 ? -16.312 -1.312 -2.307 1 92.56 275 THR B N 1
ATOM 5639 C CA . THR B 1 275 ? -16.469 -2.387 -3.279 1 92.56 275 THR B CA 1
ATOM 5640 C C . THR B 1 275 ? -17.016 -1.849 -4.598 1 92.56 275 THR B C 1
ATOM 5642 O O . THR B 1 275 ? -18.016 -1.127 -4.609 1 92.56 275 THR B O 1
ATOM 5645 N N . PHE B 1 276 ? -16.391 -2.158 -5.684 1 93.88 276 PHE B N 1
ATOM 5646 C CA . PHE B 1 276 ? -16.828 -1.726 -7.008 1 93.88 276 PHE B CA 1
ATOM 5647 C C . PHE B 1 276 ? -17.344 -2.906 -7.816 1 93.88 276 PHE B C 1
ATOM 5649 O O . PHE B 1 276 ? -16.781 -3.996 -7.777 1 93.88 276 PHE B O 1
ATOM 5656 N N . GLN B 1 277 ? -18.391 -2.727 -8.445 1 93.62 277 GLN B N 1
ATOM 5657 C CA . GLN B 1 277 ? -18.938 -3.662 -9.422 1 93.62 277 GLN B CA 1
ATOM 5658 C C . GLN B 1 277 ? -19.281 -2.953 -10.734 1 93.62 277 GLN B C 1
ATOM 5660 O O . GLN B 1 277 ? -20.141 -2.076 -10.766 1 93.62 277 GLN B O 1
ATOM 5665 N N . PRO B 1 278 ? -18.734 -3.387 -11.891 1 93 278 PRO B N 1
ATOM 5666 C CA . PRO B 1 278 ? -17.609 -4.336 -11.953 1 93 278 PRO B CA 1
ATOM 5667 C C . PRO B 1 278 ? -16.422 -3.898 -11.117 1 93 278 PRO B C 1
ATOM 5669 O O . PRO B 1 278 ? -16.328 -2.736 -10.719 1 93 278 PRO B O 1
ATOM 5672 N N . PRO B 1 279 ? -15.5 -4.852 -10.805 1 91.44 279 PRO B N 1
ATOM 5673 C CA . PRO B 1 279 ? -14.312 -4.488 -10.031 1 91.44 279 PRO B CA 1
ATOM 5674 C C . PRO B 1 279 ? -13.43 -3.473 -10.75 1 91.44 279 PRO B C 1
ATOM 5676 O O . PRO B 1 279 ? -13.5 -3.352 -11.977 1 91.44 279 PRO B O 1
ATOM 5679 N N . LEU B 1 280 ? -12.656 -2.764 -9.953 1 92.25 280 LEU B N 1
ATOM 5680 C CA . LEU B 1 280 ? -11.672 -1.856 -10.539 1 92.25 280 LEU B CA 1
ATOM 5681 C C . LEU B 1 280 ? -10.727 -2.604 -11.469 1 92.25 280 LEU B C 1
ATOM 5683 O O . LEU B 1 280 ? -10.414 -3.775 -11.242 1 92.25 280 LEU B O 1
ATOM 5687 N N . PRO B 1 281 ? -10.281 -1.886 -12.523 1 93.56 281 PRO B N 1
ATOM 5688 C CA . PRO B 1 281 ? -9.281 -2.516 -13.391 1 93.56 281 PRO B CA 1
ATOM 5689 C C . PRO B 1 281 ? -8.031 -2.949 -12.633 1 93.56 281 PRO B C 1
ATOM 5691 O O . PRO B 1 281 ? -7.688 -2.352 -11.609 1 93.56 281 PRO B O 1
ATOM 5694 N N . SER B 1 282 ? -7.324 -3.939 -13.188 1 94.44 282 SER B N 1
ATOM 5695 C CA . SER B 1 282 ? -6.184 -4.586 -12.539 1 94.44 282 SER B CA 1
ATOM 5696 C C . SER B 1 282 ? -5.152 -3.557 -12.086 1 94.44 282 SER B C 1
ATOM 5698 O O . SER B 1 282 ? -4.727 -3.566 -10.93 1 94.44 282 SER B O 1
ATOM 5700 N N . LEU B 1 283 ? -4.809 -2.65 -12.945 1 96 283 LEU B N 1
ATOM 5701 C CA . LEU B 1 283 ? -3.74 -1.704 -12.633 1 96 283 LEU B CA 1
ATOM 5702 C C . LEU B 1 283 ? -4.18 -0.722 -11.555 1 96 283 LEU B C 1
ATOM 5704 O O . LEU B 1 283 ? -3.385 -0.344 -10.695 1 96 283 LEU B O 1
ATOM 5708 N N . LYS B 1 284 ? -5.445 -0.299 -11.594 1 95.19 284 LYS B N 1
ATOM 5709 C CA . LYS B 1 284 ? -5.961 0.6 -10.57 1 95.19 284 LYS B CA 1
ATOM 5710 C C . LYS B 1 284 ? -6.016 -0.092 -9.211 1 95.19 284 LYS B C 1
ATOM 5712 O O . LYS B 1 284 ? -5.648 0.497 -8.195 1 95.19 284 LYS B O 1
ATOM 5717 N N . ASN B 1 285 ? -6.457 -1.328 -9.266 1 92.94 285 ASN B N 1
ATOM 5718 C CA . ASN B 1 285 ? -6.492 -2.115 -8.039 1 92.94 285 ASN B CA 1
ATOM 5719 C C . ASN B 1 285 ? -5.102 -2.271 -7.43 1 92.94 285 ASN B C 1
ATOM 5721 O O . ASN B 1 285 ? -4.941 -2.215 -6.207 1 92.94 285 ASN B O 1
ATOM 5725 N N . GLN B 1 286 ? -4.141 -2.441 -8.258 1 94.06 286 GLN B N 1
ATOM 5726 C CA . GLN B 1 286 ? -2.76 -2.559 -7.805 1 94.06 286 GLN B CA 1
ATOM 5727 C C . GLN B 1 286 ? -2.229 -1.217 -7.305 1 94.06 286 GLN B C 1
ATOM 5729 O O . GLN B 1 286 ? -1.566 -1.154 -6.27 1 94.06 286 GLN B O 1
ATOM 5734 N N . LEU B 1 287 ? -2.52 -0.171 -8.008 1 95.19 287 LEU B N 1
ATOM 5735 C CA . LEU B 1 287 ? -2.061 1.158 -7.621 1 95.19 287 LEU B CA 1
ATOM 5736 C C . LEU B 1 287 ? -2.518 1.505 -6.211 1 95.19 287 LEU B C 1
ATOM 5738 O O . LEU B 1 287 ? -1.728 1.989 -5.398 1 95.19 287 LEU B O 1
ATOM 5742 N N . ILE B 1 288 ? -3.746 1.237 -5.887 1 93.12 288 ILE B N 1
ATOM 5743 C CA . ILE B 1 288 ? -4.355 1.589 -4.609 1 93.12 288 ILE B CA 1
ATOM 5744 C C . ILE B 1 288 ? -3.604 0.901 -3.471 1 93.12 288 ILE B C 1
ATOM 5746 O O . ILE B 1 288 ? -3.461 1.463 -2.383 1 93.12 288 ILE B O 1
ATOM 5750 N N . GLN B 1 289 ? -2.994 -0.244 -3.744 1 93.62 289 GLN B N 1
ATOM 5751 C CA . GLN B 1 289 ? -2.266 -1.002 -2.734 1 93.62 289 GLN B CA 1
ATOM 5752 C C . GLN B 1 289 ? -0.856 -0.449 -2.541 1 93.62 289 GLN B C 1
ATOM 5754 O O . GLN B 1 289 ? -0.152 -0.84 -1.607 1 93.62 289 GLN B O 1
ATOM 5759 N N . HIS B 1 290 ? -0.445 0.528 -3.422 1 94.69 290 HIS B N 1
ATOM 5760 C CA . HIS B 1 290 ? 0.958 0.926 -3.469 1 94.69 290 HIS B CA 1
ATOM 5761 C C . HIS B 1 290 ? 1.133 2.379 -3.039 1 94.69 290 HIS B C 1
ATOM 5763 O O . HIS B 1 290 ? 2.234 2.926 -3.121 1 94.69 290 HIS B O 1
ATOM 5769 N N . MET B 1 291 ? 0.094 2.99 -2.582 1 94 291 MET B N 1
ATOM 5770 C CA . MET B 1 291 ? 0.171 4.406 -2.234 1 94 291 MET B CA 1
ATOM 5771 C C . MET B 1 291 ? -0.29 4.641 -0.799 1 94 291 MET B C 1
ATOM 5773 O O . MET B 1 291 ? -1.38 5.168 -0.572 1 94 291 MET B O 1
ATOM 5777 N N . PRO B 1 292 ? 0.588 4.32 0.167 1 95.06 292 PRO B N 1
ATOM 5778 C CA . PRO B 1 292 ? 0.193 4.441 1.572 1 95.06 292 PRO B CA 1
ATOM 5779 C C . PRO B 1 292 ? 0.225 5.883 2.074 1 95.06 292 PRO B C 1
ATOM 5781 O O . PRO B 1 292 ? 0.909 6.727 1.491 1 95.06 292 PRO B O 1
ATOM 5784 N N . MET B 1 293 ? -0.52 6.113 3.119 1 95.5 293 MET B N 1
ATOM 5785 C CA . MET B 1 293 ? -0.505 7.387 3.83 1 95.5 293 MET B CA 1
ATOM 5786 C C . MET B 1 293 ? 0.659 7.449 4.812 1 95.5 293 MET B C 1
ATOM 5788 O O . MET B 1 293 ? 1.148 6.414 5.27 1 95.5 293 MET B O 1
ATOM 5792 N N . GLY B 1 294 ? 1.093 8.688 5.102 1 96.38 294 GLY B N 1
ATOM 5793 C CA . GLY B 1 294 ? 2.123 8.883 6.105 1 96.38 294 GLY B CA 1
ATOM 5794 C C . GLY B 1 294 ? 1.585 8.859 7.523 1 96.38 294 GLY B C 1
ATOM 5795 O O . GLY B 1 294 ? 0.398 8.609 7.738 1 96.38 294 GLY B O 1
ATOM 5796 N N . SER B 1 295 ? 2.516 9.07 8.508 1 97.5 295 SER B N 1
ATOM 5797 C CA . SER B 1 295 ? 2.191 9.039 9.93 1 97.5 295 SER B CA 1
ATOM 5798 C C . SER B 1 295 ? 2.393 10.406 10.57 1 97.5 295 SER B C 1
ATOM 5800 O O . SER B 1 295 ? 3.5 10.945 10.562 1 97.5 295 SER B O 1
ATOM 5802 N N . VAL B 1 296 ? 1.24 10.898 11.172 1 98.06 296 VAL B N 1
ATOM 5803 C CA . VAL B 1 296 ? 1.423 12.219 11.766 1 98.06 296 VAL B CA 1
ATOM 5804 C C . VAL B 1 296 ? 0.453 12.398 12.93 1 98.06 296 VAL B C 1
ATOM 5806 O O . VAL B 1 296 ? -0.691 11.945 12.867 1 98.06 296 VAL B O 1
ATOM 5809 N N . ILE B 1 297 ? 0.901 12.977 13.977 1 98.38 297 ILE B N 1
ATOM 5810 C CA . ILE B 1 297 ? 0.121 13.531 15.078 1 98.38 297 ILE B CA 1
ATOM 5811 C C . ILE B 1 297 ? 0.338 15.039 15.156 1 98.38 297 ILE B C 1
ATOM 5813 O O . ILE B 1 297 ? 1.475 15.508 15.273 1 98.38 297 ILE B O 1
ATOM 5817 N N . LYS B 1 298 ? -0.708 15.75 14.969 1 98.5 298 LYS B N 1
ATOM 5818 C CA . LYS B 1 298 ? -0.637 17.203 15.117 1 98.5 298 LYS B CA 1
ATOM 5819 C C . LYS B 1 298 ? -0.949 17.625 16.547 1 98.5 298 LYS B C 1
ATOM 5821 O O . LYS B 1 298 ? -1.9 17.125 17.156 1 98.5 298 LYS B O 1
ATOM 5826 N N . THR B 1 299 ? -0.157 18.531 17.109 1 98.62 299 THR B N 1
ATOM 5827 C CA . THR B 1 299 ? -0.288 18.875 18.516 1 98.62 299 THR B CA 1
ATOM 5828 C C . THR B 1 299 ? -0.352 20.391 18.703 1 98.62 299 THR B C 1
ATOM 5830 O O . THR B 1 299 ? 0.161 21.141 17.875 1 98.62 299 THR B O 1
ATOM 5833 N N . PHE B 1 300 ? -1.005 20.797 19.797 1 98.69 300 PHE B N 1
ATOM 5834 C CA . PHE B 1 300 ? -1.078 22.188 20.234 1 98.69 300 PHE B CA 1
ATOM 5835 C C . PHE B 1 300 ? -0.806 22.312 21.719 1 98.69 300 PHE B C 1
ATOM 5837 O O . PHE B 1 300 ? -1.542 21.75 22.547 1 98.69 300 PHE B O 1
ATOM 5844 N N . MET B 1 301 ? 0.212 23.031 22.031 1 98.62 301 MET B N 1
ATOM 5845 C CA . MET B 1 301 ? 0.535 23.359 23.422 1 98.62 301 MET B CA 1
ATOM 5846 C C . MET B 1 301 ? 0.216 24.828 23.719 1 98.62 301 MET B C 1
ATOM 5848 O O . MET B 1 301 ? 0.848 25.734 23.156 1 98.62 301 MET B O 1
ATOM 5852 N N . PHE B 1 302 ? -0.709 25.047 24.594 1 98.5 302 PHE B N 1
ATOM 5853 C CA . PHE B 1 302 ? -1.117 26.406 24.938 1 98.5 302 PHE B CA 1
ATOM 5854 C C . PHE B 1 302 ? -0.358 26.922 26.156 1 98.5 302 PHE B C 1
ATOM 5856 O O . PHE B 1 302 ? -0.141 26.172 27.109 1 98.5 302 PHE B O 1
ATOM 5863 N N . TYR B 1 303 ? 0.001 28.156 26.094 1 98.31 303 TYR B N 1
ATOM 5864 C CA . TYR B 1 303 ? 0.718 28.781 27.188 1 98.31 303 TYR B CA 1
ATOM 5865 C C . TYR B 1 303 ? 0.025 30.078 27.625 1 98.31 303 TYR B C 1
ATOM 5867 O O . TYR B 1 303 ? -0.849 30.578 26.922 1 98.31 303 TYR B O 1
ATOM 5875 N N . LYS B 1 304 ? 0.387 30.547 28.797 1 97 304 LYS B N 1
ATOM 5876 C CA . LYS B 1 304 ? -0.18 31.781 29.344 1 97 304 LYS B CA 1
ATOM 5877 C C . LYS B 1 304 ? 0.302 33 28.562 1 97 304 LYS B C 1
ATOM 5879 O O . LYS B 1 304 ? -0.428 34 28.422 1 97 304 LYS B O 1
ATOM 5884 N N . LYS B 1 305 ? 1.476 32.938 28.125 1 96.44 305 LYS B N 1
ATOM 5885 C CA . LYS B 1 305 ? 2.066 34.062 27.375 1 96.44 305 LYS B CA 1
ATOM 5886 C C . LYS B 1 305 ? 2.955 33.531 26.25 1 96.44 305 LYS B C 1
ATOM 5888 O O . LYS B 1 305 ? 3.232 32.344 26.156 1 96.44 305 LYS B O 1
ATOM 5893 N N . THR B 1 306 ? 3.33 34.438 25.422 1 97.44 306 THR B N 1
ATOM 5894 C CA . THR B 1 306 ? 4.195 34.125 24.281 1 97.44 306 THR B CA 1
ATOM 5895 C C . THR B 1 306 ? 5.664 34.219 24.688 1 97.44 306 THR B C 1
ATOM 5897 O O . THR B 1 306 ? 6.438 34.969 24.109 1 97.44 306 THR B O 1
ATOM 5900 N N . PHE B 1 307 ? 6.145 33.344 25.594 1 97.62 307 PHE B N 1
ATOM 5901 C CA . PHE B 1 307 ? 7.492 33.406 26.156 1 97.62 307 PHE B CA 1
ATOM 5902 C C . PHE B 1 307 ? 8.539 33.312 25.047 1 97.62 307 PHE B C 1
ATOM 5904 O O . PHE B 1 307 ? 9.648 33.844 25.188 1 97.62 307 PHE B O 1
ATOM 5911 N N . TRP B 1 308 ? 8.211 32.625 23.953 1 97.94 308 TRP B N 1
ATOM 5912 C CA . TRP B 1 308 ? 9.195 32.469 22.875 1 97.94 308 TRP B CA 1
ATOM 5913 C C . TRP B 1 308 ? 9.461 33.781 22.172 1 97.94 308 TRP B C 1
ATOM 5915 O O . TRP B 1 308 ? 10.594 34.062 21.766 1 97.94 308 TRP B O 1
ATOM 5925 N N . ARG B 1 309 ? 8.484 34.594 22.062 1 96.94 309 ARG B N 1
ATOM 5926 C CA . ARG B 1 309 ? 8.711 35.906 21.469 1 96.94 309 ARG B CA 1
ATOM 5927 C C . ARG B 1 309 ? 9.594 36.781 22.359 1 96.94 309 ARG B C 1
ATOM 5929 O O . ARG B 1 309 ? 10.422 37.531 21.875 1 96.94 309 ARG B O 1
ATOM 5936 N N . ASP B 1 310 ? 9.414 36.625 23.641 1 96.38 310 ASP B N 1
ATOM 5937 C CA . ASP B 1 310 ? 10.242 37.344 24.609 1 96.38 310 ASP B CA 1
ATOM 5938 C C . ASP B 1 310 ? 11.719 37 24.438 1 96.38 310 ASP B C 1
ATOM 5940 O O . ASP B 1 310 ? 12.594 37.781 24.828 1 96.38 310 ASP B O 1
ATOM 5944 N N . ARG B 1 311 ? 11.961 35.938 23.812 1 96.19 311 ARG B N 1
ATOM 5945 C CA . ARG B 1 311 ? 13.32 35.469 23.625 1 96.19 311 ARG B CA 1
ATOM 5946 C C . ARG B 1 311 ? 13.766 35.625 22.172 1 96.19 311 ARG B C 1
ATOM 5948 O O . ARG B 1 311 ? 14.742 35 21.75 1 96.19 311 ARG B O 1
ATOM 5955 N N . ASP B 1 312 ? 12.984 36.312 21.406 1 97 312 ASP B N 1
ATOM 5956 C CA . ASP B 1 312 ? 13.266 36.625 20.016 1 97 312 ASP B CA 1
ATOM 5957 C C . ASP B 1 312 ? 13.141 35.406 19.125 1 97 312 ASP B C 1
ATOM 5959 O O . ASP B 1 312 ? 13.961 35.188 18.234 1 97 312 ASP B O 1
ATOM 5963 N N . TYR B 1 313 ? 12.297 34.531 19.484 1 97.12 313 TYR B N 1
ATOM 5964 C CA . TYR B 1 313 ? 11.961 33.406 18.609 1 97.12 313 TYR B CA 1
ATOM 5965 C C . TYR B 1 313 ? 10.555 33.562 18.047 1 97.12 313 TYR B C 1
ATOM 5967 O O . TYR B 1 313 ? 9.68 34.156 18.688 1 97.12 313 TYR B O 1
ATOM 5975 N N . ASN B 1 314 ? 10.305 33.094 16.875 1 95.62 314 ASN B N 1
ATOM 5976 C CA . ASN B 1 314 ? 9 33.188 16.203 1 95.62 314 ASN B CA 1
ATOM 5977 C C . ASN B 1 314 ? 8.148 31.953 16.453 1 95.62 314 ASN B C 1
ATOM 5979 O O . ASN B 1 314 ? 7.062 31.812 15.898 1 95.62 314 ASN B O 1
ATOM 5983 N N . GLY B 1 315 ? 8.656 30.953 17.25 1 96.12 315 GLY B N 1
ATOM 5984 C CA . GLY B 1 315 ? 7.906 29.75 17.562 1 96.12 315 GLY B CA 1
ATOM 5985 C C . GLY B 1 315 ? 8.211 28.594 16.625 1 96.12 315 GLY B C 1
ATOM 5986 O O . GLY B 1 315 ? 7.758 27.469 16.859 1 96.12 315 GLY B O 1
ATOM 5987 N N . ILE B 1 316 ? 8.984 28.797 15.57 1 96.06 316 ILE B N 1
ATOM 5988 C CA . ILE B 1 316 ? 9.305 27.766 14.602 1 96.06 316 ILE B CA 1
ATOM 5989 C C . ILE B 1 316 ? 10.562 27.016 15.031 1 96.06 316 ILE B C 1
ATOM 5991 O O . ILE B 1 316 ? 11.594 27.641 15.312 1 96.06 316 ILE B O 1
ATOM 5995 N N . ILE B 1 317 ? 10.477 25.75 15.188 1 95.81 317 ILE B N 1
ATOM 5996 C CA . ILE B 1 317 ? 11.602 24.844 15.43 1 95.81 317 ILE B CA 1
ATOM 5997 C C . ILE B 1 317 ? 11.633 23.766 14.344 1 95.81 317 ILE B C 1
ATOM 5999 O O . ILE B 1 317 ? 10.602 23.188 14.016 1 95.81 317 ILE B O 1
ATOM 6003 N N . LEU B 1 318 ? 12.75 23.531 13.75 1 94.44 318 LEU B N 1
ATOM 6004 C CA . LEU B 1 318 ? 12.992 22.438 12.82 1 94.44 318 LEU B CA 1
ATOM 6005 C C . LEU B 1 318 ? 14.086 21.516 13.344 1 94.44 318 LEU B C 1
ATOM 6007 O O . LEU B 1 318 ? 15.07 21.969 13.93 1 94.44 318 LEU B O 1
ATOM 6011 N N . GLY B 1 319 ? 13.922 20.281 13.219 1 93.62 319 GLY B N 1
ATOM 6012 C CA . GLY B 1 319 ? 14.953 19.344 13.609 1 93.62 319 GLY B CA 1
ATOM 6013 C C . GLY B 1 319 ? 14.469 17.906 13.656 1 93.62 319 GLY B C 1
ATOM 6014 O O . GLY B 1 319 ? 13.266 17.656 13.594 1 93.62 319 GLY B O 1
ATOM 6015 N N . LEU B 1 320 ? 15.391 17 13.766 1 93.69 320 LEU B N 1
ATOM 6016 C CA . LEU B 1 320 ? 15.07 15.57 13.773 1 93.69 320 LEU B CA 1
ATOM 6017 C C . LEU B 1 320 ? 15.219 14.992 15.18 1 93.69 320 LEU B C 1
ATOM 6019 O O . LEU B 1 320 ? 14.867 13.836 15.414 1 93.69 320 LEU B O 1
ATOM 6023 N N . GLU B 1 321 ? 15.742 15.922 16.047 1 94.38 321 GLU B N 1
ATOM 6024 C CA . GLU B 1 321 ? 15.914 15.477 17.422 1 94.38 321 GLU B CA 1
ATOM 6025 C C . GLU B 1 321 ? 14.672 15.781 18.266 1 94.38 321 GLU B C 1
ATOM 6027 O O . GLU B 1 321 ? 14.125 16.875 18.188 1 94.38 321 GLU B O 1
ATOM 6032 N N . GLY B 1 322 ? 14.125 14.75 18.969 1 94.88 322 GLY B N 1
ATOM 6033 C CA . GLY B 1 322 ? 12.93 14.93 19.781 1 94.88 322 GLY B CA 1
ATOM 6034 C C . GLY B 1 322 ? 11.656 14.523 19.062 1 94.88 322 GLY B C 1
ATOM 6035 O O . GLY B 1 322 ? 11.711 13.984 17.953 1 94.88 322 GLY B O 1
ATOM 6036 N N . PRO B 1 323 ? 10.5 14.805 19.672 1 97.69 323 PRO B N 1
ATOM 6037 C CA . PRO B 1 323 ? 9.227 14.32 19.141 1 97.69 323 PRO B CA 1
ATOM 6038 C C . PRO B 1 323 ? 8.727 15.141 17.953 1 97.69 323 PRO B C 1
ATOM 6040 O O . PRO B 1 323 ? 7.988 14.633 17.109 1 97.69 323 PRO B O 1
ATOM 6043 N N . ILE B 1 324 ? 9.164 16.438 17.922 1 98.19 324 ILE B N 1
ATOM 6044 C CA . ILE B 1 324 ? 8.602 17.375 16.953 1 98.19 324 ILE B CA 1
ATOM 6045 C C . ILE B 1 324 ? 9.625 17.656 15.859 1 98.19 324 ILE B C 1
ATOM 6047 O O . ILE B 1 324 ? 10.758 18.047 16.141 1 98.19 324 ILE B O 1
ATOM 6051 N N . VAL B 1 325 ? 9.148 17.484 14.609 1 96.88 325 VAL B N 1
ATOM 6052 C CA . VAL B 1 325 ? 10.031 17.75 13.484 1 96.88 325 VAL B CA 1
ATOM 6053 C C . VAL B 1 325 ? 9.93 19.234 13.094 1 96.88 325 VAL B C 1
ATOM 6055 O O . VAL B 1 325 ? 10.938 19.844 12.727 1 96.88 325 VAL B O 1
ATOM 6058 N N . GLY B 1 326 ? 8.711 19.703 13.117 1 96 326 GLY B N 1
ATOM 6059 C CA . GLY B 1 326 ? 8.414 21.094 12.828 1 96 326 GLY B CA 1
ATOM 6060 C C . GLY B 1 326 ? 7.266 21.656 13.641 1 96 326 GLY B C 1
ATOM 6061 O O . GLY B 1 326 ? 6.305 20.938 13.93 1 96 326 GLY B O 1
ATOM 6062 N N . CYS B 1 327 ? 7.43 22.891 13.992 1 96.81 327 CYS B N 1
ATOM 6063 C CA . CYS B 1 327 ? 6.348 23.531 14.727 1 96.81 327 CYS B CA 1
ATOM 6064 C C . CYS B 1 327 ? 6.219 25 14.344 1 96.81 327 CYS B C 1
ATOM 6066 O O . CYS B 1 327 ? 7.129 25.578 13.742 1 96.81 327 CYS B O 1
ATOM 6068 N N . PHE B 1 328 ? 5.086 25.547 14.641 1 96.56 328 PHE B N 1
ATOM 6069 C CA . PHE B 1 328 ? 4.738 26.953 14.383 1 96.56 328 PHE B CA 1
ATOM 6070 C C . PHE B 1 328 ? 3.975 27.531 15.562 1 96.56 328 PHE B C 1
ATOM 6072 O O . PHE B 1 328 ? 3.322 26.812 16.312 1 96.56 328 PHE B O 1
ATOM 6079 N N . GLU B 1 329 ? 4.121 28.844 15.727 1 96.81 329 GLU B N 1
ATOM 6080 C CA . GLU B 1 329 ? 3.227 29.453 16.703 1 96.81 329 GLU B CA 1
ATOM 6081 C C . GLU B 1 329 ? 1.793 29.5 16.188 1 96.81 329 GLU B C 1
ATOM 6083 O O . GLU B 1 329 ? 1.569 29.609 14.977 1 96.81 329 GLU B O 1
ATOM 6088 N N . ASP B 1 330 ? 0.869 29.328 16.969 1 97.19 330 ASP B N 1
ATOM 6089 C CA . ASP B 1 330 ? -0.56 29.484 16.719 1 97.19 330 ASP B CA 1
ATOM 6090 C C . ASP B 1 330 ? -1.193 30.453 17.719 1 97.19 330 ASP B C 1
ATOM 6092 O O . ASP B 1 330 ? -1.489 30.062 18.859 1 97.19 330 ASP B O 1
ATOM 6096 N N . ILE B 1 331 ? -1.333 31.625 17.266 1 96.62 331 ILE B N 1
ATOM 6097 C CA . ILE B 1 331 ? -1.886 32.688 18.078 1 96.62 331 ILE B CA 1
ATOM 6098 C C . ILE B 1 331 ? -3.078 33.344 17.375 1 96.62 331 ILE B C 1
ATOM 6100 O O . ILE B 1 331 ? -3.039 33.562 16.156 1 96.62 331 ILE B O 1
ATOM 6104 N N . LYS B 1 332 ? -4.16 33.594 18.078 1 96.38 332 LYS B N 1
ATOM 6105 C CA . LYS B 1 332 ? -5.324 34.219 17.469 1 96.38 332 LYS B CA 1
ATOM 6106 C C . LYS B 1 332 ? -5.02 35.656 17.062 1 96.38 332 LYS B C 1
ATOM 6108 O O . LYS B 1 332 ? -4.09 36.281 17.578 1 96.38 332 LYS B O 1
ATOM 6113 N N . PRO B 1 333 ? -5.777 36.188 16.109 1 94.44 333 PRO B N 1
ATOM 6114 C CA . PRO B 1 333 ? -5.508 37.531 15.625 1 94.44 333 PRO B CA 1
ATOM 6115 C C . PRO B 1 333 ? -5.473 38.562 16.75 1 94.44 333 PRO B C 1
ATOM 6117 O O . PRO B 1 333 ? -4.758 39.562 16.641 1 94.44 333 PRO B O 1
ATOM 6120 N N . ASP B 1 334 ? -6.215 38.344 17.812 1 94.44 334 ASP B N 1
ATOM 6121 C CA . ASP B 1 334 ? -6.285 39.312 18.906 1 94.44 334 ASP B CA 1
ATOM 6122 C C . ASP B 1 334 ? -5.18 39.062 19.938 1 94.44 334 ASP B C 1
ATOM 6124 O O . ASP B 1 334 ? -5.16 39.688 21 1 94.44 334 ASP B O 1
ATOM 6128 N N . GLY B 1 335 ? -4.312 38.125 19.594 1 94.25 335 GLY B N 1
ATOM 6129 C CA . GLY B 1 335 ? -3.182 37.812 20.469 1 94.25 335 GLY B CA 1
ATOM 6130 C C . GLY B 1 335 ? -3.512 36.812 21.562 1 94.25 335 GLY B C 1
ATOM 6131 O O . GLY B 1 335 ? -2.639 36.438 22.328 1 94.25 335 GLY B O 1
ATOM 6132 N N . SER B 1 336 ? -4.699 36.344 21.5 1 96.06 336 SER B N 1
ATOM 6133 C CA . SER B 1 336 ? -5.129 35.469 22.578 1 96.06 336 SER B CA 1
ATOM 6134 C C . SER B 1 336 ? -4.746 34.031 22.266 1 96.06 336 SER B C 1
ATOM 6136 O O . SER B 1 336 ? -4.355 33.688 21.141 1 96.06 336 SER B O 1
ATOM 6138 N N . HIS B 1 337 ? -4.688 33.25 23.344 1 97.06 337 HIS B N 1
ATOM 6139 C CA . HIS B 1 337 ? -4.492 31.797 23.297 1 97.06 337 HIS B CA 1
ATOM 6140 C C . HIS B 1 337 ? -3.184 31.438 22.609 1 97.06 337 HIS B C 1
ATOM 6142 O O . HIS B 1 337 ? -3.176 30.641 21.656 1 97.06 337 HIS B O 1
ATOM 6148 N N . PRO B 1 338 ? -2.115 32.031 23.094 1 97.62 338 PRO B N 1
ATOM 6149 C CA . PRO B 1 338 ? -0.831 31.656 22.5 1 97.62 338 PRO B CA 1
ATOM 6150 C C . PRO B 1 338 ? -0.537 30.156 22.578 1 97.62 338 PRO B C 1
ATOM 6152 O O . PRO B 1 338 ? -0.68 29.562 23.656 1 97.62 338 PRO B O 1
ATOM 6155 N N . ALA B 1 339 ? -0.155 29.578 21.484 1 98.31 339 ALA B N 1
ATOM 6156 C CA . ALA B 1 339 ? 0.143 28.156 21.438 1 98.31 339 ALA B CA 1
ATOM 6157 C C . ALA B 1 339 ? 1.28 27.859 20.469 1 98.31 339 ALA B C 1
ATOM 6159 O O . ALA B 1 339 ? 1.612 28.688 19.625 1 98.31 339 ALA B O 1
ATOM 6160 N N . ILE B 1 340 ? 1.94 26.75 20.656 1 98.44 340 ILE B N 1
ATOM 6161 C CA . ILE B 1 340 ? 2.861 26.172 19.688 1 98.44 340 ILE B CA 1
ATOM 6162 C C . ILE B 1 340 ? 2.234 24.922 19.062 1 98.44 340 ILE B C 1
ATOM 6164 O O . ILE B 1 340 ? 1.904 23.969 19.766 1 98.44 340 ILE B O 1
ATOM 6168 N N . MET B 1 341 ? 1.987 25.062 17.812 1 98.25 341 MET B N 1
ATOM 6169 C CA . MET B 1 341 ? 1.547 23.906 17.031 1 98.25 341 MET B CA 1
ATOM 6170 C C . MET B 1 341 ? 2.738 23.062 16.578 1 98.25 341 MET B C 1
ATOM 6172 O O . MET B 1 341 ? 3.736 23.609 16.109 1 98.25 341 MET B O 1
ATOM 6176 N N . GLY B 1 342 ? 2.725 21.75 16.828 1 98.38 342 GLY B N 1
ATOM 6177 C CA . GLY B 1 342 ? 3.826 20.875 16.453 1 98.38 342 GLY B CA 1
ATOM 6178 C C . GLY B 1 342 ? 3.377 19.656 15.672 1 98.38 342 GLY B C 1
ATOM 6179 O O . GLY B 1 342 ? 2.275 19.141 15.883 1 98.38 342 GLY B O 1
ATOM 6180 N N . PHE B 1 343 ? 4.254 19.203 14.781 1 98.19 343 PHE B N 1
ATOM 6181 C CA . PHE B 1 343 ? 4.023 17.984 14.016 1 98.19 343 PHE B CA 1
ATOM 6182 C C . PHE B 1 343 ? 4.91 16.844 14.516 1 98.19 343 PHE B C 1
ATOM 6184 O O . PHE B 1 343 ? 6.137 16.938 14.445 1 98.19 343 PHE B O 1
ATOM 6191 N N . ILE B 1 344 ? 4.297 15.82 15.055 1 98.44 344 ILE B N 1
ATOM 6192 C CA . ILE B 1 344 ? 4.977 14.539 15.242 1 98.44 344 ILE B CA 1
ATOM 6193 C C . ILE B 1 344 ? 4.852 13.695 13.977 1 98.44 344 ILE B C 1
ATOM 6195 O O . ILE B 1 344 ? 3.779 13.164 13.68 1 98.44 344 ILE B O 1
ATOM 6199 N N . ASN B 1 345 ? 5.949 13.523 13.258 1 96.81 345 ASN B N 1
ATOM 6200 C CA . ASN B 1 345 ? 5.895 12.914 11.938 1 96.81 345 ASN B CA 1
ATOM 6201 C C . ASN B 1 345 ? 6.691 11.617 11.883 1 96.81 345 ASN B C 1
ATOM 6203 O O . ASN B 1 345 ? 7.652 11.438 12.633 1 96.81 345 ASN B O 1
ATOM 6207 N N . GLY B 1 346 ? 6.273 10.805 10.906 1 96.62 346 GLY B N 1
ATOM 6208 C CA . GLY B 1 346 ? 7.082 9.656 10.531 1 96.62 346 GLY B CA 1
ATOM 6209 C C . GLY B 1 346 ? 7.367 8.719 11.695 1 96.62 346 GLY B C 1
ATOM 6210 O O . GLY B 1 346 ? 6.449 8.305 12.406 1 96.62 346 GLY B O 1
ATOM 6211 N N . GLU B 1 347 ? 8.602 8.492 11.883 1 96.44 347 GLU B N 1
ATOM 6212 C CA . GLU B 1 347 ? 9.055 7.566 12.914 1 96.44 347 GLU B CA 1
ATOM 6213 C C . GLU B 1 347 ? 8.602 8.016 14.297 1 96.44 347 GLU B C 1
ATOM 6215 O O . GLU B 1 347 ? 8.195 7.191 15.117 1 96.44 347 GLU B O 1
ATOM 6220 N N . ASN B 1 348 ? 8.664 9.305 14.516 1 97.88 348 ASN B N 1
ATOM 6221 C CA . ASN B 1 348 ? 8.258 9.828 15.812 1 97.88 348 ASN B CA 1
ATOM 6222 C C . ASN B 1 348 ? 6.781 9.539 16.094 1 97.88 348 ASN B C 1
ATOM 6224 O O . ASN B 1 348 ? 6.422 9.156 17.203 1 97.88 348 ASN B O 1
ATOM 6228 N N . ALA B 1 349 ? 6.004 9.75 15.086 1 98 349 ALA B N 1
ATOM 6229 C CA . ALA B 1 349 ? 4.574 9.492 15.25 1 98 349 ALA B CA 1
ATOM 6230 C C . ALA B 1 349 ? 4.312 8.016 15.547 1 98 349 ALA B C 1
ATOM 6232 O O . ALA B 1 349 ? 3.494 7.684 16.406 1 98 349 ALA B O 1
ATOM 6233 N N . ARG B 1 350 ? 4.996 7.141 14.891 1 96.81 350 ARG B N 1
ATOM 6234 C CA . ARG B 1 350 ? 4.809 5.703 15.047 1 96.81 350 ARG B CA 1
ATOM 6235 C C . ARG B 1 350 ? 5.27 5.238 16.422 1 96.81 350 ARG B C 1
ATOM 6237 O O . ARG B 1 350 ? 4.672 4.336 17.016 1 96.81 350 ARG B O 1
ATOM 6244 N N . LYS B 1 351 ? 6.316 5.875 16.922 1 96.62 351 LYS B N 1
ATOM 6245 C CA . LYS B 1 351 ? 6.816 5.547 18.25 1 96.62 351 LYS B CA 1
ATOM 6246 C C . LYS B 1 351 ? 5.918 6.137 19.328 1 96.62 351 LYS B C 1
ATOM 6248 O O . LYS B 1 351 ? 5.547 5.445 20.281 1 96.62 351 LYS B O 1
ATOM 6253 N N . LEU B 1 352 ? 5.5 7.332 19.141 1 97.88 352 LEU B N 1
ATOM 6254 C CA . LEU B 1 352 ? 4.836 8.07 20.219 1 97.88 352 LEU B CA 1
ATOM 6255 C C . LEU B 1 352 ? 3.346 7.754 20.25 1 97.88 352 LEU B C 1
ATOM 6257 O O . LEU B 1 352 ? 2.672 8.039 21.234 1 97.88 352 LEU B O 1
ATOM 6261 N N . CYS B 1 353 ? 2.863 7.211 19.156 1 96.25 353 CYS B N 1
ATOM 6262 C CA . CYS B 1 353 ? 1.454 6.836 19.172 1 96.25 353 CYS B CA 1
ATOM 6263 C C . CYS B 1 353 ? 1.193 5.742 20.203 1 96.25 353 CYS B C 1
ATOM 6265 O O . CYS B 1 353 ? 0.047 5.504 20.594 1 96.25 353 CYS B O 1
ATOM 6267 N N . LEU B 1 354 ? 2.244 5.059 20.703 1 95.25 354 LEU B N 1
ATOM 6268 C CA . LEU B 1 354 ? 2.123 3.975 21.672 1 95.25 354 LEU B CA 1
ATOM 6269 C C . LEU B 1 354 ? 2.111 4.516 23.094 1 95.25 354 LEU B C 1
ATOM 6271 O O . LEU B 1 354 ? 1.804 3.785 24.047 1 95.25 354 LEU B O 1
ATOM 6275 N N . LEU B 1 355 ? 2.449 5.785 23.25 1 97.31 355 LEU B N 1
ATOM 6276 C CA . LEU B 1 355 ? 2.449 6.434 24.562 1 97.31 355 LEU B CA 1
ATOM 6277 C C . LEU B 1 355 ? 1.082 7.027 24.875 1 97.31 355 LEU B C 1
ATOM 6279 O O . LEU B 1 355 ? 0.281 7.266 23.969 1 97.31 355 LEU B O 1
ATOM 6283 N N . THR B 1 356 ? 0.828 7.211 26.141 1 97.44 356 THR B N 1
ATOM 6284 C CA . THR B 1 356 ? -0.383 7.922 26.547 1 97.44 356 THR B CA 1
ATOM 6285 C C . THR B 1 356 ? -0.295 9.398 26.156 1 97.44 356 THR B C 1
ATOM 6287 O O . THR B 1 356 ? 0.797 9.914 25.906 1 97.44 356 THR B O 1
ATOM 6290 N N . LYS B 1 357 ? -1.45 10.047 26.078 1 97.69 357 LYS B N 1
ATOM 6291 C CA . LYS B 1 357 ? -1.51 11.477 25.781 1 97.69 357 LYS B CA 1
ATOM 6292 C C . LYS B 1 357 ? -0.643 12.273 26.75 1 97.69 357 LYS B C 1
ATOM 6294 O O . LYS B 1 357 ? 0.082 13.18 26.328 1 97.69 357 LYS B O 1
ATOM 6299 N N . GLU B 1 358 ? -0.624 11.875 28.031 1 98.19 358 GLU B N 1
ATOM 6300 C CA . GLU B 1 358 ? 0.141 12.594 29.047 1 98.19 358 GLU B CA 1
ATOM 6301 C C . GLU B 1 358 ? 1.641 12.398 28.844 1 98.19 358 GLU B C 1
ATOM 6303 O O . GLU B 1 358 ? 2.426 13.328 29.047 1 98.19 358 GLU B O 1
ATOM 6308 N N . GLU B 1 359 ? 2.018 11.195 28.484 1 98.44 359 GLU B N 1
ATOM 6309 C CA . GLU B 1 359 ? 3.43 10.922 28.219 1 98.44 359 GLU B CA 1
ATOM 6310 C C . GLU B 1 359 ? 3.928 11.703 27.016 1 98.44 359 GLU B C 1
ATOM 6312 O O . GLU B 1 359 ? 5.047 12.219 27.016 1 98.44 359 GLU B O 1
ATOM 6317 N N . ARG B 1 360 ? 3.098 11.789 25.984 1 98.5 360 ARG B N 1
ATOM 6318 C CA . ARG B 1 360 ? 3.439 12.57 24.797 1 98.5 360 ARG B CA 1
ATOM 6319 C C . ARG B 1 360 ? 3.564 14.055 25.141 1 98.5 360 ARG B C 1
ATOM 6321 O O . ARG B 1 360 ? 4.531 14.703 24.734 1 98.5 360 ARG B O 1
ATOM 6328 N N . LYS B 1 361 ? 2.594 14.523 25.891 1 98.69 361 LYS B N 1
ATOM 6329 C CA . LYS B 1 361 ? 2.615 15.914 26.344 1 98.69 361 LYS B CA 1
ATOM 6330 C C . LYS B 1 361 ? 3.912 16.234 27.078 1 98.69 361 LYS B C 1
ATOM 6332 O O . LYS B 1 361 ? 4.562 17.25 26.797 1 98.69 361 LYS B O 1
ATOM 6337 N N . LYS B 1 362 ? 4.289 15.352 27.984 1 98.5 362 LYS B N 1
ATOM 6338 C CA . LYS B 1 362 ? 5.5 15.555 28.766 1 98.5 362 LYS B CA 1
ATOM 6339 C C . LYS B 1 362 ? 6.738 15.594 27.875 1 98.5 362 LYS B C 1
ATOM 6341 O O . LYS B 1 362 ? 7.594 16.469 28.047 1 98.5 362 LYS B O 1
ATOM 6346 N N . ALA B 1 363 ? 6.793 14.68 26.938 1 98.5 363 ALA B N 1
ATOM 6347 C CA . ALA B 1 363 ? 7.934 14.625 26.031 1 98.5 363 ALA B CA 1
ATOM 6348 C C . ALA B 1 363 ? 8.039 15.898 25.203 1 98.5 363 ALA B C 1
ATOM 6350 O O . ALA B 1 363 ? 9.141 16.406 24.984 1 98.5 363 ALA B O 1
ATOM 6351 N N . ILE B 1 364 ? 6.914 16.391 24.766 1 98.69 364 ILE B N 1
ATOM 6352 C CA . ILE B 1 364 ? 6.895 17.609 23.938 1 98.69 364 ILE B CA 1
ATOM 6353 C C . ILE B 1 364 ? 7.316 18.812 24.781 1 98.69 364 ILE B C 1
ATOM 6355 O O . ILE B 1 364 ? 8.109 19.641 24.344 1 98.69 364 ILE B O 1
ATOM 6359 N N . CYS B 1 365 ? 6.863 18.875 26 1 98.5 365 CYS B N 1
ATOM 6360 C CA . CYS B 1 365 ? 7.227 19.953 26.906 1 98.5 365 CYS B CA 1
ATOM 6361 C C . CYS B 1 365 ? 8.734 19.984 27.141 1 98.5 365 CYS B C 1
ATOM 6363 O O . CYS B 1 365 ? 9.352 21.047 27.062 1 98.5 365 CYS B O 1
ATOM 6365 N N . GLU B 1 366 ? 9.227 18.844 27.406 1 98.44 366 GLU B N 1
ATOM 6366 C CA . GLU B 1 366 ? 10.664 18.766 27.656 1 98.44 366 GLU B CA 1
ATOM 6367 C C . GLU B 1 366 ? 11.461 19.188 26.438 1 98.44 366 GLU B C 1
ATOM 6369 O O . GLU B 1 366 ? 12.477 19.875 26.547 1 98.44 366 GLU B O 1
ATOM 6374 N N . TYR B 1 367 ? 11 18.812 25.312 1 98.25 367 TYR B N 1
ATOM 6375 C CA . TYR B 1 367 ? 11.656 19.188 24.062 1 98.25 367 TYR B CA 1
ATOM 6376 C C . TYR B 1 367 ? 11.602 20.703 23.859 1 98.25 367 TYR B C 1
ATOM 6378 O O . TYR B 1 367 ? 12.617 21.328 23.562 1 98.25 367 TYR B O 1
ATOM 6386 N N . TYR B 1 368 ? 10.406 21.281 24 1 98.44 368 TYR B N 1
ATOM 6387 C CA . TYR B 1 368 ? 10.258 22.719 23.828 1 98.44 368 TYR B CA 1
ATOM 6388 C C . TYR B 1 368 ? 11.109 23.484 24.828 1 98.44 368 TYR B C 1
ATOM 6390 O O . TYR B 1 368 ? 11.703 24.516 24.5 1 98.44 368 TYR B O 1
ATOM 6398 N N . ALA B 1 369 ? 11.18 22.953 26.062 1 98.25 369 ALA B N 1
ATOM 6399 C CA . ALA B 1 369 ? 12 23.609 27.094 1 98.25 369 ALA B CA 1
ATOM 6400 C C . ALA B 1 369 ? 13.461 23.656 26.672 1 98.25 369 ALA B C 1
ATOM 6402 O O . ALA B 1 369 ? 14.125 24.688 26.828 1 98.25 369 ALA B O 1
ATOM 6403 N N . LYS B 1 370 ? 13.922 22.578 26.156 1 97.75 370 LYS B N 1
ATOM 6404 C CA . LYS B 1 370 ? 15.305 22.516 25.688 1 97.75 370 LYS B CA 1
ATOM 6405 C C . LYS B 1 370 ? 15.523 23.406 24.469 1 97.75 370 LYS B C 1
ATOM 6407 O O . LYS B 1 370 ? 16.516 24.141 24.406 1 97.75 370 LYS B O 1
ATOM 6412 N N . ALA B 1 371 ? 14.625 23.375 23.562 1 97.69 371 ALA B N 1
ATOM 6413 C CA . ALA B 1 371 ? 14.773 24.094 22.297 1 97.69 371 ALA B CA 1
ATOM 6414 C C . ALA B 1 371 ? 14.68 25.594 22.5 1 97.69 371 ALA B C 1
ATOM 6416 O O . ALA B 1 371 ? 15.477 26.359 21.953 1 97.69 371 ALA B O 1
ATOM 6417 N N . PHE B 1 372 ? 13.727 26 23.328 1 97.5 372 PHE B N 1
ATOM 6418 C CA . PHE B 1 372 ? 13.539 27.422 23.562 1 97.5 372 PHE B CA 1
ATOM 6419 C C . PHE B 1 372 ? 14.43 27.922 24.688 1 97.5 372 PHE B C 1
ATOM 6421 O O . PHE B 1 372 ? 14.555 29.125 24.906 1 97.5 372 PHE B O 1
ATOM 6428 N N . GLY B 1 373 ? 15.031 27 25.469 1 96.44 373 GLY B N 1
ATOM 6429 C CA . GLY B 1 373 ? 15.969 27.344 26.531 1 96.44 373 GLY B CA 1
ATOM 6430 C C . GLY B 1 373 ? 15.297 27.953 27.75 1 96.44 373 GLY B C 1
ATOM 6431 O O . GLY B 1 373 ? 15.82 28.906 28.344 1 96.44 373 GLY B O 1
ATOM 6432 N N . THR B 1 374 ? 14.148 27.5 28.047 1 97 374 THR B N 1
ATOM 6433 C CA . THR B 1 374 ? 13.438 28.094 29.172 1 97 374 THR B CA 1
ATOM 6434 C C . THR B 1 374 ? 12.523 27.062 29.828 1 97 374 THR B C 1
ATOM 6436 O O . THR B 1 374 ? 11.93 26.219 29.141 1 97 374 THR B O 1
ATOM 6439 N N . GLY B 1 375 ? 12.297 27.109 31.094 1 97.31 375 GLY B N 1
ATOM 6440 C CA . GLY B 1 375 ? 11.391 26.25 31.859 1 97.31 375 GLY B CA 1
ATOM 6441 C C . GLY B 1 375 ? 9.93 26.609 31.656 1 97.31 375 GLY B C 1
ATOM 6442 O O . GLY B 1 375 ? 9.039 25.828 32 1 97.31 375 GLY B O 1
ATOM 6443 N N . GLU B 1 376 ? 9.625 27.781 31.109 1 97.06 376 GLU B N 1
ATOM 6444 C CA . GLU B 1 376 ? 8.25 28.188 30.859 1 97.06 376 GLU B CA 1
ATOM 6445 C C . GLU B 1 376 ? 7.543 27.188 29.938 1 97.06 376 GLU B C 1
ATOM 6447 O O . GLU B 1 376 ? 6.332 26.984 30.047 1 97.06 376 GLU B O 1
ATOM 6452 N N . ALA B 1 377 ? 8.305 26.609 29.094 1 98 377 ALA B N 1
ATOM 6453 C CA . ALA B 1 377 ? 7.762 25.656 28.125 1 98 377 ALA B CA 1
ATOM 6454 C C . ALA B 1 377 ? 7.27 24.391 28.812 1 98 377 ALA B C 1
ATOM 6456 O O . ALA B 1 377 ? 6.531 23.594 28.219 1 98 377 ALA B O 1
ATOM 6457 N N . LEU B 1 378 ? 7.613 24.156 30.078 1 98.44 378 LEU B N 1
ATOM 6458 C CA . LEU B 1 378 ? 7.234 22.953 30.812 1 98.44 378 LEU B CA 1
ATOM 6459 C C . LEU B 1 378 ? 5.828 23.094 31.391 1 98.44 378 LEU B C 1
ATOM 6461 O O . LEU B 1 378 ? 5.258 22.109 31.875 1 98.44 378 LEU B O 1
ATOM 6465 N N . HIS B 1 379 ? 5.258 24.25 31.25 1 97.62 379 HIS B N 1
ATOM 6466 C CA . HIS B 1 379 ? 4.016 24.5 31.969 1 97.62 379 HIS B CA 1
ATOM 6467 C C . HIS B 1 379 ? 2.918 24.984 31.016 1 97.62 379 HIS B C 1
ATOM 6469 O O . HIS B 1 379 ? 2.4 26.094 31.156 1 97.62 379 HIS B O 1
ATOM 6475 N N . PRO B 1 380 ? 2.529 24.172 30.109 1 98.25 380 PRO B N 1
ATOM 6476 C CA . PRO B 1 380 ? 1.385 24.531 29.266 1 98.25 380 PRO B CA 1
ATOM 6477 C C . PRO B 1 380 ? 0.076 24.594 30.062 1 98.25 380 PRO B C 1
ATOM 6479 O O . PRO B 1 380 ? -0.079 23.906 31.062 1 98.25 380 PRO B O 1
ATOM 6482 N N . ILE B 1 381 ? -0.863 25.406 29.609 1 97.75 381 ILE B N 1
ATOM 6483 C CA . ILE B 1 381 ? -2.129 25.547 30.312 1 97.75 381 ILE B CA 1
ATOM 6484 C C . ILE B 1 381 ? -3.197 24.688 29.641 1 97.75 381 ILE B C 1
ATOM 6486 O O . ILE B 1 381 ? -4.297 24.516 30.188 1 97.75 381 ILE B O 1
ATOM 6490 N N . ASN B 1 382 ? -2.977 24.234 28.484 1 97.31 382 ASN B N 1
ATOM 6491 C CA . ASN B 1 382 ? -3.846 23.328 27.734 1 97.31 382 ASN B CA 1
ATOM 6492 C C . ASN B 1 382 ? -3.07 22.547 26.688 1 97.31 382 ASN B C 1
ATOM 6494 O O . ASN B 1 382 ? -1.98 22.953 26.281 1 97.31 382 ASN B O 1
ATOM 6498 N N . TYR B 1 383 ? -3.49 21.359 26.344 1 98.25 383 TYR B N 1
ATOM 6499 C CA . TYR B 1 383 ? -2.875 20.5 25.359 1 98.25 383 TYR B CA 1
ATOM 6500 C C . TYR B 1 383 ? -3.938 19.797 24.516 1 98.25 383 TYR B C 1
ATOM 6502 O O . TYR B 1 383 ? -4.852 19.172 25.062 1 98.25 383 TYR B O 1
ATOM 6510 N N . VAL B 1 384 ? -3.869 20.016 23.172 1 98.31 384 VAL B N 1
ATOM 6511 C CA . VAL B 1 384 ? -4.77 19.359 22.234 1 98.31 384 VAL B CA 1
ATOM 6512 C C . VAL B 1 384 ? -3.959 18.609 21.188 1 98.31 384 VAL B C 1
ATOM 6514 O O . VAL B 1 384 ? -2.891 19.062 20.766 1 98.31 384 VAL B O 1
ATOM 6517 N N . GLU B 1 385 ? -4.352 17.406 20.812 1 98.12 385 GLU B N 1
ATOM 6518 C CA . GLU B 1 385 ? -3.67 16.656 19.766 1 98.12 385 GLU B CA 1
ATOM 6519 C C . GLU B 1 385 ? -4.672 15.945 18.859 1 98.12 385 GLU B C 1
ATOM 6521 O O . GLU B 1 385 ? -5.84 15.797 19.219 1 98.12 385 GLU B O 1
ATOM 6526 N N . GLN B 1 386 ? -4.285 15.633 17.703 1 97.75 386 GLN B N 1
ATOM 6527 C CA . GLN B 1 386 ? -5.016 14.812 16.75 1 97.75 386 GLN B CA 1
ATOM 6528 C C . GLN B 1 386 ? -4.098 13.781 16.109 1 97.75 386 GLN B C 1
ATOM 6530 O O . GLN B 1 386 ? -3.139 14.141 15.414 1 97.75 386 GLN B O 1
ATOM 6535 N N . ASN B 1 387 ? -4.316 12.484 16.422 1 96.94 387 ASN B N 1
ATOM 6536 C CA . ASN B 1 387 ? -3.623 11.391 15.742 1 96.94 387 ASN B CA 1
ATOM 6537 C C . ASN B 1 387 ? -4.34 10.977 14.461 1 96.94 387 ASN B C 1
ATOM 6539 O O . ASN B 1 387 ? -5.359 10.281 14.516 1 96.94 387 ASN B O 1
ATOM 6543 N N . TRP B 1 388 ? -3.812 11.289 13.359 1 96.75 388 TRP B N 1
ATOM 6544 C CA . TRP B 1 388 ? -4.484 11.078 12.078 1 96.75 388 TRP B CA 1
ATOM 6545 C C . TRP B 1 388 ? -4.383 9.617 11.648 1 96.75 388 TRP B C 1
ATOM 6547 O O . TRP B 1 388 ? -5.145 9.164 10.797 1 96.75 388 TRP B O 1
ATOM 6557 N N . MET B 1 389 ? -3.443 8.828 12.148 1 94 389 MET B N 1
ATOM 6558 C CA . MET B 1 389 ? -3.338 7.406 11.836 1 94 389 MET B CA 1
ATOM 6559 C C . MET B 1 389 ? -4.547 6.641 12.367 1 94 389 MET B C 1
ATOM 6561 O O . MET B 1 389 ? -4.863 5.555 11.883 1 94 389 MET B O 1
ATOM 6565 N N . GLU B 1 390 ? -5.156 7.211 13.336 1 91.38 390 GLU B N 1
ATOM 6566 C CA . GLU B 1 390 ? -6.246 6.516 14.008 1 91.38 390 GLU B CA 1
ATOM 6567 C C . GLU B 1 390 ? -7.59 6.824 13.359 1 91.38 390 GLU B C 1
ATOM 6569 O O . GLU B 1 390 ? -8.602 6.191 13.672 1 91.38 390 GLU B O 1
ATOM 6574 N N . GLU B 1 391 ? -7.594 7.77 12.43 1 91.19 391 GLU B N 1
ATOM 6575 C CA . GLU B 1 391 ? -8.836 8.18 11.789 1 91.19 391 GLU B CA 1
ATOM 6576 C C . GLU B 1 391 ? -9.211 7.227 10.656 1 91.19 391 GLU B C 1
ATOM 6578 O O . GLU B 1 391 ? -8.477 7.09 9.68 1 91.19 391 GLU B O 1
ATOM 6583 N N . GLU B 1 392 ? -10.359 6.672 10.727 1 89.44 392 GLU B N 1
ATOM 6584 C CA . GLU B 1 392 ? -10.805 5.637 9.797 1 89.44 392 GLU B CA 1
ATOM 6585 C C . GLU B 1 392 ? -10.836 6.156 8.367 1 89.44 392 GLU B C 1
ATOM 6587 O O . GLU B 1 392 ? -10.484 5.434 7.43 1 89.44 392 GLU B O 1
ATOM 6592 N N . PHE B 1 393 ? -11.227 7.391 8.172 1 93.44 393 PHE B N 1
ATOM 6593 C CA . PHE B 1 393 ? -11.492 7.871 6.82 1 93.44 393 PHE B CA 1
ATOM 6594 C C . PHE B 1 393 ? -10.328 8.719 6.305 1 93.44 393 PHE B C 1
ATOM 6596 O O . PHE B 1 393 ? -10.453 9.383 5.277 1 93.44 393 PHE B O 1
ATOM 6603 N N . SER B 1 394 ? -9.219 8.719 7.047 1 92.06 394 SER B N 1
ATOM 6604 C CA . SER B 1 394 ? -8.008 9.391 6.578 1 92.06 394 SER B CA 1
ATOM 6605 C C . SER B 1 394 ? -6.848 8.406 6.453 1 92.06 394 SER B C 1
ATOM 6607 O O . SER B 1 394 ? -6.09 8.453 5.484 1 92.06 394 SER B O 1
ATOM 6609 N N . GLY B 1 395 ? -6.809 7.508 7.492 1 87.69 395 GLY B N 1
ATOM 6610 C CA . GLY B 1 395 ? -5.793 6.465 7.461 1 87.69 395 GLY B CA 1
ATOM 6611 C C . GLY B 1 395 ? -4.391 6.996 7.68 1 87.69 395 GLY B C 1
ATOM 6612 O O . GLY B 1 395 ? -3.424 6.23 7.668 1 87.69 395 GLY B O 1
ATOM 6613 N N . GLY B 1 396 ? -4.203 8.219 7.777 1 92.94 396 GLY B N 1
ATOM 6614 C CA . GLY B 1 396 ? -2.961 8.961 7.902 1 92.94 396 GLY B CA 1
ATOM 6615 C C . GLY B 1 396 ? -3.053 10.367 7.336 1 92.94 396 GLY B C 1
ATOM 6616 O O . GLY B 1 396 ? -4.148 10.914 7.199 1 92.94 396 GLY B O 1
ATOM 6617 N N . CYS B 1 397 ? -2.088 10.891 7.098 1 88.56 397 CYS B N 1
ATOM 6618 C CA . CYS B 1 397 ? -1.95 12.234 6.555 1 88.56 397 CYS B CA 1
ATOM 6619 C C . CYS B 1 397 ? -0.499 12.539 6.199 1 88.56 397 CYS B C 1
ATOM 6621 O O . CYS B 1 397 ? 0.414 11.859 6.68 1 88.56 397 CYS B O 1
ATOM 6623 N N . TYR B 1 398 ? -0.295 13.469 5.16 1 92.19 398 TYR B N 1
ATOM 6624 C CA . TYR B 1 398 ? -1.096 14.5 4.508 1 92.19 398 TYR B CA 1
ATOM 6625 C C . TYR B 1 398 ? -1.688 13.984 3.201 1 92.19 398 TYR B C 1
ATOM 6627 O O . TYR B 1 398 ? -2.832 14.297 2.863 1 92.19 398 TYR B O 1
ATOM 6635 N N . MET B 1 399 ? -0.903 13.195 2.539 1 92.94 399 MET B N 1
ATOM 6636 C CA . MET B 1 399 ? -1.258 12.547 1.28 1 92.94 399 MET B CA 1
ATOM 6637 C C . MET B 1 399 ? -0.545 11.211 1.14 1 92.94 399 MET B C 1
ATOM 6639 O O . MET B 1 399 ? 0.428 10.938 1.847 1 92.94 399 MET B O 1
ATOM 6643 N N . ALA B 1 400 ? -1.049 10.43 0.293 1 94.88 400 ALA B N 1
ATOM 6644 C CA . ALA B 1 400 ? -0.36 9.18 -0.021 1 94.88 400 ALA B CA 1
ATOM 6645 C C . ALA B 1 400 ? 0.931 9.445 -0.79 1 94.88 400 ALA B C 1
ATOM 6647 O O . ALA B 1 400 ? 0.993 10.359 -1.616 1 94.88 400 ALA B O 1
ATOM 6648 N N . ALA B 1 401 ? 1.952 8.68 -0.457 1 95.12 401 ALA B N 1
ATOM 6649 C CA . ALA B 1 401 ? 3.236 8.82 -1.138 1 95.12 401 ALA B CA 1
ATOM 6650 C C . ALA B 1 401 ? 3.629 7.52 -1.836 1 95.12 401 ALA B C 1
ATOM 6652 O O . ALA B 1 401 ? 3.447 6.43 -1.283 1 95.12 401 ALA B O 1
ATOM 6653 N N . ALA B 1 402 ? 4.176 7.652 -3.01 1 96.44 402 ALA B N 1
ATOM 6654 C CA . ALA B 1 402 ? 4.539 6.488 -3.812 1 96.44 402 ALA B CA 1
ATOM 6655 C C . ALA B 1 402 ? 5.895 5.93 -3.389 1 96.44 402 ALA B C 1
ATOM 6657 O O . ALA B 1 402 ? 6.844 6.684 -3.176 1 96.44 402 ALA B O 1
ATOM 6658 N N . ALA B 1 403 ? 5.965 4.621 -3.23 1 96.12 403 ALA B N 1
ATOM 6659 C CA . ALA B 1 403 ? 7.223 3.906 -3.039 1 96.12 403 ALA B CA 1
ATOM 6660 C C . ALA B 1 403 ? 7.961 3.732 -4.363 1 96.12 403 ALA B C 1
ATOM 6662 O O . ALA B 1 403 ? 7.434 4.07 -5.426 1 96.12 403 ALA B O 1
ATOM 6663 N N . PRO B 1 404 ? 9.203 3.275 -4.344 1 97.31 404 PRO B N 1
ATOM 6664 C CA . PRO B 1 404 ? 9.969 3.107 -5.582 1 97.31 404 PRO B CA 1
ATOM 6665 C C . PRO B 1 404 ? 9.25 2.225 -6.602 1 97.31 404 PRO B C 1
ATOM 6667 O O . PRO B 1 404 ? 8.672 1.196 -6.234 1 97.31 404 PRO B O 1
ATOM 6670 N N . GLY B 1 405 ? 9.211 2.721 -7.828 1 97.5 405 GLY B N 1
ATOM 6671 C CA . GLY B 1 405 ? 8.68 1.976 -8.953 1 97.5 405 GLY B CA 1
ATOM 6672 C C . GLY B 1 405 ? 7.223 2.287 -9.242 1 97.5 405 GLY B C 1
ATOM 6673 O O . GLY B 1 405 ? 6.734 2.035 -10.344 1 97.5 405 GLY B O 1
ATOM 6674 N N . VAL B 1 406 ? 6.504 2.893 -8.367 1 97.19 406 VAL B N 1
ATOM 6675 C CA . VAL B 1 406 ? 5.047 2.963 -8.422 1 97.19 406 VAL B CA 1
ATOM 6676 C C . VAL B 1 406 ? 4.617 3.9 -9.547 1 97.19 406 VAL B C 1
ATOM 6678 O O . VAL B 1 406 ? 3.699 3.586 -10.305 1 97.19 406 VAL B O 1
ATOM 6681 N N . PHE B 1 407 ? 5.266 5.066 -9.695 1 97.81 407 PHE B N 1
ATOM 6682 C CA . PHE B 1 407 ? 4.871 6.031 -10.719 1 97.81 407 PHE B CA 1
ATOM 6683 C C . PHE B 1 407 ? 5.02 5.434 -12.109 1 97.81 407 PHE B C 1
ATOM 6685 O O . PHE B 1 407 ? 4.105 5.527 -12.93 1 97.81 407 PHE B O 1
ATOM 6692 N N . THR B 1 408 ? 6.137 4.766 -12.336 1 97.81 408 THR B N 1
ATOM 6693 C CA . THR B 1 408 ? 6.371 4.25 -13.68 1 97.81 408 THR B CA 1
ATOM 6694 C C . THR B 1 408 ? 5.543 2.994 -13.93 1 97.81 408 THR B C 1
ATOM 6696 O O . THR B 1 408 ? 5.172 2.707 -15.07 1 97.81 408 THR B O 1
ATOM 6699 N N . GLN B 1 409 ? 5.238 2.305 -12.93 1 97.19 409 GLN B N 1
ATOM 6700 C CA . GLN B 1 409 ? 4.555 1.025 -13.086 1 97.19 409 GLN B CA 1
ATOM 6701 C C . GLN B 1 409 ? 3.039 1.214 -13.109 1 97.19 409 GLN B C 1
ATOM 6703 O O . GLN B 1 409 ? 2.328 0.486 -13.805 1 97.19 409 GLN B O 1
ATOM 6708 N N . PHE B 1 410 ? 2.52 2.219 -12.375 1 96.81 410 PHE B N 1
ATOM 6709 C CA . PHE B 1 410 ? 1.076 2.326 -12.211 1 96.81 410 PHE B CA 1
ATOM 6710 C C . PHE B 1 410 ? 0.614 3.766 -12.398 1 96.81 410 PHE B C 1
ATOM 6712 O O . PHE B 1 410 ? -0.586 4.031 -12.492 1 96.81 410 PHE B O 1
ATOM 6719 N N . GLY B 1 411 ? 1.48 4.754 -12.508 1 95.81 411 GLY B N 1
ATOM 6720 C CA . GLY B 1 411 ? 1.146 6.168 -12.461 1 95.81 411 GLY B CA 1
ATOM 6721 C C . GLY B 1 411 ? 0.127 6.578 -13.5 1 95.81 411 GLY B C 1
ATOM 6722 O O . GLY B 1 411 ? -0.702 7.457 -13.258 1 95.81 411 GLY B O 1
ATOM 6723 N N . LYS B 1 412 ? 0.085 5.934 -14.625 1 95.12 412 LYS B N 1
ATOM 6724 C CA . LYS B 1 412 ? -0.762 6.305 -15.75 1 95.12 412 LYS B CA 1
ATOM 6725 C C . LYS B 1 412 ? -2.24 6.176 -15.398 1 95.12 412 LYS B C 1
ATOM 6727 O O . LYS B 1 412 ? -3.08 6.887 -15.953 1 95.12 412 LYS B O 1
ATOM 6732 N N . VAL B 1 413 ? -2.553 5.324 -14.453 1 96.31 413 VAL B N 1
ATOM 6733 C CA . VAL B 1 413 ? -3.965 5.07 -14.18 1 96.31 413 VAL B CA 1
ATOM 6734 C C . VAL B 1 413 ? -4.398 5.848 -12.938 1 96.31 413 VAL B C 1
ATOM 6736 O O . VAL B 1 413 ? -5.527 5.695 -12.469 1 96.31 413 VAL B O 1
ATOM 6739 N N . LEU B 1 414 ? -3.553 6.715 -12.438 1 95.94 414 LEU B N 1
ATOM 6740 C CA . LEU B 1 414 ? -3.842 7.488 -11.234 1 95.94 414 LEU B CA 1
ATOM 6741 C C . LEU B 1 414 ? -5.129 8.289 -11.398 1 95.94 414 LEU B C 1
ATOM 6743 O O . LEU B 1 414 ? -5.988 8.273 -10.516 1 95.94 414 LEU B O 1
ATOM 6747 N N . ARG B 1 415 ? -5.328 8.906 -12.578 1 96.12 415 ARG B N 1
ATOM 6748 C CA . ARG B 1 415 ? -6.434 9.828 -12.82 1 96.12 415 ARG B CA 1
ATOM 6749 C C . ARG B 1 415 ? -7.465 9.203 -13.758 1 96.12 415 ARG B C 1
ATOM 6751 O O . ARG B 1 415 ? -8.547 9.766 -13.961 1 96.12 415 ARG B O 1
ATOM 6758 N N . GLU B 1 416 ? -7.129 8.055 -14.359 1 95.25 416 GLU B N 1
ATOM 6759 C CA . GLU B 1 416 ? -7.973 7.461 -15.391 1 95.25 416 GLU B CA 1
ATOM 6760 C C . GLU B 1 416 ? -9.336 7.066 -14.828 1 95.25 416 GLU B C 1
ATOM 6762 O O . GLU B 1 416 ? -9.422 6.359 -13.82 1 95.25 416 GLU B O 1
ATOM 6767 N N . PRO B 1 417 ? -10.391 7.625 -15.422 1 95.69 417 PRO B N 1
ATOM 6768 C CA . PRO B 1 417 ? -11.727 7.195 -14.984 1 95.69 417 PRO B CA 1
ATOM 6769 C C . PRO B 1 417 ? -11.992 5.715 -15.266 1 95.69 417 PRO B C 1
ATOM 6771 O O . PRO B 1 417 ? -11.281 5.098 -16.062 1 95.69 417 PRO B O 1
ATOM 6774 N N . MET B 1 418 ? -12.867 5.16 -14.641 1 94.12 418 MET B N 1
ATOM 6775 C CA . MET B 1 418 ? -13.383 3.807 -14.852 1 94.12 418 MET B CA 1
ATOM 6776 C C . MET B 1 418 ? -14.875 3.834 -15.172 1 94.12 418 MET B C 1
ATOM 6778 O O . MET B 1 418 ? -15.703 3.83 -14.258 1 94.12 418 MET B O 1
ATOM 6782 N N . GLY B 1 419 ? -15.18 3.76 -16.422 1 94.25 419 GLY B N 1
ATOM 6783 C CA . GLY B 1 419 ? -16.562 3.912 -16.812 1 94.25 419 GLY B CA 1
ATOM 6784 C C . GLY B 1 419 ? -17.156 5.258 -16.438 1 94.25 419 GLY B C 1
ATOM 6785 O O . GLY B 1 419 ? -16.656 6.301 -16.875 1 94.25 419 GLY B O 1
ATOM 6786 N N . ARG B 1 420 ? -18.141 5.168 -15.531 1 96.5 420 ARG B N 1
ATOM 6787 C CA . ARG B 1 420 ? -18.859 6.363 -15.133 1 96.5 420 ARG B CA 1
ATOM 6788 C C . ARG B 1 420 ? -18.328 6.914 -13.812 1 96.5 420 ARG B C 1
ATOM 6790 O O . ARG B 1 420 ? -18.922 7.836 -13.234 1 96.5 420 ARG B O 1
ATOM 6797 N N . VAL B 1 421 ? -17.203 6.387 -13.367 1 96.81 421 VAL B N 1
ATOM 6798 C CA . VAL B 1 421 ? -16.625 6.793 -12.086 1 96.81 421 VAL B CA 1
ATOM 6799 C C . VAL B 1 421 ? -15.344 7.582 -12.336 1 96.81 421 VAL B C 1
ATOM 6801 O O . VAL B 1 421 ? -14.414 7.086 -12.977 1 96.81 421 VAL B O 1
ATOM 6804 N N . TYR B 1 422 ? -15.273 8.781 -11.82 1 97.75 422 TYR B N 1
ATOM 6805 C CA . TYR B 1 422 ? -14.102 9.656 -11.914 1 97.75 422 TYR B CA 1
ATOM 6806 C C . TYR B 1 422 ? -13.422 9.805 -10.562 1 97.75 422 TYR B C 1
ATOM 6808 O O . TYR B 1 422 ? -14.039 9.578 -9.523 1 97.75 422 TYR B O 1
ATOM 6816 N N . PHE B 1 423 ? -12.141 10.188 -10.586 1 97.81 423 PHE B N 1
ATOM 6817 C CA . PHE B 1 423 ? -11.359 10.234 -9.352 1 97.81 423 PHE B CA 1
ATOM 6818 C C . PHE B 1 423 ? -10.766 11.617 -9.141 1 97.81 423 PHE B C 1
ATOM 6820 O O . PHE B 1 423 ? -10.18 12.203 -10.055 1 97.81 423 PHE B O 1
ATOM 6827 N N . ALA B 1 424 ? -10.844 12.102 -7.848 1 97.56 424 ALA B N 1
ATOM 6828 C CA . ALA B 1 424 ? -10.516 13.508 -7.617 1 97.56 424 ALA B CA 1
ATOM 6829 C C . ALA B 1 424 ? -9.758 13.68 -6.301 1 97.56 424 ALA B C 1
ATOM 6831 O O . ALA B 1 424 ? -9.727 14.773 -5.734 1 97.56 424 ALA B O 1
ATOM 6832 N N . GLY B 1 425 ? -9.164 12.688 -5.684 1 94.44 425 GLY B N 1
ATOM 6833 C CA . GLY B 1 425 ? -8.312 12.906 -4.523 1 94.44 425 GLY B CA 1
ATOM 6834 C C . GLY B 1 425 ? -7.156 13.852 -4.801 1 94.44 425 GLY B C 1
ATOM 6835 O O . GLY B 1 425 ? -6.676 13.938 -5.934 1 94.44 425 GLY B O 1
ATOM 6836 N N . THR B 1 426 ? -6.688 14.531 -3.766 1 95.25 426 THR B N 1
ATOM 6837 C CA . THR B 1 426 ? -5.641 15.531 -3.932 1 95.25 426 THR B CA 1
ATOM 6838 C C . THR B 1 426 ? -4.41 14.922 -4.598 1 95.25 426 THR B C 1
ATOM 6840 O O . THR B 1 426 ? -3.66 15.617 -5.285 1 95.25 426 THR B O 1
ATOM 6843 N N . GLU B 1 427 ? -4.184 13.633 -4.477 1 94.62 427 GLU B N 1
ATOM 6844 C CA . GLU B 1 427 ? -3.051 12.93 -5.074 1 94.62 427 GLU B CA 1
ATOM 6845 C C . GLU B 1 427 ? -3.098 13.008 -6.598 1 94.62 427 GLU B C 1
ATOM 6847 O O . GLU B 1 427 ? -2.078 12.82 -7.266 1 94.62 427 GLU B O 1
ATOM 6852 N N . THR B 1 428 ? -4.305 13.289 -7.141 1 96.31 428 THR B N 1
ATOM 6853 C CA . THR B 1 428 ? -4.477 13.297 -8.586 1 96.31 428 THR B CA 1
ATOM 6854 C C . THR B 1 428 ? -4.207 14.688 -9.156 1 96.31 428 THR B C 1
ATOM 6856 O O . THR B 1 428 ? -4.277 14.891 -10.367 1 96.31 428 THR B O 1
ATOM 6859 N N . ALA B 1 429 ? -3.859 15.648 -8.281 1 97.12 429 ALA B N 1
ATOM 6860 C CA . ALA B 1 429 ? -3.627 17.016 -8.719 1 97.12 429 ALA B CA 1
ATOM 6861 C C . ALA B 1 429 ? -2.293 17.141 -9.453 1 97.12 429 ALA B C 1
ATOM 6863 O O . ALA B 1 429 ? -1.329 16.453 -9.117 1 97.12 429 ALA B O 1
ATOM 6864 N N . ASN B 1 430 ? -2.236 18.062 -10.383 1 93.94 430 ASN B N 1
ATOM 6865 C CA . ASN B 1 430 ? -1.013 18.359 -11.117 1 93.94 430 ASN B CA 1
ATOM 6866 C C . ASN B 1 430 ? -0.26 19.531 -10.508 1 93.94 430 ASN B C 1
ATOM 6868 O O . ASN B 1 430 ? 0.837 19.875 -10.953 1 93.94 430 ASN B O 1
ATOM 6872 N N . TYR B 1 431 ? -0.864 20.172 -9.57 1 92.94 431 TYR B N 1
ATOM 6873 C CA . TYR B 1 431 ? -0.274 21.312 -8.883 1 92.94 431 TYR B CA 1
ATOM 6874 C C . TYR B 1 431 ? -0.635 21.297 -7.402 1 92.94 431 TYR B C 1
ATOM 6876 O O . TYR B 1 431 ? -1.803 21.141 -7.043 1 92.94 431 TYR B O 1
ATOM 6884 N N . TRP B 1 432 ? 0.43 21.453 -6.633 1 95.06 432 TRP B N 1
ATOM 6885 C CA . TRP B 1 432 ? 0.289 21.5 -5.18 1 95.06 432 TRP B CA 1
ATOM 6886 C C . TRP B 1 432 ? -0.481 20.297 -4.664 1 95.06 432 TRP B C 1
ATOM 6888 O O . TRP B 1 432 ? -1.389 20.438 -3.842 1 95.06 432 TRP B O 1
ATOM 6898 N N . SER B 1 433 ? -0.205 19.125 -5.242 1 94.88 433 SER B N 1
ATOM 6899 C CA . SER B 1 433 ? -0.763 17.891 -4.719 1 94.88 433 SER B CA 1
ATOM 6900 C C . SER B 1 433 ? -0.524 17.766 -3.217 1 94.88 433 SER B C 1
ATOM 6902 O O . SER B 1 433 ? 0.566 18.062 -2.729 1 94.88 433 SER B O 1
ATOM 6904 N N . GLY B 1 434 ? -1.522 17.391 -2.467 1 94.06 434 GLY B N 1
ATOM 6905 C CA . GLY B 1 434 ? -1.385 17.219 -1.03 1 94.06 434 GLY B CA 1
ATOM 6906 C C . GLY B 1 434 ? -1.783 18.453 -0.243 1 94.06 434 GLY B C 1
ATOM 6907 O O . GLY B 1 434 ? -1.875 18.406 0.986 1 94.06 434 GLY B O 1
ATOM 6908 N N . TYR B 1 435 ? -1.998 19.547 -0.891 1 95.94 435 TYR B N 1
ATOM 6909 C CA . TYR B 1 435 ? -2.43 20.797 -0.273 1 95.94 435 TYR B CA 1
ATOM 6910 C C . TYR B 1 435 ? -3.891 21.094 -0.59 1 95.94 435 TYR B C 1
ATOM 6912 O O . TYR B 1 435 ? -4.496 20.406 -1.426 1 95.94 435 TYR B O 1
ATOM 6920 N N . MET B 1 436 ? -4.457 22.078 0.093 1 97.81 436 MET B N 1
ATOM 6921 C CA . MET B 1 436 ? -5.824 22.5 -0.192 1 97.81 436 MET B CA 1
ATOM 6922 C C . MET B 1 436 ? -5.961 22.953 -1.643 1 97.81 436 MET B C 1
ATOM 6924 O O . MET B 1 436 ? -6.965 22.656 -2.295 1 97.81 436 MET B O 1
ATOM 6928 N N . GLU B 1 437 ? -4.906 23.609 -2.127 1 97.5 437 GLU B N 1
ATOM 6929 C CA . GLU B 1 437 ? -4.852 24.047 -3.52 1 97.5 437 GLU B CA 1
ATOM 6930 C C . GLU B 1 437 ? -5.012 22.859 -4.473 1 97.5 437 GLU B C 1
ATOM 6932 O O . GLU B 1 437 ? -5.812 22.906 -5.406 1 97.5 437 GLU B O 1
ATOM 6937 N N . GLY B 1 438 ? -4.242 21.828 -4.254 1 97.62 438 GLY B N 1
ATOM 6938 C CA . GLY B 1 438 ? -4.32 20.641 -5.086 1 97.62 438 GLY B CA 1
ATOM 6939 C C . GLY B 1 438 ? -5.664 19.938 -5 1 97.62 438 GLY B C 1
ATOM 6940 O O . GLY B 1 438 ? -6.137 19.375 -5.984 1 97.62 438 GLY B O 1
ATOM 6941 N N . ALA B 1 439 ? -6.273 19.953 -3.885 1 98.31 439 ALA B N 1
ATOM 6942 C CA . ALA B 1 439 ? -7.598 19.359 -3.711 1 98.31 439 ALA B CA 1
ATOM 6943 C C . ALA B 1 439 ? -8.625 20.047 -4.613 1 98.31 439 ALA B C 1
ATOM 6945 O O . ALA B 1 439 ? -9.406 19.375 -5.285 1 98.31 439 ALA B O 1
ATOM 6946 N N . ILE B 1 440 ? -8.617 21.359 -4.609 1 98.62 440 ILE B N 1
ATOM 6947 C CA . ILE B 1 440 ? -9.547 22.078 -5.473 1 98.62 440 ILE B CA 1
ATOM 6948 C C . ILE B 1 440 ? -9.266 21.75 -6.934 1 98.62 440 ILE B C 1
ATOM 6950 O O . ILE B 1 440 ? -10.188 21.469 -7.703 1 98.62 440 ILE B O 1
ATOM 6954 N N . GLN B 1 441 ? -7.98 21.781 -7.273 1 98.31 441 GLN B N 1
ATOM 6955 C CA . GLN B 1 441 ? -7.594 21.484 -8.648 1 98.31 441 GLN B CA 1
ATOM 6956 C C . GLN B 1 441 ? -8.07 20.109 -9.078 1 98.31 441 GLN B C 1
ATOM 6958 O O . GLN B 1 441 ? -8.602 19.938 -10.172 1 98.31 441 GLN B O 1
ATOM 6963 N N . ALA B 1 442 ? -7.898 19.125 -8.281 1 98.19 442 ALA B N 1
ATOM 6964 C CA . ALA B 1 442 ? -8.32 17.75 -8.562 1 98.19 442 ALA B CA 1
ATOM 6965 C C . ALA B 1 442 ? -9.828 17.656 -8.727 1 98.19 442 ALA B C 1
ATOM 6967 O O . ALA B 1 442 ? -10.328 17.016 -9.648 1 98.19 442 ALA B O 1
ATOM 6968 N N . GLY B 1 443 ? -10.578 18.297 -7.789 1 98.56 443 GLY B N 1
ATOM 6969 C CA . GLY B 1 443 ? -12.031 18.312 -7.875 1 98.56 443 GLY B CA 1
ATOM 6970 C C . GLY B 1 443 ? -12.555 18.969 -9.141 1 98.56 443 GLY B C 1
ATOM 6971 O O . GLY B 1 443 ? -13.391 18.391 -9.836 1 98.56 443 GLY B O 1
ATOM 6972 N N . GLU B 1 444 ? -12.023 20.094 -9.461 1 98.19 444 GLU B N 1
ATOM 6973 C CA . GLU B 1 444 ? -12.445 20.828 -10.656 1 98.19 444 GLU B CA 1
ATOM 6974 C C . GLU B 1 444 ? -12.078 20.062 -11.922 1 98.19 444 GLU B C 1
ATOM 6976 O O . GLU B 1 444 ? -12.844 20.031 -12.883 1 98.19 444 GLU B O 1
ATOM 6981 N N . ARG B 1 445 ? -10.891 19.484 -11.914 1 97.44 445 ARG B N 1
ATOM 6982 C CA . ARG B 1 445 ? -10.484 18.672 -13.062 1 97.44 445 ARG B CA 1
ATOM 6983 C C . ARG B 1 445 ? -11.469 17.531 -13.297 1 97.44 445 ARG B C 1
ATOM 6985 O O . ARG B 1 445 ? -11.914 17.312 -14.43 1 97.44 445 ARG B O 1
ATOM 6992 N N . ALA B 1 446 ? -11.766 16.766 -12.289 1 97.69 446 ALA B N 1
ATOM 6993 C CA . ALA B 1 446 ? -12.672 15.633 -12.414 1 97.69 446 ALA B CA 1
ATOM 6994 C C . ALA B 1 446 ? -14.047 16.078 -12.906 1 97.69 446 ALA B C 1
ATOM 6996 O O . ALA B 1 446 ? -14.672 15.398 -13.727 1 97.69 446 ALA B O 1
ATOM 6997 N N . ALA B 1 447 ? -14.539 17.219 -12.422 1 97.88 447 ALA B N 1
ATOM 6998 C CA . ALA B 1 447 ? -15.82 17.781 -12.867 1 97.88 447 ALA B CA 1
ATOM 6999 C C . ALA B 1 447 ? -15.789 18.109 -14.359 1 97.88 447 ALA B C 1
ATOM 7001 O O . ALA B 1 447 ? -16.75 17.812 -15.078 1 97.88 447 ALA B O 1
ATOM 7002 N N . ARG B 1 448 ? -14.68 18.656 -14.789 1 96.06 448 ARG B N 1
ATOM 7003 C CA . ARG B 1 448 ? -14.555 19.016 -16.203 1 96.06 448 ARG B CA 1
ATOM 7004 C C . ARG B 1 448 ? -14.438 17.781 -17.078 1 96.06 448 ARG B C 1
ATOM 7006 O O . ARG B 1 448 ? -14.945 17.766 -18.203 1 96.06 448 ARG B O 1
ATOM 7013 N N . GLU B 1 449 ? -13.68 16.781 -16.609 1 92.44 449 GLU B N 1
ATOM 7014 C CA . GLU B 1 449 ? -13.562 15.523 -17.328 1 92.44 449 GLU B CA 1
ATOM 7015 C C . GLU B 1 449 ? -14.938 14.891 -17.547 1 92.44 449 GLU B C 1
ATOM 7017 O O . GLU B 1 449 ? -15.195 14.32 -18.609 1 92.44 449 GLU B O 1
ATOM 7022 N N . HIS B 1 450 ? -15.75 14.992 -16.656 1 85.44 450 HIS B N 1
ATOM 7023 C CA . HIS B 1 450 ? -17.125 14.492 -16.734 1 85.44 450 HIS B CA 1
ATOM 7024 C C . HIS B 1 450 ? -17.922 15.234 -17.781 1 85.44 450 HIS B C 1
ATOM 7026 O O . HIS B 1 450 ? -18.703 14.625 -18.531 1 85.44 450 HIS B O 1
ATOM 7032 N N . ASN B 1 451 ? -17.844 16.516 -17.875 1 82.56 451 ASN B N 1
ATOM 7033 C CA . ASN B 1 451 ? -18.625 17.344 -18.781 1 82.56 451 ASN B CA 1
ATOM 7034 C C . ASN B 1 451 ? -18.219 17.125 -20.234 1 82.56 451 ASN B C 1
ATOM 7036 O O . ASN B 1 451 ? -18.984 17.422 -21.156 1 82.56 451 ASN B O 1
ATOM 7040 N N . VAL B 1 452 ? -17.031 16.641 -20.438 1 63.28 452 VAL B N 1
ATOM 7041 C CA . VAL B 1 452 ? -16.547 16.438 -21.812 1 63.28 452 VAL B CA 1
ATOM 7042 C C . VAL B 1 452 ? -17.141 15.141 -22.375 1 63.28 452 VAL B C 1
ATOM 7044 O O . VAL B 1 452 ? -17.125 14.914 -23.578 1 63.28 452 VAL B O 1
ATOM 7047 N N . ILE B 1 453 ? -17.766 14.352 -21.516 1 51.56 453 ILE B N 1
ATOM 7048 C CA . ILE B 1 453 ? -18.391 13.141 -22.047 1 51.56 453 ILE B CA 1
ATOM 7049 C C . ILE B 1 453 ? -19.875 13.406 -22.344 1 51.56 453 ILE B C 1
ATOM 7051 O O . ILE B 1 453 ? -20.594 13.938 -21.5 1 51.56 453 ILE B O 1
#

Nearest PDB structures (foldseek):
  2c72-assembly1_B  TM=9.858E-01  e=1.145E-68  Homo sapiens
  2xfo-assembly1_B  TM=9.853E-01  e=3.185E-68  Homo sapiens
  2bk4-assembly1_A  TM=9.850E-01  e=8.345E-68  Homo sapiens
  2z5x-assembly1_A  TM=9.885E-01  e=3.538E-67  Homo sapiens
  2bxr-assembly2_B  TM=9.759E-01  e=1.110E-66  Homo sapiens

pLDDT: mean 94.97, std 6.38, range [35.75, 98.88]

Organism: Acanthaster planci (NCBI:txid133434)

Radius of gyration: 28.22 Å; Cα contacts (8 Å, |Δi|>4): 2141; chains: 2; bounding box: 72×80×67 Å

Foldseek 3Di:
DPFDAFAEEEEALALLRLLLLLVLVVVVGGYAYEHQAQAGHQQFDWDADPVFGIDTQGFWFFFDVLVVLVVLCVVLVWAKDFFDQPFWAWAADPLATQTDHDLDGDDPDDLRVVQLVVVQVVLQVQLVQAALQARLPRPCNQVQLQAFQLVVCVVRGDDPVNSFVSQLLCCVVFLAGRRFFRRSLVSNLQNLQPGDSQSRGCHNHGGGMGTASGDSSSSVSSCVVSPPVRYDYNFAWAEWEADCQWIWTAGPVGDIHTHRFYEYQAALLCCVNHYYVVGDDPLSVVLSPFWAGWWKKKKKFWAPADVLVVLRYQLWYAGDPFQFRTWGWDAHPVRPGTIIITMRGHPSRVVCVPPDPVVNQQRVLVVCCSNSVHNRSNDTPDMDMDTQCPDNRRVHDQGTHGGRPSSNRRVVCVQPADVRYGYQHLCSFSHNRSHSSSSSRSSNVRSVVNVVD/DPFDAFAEEEEALALLRLLLLLVLVVVPGGYAYEHQAQAGHQQFDWDADPVFGIDTQGFFFAFDVLVVLVVLCVVLVWAKDFFDQPFWAWAAPPLATQTDHDLDGDAPDDLRVVQLVVVQVVLQVQLVQAALQARLPRPCNQVQLQAFQLVVCVVRGDDPVNSFVSQLLCCVVFLAGRRFFRRSLVSNLQNLQPGDSQSRGCHNHGGGMGTASGDSSSSVSSCVVSPPVRYDYNFAWAEWEADCQWIWTAGPVGDIHTHRFYEYQAALLCCVNHYYVVGDDPLSVVLSPFWAGWWKKKKKFWAPADVLVVLRYQLWYAGDPFQFRTWGWDAHPVRPGTIIITMRGHPSRVVCVPPDPVVNQQRVLVVCCSNSVHNRSNDTPDMDMDTQCPDNRRVHDQGTHGGRPSSNRRVVCVQPADVRYGYQHLCSFSHNRSHSSSSSRSSNVRSVVNVVD

InterPro domains:
  IPR001613 Flavin amine oxidase [PR00757] (7-26)
  IPR001613 Flavin amine oxidase [PR00757] (93-115)
  IPR001613 Flavin amine oxidase [PR00757] (175-196)
  IPR001613 Flavin amine oxidase [PR00757] (198-220)
  IPR001613 Flavin amine oxidase [PR00757] (296-315)
  IPR001613 Flavin amine oxidase [PR00757] (380-399)
  IPR001613 Flavin amine oxidase [PR00757] (401-423)
  IPR001613 Flavin amine oxidase [PR00757] (432-449)
  IPR002937 Amine oxidase [PF01593] (15-449)
  IPR036188 FAD/NAD(P)-binding domain superfamily [G3DSA:3.50.50.60] (7-448)
  IPR036188 FAD/NAD(P)-binding domain superfamily [SSF51905] (1-449)
  IPR050703 Flavin Monoamine Oxidase [PTHR43563] (1-449)